Protein AF-A0A523ILZ1-F1 (afdb_monomer)

Solvent-accessible surface area (backbone atoms only — not comparable to full-atom values): 36328 Å² total; per-residue (Å²): 135,82,86,85,89,81,84,90,88,82,89,82,87,83,88,84,89,90,85,80,82,77,87,68,76,76,64,59,42,75,46,69,44,85,51,33,42,93,78,34,37,34,46,42,26,70,48,72,78,64,54,41,58,5,24,83,64,35,69,54,60,69,68,44,11,51,77,35,38,56,37,29,25,66,83,66,47,33,25,46,75,64,23,52,52,35,51,55,27,28,76,68,64,44,75,72,55,58,39,91,93,26,55,68,23,34,16,60,59,50,72,51,38,88,51,47,84,86,69,65,86,49,35,60,31,55,44,72,60,16,52,50,29,48,55,34,40,61,68,77,37,80,58,82,64,73,86,90,30,26,62,41,59,44,72,88,70,57,49,49,66,49,70,43,80,47,55,41,47,12,16,42,72,46,74,36,82,53,33,81,78,21,66,51,54,72,39,50,39,89,63,60,48,66,74,32,43,78,48,63,43,51,57,27,78,74,62,16,41,42,50,77,42,45,69,23,19,38,39,39,40,49,30,69,85,44,47,69,44,74,38,37,36,45,40,28,37,31,48,87,87,41,70,33,73,39,44,36,41,39,36,18,74,38,34,42,34,26,28,35,59,57,87,85,64,59,73,66,67,21,18,68,93,18,32,14,66,42,61,62,57,45,56,68,72,52,55,71,53,28,35,36,40,32,42,55,42,75,40,82,44,50,43,66,48,46,43,44,17,35,42,34,14,21,36,58,25,41,72,47,68,59,59,101,56,81,42,78,79,38,72,62,53,57,47,15,36,35,18,16,67,70,38,47,12,34,35,50,31,32,34,26,33,44,31,10,29,33,30,32,41,71,82,36,68,45,10,18,8,40,36,23,71,46,25,38,47,27,36,38,36,57,26,39,32,20,5,8,32,16,32,18,36,38,42,27,27,94,44,53,90,69,18,49,29,44,35,39,30,53,26,42,27,12,35,45,5,74,35,35,17,28,38,41,31,18,37,20,41,40,40,34,36,58,20,42,41,26,32,41,8,53,29,28,20,31,38,38,32,52,20,41,45,31,37,36,41,30,49,30,34,27,34,41,7,21,21,25,16,34,33,38,36,43,43,30,20,84,87,53,68,23,44,37,37,36,35,46,27,36,24,34,26,55,26,84,39,77,80,19,26,23,32,34,37,35,43,50,71,90,47,39,23,21,34,34,42,38,40,30,55,24,37,26,33,42,44,93,88,58,97,43,54,20,24,29,32,36,36,44,35,27,46,56,22,37,37,33,39,40,41,30,40,28,39,32,34,43,20,57,22,24,35,32,35,38,40,26,33,30,13,40,30,75,33,43,33,35,35,65,55,27,36,35,31,24,22,48,25,24,43,35,32,44,37,22,30,58,61,7,42,40,30,37,37,44,27,28,36,39,38,35,15,56,94,35,35,15,25,24,43,31,35,39,37,27,33,68,55,6,27,44,37,36,39,42,33,51,27,41,37,32,41,18,24,86,51,68,81,10,13,37,34,32,38,42,25,21,9,47,32,42,41,36,41,31,49,27,42,36,32,45,13,33,1,17,35,30,32,40,37,34,20,77,45,8,46,36,40,38,37,41,32,49,26,38,35,32,50,23,33,76,86,22,19,46,33,32,38,38,38,50,57,70,86,42,58,18,35,43,34,38,43,36,35,66,38,48,65,53,49,78,20,35,52,34,36,40,40,36,63,20,54,40,47,56,42,60,31,78,67,48,74,77,51,93,86,48,58,61,79,45,76,50,71,78,50,69,76,90,56,90,47,93,51,64,86,91,65,133

Nearest PDB structures (foldseek):
  5uwv-assembly5_C  TM=5.003E-01  e=2.021E-01  Mycobacteroides abscessus ATCC 19977
  8aho-assembly1_A  TM=4.960E-01  e=4.111E-01  Mycobacterium tuberculosis
  5uwv-assembly6_F  TM=4.008E-01  e=4.909E-01  Mycobacteroides abscessus ATCC 19977
  7zwm-assembly1_A  TM=3.116E-01  e=5.365E-01  Plasmodium falciparum

Radius of gyration: 47.59 Å; Cα contacts (8 Å, |Δi|>4): 2514; chains: 1; bounding box: 91×67×159 Å

Foldseek 3Di:
DDDDDDDDDDDDDDDDDDDDDDPDPPQPQQCPLPDHCVQALQSAARDVVSAQQEEQLTRDGPSHHLLQHALPQASPRYNHVVSLVQLVCLQVLHDPHTDPNCLLRLQQDDFQFQDPPVPSPGGPSSHPLSSVLSVCSNVVHHSPDDSQHRPSRDHFDEKDFDEAEFEAAALAKDWQPDLCNFRCVPIQGRRRFDKFWDDKDQAKPQGWGKDAGRSRTIMTGHDQLDAQDKIKMKTWMDRPDDIDMYMYIYHNHAYEFEEECDPPAPDDSRGPNHHHNALVVVLVSDDAQHEYEYEADEHQAAHEDDHNYEYHFLQCFDWDPSDPDIDGRHHRDQAHEQWYLAEESYEADENYEYARHEFYDQPRAHTEGYEYAAHFAYEYYHYEFEEEQAAREYDHHPALPTRAYHAAHAAYEYYQHQAENYEAYSHAHEHEHNEYEQENHLEEPYEHYLHAYQAYYHHYEQYAYQAEPYEAYQYADQPDEREHEAENYEFEYPHPDPPYENYEYYHDPPRQGRYEYEYENYEQHYDQPDPHQYEPYHYYAEANYEYEYEHENYEYYQGAEEPHAHAHANYEYPEDEYDYAYEHECYAEEPEEHEWEHQYEHEYEYERYEYECPPHAYQAPYHAEYALNGEEEYEHEHYEFEQHDPDQNHEPAEAYYNAEYAYEYEHYEFENYAHEPYAHEYENQYEYEYEHYQYEQEAHDASYEVYHYYYDDADYAHEYEYEADNYHAYYQYAHYEAYYPYNYEYEYQHDDDDDPPDHDYHYYYPDDHPDHDNDHPPDD

Sequence (780 aa):
MRDLRASARLAAAGLLLALILPLASFAQDTDGDGVSDFGDNCTFAPNPTQLDSGGVATTEPDGIGDACQCGHVTGIAAVLIDDVAVLTRALTGLGPGLDPGTDALCNVTGPALLLDLNGNGLPDDCNENDLVAIRRSLAGLDMGIEPEVCVAAIANRAPLLADNSYLWVGNTTLMIANPVVGLLSNDFDPDGDPLEVTDFDATTALGGSVDVFSDGSFNYFPPAGVGGATDSFGYTVFDGTITATASVMIGLISRVWYVSADPQNPPQDGTLAAPFSTLAAAQTASSVGDGIFVYHGEYPENITLKDNQLLIGEGSGLVIMPAAAPVVIIPPGVPPVIYNPVGAAVTLSRNNAVRGAEIGSSTLPTQTGIVGDNVGNLRLSSLTISASGGIALDLASPVVESASVTISLDAVDSANSSSQGIRLESLGGTFEIGGGTITGSADEGILVLTSELELKFDSISVLDSGGEGIQLSEVGGLVDPKTTTLTGVTIQNSGSLTPAAALSITTAFPSVAILALNVSGSTFAGTPSLNTTTDGIHIDLEAGAVFSATFTNNSFNQLTSNGIDLIASGATVNSFNTAGTNTFTSITNDAIAVRSVNFSQITFDLTGNQLDGSPNSLGDGIDLSCTTFGSLVGHVRGNLIDNIGNGADDDGVSVKAMGPATVSIQDNDISNVRGDGIDVTSSNAANVQVSILDNSITNVNLAGFDIGIKTELLTSDSTICANIDSNGLTGSGTVLGVFNGGGGTFQVEQRDTLSARNSGVIVIVTGTVDDVFPGRCGTP

Structure (mmCIF, N/CA/C/O backbone):
data_AF-A0A523ILZ1-F1
#
_entry.id   AF-A0A523ILZ1-F1
#
loop_
_atom_site.group_PDB
_atom_site.id
_atom_site.type_symbol
_atom_site.label_atom_id
_atom_site.label_alt_id
_atom_site.label_comp_id
_atom_site.label_asym_id
_atom_site.label_entity_id
_atom_site.label_seq_id
_atom_site.pdbx_PDB_ins_code
_atom_site.Cartn_x
_atom_site.Cartn_y
_atom_site.Cartn_z
_atom_site.occupancy
_atom_site.B_iso_or_equiv
_atom_site.auth_seq_id
_atom_site.auth_comp_id
_atom_site.auth_asym_id
_atom_site.auth_atom_id
_atom_site.pdbx_PDB_model_num
ATOM 1 N N . MET A 1 1 ? -2.218 11.144 -89.272 1.00 34.75 1 MET A N 1
ATOM 2 C CA . MET A 1 1 ? -2.847 10.789 -90.562 1.00 34.75 1 MET A CA 1
ATOM 3 C C . MET A 1 1 ? -1.860 9.952 -91.365 1.00 34.75 1 MET A C 1
ATOM 5 O O . MET A 1 1 ? -0.847 10.512 -91.747 1.00 34.75 1 MET A O 1
ATOM 9 N N . ARG A 1 2 ? -2.207 8.670 -91.589 1.00 32.88 2 ARG A N 1
ATOM 10 C CA . ARG A 1 2 ? -1.778 7.748 -92.673 1.00 32.88 2 ARG A CA 1
ATOM 11 C C . ARG A 1 2 ? -0.288 7.367 -92.749 1.00 32.88 2 ARG A C 1
ATOM 13 O O . ARG A 1 2 ? 0.553 8.208 -93.016 1.00 32.88 2 ARG A O 1
ATOM 20 N N . ASP A 1 3 ? 0.050 6.141 -92.340 1.00 37.03 3 ASP A N 1
ATOM 21 C CA . ASP A 1 3 ? 0.145 4.902 -93.162 1.00 37.03 3 ASP A CA 1
ATOM 22 C C . ASP A 1 3 ? 1.486 4.825 -93.927 1.00 37.03 3 ASP A C 1
ATOM 24 O O . ASP A 1 3 ? 1.754 5.665 -94.774 1.00 37.03 3 ASP A O 1
ATOM 28 N N . LEU A 1 4 ? 2.445 3.975 -93.531 1.00 32.34 4 LEU A N 1
ATOM 29 C CA . LEU A 1 4 ? 2.578 2.514 -93.747 1.00 32.34 4 LEU A CA 1
ATOM 30 C C . LEU A 1 4 ? 3.355 2.144 -95.036 1.00 32.34 4 LEU A C 1
ATOM 32 O O . LEU A 1 4 ? 2.906 2.438 -96.138 1.00 32.34 4 LEU A O 1
ATOM 36 N N . ARG A 1 5 ? 4.409 1.325 -94.832 1.00 34.91 5 ARG A N 1
ATOM 37 C CA . ARG A 1 5 ? 5.090 0.382 -95.762 1.00 34.91 5 ARG A CA 1
ATOM 38 C C . ARG A 1 5 ? 6.063 0.986 -96.786 1.00 34.91 5 ARG A C 1
ATOM 40 O O . ARG A 1 5 ? 5.835 2.067 -97.295 1.00 34.91 5 ARG A O 1
ATOM 47 N N . ALA A 1 6 ? 7.103 0.311 -97.269 1.00 31.31 6 ALA A N 1
ATOM 48 C CA . ALA A 1 6 ? 7.938 -0.826 -96.872 1.00 31.31 6 ALA A CA 1
ATOM 49 C C . ALA A 1 6 ? 8.983 -0.981 -98.008 1.00 31.31 6 ALA A C 1
ATOM 51 O O . ALA A 1 6 ? 8.667 -0.710 -99.164 1.00 31.31 6 ALA A O 1
ATOM 52 N N . SER A 1 7 ? 10.163 -1.507 -97.668 1.00 33.38 7 SER A N 1
ATOM 53 C CA . SER A 1 7 ? 11.067 -2.284 -98.540 1.00 33.38 7 SER A CA 1
ATOM 54 C C . SER A 1 7 ? 12.019 -1.578 -99.529 1.00 33.38 7 SER A C 1
ATOM 56 O O . SER A 1 7 ? 11.682 -1.278 -100.667 1.00 33.38 7 SER A O 1
ATOM 58 N N . ALA A 1 8 ? 13.281 -1.523 -99.081 1.00 29.42 8 ALA A N 1
ATOM 59 C CA . ALA A 1 8 ? 14.486 -2.073 -99.723 1.00 29.42 8 ALA A CA 1
ATOM 60 C C . ALA A 1 8 ? 14.922 -1.583 -101.121 1.00 29.42 8 ALA A C 1
ATOM 62 O O . ALA A 1 8 ? 14.322 -1.936 -102.134 1.00 29.42 8 ALA A O 1
ATOM 63 N N . ARG A 1 9 ? 16.134 -1.004 -101.189 1.00 29.78 9 ARG A N 1
ATOM 64 C CA . ARG A 1 9 ? 17.291 -1.644 -101.850 1.00 29.78 9 ARG A CA 1
ATOM 65 C C . ARG A 1 9 ? 18.618 -0.941 -101.542 1.00 29.78 9 ARG A C 1
ATOM 67 O O . ARG A 1 9 ? 18.683 0.248 -101.266 1.00 29.78 9 ARG A O 1
ATOM 74 N N . LEU A 1 10 ? 19.634 -1.789 -101.552 1.00 28.42 10 LEU A N 1
ATOM 75 C CA . LEU A 1 10 ? 20.977 -1.699 -101.002 1.00 28.42 10 LEU A CA 1
ATOM 76 C C . LEU A 1 10 ? 21.965 -0.939 -101.913 1.00 28.42 10 LEU A C 1
ATOM 78 O O . LEU A 1 10 ? 21.889 -1.066 -103.131 1.00 28.42 10 LEU A O 1
ATOM 82 N N . ALA A 1 11 ? 22.936 -0.292 -101.256 1.00 27.34 11 ALA A N 1
ATOM 83 C CA . ALA A 1 11 ? 24.332 -0.041 -101.647 1.00 27.34 11 ALA A CA 1
ATOM 84 C C . ALA A 1 11 ? 24.668 0.847 -102.865 1.00 27.34 11 ALA A C 1
ATOM 86 O O . ALA A 1 11 ? 24.467 0.472 -104.014 1.00 27.34 11 ALA A O 1
ATOM 87 N N . ALA A 1 12 ? 25.367 1.956 -102.594 1.00 27.47 12 ALA A N 1
ATOM 88 C CA . ALA A 1 12 ? 26.814 2.115 -102.839 1.00 27.47 12 ALA A CA 1
ATOM 89 C C . ALA A 1 12 ? 27.180 3.593 -102.582 1.00 27.47 12 ALA A C 1
ATOM 91 O O . ALA A 1 12 ? 26.683 4.488 -103.251 1.00 27.47 12 ALA A O 1
ATOM 92 N N . ALA A 1 13 ? 27.878 3.881 -101.485 1.00 28.05 13 ALA A N 1
ATOM 93 C CA . ALA A 1 13 ? 29.329 4.086 -101.450 1.00 28.05 13 ALA A CA 1
ATOM 94 C C . ALA A 1 13 ? 29.719 5.572 -101.557 1.00 28.05 13 ALA A C 1
ATOM 96 O O . ALA A 1 13 ? 29.470 6.219 -102.567 1.00 28.05 13 ALA A O 1
ATOM 97 N N . GLY A 1 14 ? 30.423 6.062 -100.531 1.00 28.88 14 GLY A N 1
ATOM 98 C CA . GLY A 1 14 ? 31.385 7.148 -100.710 1.00 28.88 14 GLY A CA 1
ATOM 99 C C . GLY A 1 14 ? 31.208 8.382 -99.831 1.00 28.88 14 GLY A C 1
ATOM 100 O O . GLY A 1 14 ? 30.719 9.396 -100.303 1.00 28.88 14 GLY A O 1
ATOM 101 N N . LEU A 1 15 ? 31.803 8.300 -98.635 1.00 29.73 15 LEU A N 1
ATOM 102 C CA . LEU A 1 15 ? 32.690 9.328 -98.069 1.00 29.73 15 LEU A CA 1
ATOM 103 C C . LEU A 1 15 ? 32.047 10.619 -97.506 1.00 29.73 15 LEU A C 1
ATOM 105 O O . LEU A 1 15 ? 31.669 11.513 -98.252 1.00 29.73 15 LEU A O 1
ATOM 109 N N . LEU A 1 16 ? 32.071 10.795 -96.175 1.00 28.70 16 LEU A N 1
ATOM 110 C CA . LEU A 1 16 ? 33.132 11.547 -95.473 1.00 28.70 16 LEU A CA 1
ATOM 111 C C . LEU A 1 16 ? 32.713 11.881 -94.017 1.00 28.70 16 LEU A C 1
ATOM 113 O O . LEU A 1 16 ? 31.816 12.679 -93.792 1.00 28.70 16 LEU A O 1
ATOM 117 N N . LEU A 1 17 ? 33.430 11.268 -93.068 1.00 31.67 17 LEU A N 1
ATOM 118 C CA . LEU A 1 17 ? 33.866 11.765 -91.751 1.00 31.67 17 LEU A CA 1
ATOM 119 C C . LEU A 1 17 ? 32.854 12.358 -90.729 1.00 31.67 17 LEU A C 1
ATOM 121 O O . LEU A 1 17 ? 32.265 13.411 -90.940 1.00 31.67 17 LEU A O 1
ATOM 125 N N . ALA A 1 18 ? 32.886 11.734 -89.537 1.00 39.38 18 ALA A N 1
ATOM 126 C CA . ALA A 1 18 ? 32.499 12.211 -88.197 1.00 39.38 18 ALA A CA 1
ATOM 127 C C . ALA A 1 18 ? 31.055 11.970 -87.705 1.00 39.38 18 ALA A C 1
ATOM 129 O O . ALA A 1 18 ? 30.235 12.881 -87.729 1.00 39.38 18 ALA A O 1
ATOM 130 N N . LEU A 1 19 ? 30.794 10.778 -87.138 1.00 37.38 19 LEU A N 1
ATOM 131 C CA . LEU A 1 19 ? 29.943 10.584 -85.948 1.00 37.38 19 LEU A CA 1
ATOM 132 C C . LEU A 1 19 ? 30.034 9.130 -85.419 1.00 37.38 19 LEU A C 1
ATOM 134 O O . LEU A 1 19 ? 30.133 8.209 -86.222 1.00 37.38 19 LEU A O 1
ATOM 138 N N . ILE A 1 20 ? 29.876 8.973 -84.094 1.00 34.50 20 ILE A N 1
ATOM 139 C CA . ILE A 1 20 ? 29.515 7.753 -83.329 1.00 34.50 20 ILE A CA 1
ATOM 140 C C . ILE A 1 20 ? 30.697 6.918 -82.780 1.00 34.50 20 ILE A C 1
ATOM 142 O O . ILE A 1 20 ? 31.375 6.190 -83.500 1.00 34.50 20 ILE A O 1
ATOM 146 N N . LEU A 1 21 ? 30.896 7.031 -81.456 1.00 33.44 21 LEU A N 1
ATOM 147 C CA . LEU A 1 21 ? 31.545 6.032 -80.593 1.00 33.44 21 LEU A CA 1
ATOM 148 C C . LEU A 1 21 ? 30.972 4.638 -80.901 1.00 33.44 21 LEU A C 1
ATOM 150 O O . LEU A 1 21 ? 29.754 4.527 -81.047 1.00 33.44 21 LEU A O 1
ATOM 154 N N . PRO A 1 22 ? 31.797 3.584 -80.999 1.00 35.69 22 PRO A N 1
ATOM 155 C CA . PRO A 1 22 ? 31.300 2.272 -81.367 1.00 35.69 22 PRO A CA 1
ATOM 156 C C . PRO A 1 22 ? 30.364 1.758 -80.271 1.00 35.69 22 PRO A C 1
ATOM 158 O O . PRO A 1 22 ? 30.696 1.805 -79.088 1.00 35.69 22 PRO A O 1
ATOM 161 N N . LEU A 1 23 ? 29.206 1.242 -80.687 1.00 46.72 23 LEU A N 1
ATOM 162 C CA . LEU A 1 23 ? 28.489 0.215 -79.942 1.00 46.72 23 LEU A CA 1
ATOM 163 C C . LEU A 1 23 ? 29.455 -0.963 -79.747 1.00 46.72 23 LEU A C 1
ATOM 165 O O . LEU A 1 23 ? 29.542 -1.840 -80.602 1.00 46.72 23 LEU A O 1
ATOM 169 N N . ALA A 1 24 ? 30.217 -0.954 -78.660 1.00 41.69 24 ALA A N 1
ATOM 170 C CA . ALA A 1 24 ? 30.676 -2.187 -78.057 1.00 41.69 24 ALA A CA 1
ATOM 171 C C . ALA A 1 24 ? 29.535 -2.618 -77.140 1.00 41.69 24 ALA A C 1
ATOM 173 O O . ALA A 1 24 ? 29.304 -2.002 -76.099 1.00 41.69 24 ALA A O 1
ATOM 174 N N . SER A 1 25 ? 28.783 -3.642 -77.547 1.00 47.00 25 SER A N 1
ATOM 175 C CA . SER A 1 25 ? 28.224 -4.524 -76.534 1.00 47.00 25 SER A CA 1
ATOM 176 C C . SER A 1 25 ? 29.434 -5.020 -75.752 1.00 47.00 25 SER A C 1
ATOM 178 O O . SER A 1 25 ? 30.246 -5.764 -76.303 1.00 47.00 25 SER A O 1
ATOM 180 N N . PHE A 1 26 ? 29.614 -4.546 -74.522 1.00 50.97 26 PHE A N 1
ATOM 181 C CA . PHE A 1 26 ? 30.340 -5.355 -73.559 1.00 50.97 26 PHE A CA 1
ATOM 182 C C . PHE A 1 26 ? 29.532 -6.644 -73.502 1.00 50.97 26 PHE A C 1
ATOM 184 O O . PHE A 1 26 ? 28.380 -6.634 -73.072 1.00 50.97 26 PHE A O 1
ATOM 191 N N . ALA A 1 27 ? 30.051 -7.677 -74.160 1.00 62.09 27 ALA A N 1
ATOM 192 C CA . ALA A 1 27 ? 29.490 -8.998 -74.023 1.00 62.09 27 ALA A CA 1
ATOM 193 C C . ALA A 1 27 ? 29.641 -9.312 -72.534 1.00 62.09 27 ALA A C 1
ATOM 195 O O . ALA A 1 27 ? 30.723 -9.116 -71.982 1.00 62.09 27 ALA A O 1
ATOM 196 N N . GLN A 1 28 ? 28.514 -9.592 -71.892 1.00 80.31 28 GLN A N 1
ATOM 197 C CA . GLN A 1 28 ? 28.465 -9.934 -70.481 1.00 80.31 28 GLN A CA 1
ATOM 198 C C . GLN A 1 28 ? 29.428 -11.107 -70.253 1.00 80.31 28 GLN A C 1
ATOM 200 O O . GLN A 1 28 ? 29.515 -11.975 -71.115 1.00 80.31 28 GLN A O 1
ATOM 205 N N . ASP A 1 29 ? 30.224 -11.019 -69.200 1.00 83.12 29 ASP A N 1
ATOM 206 C CA . ASP A 1 29 ? 31.227 -11.990 -68.753 1.00 83.12 29 ASP A CA 1
ATOM 207 C C . ASP A 1 29 ? 30.918 -12.130 -67.264 1.00 83.12 29 ASP A C 1
ATOM 209 O O . ASP A 1 29 ? 31.176 -11.208 -66.480 1.00 83.12 29 ASP A O 1
ATOM 213 N N . THR A 1 30 ? 30.123 -13.149 -66.949 1.00 80.00 30 THR A N 1
ATOM 214 C CA . THR A 1 30 ? 29.418 -13.269 -65.673 1.00 80.00 30 THR A CA 1
ATOM 215 C C . THR A 1 30 ? 30.328 -13.802 -64.571 1.00 80.00 30 THR A C 1
ATOM 217 O O . THR A 1 30 ? 30.148 -13.414 -63.416 1.00 80.00 30 THR A O 1
ATOM 220 N N . ASP A 1 31 ? 31.334 -14.605 -64.903 1.00 77.31 31 ASP A N 1
ATOM 221 C CA . ASP A 1 31 ? 32.290 -15.162 -63.946 1.00 77.31 31 ASP A CA 1
ATOM 222 C C . ASP A 1 31 ? 33.626 -14.382 -63.882 1.00 77.31 31 ASP A C 1
ATOM 224 O O . ASP A 1 31 ? 34.418 -14.558 -62.952 1.00 77.31 31 ASP A O 1
ATOM 228 N N . GLY A 1 32 ? 33.847 -13.434 -64.801 1.00 81.12 32 GLY A N 1
ATOM 229 C CA . GLY A 1 32 ? 34.967 -12.496 -64.788 1.00 81.12 32 GLY A CA 1
ATOM 230 C C . GLY A 1 32 ? 36.291 -13.109 -65.234 1.00 81.12 32 GLY A C 1
ATOM 231 O O . GLY A 1 32 ? 37.361 -12.565 -64.923 1.00 81.12 32 GLY A O 1
ATOM 232 N N . ASP A 1 33 ? 36.243 -14.236 -65.933 1.00 84.75 33 ASP A N 1
ATOM 233 C CA . ASP A 1 33 ? 37.411 -15.001 -66.347 1.00 84.75 33 ASP A CA 1
ATOM 234 C C . ASP A 1 33 ? 38.081 -14.444 -67.627 1.00 84.75 33 ASP A C 1
ATOM 236 O O . ASP A 1 33 ? 39.215 -14.808 -67.970 1.00 84.75 33 ASP A O 1
ATOM 240 N N . GLY A 1 34 ? 37.426 -13.475 -68.281 1.00 85.50 34 GLY A N 1
ATOM 241 C CA . GLY A 1 34 ? 37.860 -12.822 -69.511 1.00 85.50 34 GLY A CA 1
ATOM 242 C C . GLY A 1 34 ? 37.185 -13.348 -70.782 1.00 85.50 34 GLY A C 1
ATOM 243 O O . GLY A 1 34 ? 37.550 -12.895 -71.880 1.00 85.50 34 GLY A O 1
ATOM 244 N N . VAL A 1 35 ? 36.230 -14.271 -70.666 1.00 87.50 35 VAL A N 1
ATOM 245 C CA . VAL A 1 35 ? 35.418 -14.841 -71.743 1.00 87.50 35 VAL A CA 1
ATOM 246 C C . VAL A 1 35 ? 33.970 -14.396 -71.573 1.00 87.50 35 VAL A C 1
ATOM 248 O O . VAL A 1 35 ? 33.398 -14.393 -70.501 1.00 87.50 35 VAL A O 1
ATOM 251 N N . SER A 1 36 ? 33.342 -13.956 -72.661 1.00 88.44 36 SER A N 1
ATOM 252 C CA . SER A 1 36 ? 31.944 -13.530 -72.576 1.00 88.44 36 SER A CA 1
ATOM 253 C C . SER A 1 36 ? 30.991 -14.718 -72.512 1.00 88.44 36 SER A C 1
ATOM 255 O O . SER A 1 36 ? 31.158 -15.623 -73.330 1.00 88.44 36 SER A O 1
ATOM 257 N N . ASP A 1 37 ? 29.895 -14.599 -71.764 1.00 84.31 37 ASP A N 1
ATOM 258 C CA . ASP A 1 37 ? 28.816 -15.581 -71.575 1.00 84.31 37 ASP A CA 1
ATOM 259 C C . ASP A 1 37 ? 28.392 -16.309 -72.860 1.00 84.31 37 ASP A C 1
ATOM 261 O O . ASP A 1 37 ? 28.077 -17.491 -72.859 1.00 84.31 37 ASP A O 1
ATOM 265 N N . PHE A 1 38 ? 28.355 -15.607 -74.000 1.00 83.69 38 PHE A N 1
ATOM 266 C CA . PHE A 1 38 ? 27.935 -16.202 -75.276 1.00 83.69 38 PHE A CA 1
ATOM 267 C C . PHE A 1 38 ? 28.885 -17.300 -75.791 1.00 83.69 38 PHE A C 1
ATOM 269 O O . PHE A 1 38 ? 28.482 -18.134 -76.602 1.00 83.69 38 PHE A O 1
ATOM 276 N N . GLY A 1 39 ? 30.154 -17.253 -75.397 1.00 86.06 39 GLY A N 1
ATOM 277 C CA . GLY A 1 39 ? 31.187 -18.214 -75.772 1.00 86.06 39 GLY A CA 1
ATOM 278 C C . GLY A 1 39 ? 31.817 -18.905 -74.572 1.00 86.06 39 GLY A C 1
ATOM 279 O O . GLY A 1 39 ? 32.870 -19.506 -74.758 1.00 86.06 39 GLY A O 1
ATOM 280 N N . ASP A 1 40 ? 31.198 -18.774 -73.402 1.00 86.62 40 ASP A N 1
ATOM 281 C CA . ASP A 1 40 ? 31.688 -19.309 -72.146 1.00 86.62 40 ASP A CA 1
ATOM 282 C C . ASP A 1 40 ? 31.029 -20.664 -71.852 1.00 86.62 40 ASP A C 1
ATOM 284 O O . ASP A 1 40 ? 29.809 -20.746 -71.679 1.00 86.62 40 ASP A O 1
ATOM 288 N N . ASN A 1 41 ? 31.829 -21.732 -71.844 1.00 85.62 41 ASN A N 1
ATOM 289 C CA . ASN A 1 41 ? 31.374 -23.086 -71.529 1.00 85.62 41 ASN A CA 1
ATOM 290 C C . ASN A 1 41 ? 31.235 -23.350 -70.024 1.00 85.62 41 ASN A C 1
ATOM 292 O O . ASN A 1 41 ? 30.714 -24.400 -69.652 1.00 85.62 41 ASN A O 1
ATOM 296 N N . CYS A 1 42 ? 31.631 -22.401 -69.176 1.00 84.62 42 CYS A N 1
ATOM 297 C CA . CYS A 1 42 ? 31.297 -22.344 -67.762 1.00 84.62 42 CYS A CA 1
ATOM 298 C C . CYS A 1 42 ? 30.889 -20.926 -67.370 1.00 84.62 42 CYS A C 1
ATOM 300 O O . CYS A 1 42 ? 31.518 -20.323 -66.520 1.00 84.62 42 CYS A O 1
ATOM 302 N N . THR A 1 43 ? 29.752 -20.459 -67.898 1.00 84.50 43 THR A N 1
ATOM 303 C CA . THR A 1 43 ? 29.214 -19.088 -67.726 1.00 84.50 43 THR A CA 1
ATOM 304 C C . THR A 1 43 ? 29.244 -18.515 -66.297 1.00 84.50 43 THR A C 1
ATOM 306 O O . THR A 1 43 ? 29.117 -17.308 -66.110 1.00 84.50 43 THR A O 1
ATOM 309 N N . PHE A 1 44 ? 29.336 -19.365 -65.273 1.00 75.81 44 PHE A N 1
ATOM 310 C CA . PHE A 1 44 ? 29.292 -18.985 -63.862 1.00 75.81 44 PHE A CA 1
ATOM 311 C C . PHE A 1 44 ? 30.497 -19.483 -63.042 1.00 75.81 44 PHE A C 1
ATOM 313 O O . PHE A 1 44 ? 30.512 -19.279 -61.829 1.00 75.81 44 PHE A O 1
ATOM 320 N N . ALA A 1 45 ? 31.493 -20.127 -63.658 1.00 79.06 45 ALA A N 1
ATOM 321 C CA . ALA A 1 45 ? 32.647 -20.697 -62.966 1.00 79.06 45 ALA A CA 1
ATOM 322 C C . ALA A 1 45 ? 33.957 -20.378 -63.706 1.00 79.06 45 ALA A C 1
ATOM 324 O O . ALA A 1 45 ? 34.222 -21.012 -64.731 1.00 79.06 45 ALA A O 1
ATOM 325 N N . PRO A 1 46 ? 34.833 -19.526 -63.119 1.00 84.12 46 PRO A N 1
ATOM 326 C CA . PRO A 1 46 ? 35.995 -18.984 -63.808 1.00 84.12 46 PRO A CA 1
ATOM 327 C C . PRO A 1 46 ? 36.875 -20.048 -64.441 1.00 84.12 46 PRO A C 1
ATOM 329 O O . PRO A 1 46 ? 37.589 -20.788 -63.751 1.00 84.12 46 PRO A O 1
ATOM 332 N N . ASN A 1 47 ? 36.910 -20.083 -65.766 1.00 87.25 47 ASN A N 1
ATOM 333 C CA . ASN A 1 47 ? 37.741 -21.014 -66.503 1.00 87.25 47 ASN A CA 1
ATOM 334 C C . ASN A 1 47 ? 38.366 -20.346 -67.739 1.00 87.25 47 ASN A C 1
ATOM 336 O O . ASN A 1 47 ? 38.108 -20.772 -68.861 1.00 87.25 47 ASN A O 1
ATOM 340 N N . PRO A 1 48 ? 39.338 -19.415 -67.582 1.00 89.00 48 PRO A N 1
ATOM 341 C CA . PRO A 1 48 ? 39.833 -18.569 -68.684 1.00 89.00 48 PRO A CA 1
ATOM 342 C C . PRO A 1 48 ? 40.366 -19.328 -69.912 1.00 89.00 48 PRO A C 1
ATOM 344 O O . PRO A 1 48 ? 40.572 -18.775 -70.993 1.00 89.00 48 PRO A O 1
ATOM 347 N N . THR A 1 49 ? 40.700 -20.606 -69.726 1.00 90.12 49 THR A N 1
ATOM 348 C CA . THR A 1 49 ? 41.168 -21.519 -70.772 1.00 90.12 49 THR A CA 1
ATOM 349 C C . THR A 1 49 ? 40.049 -22.141 -71.606 1.00 90.12 49 THR A C 1
ATOM 351 O O . THR A 1 49 ? 40.356 -22.730 -72.642 1.00 90.12 49 THR A O 1
ATOM 354 N N . GLN A 1 50 ? 38.800 -22.040 -71.148 1.00 89.50 50 GLN A N 1
ATOM 355 C CA . GLN A 1 50 ? 37.592 -22.622 -71.733 1.00 89.50 50 GLN A CA 1
ATOM 356 C C . GLN A 1 50 ? 37.775 -24.111 -72.020 1.00 89.50 50 GLN A C 1
ATOM 358 O O . GLN A 1 50 ? 37.371 -24.628 -73.062 1.00 89.50 50 GLN A O 1
ATOM 363 N N . LEU A 1 51 ? 38.492 -24.790 -71.119 1.00 89.38 51 LEU A N 1
ATOM 364 C CA . LEU A 1 51 ? 38.841 -26.184 -71.303 1.00 89.38 51 LEU A CA 1
ATOM 365 C C . LEU A 1 51 ? 37.584 -27.022 -71.086 1.00 89.38 51 LEU A C 1
ATOM 367 O O . LEU A 1 51 ? 36.984 -26.997 -70.018 1.00 89.38 51 LEU A O 1
ATOM 371 N N . ASP A 1 52 ? 37.218 -27.731 -72.137 1.00 87.31 52 ASP A N 1
ATOM 372 C CA . ASP A 1 52 ? 36.160 -28.724 -72.188 1.00 87.31 52 ASP A CA 1
ATOM 373 C C . ASP A 1 52 ? 36.812 -29.922 -72.870 1.00 87.31 52 ASP A C 1
ATOM 375 O O . ASP A 1 52 ? 37.080 -29.898 -74.078 1.00 87.31 52 ASP A O 1
ATOM 379 N N . SER A 1 53 ? 37.255 -30.884 -72.063 1.00 86.31 53 SER A N 1
ATOM 380 C CA . SER A 1 53 ? 37.994 -32.054 -72.538 1.00 86.31 53 SER A CA 1
ATOM 381 C C . SER A 1 53 ? 37.117 -33.302 -72.614 1.00 86.31 53 SER A C 1
ATOM 383 O O . SER A 1 53 ? 37.638 -34.382 -72.914 1.00 86.31 53 SER A O 1
ATOM 385 N N . GLY A 1 54 ? 35.813 -33.185 -72.361 1.00 83.19 54 GLY A N 1
ATOM 386 C CA . GLY A 1 54 ? 34.933 -34.336 -72.277 1.00 83.19 54 GLY A CA 1
ATOM 387 C C . GLY A 1 54 ? 33.483 -33.987 -71.991 1.00 83.19 54 GLY A C 1
ATOM 388 O O . GLY A 1 54 ? 33.021 -32.884 -72.214 1.00 83.19 54 GLY A O 1
ATOM 389 N N . GLY A 1 55 ? 32.737 -34.987 -71.548 1.00 81.12 55 GLY A N 1
ATOM 390 C CA . GLY A 1 55 ? 31.325 -34.839 -71.251 1.00 81.12 55 GLY A CA 1
ATOM 391 C C . GLY A 1 55 ? 30.810 -36.070 -70.534 1.00 81.12 55 GLY A C 1
ATOM 392 O O . GLY A 1 55 ? 31.572 -36.915 -70.044 1.00 81.12 55 GLY A O 1
ATOM 393 N N . VAL A 1 56 ? 29.496 -36.232 -70.484 1.00 83.81 56 VAL A N 1
ATOM 394 C CA . VAL A 1 56 ? 28.919 -37.396 -69.806 1.00 83.81 56 VAL A CA 1
ATOM 395 C C . VAL A 1 56 ? 29.130 -38.683 -70.608 1.00 83.81 56 VAL A C 1
ATOM 397 O O . VAL A 1 56 ? 28.636 -38.832 -71.725 1.00 83.81 56 VAL A O 1
ATOM 400 N N . ALA A 1 57 ? 29.824 -39.658 -70.008 1.00 82.31 57 ALA A N 1
ATOM 401 C CA . ALA A 1 57 ? 30.176 -40.945 -70.617 1.00 82.31 57 ALA A CA 1
ATOM 402 C C . ALA A 1 57 ? 31.007 -40.828 -71.910 1.00 82.31 57 ALA A C 1
ATOM 404 O O . ALA A 1 57 ? 31.058 -41.767 -72.713 1.00 82.31 57 ALA A O 1
ATOM 405 N N . THR A 1 58 ? 31.661 -39.687 -72.120 1.00 80.81 58 THR A N 1
ATOM 406 C CA . THR A 1 58 ? 32.431 -39.386 -73.323 1.00 80.81 58 THR A CA 1
ATOM 407 C C . THR A 1 58 ? 33.648 -38.533 -72.982 1.00 80.81 58 THR A C 1
ATOM 409 O O . THR A 1 58 ? 33.626 -37.746 -72.048 1.00 80.81 58 THR A O 1
ATOM 412 N N . THR A 1 59 ? 34.723 -38.686 -73.750 1.00 81.31 59 THR A N 1
ATOM 413 C CA . THR A 1 59 ? 35.882 -37.773 -73.727 1.00 81.31 59 THR A CA 1
ATOM 414 C C . THR A 1 59 ? 35.802 -36.750 -74.861 1.00 81.31 59 THR A C 1
ATOM 416 O O . THR A 1 59 ? 36.801 -36.146 -75.230 1.00 81.31 59 THR A O 1
ATOM 419 N N . GLU A 1 60 ? 34.644 -36.658 -75.513 1.00 86.31 60 GLU A N 1
ATOM 420 C CA . GLU A 1 60 ? 34.364 -35.637 -76.516 1.00 86.31 60 GLU A CA 1
ATOM 421 C C . GLU A 1 60 ? 33.686 -34.446 -75.828 1.00 86.31 60 GLU A C 1
ATOM 423 O O . GLU A 1 60 ? 32.738 -34.696 -75.081 1.00 86.31 60 GLU A O 1
ATOM 428 N N . PRO A 1 61 ? 34.126 -33.209 -76.112 1.00 85.81 61 PRO A N 1
ATOM 429 C CA . PRO A 1 61 ? 33.558 -31.989 -75.543 1.00 85.81 61 PRO A CA 1
ATOM 430 C C . PRO A 1 61 ? 32.050 -31.869 -75.791 1.00 85.81 61 PRO A C 1
ATOM 432 O O . PRO A 1 61 ? 31.605 -32.048 -76.935 1.00 85.81 61 PRO A O 1
ATOM 435 N N . ASP A 1 62 ? 31.263 -31.564 -74.759 1.00 80.19 62 ASP A N 1
ATOM 436 C CA . ASP A 1 62 ? 29.801 -31.425 -74.857 1.00 80.19 62 ASP A CA 1
ATOM 437 C C . ASP A 1 62 ? 29.288 -29.979 -74.741 1.00 80.19 62 ASP A C 1
ATOM 439 O O . ASP A 1 62 ? 28.092 -29.726 -74.929 1.00 80.19 62 ASP A O 1
ATOM 443 N N . GLY A 1 63 ? 30.201 -29.018 -74.585 1.00 81.56 63 GLY A N 1
ATOM 444 C CA . GLY A 1 63 ? 29.907 -27.597 -74.456 1.00 81.56 63 GLY A CA 1
ATOM 445 C C . GLY A 1 63 ? 29.787 -27.125 -73.010 1.00 81.56 63 GLY A C 1
ATOM 446 O O . GLY A 1 63 ? 29.536 -25.936 -72.819 1.00 81.56 63 GLY A O 1
ATOM 447 N N . ILE A 1 64 ? 29.968 -28.011 -72.028 1.00 83.31 64 ILE A N 1
ATOM 448 C CA . ILE A 1 64 ? 30.104 -27.683 -70.608 1.00 83.31 64 ILE A CA 1
ATOM 449 C C . ILE A 1 64 ? 31.575 -27.884 -70.224 1.00 83.31 64 ILE A C 1
ATOM 451 O O . ILE A 1 64 ? 32.152 -28.943 -70.444 1.00 83.31 64 ILE A O 1
ATOM 455 N N . GLY A 1 65 ? 32.214 -26.851 -69.681 1.00 85.12 65 GLY A N 1
ATOM 456 C CA . GLY A 1 65 ? 33.640 -26.894 -69.365 1.00 85.12 65 GLY A CA 1
ATOM 457 C C . GLY A 1 65 ? 33.982 -27.797 -68.180 1.00 85.12 65 GLY A C 1
ATOM 458 O O . GLY A 1 65 ? 33.184 -28.015 -67.269 1.00 85.12 65 GLY A O 1
ATOM 459 N N . ASP A 1 66 ? 35.235 -28.251 -68.134 1.00 82.38 66 ASP A N 1
ATOM 460 C CA . ASP A 1 66 ? 35.757 -29.151 -67.096 1.00 82.38 66 ASP A CA 1
ATOM 461 C C . ASP A 1 66 ? 35.605 -28.572 -65.675 1.00 82.38 66 ASP A C 1
ATOM 463 O O . ASP A 1 66 ? 35.548 -29.318 -64.699 1.00 82.38 66 ASP A O 1
ATOM 467 N N . ALA A 1 67 ? 35.559 -27.239 -65.561 1.00 80.50 67 ALA A N 1
ATOM 468 C CA . ALA A 1 67 ? 35.426 -26.513 -64.299 1.00 80.50 67 ALA A CA 1
ATOM 469 C C . ALA A 1 67 ? 34.005 -26.550 -63.708 1.00 80.50 67 ALA A C 1
ATOM 471 O O . ALA A 1 67 ? 33.850 -26.360 -62.505 1.00 80.50 67 ALA A O 1
ATOM 472 N N . CYS A 1 68 ? 32.986 -26.800 -64.533 1.00 79.81 68 CYS A N 1
ATOM 473 C CA . CYS A 1 68 ? 31.575 -26.772 -64.145 1.00 79.81 68 CYS A CA 1
ATOM 474 C C . CYS A 1 68 ? 30.811 -28.045 -64.544 1.00 79.81 68 CYS A C 1
ATOM 476 O O . CYS A 1 68 ? 29.620 -28.162 -64.259 1.00 79.81 68 CYS A O 1
ATOM 478 N N . GLN A 1 69 ? 31.473 -29.020 -65.177 1.00 83.88 69 GLN A N 1
ATOM 479 C CA . GLN A 1 69 ? 30.869 -30.299 -65.534 1.00 83.88 69 GLN A CA 1
ATOM 480 C C . GLN A 1 69 ? 30.626 -31.163 -64.290 1.00 83.88 69 GLN A C 1
ATOM 482 O O . GLN A 1 69 ? 31.529 -31.749 -63.693 1.00 83.88 69 GLN A O 1
ATOM 487 N N . CYS A 1 70 ? 29.358 -31.292 -63.932 1.00 82.06 70 CYS A N 1
ATOM 488 C CA . CYS A 1 70 ? 28.919 -31.971 -62.719 1.00 82.06 70 CYS A CA 1
ATOM 489 C C . CYS A 1 70 ? 28.996 -33.494 -62.870 1.00 82.06 70 CYS A C 1
ATOM 491 O O . CYS A 1 70 ? 28.848 -34.045 -63.964 1.00 82.06 70 CYS A O 1
ATOM 493 N N . GLY A 1 71 ? 29.208 -34.182 -61.753 1.00 81.56 71 GLY A N 1
ATOM 494 C CA . GLY A 1 71 ? 29.404 -35.626 -61.661 1.00 81.56 71 GLY A CA 1
ATOM 495 C C . GLY A 1 71 ? 30.838 -36.082 -61.922 1.00 81.56 71 GLY A C 1
ATOM 496 O O . GLY A 1 71 ? 31.120 -37.270 -61.769 1.00 81.56 71 GLY A O 1
ATOM 497 N N . HIS A 1 72 ? 31.738 -35.170 -62.292 1.00 83.31 72 HIS A N 1
ATOM 498 C CA . HIS A 1 72 ? 33.139 -35.459 -62.551 1.00 83.31 72 HIS A CA 1
ATOM 499 C C . HIS A 1 72 ? 33.998 -35.079 -61.327 1.00 83.31 72 HIS A C 1
ATOM 501 O O . HIS A 1 72 ? 34.434 -33.944 -61.161 1.00 83.31 72 HIS A O 1
ATOM 507 N N . VAL A 1 73 ? 34.219 -36.052 -60.443 1.00 81.62 73 VAL A N 1
ATOM 508 C CA . VAL A 1 73 ? 34.815 -35.886 -59.100 1.00 81.62 73 VAL A CA 1
ATOM 509 C C . VAL A 1 73 ? 36.218 -36.492 -58.978 1.00 81.62 73 VAL A C 1
ATOM 511 O O . VAL A 1 73 ? 36.752 -36.656 -57.878 1.00 81.62 73 VAL A O 1
ATOM 514 N N . THR A 1 74 ? 36.792 -36.909 -60.108 1.00 79.25 74 THR A N 1
ATOM 515 C CA . THR A 1 74 ? 38.075 -37.629 -60.192 1.00 79.25 74 THR A CA 1
ATOM 516 C C . THR A 1 74 ? 39.179 -36.845 -60.900 1.00 79.25 74 THR A C 1
ATOM 518 O O . THR A 1 74 ? 40.235 -37.401 -61.206 1.00 79.25 74 THR A O 1
ATOM 521 N N . GLY A 1 75 ? 38.937 -35.564 -61.207 1.00 70.25 75 GLY A N 1
ATOM 522 C CA . GLY A 1 75 ? 39.928 -34.663 -61.811 1.00 70.25 75 GLY A CA 1
ATOM 523 C C . GLY A 1 75 ? 40.351 -34.999 -63.255 1.00 70.25 75 GLY A C 1
ATOM 524 O O . GLY A 1 75 ? 41.175 -34.292 -63.833 1.00 70.25 75 GLY A O 1
ATOM 525 N N . ILE A 1 76 ? 39.784 -36.041 -63.864 1.00 69.44 76 ILE A N 1
ATOM 526 C CA . ILE A 1 76 ? 39.969 -36.497 -65.250 1.00 69.44 76 ILE A CA 1
ATOM 527 C C . ILE A 1 76 ? 38.878 -36.017 -66.231 1.00 69.44 76 ILE A C 1
ATOM 529 O O . ILE A 1 76 ? 38.286 -36.832 -66.919 1.00 69.44 76 ILE A O 1
ATOM 533 N N . ALA A 1 77 ? 38.641 -34.710 -66.324 1.00 67.56 77 ALA A N 1
ATOM 534 C CA . ALA A 1 77 ? 37.881 -33.984 -67.356 1.00 67.56 77 ALA A CA 1
ATOM 535 C C . ALA A 1 77 ? 36.680 -34.657 -68.102 1.00 67.56 77 ALA A C 1
ATOM 537 O O . ALA A 1 77 ? 36.419 -34.326 -69.256 1.00 67.56 77 ALA A O 1
ATOM 538 N N . ALA A 1 78 ? 35.971 -35.627 -67.512 1.00 80.94 78 ALA A N 1
ATOM 539 C CA . ALA A 1 78 ? 34.821 -36.324 -68.101 1.00 80.94 78 ALA A CA 1
ATOM 540 C C . ALA A 1 78 ? 34.093 -37.160 -67.043 1.00 80.94 78 ALA A C 1
ATOM 542 O O . ALA A 1 78 ? 34.737 -37.863 -66.270 1.00 80.94 78 ALA A O 1
ATOM 543 N N . VAL A 1 79 ? 32.757 -37.190 -67.066 1.00 86.00 79 VAL A N 1
ATOM 544 C CA . VAL A 1 79 ? 31.984 -38.046 -66.149 1.00 86.00 79 VAL A CA 1
ATOM 545 C C . VAL A 1 79 ? 32.061 -39.491 -66.634 1.00 86.00 79 VAL A C 1
ATOM 547 O O . VAL A 1 79 ? 31.485 -39.848 -67.667 1.00 86.00 79 VAL A O 1
ATOM 550 N N . LEU A 1 80 ? 32.757 -40.341 -65.887 1.00 85.81 80 LEU A N 1
ATOM 551 C CA . LEU A 1 80 ? 33.037 -41.736 -66.205 1.00 85.81 80 LEU A CA 1
ATOM 552 C C . LEU A 1 80 ? 32.692 -42.668 -65.035 1.00 85.81 80 LEU A C 1
ATOM 554 O O . LEU A 1 80 ? 32.283 -42.279 -63.944 1.00 85.81 80 LEU A O 1
ATOM 558 N N . ILE A 1 81 ? 32.850 -43.973 -65.266 1.00 85.25 81 ILE A N 1
ATOM 559 C CA . ILE A 1 81 ? 32.598 -44.990 -64.235 1.00 85.25 81 ILE A CA 1
ATOM 560 C C . ILE A 1 81 ? 33.548 -44.868 -63.031 1.00 85.25 81 ILE A C 1
ATOM 562 O O . ILE A 1 81 ? 33.227 -45.350 -61.943 1.00 85.25 81 ILE A O 1
ATOM 566 N N . ASP A 1 82 ? 34.697 -44.221 -63.219 1.00 86.56 82 ASP A N 1
ATOM 567 C CA . ASP A 1 82 ? 35.667 -43.976 -62.157 1.00 86.56 82 ASP A CA 1
ATOM 568 C C . ASP A 1 82 ? 35.129 -42.952 -61.141 1.00 86.56 82 ASP A C 1
ATOM 570 O O . ASP A 1 82 ? 35.309 -43.156 -59.940 1.00 86.56 82 ASP A O 1
ATOM 574 N N . ASP A 1 83 ? 34.340 -41.961 -61.573 1.00 87.06 83 ASP A N 1
ATOM 575 C CA . ASP A 1 83 ? 33.635 -41.019 -60.688 1.00 87.06 83 ASP A CA 1
ATOM 576 C C . ASP A 1 83 ? 32.630 -41.719 -59.784 1.00 87.06 83 ASP A C 1
ATOM 578 O O . ASP A 1 83 ? 32.582 -41.489 -58.577 1.00 87.06 83 ASP A O 1
ATOM 582 N N . VAL A 1 84 ? 31.890 -42.680 -60.339 1.00 87.88 84 VAL A N 1
ATOM 583 C CA . VAL A 1 84 ? 30.998 -43.539 -59.552 1.00 87.88 84 VAL A CA 1
ATOM 584 C C . VAL A 1 84 ? 31.788 -44.320 -58.512 1.00 87.88 84 VAL A C 1
ATOM 586 O O . VAL A 1 84 ? 31.322 -44.484 -57.382 1.00 87.88 84 VAL A O 1
ATOM 589 N N . ALA A 1 85 ? 32.958 -44.846 -58.875 1.00 87.75 85 ALA A N 1
ATOM 590 C CA . ALA A 1 85 ? 33.783 -45.621 -57.962 1.00 87.75 85 ALA A CA 1
ATOM 591 C C . ALA A 1 85 ? 34.329 -44.749 -56.824 1.00 87.75 85 ALA A C 1
ATOM 593 O O . ALA A 1 85 ? 34.263 -45.170 -55.668 1.00 87.75 85 ALA A O 1
ATOM 594 N N . VAL A 1 86 ? 34.814 -43.545 -57.128 1.00 86.94 86 VAL A N 1
ATOM 595 C CA . VAL A 1 86 ? 35.358 -42.609 -56.137 1.00 86.94 86 VAL A CA 1
ATOM 596 C C . VAL A 1 86 ? 34.257 -42.045 -55.244 1.00 86.94 86 VAL A C 1
ATOM 598 O O . VAL A 1 86 ? 34.385 -42.145 -54.026 1.00 86.94 86 VAL A O 1
ATOM 601 N N . LEU A 1 87 ? 33.117 -41.623 -55.795 1.00 86.69 87 LEU A N 1
ATOM 602 C CA . LEU A 1 87 ? 31.975 -41.172 -54.996 1.00 86.69 87 LEU A CA 1
ATOM 603 C C . LEU A 1 87 ? 31.401 -42.297 -54.120 1.00 86.69 87 LEU A C 1
ATOM 605 O O . LEU A 1 87 ? 31.160 -42.092 -52.937 1.00 86.69 87 LEU A O 1
ATOM 609 N N . THR A 1 88 ? 31.264 -43.530 -54.633 1.00 89.38 88 THR A N 1
ATOM 610 C CA . THR A 1 88 ? 30.814 -44.679 -53.810 1.00 89.38 88 THR A CA 1
ATOM 611 C C . THR A 1 88 ? 31.760 -44.925 -52.631 1.00 89.38 88 THR A C 1
ATOM 613 O O . THR A 1 88 ? 31.327 -45.254 -51.525 1.00 89.38 88 THR A O 1
ATOM 616 N N . ARG A 1 89 ? 33.072 -44.815 -52.859 1.00 86.69 89 ARG A N 1
ATOM 617 C CA . ARG A 1 89 ? 34.089 -44.993 -51.817 1.00 86.69 89 ARG A CA 1
ATOM 618 C C . ARG A 1 89 ? 34.046 -43.868 -50.792 1.00 86.69 89 ARG A C 1
ATOM 620 O O . ARG A 1 89 ? 34.103 -44.150 -49.598 1.00 86.69 89 ARG A O 1
ATOM 627 N N . ALA A 1 90 ? 33.890 -42.635 -51.260 1.00 83.50 90 ALA A N 1
ATOM 628 C CA . ALA A 1 90 ? 33.766 -41.453 -50.428 1.00 83.50 90 ALA A CA 1
ATOM 629 C C . ALA A 1 90 ? 32.524 -41.558 -49.518 1.00 83.50 90 ALA A C 1
ATOM 631 O O . ALA A 1 90 ? 32.663 -41.513 -48.300 1.00 83.50 90 ALA A O 1
ATOM 632 N N . LEU A 1 91 ? 31.346 -41.859 -50.081 1.00 84.25 91 LEU A N 1
ATOM 633 C CA . LEU A 1 91 ? 30.082 -42.037 -49.344 1.00 84.25 91 LEU A CA 1
ATOM 634 C C . LEU A 1 91 ? 30.116 -43.174 -48.312 1.00 84.25 91 LEU A C 1
ATOM 636 O O . LEU A 1 91 ? 29.348 -43.185 -47.355 1.00 84.25 91 LEU A O 1
ATOM 640 N N . THR A 1 92 ? 31.003 -44.153 -48.501 1.00 84.88 92 THR A N 1
ATOM 641 C CA . THR A 1 92 ? 31.188 -45.277 -47.570 1.00 84.88 92 THR A CA 1
ATOM 642 C C . THR A 1 92 ? 32.334 -45.057 -46.576 1.00 84.88 92 THR A C 1
ATOM 644 O O . THR A 1 92 ? 32.667 -45.972 -45.820 1.00 84.88 92 THR A O 1
ATOM 647 N N . GLY A 1 93 ? 32.944 -43.865 -46.559 1.00 78.12 93 GLY A N 1
ATOM 648 C CA . GLY A 1 93 ? 34.050 -43.503 -45.665 1.00 78.12 93 GLY A CA 1
ATOM 649 C C . GLY A 1 93 ? 35.366 -44.233 -45.966 1.00 78.12 93 GLY A C 1
ATOM 650 O O . GLY A 1 93 ? 36.243 -44.330 -45.105 1.00 78.12 93 GLY A O 1
ATOM 651 N N . LEU A 1 94 ? 35.520 -44.799 -47.168 1.00 78.12 94 LEU A N 1
ATOM 652 C CA . LEU A 1 94 ? 36.685 -45.584 -47.579 1.00 78.12 94 LEU A CA 1
ATOM 653 C C . LEU A 1 94 ? 37.634 -44.744 -48.447 1.00 78.12 94 LEU A C 1
ATOM 655 O O . LEU A 1 94 ? 37.522 -44.734 -49.668 1.00 78.12 94 LEU A O 1
ATOM 659 N N . GLY A 1 95 ? 38.633 -44.103 -47.832 1.00 73.81 95 GLY A N 1
ATOM 660 C CA . GLY A 1 95 ? 39.620 -43.281 -48.549 1.00 73.81 95 GLY A CA 1
ATOM 661 C C . GLY A 1 95 ? 40.419 -44.026 -49.646 1.00 73.81 95 GLY A C 1
ATOM 662 O O . GLY A 1 95 ? 40.564 -45.252 -49.565 1.00 73.81 95 GLY A O 1
ATOM 663 N N . PRO A 1 96 ? 40.982 -43.330 -50.657 1.00 70.00 96 PRO A N 1
ATOM 664 C CA . PRO A 1 96 ? 40.972 -41.869 -50.821 1.00 70.00 96 PRO A CA 1
ATOM 665 C C . PRO A 1 96 ? 39.562 -41.334 -51.133 1.00 70.00 96 PRO A C 1
ATOM 667 O O . PRO A 1 96 ? 38.774 -42.051 -51.748 1.00 70.00 96 PRO A O 1
ATOM 670 N N . GLY A 1 97 ? 39.244 -40.148 -50.595 1.00 73.06 97 GLY A N 1
ATOM 671 C CA . GLY A 1 97 ? 37.971 -39.442 -50.807 1.00 73.06 97 GLY A CA 1
ATOM 672 C C . GLY A 1 97 ? 37.903 -38.780 -52.187 1.00 73.06 97 GLY A C 1
ATOM 673 O O . GLY A 1 97 ? 38.661 -39.170 -53.073 1.00 73.06 97 GLY A O 1
ATOM 674 N N . LEU A 1 98 ? 37.008 -37.801 -52.360 1.00 80.50 98 LEU A N 1
ATOM 675 C CA . LEU A 1 98 ? 36.942 -37.003 -53.592 1.00 80.50 98 LEU A CA 1
ATOM 676 C C . LEU A 1 98 ? 38.237 -36.202 -53.797 1.00 80.50 98 LEU A C 1
ATOM 678 O O . LEU A 1 98 ? 38.925 -35.870 -52.823 1.00 80.50 98 LEU A O 1
ATOM 682 N N . ASP A 1 99 ? 38.574 -35.902 -55.052 1.00 81.50 99 ASP A N 1
ATOM 683 C CA . ASP A 1 99 ? 39.764 -35.109 -55.351 1.00 81.50 99 ASP A CA 1
ATOM 684 C C . ASP A 1 99 ? 39.576 -33.653 -54.873 1.00 81.50 99 ASP A C 1
ATOM 686 O O . ASP A 1 99 ? 38.538 -33.042 -55.159 1.00 81.50 99 ASP A O 1
ATOM 690 N N . PRO A 1 100 ? 40.563 -33.066 -54.160 1.00 70.44 100 PRO A N 1
ATOM 691 C CA . PRO A 1 100 ? 40.452 -31.705 -53.638 1.00 70.44 100 PRO A CA 1
ATOM 692 C C . PRO A 1 100 ? 40.169 -30.679 -54.744 1.00 70.44 100 PRO A C 1
ATOM 694 O O . PRO A 1 100 ? 40.953 -30.565 -55.687 1.00 70.44 100 PRO A O 1
ATOM 697 N N . GLY A 1 101 ? 39.082 -29.912 -54.603 1.00 70.62 101 GLY A N 1
ATOM 698 C CA . GLY A 1 101 ? 38.648 -28.903 -55.577 1.00 70.62 101 GLY A CA 1
ATOM 699 C C . GLY A 1 101 ? 37.671 -29.408 -56.645 1.00 70.62 101 GLY A C 1
ATOM 700 O O . GLY A 1 101 ? 37.280 -28.628 -57.505 1.00 70.62 101 GLY A O 1
ATOM 701 N N . THR A 1 102 ? 37.279 -30.686 -56.599 1.00 76.25 102 THR A N 1
ATOM 702 C CA . THR A 1 102 ? 36.194 -31.261 -57.427 1.00 76.25 102 THR A CA 1
ATOM 703 C C . THR A 1 102 ? 35.049 -31.824 -56.581 1.00 76.25 102 THR A C 1
ATOM 705 O O . THR A 1 102 ? 34.118 -32.436 -57.096 1.00 76.25 102 THR A O 1
ATOM 708 N N . ASP A 1 103 ? 35.112 -31.615 -55.268 1.00 73.25 103 ASP A N 1
ATOM 709 C CA . ASP A 1 103 ? 34.107 -32.015 -54.290 1.00 73.25 103 ASP A CA 1
ATOM 710 C C . ASP A 1 103 ? 32.755 -31.351 -54.562 1.00 73.25 103 ASP A C 1
ATOM 712 O O . ASP A 1 103 ? 31.760 -32.058 -54.644 1.00 73.25 103 ASP A O 1
ATOM 716 N N . ALA A 1 104 ? 32.726 -30.050 -54.859 1.00 70.31 104 ALA A N 1
ATOM 717 C CA . ALA A 1 104 ? 31.494 -29.336 -55.222 1.00 70.31 104 ALA A CA 1
ATOM 718 C C . ALA A 1 104 ? 30.841 -29.811 -56.543 1.00 70.31 104 ALA A C 1
ATOM 720 O O . ALA A 1 104 ? 29.691 -29.474 -56.823 1.00 70.31 104 ALA A O 1
ATOM 721 N N . LEU A 1 105 ? 31.550 -30.601 -57.365 1.00 80.81 105 LEU A N 1
ATOM 722 C CA . LEU A 1 105 ? 31.016 -31.168 -58.611 1.00 80.81 105 LEU A CA 1
ATOM 723 C C . LEU A 1 105 ? 30.240 -32.473 -58.378 1.00 80.81 105 LEU A C 1
ATOM 725 O O . LEU A 1 105 ? 29.625 -32.982 -59.313 1.00 80.81 105 LEU A O 1
ATOM 729 N N . CYS A 1 106 ? 30.266 -33.049 -57.171 1.00 80.81 106 CYS A N 1
ATOM 730 C CA . CYS A 1 106 ? 29.583 -34.312 -56.877 1.00 80.81 106 CYS A CA 1
ATOM 731 C C . CYS A 1 106 ? 28.055 -34.188 -56.897 1.00 80.81 106 CYS A C 1
ATOM 733 O O . CYS A 1 106 ? 27.382 -35.160 -57.247 1.00 80.81 106 CYS A O 1
ATOM 735 N N . ASN A 1 107 ? 27.525 -33.020 -56.518 1.00 78.94 107 ASN A N 1
ATOM 736 C CA . ASN A 1 107 ? 26.099 -32.785 -56.389 1.00 78.94 107 ASN A CA 1
ATOM 737 C C . ASN A 1 107 ? 25.502 -32.622 -57.780 1.00 78.94 107 ASN A C 1
ATOM 739 O O . ASN A 1 107 ? 25.701 -31.619 -58.469 1.00 78.94 107 ASN A O 1
ATOM 743 N N . VAL A 1 108 ? 24.773 -33.647 -58.194 1.00 76.75 108 VAL A N 1
ATOM 744 C CA . VAL A 1 108 ? 24.005 -33.632 -59.438 1.00 76.75 108 VAL A CA 1
ATOM 745 C C . VAL A 1 108 ? 22.502 -33.658 -59.152 1.00 76.75 108 VAL A C 1
ATOM 747 O O . VAL A 1 108 ? 21.700 -33.522 -60.075 1.00 76.75 108 VAL A O 1
ATOM 750 N N . THR A 1 109 ? 22.110 -33.848 -57.885 1.00 68.12 109 THR A N 1
ATOM 751 C CA . THR A 1 109 ? 20.736 -33.979 -57.400 1.00 68.12 109 THR A CA 1
ATOM 752 C C . THR A 1 109 ? 20.557 -33.456 -55.961 1.00 68.12 109 THR A C 1
ATOM 754 O O . THR A 1 109 ? 20.454 -34.221 -55.007 1.00 68.12 109 THR A O 1
ATOM 757 N N . GLY A 1 110 ? 20.364 -32.151 -55.787 1.00 62.41 110 GLY A N 1
ATOM 758 C CA . GLY A 1 110 ? 19.936 -31.565 -54.516 1.00 62.41 110 GLY A CA 1
ATOM 759 C C . GLY A 1 110 ? 20.314 -30.091 -54.362 1.00 62.41 110 GLY A C 1
ATOM 760 O O . GLY A 1 110 ? 21.110 -29.579 -55.141 1.00 62.41 110 GLY A O 1
ATOM 761 N N . PRO A 1 111 ? 19.752 -29.379 -53.369 1.00 58.19 111 PRO A N 1
ATOM 762 C CA . PRO A 1 111 ? 20.207 -28.027 -53.053 1.00 58.19 111 PRO A CA 1
ATOM 763 C C . PRO A 1 111 ? 21.701 -28.033 -52.699 1.00 58.19 111 PRO A C 1
ATOM 765 O O . PRO A 1 111 ? 22.181 -28.982 -52.079 1.00 58.19 111 PRO A O 1
ATOM 768 N N . ALA A 1 112 ? 22.409 -26.972 -53.087 1.00 60.91 112 ALA A N 1
ATOM 769 C CA . ALA A 1 112 ? 23.789 -26.729 -52.689 1.00 60.91 112 ALA A CA 1
ATOM 770 C C . ALA A 1 112 ? 23.893 -26.729 -51.152 1.00 60.91 112 ALA A C 1
ATOM 772 O O . ALA A 1 112 ? 23.193 -25.976 -50.478 1.00 60.91 112 ALA A O 1
ATOM 773 N N . LEU A 1 113 ? 24.707 -27.622 -50.586 1.00 61.22 113 LEU A N 1
ATOM 774 C CA . LEU A 1 113 ? 24.950 -27.712 -49.146 1.00 61.22 113 LEU A CA 1
ATOM 775 C C . LEU A 1 113 ? 26.427 -28.032 -48.919 1.00 61.22 113 LEU A C 1
ATOM 777 O O . LEU A 1 113 ? 26.827 -29.191 -48.919 1.00 61.22 113 LEU A O 1
ATOM 781 N N . LEU A 1 114 ? 27.227 -27.001 -48.655 1.00 59.75 114 LEU A N 1
ATOM 782 C CA . LEU A 1 114 ? 28.677 -27.125 -48.445 1.00 59.75 114 LEU A CA 1
ATOM 783 C C . LEU A 1 114 ? 29.067 -27.660 -47.048 1.00 59.75 114 LEU A C 1
ATOM 785 O O . LEU A 1 114 ? 30.249 -27.740 -46.712 1.00 59.75 114 LEU A O 1
ATOM 789 N N . LEU A 1 115 ? 28.089 -27.996 -46.202 1.00 63.59 115 LEU A N 1
ATOM 790 C CA . LEU A 1 115 ? 28.300 -28.470 -44.832 1.00 63.59 115 LEU A CA 1
ATOM 791 C C . LEU A 1 115 ? 28.277 -30.003 -44.772 1.00 63.59 115 LEU A C 1
ATOM 793 O O . LEU A 1 115 ? 27.385 -30.636 -45.321 1.00 63.59 115 LEU A O 1
ATOM 797 N N . ASP A 1 116 ? 29.218 -30.589 -44.032 1.00 69.19 116 ASP A N 1
ATOM 798 C CA . ASP A 1 116 ? 29.218 -32.008 -43.647 1.00 69.19 116 ASP A CA 1
ATOM 799 C C . ASP A 1 116 ? 28.454 -32.181 -42.319 1.00 69.19 116 ASP A C 1
ATOM 801 O O . ASP A 1 116 ? 29.060 -32.261 -41.244 1.00 69.19 116 ASP A O 1
ATOM 805 N N . LEU A 1 117 ? 27.113 -32.156 -42.335 1.00 69.81 117 LEU A N 1
ATOM 806 C CA . LEU A 1 117 ? 26.323 -32.274 -41.097 1.00 69.81 117 LEU A CA 1
ATOM 807 C C . LEU A 1 117 ? 26.341 -33.703 -40.547 1.00 69.81 117 LEU A C 1
ATOM 809 O O . LEU A 1 117 ? 26.065 -33.910 -39.360 1.00 69.81 117 LEU A O 1
ATOM 813 N N . ASN A 1 118 ? 26.647 -34.695 -41.386 1.00 68.38 118 ASN A N 1
ATOM 814 C CA . ASN A 1 118 ? 26.665 -36.100 -40.993 1.00 68.38 118 ASN A CA 1
ATOM 815 C C . ASN A 1 118 ? 28.054 -36.597 -40.515 1.00 68.38 118 ASN A C 1
ATOM 817 O O . ASN A 1 118 ? 28.143 -37.670 -39.907 1.00 68.38 118 ASN A O 1
ATOM 821 N N . GLY A 1 119 ? 29.108 -35.793 -40.695 1.00 66.88 119 GLY A N 1
ATOM 822 C CA . GLY A 1 119 ? 30.471 -36.021 -40.215 1.00 66.88 119 GLY A CA 1
ATOM 823 C C . GLY A 1 119 ? 31.249 -37.089 -40.989 1.00 66.88 119 GLY A C 1
ATOM 824 O O . GLY A 1 119 ? 32.139 -37.723 -40.408 1.00 66.88 119 GLY A O 1
ATOM 825 N N . ASN A 1 120 ? 30.897 -37.355 -42.250 1.00 66.75 120 ASN A N 1
ATOM 826 C CA . ASN A 1 120 ? 31.534 -38.384 -43.083 1.00 66.75 120 ASN A CA 1
ATOM 827 C C . ASN A 1 120 ? 32.786 -37.888 -43.833 1.00 66.75 120 ASN A C 1
ATOM 829 O O . ASN A 1 120 ? 33.447 -38.690 -44.500 1.00 66.75 120 ASN A O 1
ATOM 833 N N . GLY A 1 121 ? 33.152 -36.615 -43.687 1.00 66.00 121 GLY A N 1
ATOM 834 C CA . GLY A 1 121 ? 34.274 -35.979 -44.370 1.00 66.00 121 GLY A CA 1
ATOM 835 C C . GLY A 1 121 ? 33.956 -35.512 -45.792 1.00 66.00 121 GLY A C 1
ATOM 836 O O . GLY A 1 121 ? 34.900 -35.286 -46.550 1.00 66.00 121 GLY A O 1
ATOM 837 N N . LEU A 1 122 ? 32.675 -35.398 -46.152 1.00 66.94 122 LEU A N 1
ATOM 838 C CA . LEU A 1 122 ? 32.165 -34.856 -47.413 1.00 66.94 122 LEU A CA 1
ATOM 839 C C . LEU A 1 122 ? 31.058 -33.836 -47.132 1.00 66.94 122 LEU A C 1
ATOM 841 O O . LEU A 1 122 ? 30.313 -34.024 -46.172 1.00 66.94 122 LEU A O 1
ATOM 845 N N . PRO A 1 123 ? 30.894 -32.801 -47.968 1.00 68.12 123 PRO A N 1
ATOM 846 C CA . PRO A 1 123 ? 29.687 -31.989 -47.901 1.00 68.12 123 PRO A CA 1
ATOM 847 C C . PRO A 1 123 ? 28.433 -32.856 -48.161 1.00 68.12 123 PRO A C 1
ATOM 849 O O . PRO A 1 123 ? 28.475 -33.844 -48.901 1.00 68.12 123 PRO A O 1
ATOM 852 N N . ASP A 1 124 ? 27.326 -32.556 -47.467 1.00 69.06 124 ASP A N 1
ATOM 853 C CA . ASP A 1 124 ? 26.074 -33.340 -47.515 1.00 69.06 124 ASP A CA 1
ATOM 854 C C . ASP A 1 124 ? 25.383 -33.295 -48.891 1.00 69.06 124 ASP A C 1
ATOM 856 O O . ASP A 1 124 ? 24.467 -34.079 -49.172 1.00 69.06 124 ASP A O 1
ATOM 860 N N . ASP A 1 125 ? 25.832 -32.389 -49.754 1.00 72.38 125 ASP A N 1
ATOM 861 C CA . ASP A 1 125 ? 25.478 -32.316 -51.165 1.00 72.38 125 ASP A CA 1
ATOM 862 C C . ASP A 1 125 ? 26.033 -33.496 -51.991 1.00 72.38 125 ASP A C 1
ATOM 864 O O . ASP A 1 125 ? 25.471 -33.816 -53.035 1.00 72.38 125 ASP A O 1
ATOM 868 N N . CYS A 1 126 ? 27.047 -34.220 -51.497 1.00 78.56 126 CYS A N 1
ATOM 869 C CA . CYS A 1 126 ? 27.484 -35.510 -52.022 1.00 78.56 126 CYS A CA 1
ATOM 870 C C . CYS A 1 126 ? 26.733 -36.644 -51.311 1.00 78.56 126 CYS A C 1
ATOM 872 O O . CYS A 1 126 ? 27.163 -37.106 -50.250 1.00 78.56 126 CYS A O 1
ATOM 874 N N . ASN A 1 127 ? 25.648 -37.167 -51.891 1.00 80.62 127 ASN A N 1
ATOM 875 C CA . ASN A 1 127 ? 24.874 -38.249 -51.271 1.00 80.62 127 ASN A CA 1
ATOM 876 C C . ASN A 1 127 ? 24.546 -39.424 -52.220 1.00 80.62 127 ASN A C 1
ATOM 878 O O . ASN A 1 127 ? 24.987 -39.516 -53.369 1.00 80.62 127 ASN A O 1
ATOM 882 N N . GLU A 1 128 ? 23.811 -40.416 -51.701 1.00 85.88 128 GLU A N 1
ATOM 883 C CA . GLU A 1 128 ? 23.457 -41.620 -52.464 1.00 85.88 128 GLU A CA 1
ATOM 884 C C . GLU A 1 128 ? 22.577 -41.322 -53.691 1.00 85.88 128 GLU A C 1
ATOM 886 O O . GLU A 1 128 ? 22.622 -42.087 -54.659 1.00 85.88 128 GLU A O 1
ATOM 891 N N . ASN A 1 129 ? 21.800 -40.233 -53.690 1.00 83.44 129 ASN A N 1
ATOM 892 C CA . ASN A 1 129 ? 20.989 -39.843 -54.844 1.00 83.44 129 ASN A CA 1
ATOM 893 C C . ASN A 1 129 ? 21.874 -39.379 -56.000 1.00 83.44 129 ASN A C 1
ATOM 895 O O . ASN A 1 129 ? 21.644 -39.814 -57.130 1.00 83.44 129 ASN A O 1
ATOM 899 N N . ASP A 1 130 ? 22.936 -38.626 -55.711 1.00 83.69 130 ASP A N 1
ATOM 900 C CA . ASP A 1 130 ? 23.908 -38.171 -56.709 1.00 83.69 130 ASP A CA 1
ATOM 901 C C . ASP A 1 130 ? 24.630 -39.356 -57.330 1.00 83.69 130 ASP A C 1
ATOM 903 O O . ASP A 1 130 ? 24.714 -39.499 -58.551 1.00 83.69 130 ASP A O 1
ATOM 907 N N . LEU A 1 131 ? 25.038 -40.308 -56.488 1.00 87.56 131 LEU A N 1
ATOM 908 C CA . LEU A 1 131 ? 25.623 -41.559 -56.951 1.00 87.56 131 LEU A CA 1
ATOM 909 C C . LEU A 1 131 ? 24.679 -42.323 -57.890 1.00 87.56 131 LEU A C 1
ATOM 911 O O . LEU A 1 131 ? 25.115 -42.899 -58.894 1.00 87.56 131 LEU A O 1
ATOM 915 N N . VAL A 1 132 ? 23.386 -42.371 -57.568 1.00 86.44 132 VAL A N 1
ATOM 916 C CA . VAL A 1 132 ? 22.376 -43.013 -58.417 1.00 86.44 132 VAL A CA 1
ATOM 917 C C . VAL A 1 132 ? 22.179 -42.233 -59.716 1.00 86.44 132 VAL A C 1
ATOM 919 O O . VAL A 1 132 ? 22.086 -42.859 -60.774 1.00 86.44 132 VAL A O 1
ATOM 922 N N . ALA A 1 133 ? 22.148 -40.906 -59.673 1.00 83.25 133 ALA A N 1
ATOM 923 C CA . ALA A 1 133 ? 21.972 -40.051 -60.838 1.00 83.25 133 ALA A CA 1
ATOM 924 C C . ALA A 1 133 ? 23.154 -40.147 -61.809 1.00 83.25 133 ALA A C 1
ATOM 926 O O . ALA A 1 133 ? 22.932 -40.421 -62.989 1.00 83.25 133 ALA A O 1
ATOM 927 N N . ILE A 1 134 ? 24.397 -40.087 -61.321 1.00 85.06 134 ILE A N 1
ATOM 928 C CA . ILE A 1 134 ? 25.603 -40.290 -62.142 1.00 85.06 134 ILE A CA 1
ATOM 929 C C . ILE A 1 134 ? 25.571 -41.681 -62.789 1.00 85.06 134 ILE A C 1
ATOM 931 O O . ILE A 1 134 ? 25.768 -41.821 -63.997 1.00 85.06 134 ILE A O 1
ATOM 935 N N . ARG A 1 135 ? 25.232 -42.734 -62.027 1.00 88.19 135 ARG A N 1
ATOM 936 C CA . ARG A 1 135 ? 25.101 -44.104 -62.567 1.00 88.19 135 ARG A CA 1
ATOM 937 C C . ARG A 1 135 ? 24.043 -44.216 -63.660 1.00 88.19 135 ARG A C 1
ATOM 939 O O . ARG A 1 135 ? 24.230 -44.975 -64.610 1.00 88.19 135 ARG A O 1
ATOM 946 N N . ARG A 1 136 ? 22.918 -43.516 -63.513 1.00 85.38 136 ARG A N 1
ATOM 947 C CA . ARG A 1 136 ? 21.853 -43.481 -64.524 1.00 85.38 136 ARG A CA 1
ATOM 948 C C . ARG A 1 136 ? 22.317 -42.742 -65.774 1.00 85.38 136 ARG A C 1
ATOM 950 O O . ARG A 1 136 ? 22.141 -43.277 -66.867 1.00 85.38 136 ARG A O 1
ATOM 957 N N . SER A 1 137 ? 22.973 -41.600 -65.595 1.00 79.94 137 SER A N 1
ATOM 958 C CA . SER A 1 137 ? 23.522 -40.779 -66.674 1.00 79.94 137 SER A CA 1
ATOM 959 C C . SER A 1 137 ? 24.525 -41.557 -67.527 1.00 79.94 137 SER A C 1
ATOM 961 O O . SER A 1 137 ? 24.375 -41.669 -68.743 1.00 79.94 137 SER A O 1
ATOM 963 N N . LEU A 1 138 ? 25.466 -42.253 -66.878 1.00 84.31 138 LEU A N 1
ATOM 964 C CA . LEU A 1 138 ? 26.436 -43.133 -67.544 1.00 84.31 138 LEU A CA 1
ATOM 965 C C . LEU A 1 138 ? 25.793 -44.320 -68.274 1.00 84.31 138 LEU A C 1
ATOM 967 O O . LEU A 1 138 ? 26.381 -44.879 -69.199 1.00 84.31 138 LEU A O 1
ATOM 971 N N . ALA A 1 139 ? 24.585 -44.721 -67.875 1.00 84.62 139 ALA A N 1
ATOM 972 C CA . ALA A 1 139 ? 23.805 -45.742 -68.567 1.00 84.62 139 ALA A CA 1
ATOM 973 C C . ALA A 1 139 ? 23.002 -45.183 -69.761 1.00 84.62 139 ALA A C 1
ATOM 975 O O . ALA A 1 139 ? 22.203 -45.918 -70.350 1.00 84.62 139 ALA A O 1
ATOM 976 N N . GLY A 1 140 ? 23.188 -43.907 -70.119 1.00 78.06 140 GLY A N 1
ATOM 977 C CA . GLY A 1 140 ? 22.435 -43.213 -71.165 1.00 78.06 140 GLY A CA 1
ATOM 978 C C . GLY A 1 140 ? 20.968 -42.984 -70.798 1.00 78.06 140 GLY A C 1
ATOM 979 O O . GLY A 1 140 ? 20.129 -42.809 -71.683 1.00 78.06 140 GLY A O 1
ATOM 980 N N . LEU A 1 141 ? 20.637 -43.060 -69.507 1.00 78.94 141 LEU A N 1
ATOM 981 C CA . LEU A 1 141 ? 19.315 -42.735 -68.992 1.00 78.94 141 LEU A CA 1
ATOM 982 C C . LEU A 1 141 ? 19.316 -41.281 -68.541 1.00 78.94 141 LEU A C 1
ATOM 984 O O . LEU A 1 141 ? 20.286 -40.820 -67.950 1.00 78.94 141 LEU A O 1
ATOM 988 N N . ASP A 1 142 ? 18.196 -40.600 -68.771 1.00 66.56 142 ASP A N 1
ATOM 989 C CA . ASP A 1 142 ? 17.983 -39.254 -68.251 1.00 66.56 142 ASP A CA 1
ATOM 990 C C . ASP A 1 142 ? 18.260 -39.226 -66.733 1.00 66.56 142 ASP A C 1
ATOM 992 O O . ASP A 1 142 ? 17.768 -40.095 -65.982 1.00 66.56 142 ASP A O 1
ATOM 996 N N . MET A 1 143 ? 19.070 -38.244 -66.311 1.00 62.25 143 MET A N 1
ATOM 997 C CA . MET A 1 143 ? 19.398 -37.977 -64.905 1.00 62.25 143 MET A CA 1
ATOM 998 C C . MET A 1 143 ? 18.120 -37.736 -64.096 1.00 62.25 143 MET A C 1
ATOM 1000 O O . MET A 1 143 ? 18.078 -38.045 -62.908 1.00 62.25 143 MET A O 1
ATOM 1004 N N . GLY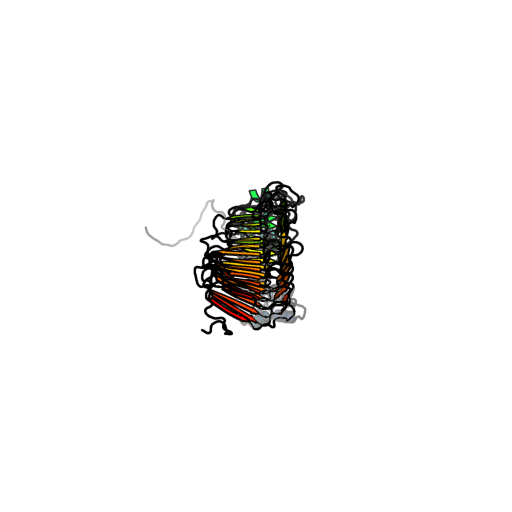 A 1 144 ? 17.035 -37.336 -64.773 1.00 53.12 144 GLY A N 1
ATOM 1005 C CA . GLY A 1 144 ? 15.692 -37.246 -64.212 1.00 53.12 144 GLY A CA 1
ATOM 1006 C C . GLY A 1 144 ? 15.433 -35.950 -63.452 1.00 53.12 144 GLY A C 1
ATOM 1007 O O . GLY A 1 144 ? 14.371 -35.833 -62.843 1.00 53.12 144 GLY A O 1
ATOM 1008 N N . ILE A 1 145 ? 16.375 -35.002 -63.493 1.00 47.22 145 ILE A N 1
ATOM 1009 C CA . ILE A 1 145 ? 16.285 -33.642 -62.956 1.00 47.22 145 ILE A CA 1
ATOM 1010 C C . ILE A 1 145 ? 17.162 -32.739 -63.852 1.00 47.22 145 ILE A C 1
ATOM 1012 O O . ILE A 1 145 ? 18.225 -33.174 -64.291 1.00 47.22 145 ILE A O 1
ATOM 1016 N N . GLU A 1 146 ? 16.664 -31.549 -64.203 1.00 48.69 146 GLU A N 1
ATOM 1017 C CA . GLU A 1 146 ? 17.319 -30.565 -65.093 1.00 48.69 146 GLU A CA 1
ATOM 1018 C C . GLU A 1 146 ? 18.683 -30.095 -64.521 1.00 48.69 146 GLU A C 1
ATOM 1020 O O . GLU A 1 146 ? 18.854 -30.128 -63.304 1.00 48.69 146 GLU A O 1
ATOM 1025 N N . PRO A 1 147 ? 19.642 -29.625 -65.349 1.00 49.81 147 PRO A N 1
ATOM 1026 C CA . PRO A 1 147 ? 21.010 -29.229 -64.948 1.00 49.81 147 PRO A CA 1
ATOM 1027 C C . PRO A 1 147 ? 21.119 -28.014 -63.996 1.00 49.81 147 PRO A C 1
ATOM 1029 O O . PRO A 1 147 ? 22.212 -27.532 -63.727 1.00 49.81 147 PRO A O 1
ATOM 1032 N N . GLU A 1 148 ? 20.008 -27.536 -63.442 1.00 49.66 148 GLU A N 1
ATOM 1033 C CA . GLU A 1 148 ? 19.887 -26.362 -62.564 1.00 49.66 148 GLU A CA 1
ATOM 1034 C C . GLU A 1 148 ? 20.404 -26.586 -61.124 1.00 49.66 148 GLU A C 1
ATOM 1036 O O . GLU A 1 148 ? 20.029 -25.850 -60.219 1.00 49.66 148 GLU A O 1
ATOM 1041 N N . VAL A 1 149 ? 21.196 -27.632 -60.872 1.00 57.88 149 VAL A N 1
ATOM 1042 C CA . VAL A 1 149 ? 21.394 -28.190 -59.514 1.00 57.88 149 VAL A CA 1
ATOM 1043 C C . VAL A 1 149 ? 22.867 -28.256 -59.091 1.00 57.88 149 VAL A C 1
ATOM 1045 O O . VAL A 1 149 ? 23.197 -28.593 -57.960 1.00 57.88 149 VAL A O 1
ATOM 1048 N N . CYS A 1 150 ? 23.771 -27.890 -59.988 1.00 66.06 150 CYS A N 1
ATOM 1049 C CA . CYS A 1 150 ? 25.197 -27.933 -59.730 1.00 66.06 150 CYS A CA 1
ATOM 1050 C C . CYS A 1 150 ? 25.694 -26.581 -59.240 1.00 66.06 150 CYS A C 1
ATOM 1052 O O . CYS A 1 150 ? 25.573 -25.589 -59.955 1.00 66.06 150 CYS A O 1
ATOM 1054 N N . VAL A 1 151 ? 26.283 -26.547 -58.045 1.00 58.25 151 VAL A N 1
ATOM 1055 C CA . VAL A 1 151 ? 26.774 -25.308 -57.412 1.00 58.25 151 VAL A CA 1
ATOM 1056 C C . VAL A 1 151 ? 27.773 -24.578 -58.313 1.00 58.25 151 VAL A C 1
ATOM 1058 O O . VAL A 1 151 ? 27.752 -23.359 -58.412 1.00 58.25 151 VAL A O 1
ATOM 1061 N N . ALA A 1 152 ? 28.589 -25.331 -59.055 1.00 59.50 152 ALA A N 1
ATOM 1062 C CA . ALA A 1 152 ? 29.559 -24.787 -60.001 1.00 59.50 152 ALA A CA 1
ATOM 1063 C C . ALA A 1 152 ? 28.946 -24.232 -61.308 1.00 59.50 152 ALA A C 1
ATOM 1065 O O . ALA A 1 152 ? 29.674 -23.678 -62.122 1.00 59.50 152 ALA A O 1
ATOM 1066 N N . ALA A 1 153 ? 27.641 -24.397 -61.555 1.00 59.59 153 ALA A N 1
ATOM 1067 C CA . ALA A 1 153 ? 26.987 -24.016 -62.813 1.00 59.59 153 ALA A CA 1
ATOM 1068 C C . ALA A 1 153 ? 25.807 -23.039 -62.641 1.00 59.59 153 ALA A C 1
ATOM 1070 O O . ALA A 1 153 ? 25.081 -22.788 -63.603 1.00 59.59 153 ALA A O 1
ATOM 1071 N N . ILE A 1 154 ? 25.590 -22.486 -61.444 1.00 61.03 154 ILE A N 1
ATOM 1072 C CA . ILE A 1 154 ? 24.519 -21.519 -61.159 1.00 61.03 154 ILE A CA 1
ATOM 1073 C C . ILE A 1 154 ? 25.168 -20.199 -60.730 1.00 61.03 154 ILE A C 1
ATOM 1075 O O . ILE A 1 154 ? 26.107 -20.198 -59.941 1.00 61.03 154 ILE A O 1
ATOM 1079 N N . ALA A 1 155 ? 24.668 -19.065 -61.231 1.00 70.25 155 ALA A N 1
ATOM 1080 C CA . ALA A 1 155 ? 25.064 -17.763 -60.698 1.00 70.25 155 ALA A CA 1
ATOM 1081 C C . ALA A 1 155 ? 24.662 -17.660 -59.221 1.00 70.25 155 ALA A C 1
ATOM 1083 O O . ALA A 1 155 ? 23.475 -17.806 -58.920 1.00 70.25 155 ALA A O 1
ATOM 1084 N N . ASN A 1 156 ? 25.615 -17.327 -58.346 1.00 73.44 156 ASN A N 1
ATOM 1085 C CA . ASN A 1 156 ? 25.343 -16.941 -56.958 1.00 73.44 156 ASN A CA 1
ATOM 1086 C C . ASN A 1 156 ? 24.183 -15.935 -56.920 1.00 73.44 156 ASN A C 1
ATOM 1088 O O . ASN A 1 156 ? 24.226 -14.900 -57.600 1.00 73.44 156 ASN A O 1
ATOM 1092 N N . ARG A 1 157 ? 23.130 -16.217 -56.156 1.00 82.44 157 ARG A N 1
ATOM 1093 C CA . ARG A 1 157 ? 21.994 -15.309 -55.971 1.00 82.44 157 ARG A CA 1
ATOM 1094 C C . ARG A 1 157 ? 22.246 -14.463 -54.737 1.00 82.44 157 ARG A C 1
ATOM 1096 O O . ARG A 1 157 ? 22.907 -14.883 -53.812 1.00 82.44 157 ARG A O 1
ATOM 1103 N N . ALA A 1 158 ? 21.734 -13.236 -54.751 1.00 84.31 158 ALA A N 1
ATOM 1104 C CA . ALA A 1 158 ? 21.856 -12.371 -53.587 1.00 84.31 158 ALA A CA 1
ATOM 1105 C C . ALA A 1 158 ? 21.033 -12.923 -52.403 1.00 84.31 158 ALA A C 1
ATOM 1107 O O . ALA A 1 158 ? 19.942 -13.467 -52.641 1.00 84.31 158 ALA A O 1
ATOM 1108 N N . PRO A 1 159 ? 21.444 -12.635 -51.155 1.00 92.00 159 PRO A N 1
ATOM 1109 C CA . PRO A 1 159 ? 20.674 -12.979 -49.969 1.00 92.00 159 PRO A CA 1
ATOM 1110 C C . PRO A 1 159 ? 19.269 -12.382 -49.996 1.00 92.00 159 PRO A C 1
ATOM 1112 O O . PRO A 1 159 ? 19.061 -11.233 -50.407 1.00 92.00 159 PRO A O 1
ATOM 1115 N N . LEU A 1 160 ? 18.291 -13.133 -49.489 1.00 90.38 160 LEU A N 1
ATOM 1116 C CA . LEU A 1 160 ? 16.936 -12.640 -49.263 1.00 90.38 160 LEU A CA 1
ATOM 1117 C C . LEU A 1 160 ? 16.807 -12.179 -47.815 1.00 90.38 160 LEU A C 1
ATOM 1119 O O . LEU A 1 160 ? 16.614 -12.985 -46.905 1.00 90.38 160 LEU A O 1
ATOM 1123 N N . LEU A 1 161 ? 16.902 -10.865 -47.628 1.00 94.00 161 LEU A N 1
ATOM 1124 C CA . LEU A 1 161 ? 16.811 -10.247 -46.312 1.00 94.00 161 LEU A CA 1
ATOM 1125 C C . LEU A 1 161 ? 15.386 -9.781 -46.007 1.00 94.00 161 LEU A C 1
ATOM 1127 O O . LEU A 1 161 ? 14.674 -9.283 -46.888 1.00 94.00 161 LEU A O 1
ATOM 1131 N N . ALA A 1 162 ? 14.982 -9.904 -44.750 1.00 94.19 162 ALA A N 1
ATOM 1132 C CA . ALA A 1 162 ? 13.706 -9.431 -44.248 1.00 94.19 162 ALA A CA 1
ATOM 1133 C C . ALA A 1 162 ? 13.909 -8.358 -43.171 1.00 94.19 162 ALA A C 1
ATOM 1135 O O . ALA A 1 162 ? 14.682 -8.519 -42.229 1.00 94.19 162 ALA A O 1
ATOM 1136 N N . ASP A 1 163 ? 13.149 -7.263 -43.276 1.00 95.44 163 ASP A N 1
ATOM 1137 C CA . ASP A 1 163 ? 13.217 -6.183 -42.291 1.00 95.44 163 ASP A CA 1
ATOM 1138 C C . ASP A 1 163 ? 12.947 -6.694 -40.870 1.00 95.44 163 ASP A C 1
ATOM 1140 O O . ASP A 1 163 ? 12.072 -7.531 -40.619 1.00 95.44 163 ASP A O 1
ATOM 1144 N N . ASN A 1 164 ? 13.691 -6.135 -39.924 1.00 95.06 164 ASN A N 1
ATOM 1145 C CA . ASN A 1 164 ? 13.634 -6.497 -38.519 1.00 95.06 164 ASN A CA 1
ATOM 1146 C C . ASN A 1 164 ? 12.817 -5.462 -37.733 1.00 95.06 164 ASN A C 1
ATOM 1148 O O . ASN A 1 164 ? 12.914 -4.258 -37.974 1.00 95.06 164 ASN A O 1
ATOM 1152 N N . SER A 1 165 ? 12.041 -5.906 -36.740 1.00 93.19 165 SER A N 1
ATOM 1153 C CA . SER A 1 165 ? 11.253 -5.002 -35.893 1.00 93.19 165 SER A CA 1
ATOM 1154 C C . SER A 1 165 ? 11.374 -5.337 -34.410 1.00 93.19 165 SER A C 1
ATOM 1156 O O . SER A 1 165 ? 11.066 -6.457 -34.002 1.00 93.19 165 SER A O 1
ATOM 1158 N N . TYR A 1 166 ? 11.725 -4.340 -33.600 1.00 92.56 166 TYR A N 1
ATOM 1159 C CA . TYR A 1 166 ? 11.833 -4.447 -32.146 1.00 92.56 166 TYR A CA 1
ATOM 1160 C C . TYR A 1 166 ? 10.944 -3.406 -31.461 1.00 92.56 166 TYR A C 1
ATOM 1162 O O . TYR A 1 166 ? 10.768 -2.292 -31.954 1.00 92.56 166 TYR A O 1
ATOM 1170 N N . LEU A 1 167 ? 10.406 -3.748 -30.291 1.00 93.25 167 LEU A N 1
ATOM 1171 C CA . LEU A 1 167 ? 9.818 -2.783 -29.361 1.00 93.25 167 LEU A CA 1
ATOM 1172 C C . LEU A 1 167 ? 10.755 -2.641 -28.171 1.00 93.25 167 LEU A C 1
ATOM 1174 O O . LEU A 1 167 ? 11.258 -3.638 -27.660 1.00 93.25 167 LEU A O 1
ATOM 1178 N N . TRP A 1 168 ? 11.010 -1.412 -27.738 1.00 94.69 168 TRP A N 1
ATOM 1179 C CA . TRP A 1 168 ? 11.941 -1.136 -26.651 1.00 94.69 168 TRP A CA 1
ATOM 1180 C C . TRP A 1 168 ? 11.595 0.150 -25.900 1.00 94.69 168 TRP A C 1
ATOM 1182 O O . TRP A 1 168 ? 10.589 0.803 -26.172 1.00 94.69 168 TRP A O 1
ATOM 1192 N N . VAL A 1 169 ? 12.427 0.513 -24.929 1.00 94.44 169 VAL A N 1
ATOM 1193 C CA . VAL A 1 169 ? 12.265 1.702 -24.093 1.00 94.44 169 VAL A CA 1
ATOM 1194 C C . VAL A 1 169 ? 13.391 2.687 -24.393 1.00 94.44 169 VAL A C 1
ATOM 1196 O O . VAL A 1 169 ? 14.563 2.322 -24.448 1.00 94.44 169 VAL A O 1
ATOM 1199 N N . GLY A 1 170 ? 13.031 3.951 -24.605 1.00 95.88 170 GLY A N 1
ATOM 1200 C CA . GLY A 1 170 ? 13.970 5.047 -24.817 1.00 95.88 170 GLY A CA 1
ATOM 1201 C C . GLY A 1 170 ? 14.942 5.201 -23.653 1.00 95.88 170 GLY A C 1
ATOM 1202 O O . GLY A 1 170 ? 14.653 4.763 -22.535 1.00 95.88 170 GLY A O 1
ATOM 1203 N N . ASN A 1 171 ? 16.099 5.813 -23.923 1.00 96.50 171 ASN A N 1
ATOM 1204 C CA . ASN A 1 171 ? 17.213 5.988 -22.980 1.00 96.50 171 ASN A CA 1
ATOM 1205 C C . ASN A 1 171 ? 17.816 4.685 -22.410 1.00 96.50 171 ASN A C 1
ATOM 1207 O O . ASN A 1 171 ? 18.753 4.754 -21.619 1.00 96.50 171 ASN A O 1
ATOM 1211 N N . THR A 1 172 ? 17.306 3.511 -22.790 1.00 96.12 172 THR A N 1
ATOM 1212 C CA . THR A 1 172 ? 17.725 2.203 -22.272 1.00 96.12 172 THR A CA 1
ATOM 1213 C C . THR A 1 172 ? 18.419 1.422 -23.379 1.00 96.12 172 THR A C 1
ATOM 1215 O O . THR A 1 172 ? 17.818 1.194 -24.426 1.00 96.12 172 THR A O 1
ATOM 1218 N N . THR A 1 173 ? 19.654 0.971 -23.163 1.00 95.19 173 THR A N 1
ATOM 1219 C CA . THR A 1 173 ? 20.381 0.167 -24.160 1.00 95.19 173 THR A CA 1
ATOM 1220 C C . THR A 1 173 ? 19.630 -1.129 -24.474 1.00 95.19 173 THR A C 1
ATOM 1222 O O . THR A 1 173 ? 19.209 -1.841 -23.561 1.00 95.19 173 THR A O 1
ATOM 1225 N N . LEU A 1 174 ? 19.466 -1.441 -25.760 1.00 94.75 174 LEU A N 1
ATOM 1226 C CA . LEU A 1 174 ? 19.001 -2.742 -26.243 1.00 94.75 174 LEU A CA 1
ATOM 1227 C C . LEU A 1 174 ? 20.222 -3.575 -26.631 1.00 94.75 174 LEU A C 1
ATOM 1229 O O . LEU A 1 174 ? 20.985 -3.171 -27.503 1.00 94.75 174 LEU A O 1
ATOM 1233 N N . MET A 1 175 ? 20.388 -4.734 -26.001 1.00 93.88 175 MET A N 1
ATOM 1234 C CA . MET A 1 175 ? 21.464 -5.677 -26.303 1.00 93.88 175 MET A CA 1
ATOM 1235 C C . MET A 1 175 ? 20.867 -6.989 -26.807 1.00 93.88 175 MET A C 1
ATOM 1237 O O . MET A 1 175 ? 20.223 -7.716 -26.047 1.00 93.88 175 MET A O 1
ATOM 1241 N N . ILE A 1 176 ? 21.110 -7.308 -28.076 1.00 93.81 176 ILE A N 1
ATOM 1242 C CA . ILE A 1 176 ? 20.782 -8.599 -28.678 1.00 93.81 176 ILE A CA 1
ATOM 1243 C C . ILE A 1 176 ? 22.077 -9.394 -28.802 1.00 93.81 176 ILE A C 1
ATOM 1245 O O . ILE A 1 176 ? 22.776 -9.317 -29.803 1.00 93.81 176 ILE A O 1
ATOM 1249 N N . ALA A 1 177 ? 22.408 -10.134 -27.743 1.00 92.81 177 ALA A N 1
ATOM 1250 C CA . ALA A 1 177 ? 23.659 -10.889 -27.649 1.00 92.81 177 ALA A CA 1
ATOM 1251 C C . ALA A 1 177 ? 23.600 -12.281 -28.299 1.00 92.81 177 ALA A C 1
ATOM 1253 O O . ALA A 1 177 ? 24.637 -12.878 -28.562 1.00 92.81 177 ALA A O 1
ATOM 1254 N N . ASN A 1 178 ? 22.397 -12.833 -28.493 1.00 91.06 178 ASN A N 1
ATOM 1255 C CA . ASN A 1 178 ? 22.218 -14.133 -29.130 1.00 91.06 178 ASN A CA 1
ATOM 1256 C C . ASN A 1 178 ? 21.862 -13.921 -30.611 1.00 91.06 178 ASN A C 1
ATOM 1258 O O . ASN A 1 178 ? 20.750 -13.458 -30.878 1.00 91.06 178 ASN A O 1
ATOM 1262 N N . PRO A 1 179 ? 22.742 -14.287 -31.561 1.00 88.69 179 PRO A N 1
ATOM 1263 C CA . PRO A 1 179 ? 22.509 -14.059 -32.988 1.00 88.69 179 PRO A CA 1
ATOM 1264 C C . PRO A 1 179 ? 21.282 -14.808 -33.528 1.00 88.69 179 PRO A C 1
ATOM 1266 O O . PRO A 1 179 ? 20.677 -14.371 -34.500 1.00 88.69 179 PRO A O 1
ATOM 1269 N N . VAL A 1 180 ? 20.819 -15.868 -32.847 1.00 88.81 180 VAL A N 1
ATOM 1270 C CA . VAL A 1 180 ? 19.594 -16.614 -33.213 1.00 88.81 180 VAL A CA 1
ATOM 1271 C C . VAL A 1 180 ? 18.333 -15.740 -33.187 1.00 88.81 180 VAL A C 1
ATOM 1273 O O . VAL A 1 180 ? 17.344 -16.067 -33.833 1.00 88.81 180 VAL A O 1
ATOM 1276 N N . VAL A 1 181 ? 18.347 -14.637 -32.436 1.00 87.44 181 VAL A N 1
ATOM 1277 C CA . VAL A 1 181 ? 17.271 -13.629 -32.412 1.00 87.44 181 VAL A CA 1
ATOM 1278 C C . VAL A 1 181 ? 17.766 -12.259 -32.895 1.00 87.44 181 VAL A C 1
ATOM 1280 O O . VAL A 1 181 ? 17.140 -11.244 -32.601 1.00 87.44 181 VAL A O 1
ATOM 1283 N N . GLY A 1 182 ? 18.926 -12.239 -33.558 1.00 90.88 182 GLY A N 1
ATOM 1284 C CA . GLY A 1 182 ? 19.560 -11.059 -34.135 1.00 90.88 182 GLY A CA 1
ATOM 1285 C C . GLY A 1 182 ? 19.074 -10.767 -35.551 1.00 90.88 182 GLY A C 1
ATOM 1286 O O . GLY A 1 182 ? 18.068 -11.312 -36.008 1.00 90.88 182 GLY A O 1
ATOM 1287 N N . LEU A 1 183 ? 19.814 -9.906 -36.248 1.00 95.38 183 LEU A N 1
ATOM 1288 C CA . LEU A 1 183 ? 19.422 -9.366 -37.552 1.00 95.38 183 LEU A CA 1
ATOM 1289 C C . LEU A 1 183 ? 19.232 -10.448 -38.619 1.00 95.38 183 LEU A C 1
ATOM 1291 O O . LEU A 1 183 ? 18.293 -10.362 -39.393 1.00 95.38 183 LEU A O 1
ATOM 1295 N N . LEU A 1 184 ? 20.0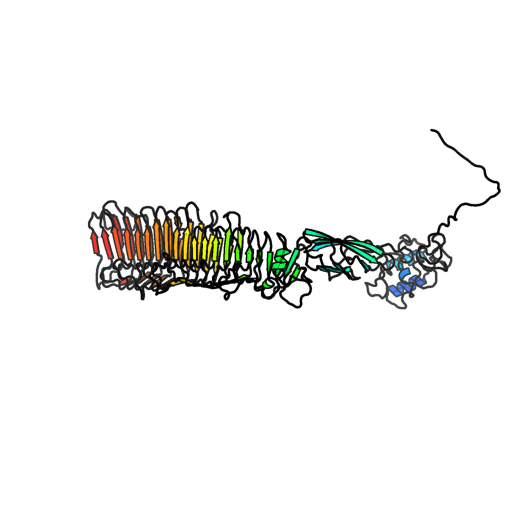75 -11.486 -38.601 1.00 94.56 184 LEU A N 1
ATOM 1296 C CA . LEU A 1 184 ? 20.064 -12.566 -39.594 1.00 94.56 184 LEU A CA 1
ATOM 1297 C C . LEU A 1 184 ? 19.031 -13.669 -39.298 1.00 94.56 184 LEU A C 1
ATOM 1299 O O . LEU A 1 184 ? 18.948 -14.654 -40.025 1.00 94.56 184 LEU A O 1
ATOM 1303 N N . SER A 1 185 ? 18.254 -13.558 -38.214 1.00 93.06 185 SER A N 1
ATOM 1304 C CA . SER A 1 185 ? 17.373 -14.645 -37.745 1.00 93.06 185 SER A CA 1
ATOM 1305 C C . SER A 1 185 ? 16.218 -14.983 -38.696 1.00 93.06 185 SER A C 1
ATOM 1307 O O . SER A 1 185 ? 15.672 -16.088 -38.648 1.00 93.06 185 SER A O 1
ATOM 1309 N N . ASN A 1 186 ? 15.836 -14.032 -39.543 1.00 91.31 186 ASN A N 1
ATOM 1310 C CA . ASN A 1 186 ? 14.785 -14.122 -40.553 1.00 91.31 186 ASN A CA 1
ATOM 1311 C C . ASN A 1 186 ? 15.324 -13.978 -41.987 1.00 91.31 186 ASN A C 1
ATOM 1313 O O . ASN A 1 186 ? 14.520 -13.905 -42.919 1.00 91.31 186 ASN A O 1
ATOM 1317 N N . ASP A 1 187 ? 16.646 -13.962 -42.144 1.00 93.19 187 ASP A N 1
ATOM 1318 C CA . ASP A 1 187 ? 17.332 -13.835 -43.423 1.00 93.19 187 ASP A CA 1
ATOM 1319 C C . ASP A 1 187 ? 17.722 -15.227 -43.938 1.00 93.19 187 ASP A C 1
ATOM 1321 O O . ASP A 1 187 ? 17.961 -16.159 -43.163 1.00 93.19 187 ASP A O 1
ATOM 1325 N N . PHE A 1 188 ? 17.746 -15.402 -45.258 1.00 90.38 188 PHE A N 1
ATOM 1326 C CA . PHE A 1 188 ? 18.117 -16.676 -45.870 1.00 90.38 188 PHE A CA 1
ATOM 1327 C C . PHE A 1 188 ? 18.769 -16.471 -47.231 1.00 90.38 188 PHE A C 1
ATOM 1329 O O . PHE A 1 188 ? 18.328 -15.630 -48.018 1.00 90.38 188 PHE A O 1
ATOM 1336 N N . ASP A 1 189 ? 19.776 -17.289 -47.519 1.00 86.12 189 ASP A N 1
ATOM 1337 C CA . ASP A 1 189 ? 20.394 -17.345 -48.833 1.00 86.12 189 ASP A CA 1
ATOM 1338 C C . ASP A 1 189 ? 19.826 -18.501 -49.681 1.00 86.12 189 ASP A C 1
ATOM 1340 O O . ASP A 1 189 ? 19.849 -19.649 -49.228 1.00 86.12 189 ASP A O 1
ATOM 1344 N N . PRO A 1 190 ? 19.308 -18.248 -50.899 1.00 80.81 190 PRO A N 1
ATOM 1345 C CA . PRO A 1 190 ? 18.766 -19.288 -51.772 1.00 80.81 190 PRO A CA 1
ATOM 1346 C C . PRO A 1 190 ? 19.736 -20.408 -52.164 1.00 80.81 190 PRO A C 1
ATOM 1348 O O . PRO A 1 190 ? 19.259 -21.488 -52.535 1.00 80.81 190 PRO A O 1
ATOM 1351 N N . ASP A 1 191 ? 21.038 -20.138 -52.152 1.00 75.00 191 ASP A N 1
ATOM 1352 C CA . ASP A 1 191 ? 22.129 -21.060 -52.473 1.00 75.00 191 ASP A CA 1
ATOM 1353 C C . ASP A 1 191 ? 22.710 -21.721 -51.209 1.00 75.00 191 ASP A C 1
ATOM 1355 O O . ASP A 1 191 ? 23.488 -22.666 -51.298 1.00 75.00 191 ASP A O 1
ATOM 1359 N N . GLY A 1 192 ? 22.235 -21.323 -50.023 1.00 76.31 192 GLY A N 1
ATOM 1360 C CA . GLY A 1 192 ? 22.640 -21.901 -48.742 1.00 76.31 192 GLY A CA 1
ATOM 1361 C C . GLY A 1 192 ? 23.959 -21.344 -48.212 1.00 76.31 192 GLY A C 1
ATOM 1362 O O . GLY A 1 192 ? 24.511 -21.907 -47.260 1.00 76.31 192 GLY A O 1
ATOM 1363 N N . ASP A 1 193 ? 24.443 -20.252 -48.802 1.00 81.88 193 ASP A N 1
ATOM 1364 C CA . ASP A 1 193 ? 25.690 -19.616 -48.414 1.00 81.88 193 ASP A CA 1
ATOM 1365 C C . ASP A 1 193 ? 25.607 -18.989 -47.008 1.00 81.88 193 ASP A C 1
ATOM 1367 O O . ASP A 1 193 ? 24.555 -18.481 -46.590 1.00 81.88 193 ASP A O 1
ATOM 1371 N N . PRO A 1 194 ? 26.701 -19.031 -46.223 1.00 87.56 194 PRO A N 1
ATOM 1372 C CA . PRO A 1 194 ? 26.746 -18.384 -44.920 1.00 87.56 194 PRO A CA 1
ATOM 1373 C C . PRO A 1 194 ? 26.557 -16.869 -45.033 1.00 87.56 194 PRO A C 1
ATOM 1375 O O . PRO A 1 194 ? 27.246 -16.199 -45.793 1.00 87.56 194 PRO A O 1
ATOM 1378 N N . LEU A 1 195 ? 25.668 -16.321 -44.207 1.00 92.12 195 LEU A N 1
ATOM 1379 C CA . LEU A 1 195 ? 25.391 -14.890 -44.168 1.00 92.12 195 LEU A CA 1
ATOM 1380 C C . LEU A 1 195 ? 26.206 -14.195 -43.076 1.00 92.12 195 LEU A C 1
ATOM 1382 O O . LEU A 1 195 ? 26.180 -14.614 -41.917 1.00 92.12 195 LEU A O 1
ATOM 1386 N N . GLU A 1 196 ? 26.863 -13.092 -43.427 1.00 95.25 196 GLU A N 1
ATOM 1387 C CA . GLU A 1 196 ? 27.565 -12.223 -42.478 1.00 95.25 196 GLU A CA 1
ATOM 1388 C C . GLU A 1 196 ? 27.189 -10.751 -42.682 1.00 95.25 196 GLU A C 1
ATOM 1390 O O . GLU A 1 196 ? 27.099 -10.260 -43.807 1.00 95.25 196 GLU A O 1
ATOM 1395 N N . VAL A 1 197 ? 27.008 -10.002 -41.591 1.00 97.06 197 VAL A N 1
ATOM 1396 C CA . VAL A 1 197 ? 26.833 -8.543 -41.668 1.00 97.06 197 VAL A CA 1
ATOM 1397 C C . VAL A 1 197 ? 28.187 -7.877 -41.916 1.00 97.06 197 VAL A C 1
ATOM 1399 O O . VAL A 1 197 ? 29.110 -8.015 -41.112 1.00 97.06 197 VAL A O 1
ATOM 1402 N N . THR A 1 198 ? 28.301 -7.105 -42.998 1.00 96.56 198 THR A N 1
ATOM 1403 C CA . THR A 1 198 ? 29.563 -6.452 -43.398 1.00 96.56 198 THR A CA 1
ATOM 1404 C C . THR A 1 198 ? 29.554 -4.934 -43.281 1.00 96.56 198 THR A C 1
ATOM 1406 O O . THR A 1 198 ? 30.623 -4.331 -43.205 1.00 96.56 198 THR A O 1
ATOM 1409 N N . ASP A 1 199 ? 28.378 -4.305 -43.288 1.00 97.19 199 ASP A N 1
ATOM 1410 C CA . ASP A 1 199 ? 28.243 -2.851 -43.150 1.00 97.19 199 ASP A CA 1
ATOM 1411 C C . ASP A 1 199 ? 26.916 -2.485 -42.477 1.00 97.19 199 ASP A C 1
ATOM 1413 O O . ASP A 1 199 ? 25.946 -3.243 -42.553 1.00 97.19 199 ASP A O 1
ATOM 1417 N N . PHE A 1 200 ? 26.863 -1.335 -41.811 1.00 97.94 200 PHE A N 1
ATOM 1418 C CA . PHE A 1 200 ? 25.666 -0.854 -41.120 1.00 97.94 200 PHE A CA 1
ATOM 1419 C C . PHE A 1 200 ? 25.710 0.653 -40.856 1.00 97.94 200 PHE A C 1
ATOM 1421 O O . PHE A 1 200 ? 26.770 1.272 -40.736 1.00 97.94 200 PHE A O 1
ATOM 1428 N N . ASP A 1 201 ? 24.531 1.244 -40.677 1.00 98.00 201 ASP A N 1
ATOM 1429 C CA . ASP A 1 201 ? 24.398 2.633 -40.250 1.00 98.00 201 ASP A CA 1
ATOM 1430 C C . ASP A 1 201 ? 24.717 2.762 -38.749 1.00 98.00 201 ASP A C 1
ATOM 1432 O O . ASP A 1 201 ? 23.867 2.544 -37.885 1.00 98.00 201 ASP A O 1
ATOM 1436 N N . ALA A 1 202 ? 25.946 3.167 -38.416 1.00 96.75 202 ALA A N 1
ATOM 1437 C CA . ALA A 1 202 ? 26.366 3.368 -37.022 1.00 96.75 202 ALA A CA 1
ATOM 1438 C C . ALA A 1 202 ? 25.587 4.483 -36.292 1.00 96.75 202 ALA A C 1
ATOM 1440 O O . ALA A 1 202 ? 25.602 4.560 -35.063 1.00 96.75 202 ALA A O 1
ATOM 1441 N N . THR A 1 203 ? 24.927 5.375 -37.037 1.00 97.44 203 THR A N 1
ATOM 1442 C CA . THR A 1 203 ? 24.011 6.393 -36.509 1.00 97.44 203 THR A CA 1
ATOM 1443 C C . THR A 1 203 ? 22.624 6.171 -37.092 1.00 97.44 203 THR A C 1
ATOM 1445 O O . THR A 1 203 ? 22.440 6.187 -38.305 1.00 97.44 203 THR A O 1
ATOM 1448 N N . THR A 1 204 ? 21.652 5.998 -36.209 1.00 97.88 204 THR A N 1
ATOM 1449 C CA . THR A 1 204 ? 20.241 5.782 -36.550 1.00 97.88 204 THR A CA 1
ATOM 1450 C C . THR A 1 204 ? 19.556 7.057 -37.055 1.00 97.88 204 THR A C 1
ATOM 1452 O O . THR A 1 204 ? 20.058 8.173 -36.888 1.00 97.88 204 THR A O 1
ATOM 1455 N N . ALA A 1 205 ? 18.370 6.910 -37.644 1.00 97.62 205 ALA A N 1
ATOM 1456 C CA . ALA A 1 205 ? 17.594 8.005 -38.222 1.00 97.62 205 ALA A CA 1
ATOM 1457 C C . ALA A 1 205 ? 17.218 9.108 -37.214 1.00 97.62 205 ALA A C 1
ATOM 1459 O O . ALA A 1 205 ? 17.137 10.278 -37.600 1.00 97.62 205 ALA A O 1
ATOM 1460 N N . LEU A 1 206 ? 17.003 8.771 -35.937 1.00 97.00 206 LEU A N 1
ATOM 1461 C CA . LEU A 1 206 ? 16.738 9.744 -34.869 1.00 97.00 206 LEU A CA 1
ATOM 1462 C C . LEU A 1 206 ? 17.998 10.160 -34.093 1.00 97.00 206 LEU A C 1
ATOM 1464 O O . LEU A 1 206 ? 17.901 10.974 -33.174 1.00 97.00 206 LEU A O 1
ATOM 1468 N N . GLY A 1 207 ? 19.177 9.665 -34.480 1.00 95.06 207 GLY A N 1
ATOM 1469 C CA . GLY A 1 207 ? 20.469 10.101 -33.948 1.00 95.06 207 GLY A CA 1
ATOM 1470 C C . GLY A 1 207 ? 21.008 9.298 -32.760 1.00 95.06 207 GLY A C 1
ATOM 1471 O O . GLY A 1 207 ? 21.951 9.756 -32.119 1.00 95.06 207 GLY A O 1
ATOM 1472 N N . GLY A 1 208 ? 20.439 8.128 -32.450 1.00 95.19 208 GLY A N 1
ATOM 1473 C CA . GLY A 1 208 ? 21.079 7.122 -31.590 1.00 95.19 208 GLY A CA 1
ATOM 1474 C C . GLY A 1 208 ? 22.223 6.396 -32.300 1.00 95.19 208 GLY A C 1
ATOM 1475 O O . GLY A 1 208 ? 22.391 6.553 -33.513 1.00 95.19 208 GLY A O 1
ATOM 1476 N N . SER A 1 209 ? 22.979 5.571 -31.577 1.00 96.12 209 SER A N 1
ATOM 1477 C CA . SER A 1 209 ? 24.097 4.794 -32.132 1.00 96.12 209 SER A CA 1
ATOM 1478 C C . SER A 1 209 ? 23.849 3.289 -32.088 1.00 96.12 209 SER A C 1
ATOM 1480 O O . SER A 1 209 ? 23.121 2.790 -31.227 1.00 96.12 209 SER A O 1
ATOM 1482 N N . VAL A 1 210 ? 24.468 2.561 -33.012 1.00 97.69 210 VAL A N 1
ATOM 1483 C CA . VAL A 1 210 ? 24.378 1.099 -33.110 1.00 97.69 210 VAL A CA 1
ATOM 1484 C C . VAL A 1 210 ? 25.777 0.526 -33.284 1.00 97.69 210 VAL A C 1
ATOM 1486 O O . VAL A 1 210 ? 26.564 1.075 -34.048 1.00 97.69 210 VAL A O 1
ATOM 1489 N N . ASP A 1 211 ? 26.049 -0.590 -32.614 1.00 97.06 211 ASP A N 1
ATOM 1490 C CA . ASP A 1 211 ? 27.179 -1.470 -32.905 1.00 97.06 211 ASP A CA 1
ATOM 1491 C C . ASP A 1 211 ? 26.622 -2.818 -33.380 1.00 97.06 211 ASP A C 1
ATOM 1493 O O . ASP A 1 211 ? 25.946 -3.504 -32.609 1.00 97.06 211 ASP A O 1
ATOM 1497 N N . VAL A 1 212 ? 26.882 -3.198 -34.633 1.00 97.25 212 VAL A N 1
ATOM 1498 C CA . VAL A 1 212 ? 26.479 -4.500 -35.194 1.00 97.25 212 VAL A CA 1
ATOM 1499 C C . VAL A 1 212 ? 27.703 -5.402 -35.343 1.00 97.25 212 VAL A C 1
ATOM 1501 O O . VAL A 1 212 ? 28.772 -4.949 -35.755 1.00 97.25 212 VAL A O 1
ATOM 1504 N N . PHE A 1 213 ? 27.547 -6.679 -35.005 1.00 97.00 213 PHE A N 1
ATOM 1505 C CA . PHE A 1 213 ? 28.567 -7.711 -35.179 1.00 97.00 213 PHE A CA 1
ATOM 1506 C C . PHE A 1 213 ? 28.265 -8.562 -36.421 1.00 97.00 213 PHE A C 1
ATOM 1508 O O . PHE A 1 213 ? 27.119 -8.647 -36.863 1.00 97.00 213 PHE A O 1
ATOM 1515 N N . SER A 1 214 ? 29.289 -9.211 -36.984 1.00 95.75 214 SER A N 1
ATOM 1516 C CA . SER A 1 214 ? 29.158 -9.964 -38.242 1.00 95.75 214 SER A CA 1
ATOM 1517 C C . SER A 1 214 ? 28.176 -11.136 -38.160 1.00 95.75 214 SER A C 1
ATOM 1519 O O . SER A 1 214 ? 27.577 -11.492 -39.167 1.00 95.75 214 SER A O 1
ATOM 1521 N N . ASP A 1 215 ? 27.953 -11.690 -36.966 1.00 94.06 215 ASP A N 1
ATOM 1522 C CA . ASP A 1 215 ? 26.982 -12.762 -36.711 1.00 94.06 215 ASP A CA 1
ATOM 1523 C C . ASP A 1 215 ? 25.522 -12.273 -36.607 1.00 94.06 215 ASP A C 1
ATOM 1525 O O . ASP A 1 215 ? 24.616 -13.067 -36.355 1.00 94.06 215 ASP A O 1
ATOM 1529 N N . GLY A 1 216 ? 25.275 -10.970 -36.768 1.00 95.00 216 GLY A N 1
ATOM 1530 C CA . GLY A 1 216 ? 23.949 -10.365 -36.661 1.00 95.00 216 GLY A CA 1
ATOM 1531 C C . GLY A 1 216 ? 23.505 -10.047 -35.230 1.00 95.00 216 GLY A C 1
ATOM 1532 O O . GLY A 1 216 ? 22.397 -9.537 -35.044 1.00 95.00 216 GLY A O 1
ATOM 1533 N N . SER A 1 217 ? 24.331 -10.305 -34.210 1.00 96.88 217 SER A N 1
ATOM 1534 C CA . SER A 1 217 ? 24.129 -9.719 -32.880 1.00 96.88 217 SER A CA 1
ATOM 1535 C C . SER A 1 217 ? 24.379 -8.202 -32.925 1.00 96.88 217 SER A C 1
ATOM 1537 O O . SER A 1 217 ? 25.115 -7.706 -33.782 1.00 96.88 217 SER A O 1
ATOM 1539 N N . PHE A 1 218 ? 23.747 -7.427 -32.038 1.00 97.62 218 PHE A N 1
ATOM 1540 C CA . PHE A 1 218 ? 23.922 -5.968 -32.030 1.00 97.62 218 PHE A CA 1
ATOM 1541 C C . PHE A 1 218 ? 23.609 -5.314 -30.681 1.00 97.62 218 PHE A C 1
ATOM 1543 O O . PHE A 1 218 ? 22.853 -5.841 -29.858 1.00 97.62 218 PHE A O 1
ATOM 1550 N N . ASN A 1 219 ? 24.163 -4.116 -30.490 1.00 96.88 219 ASN A N 1
ATOM 1551 C CA . ASN A 1 219 ? 23.820 -3.189 -29.418 1.00 96.88 219 ASN A CA 1
ATOM 1552 C C . ASN A 1 219 ? 23.230 -1.914 -30.016 1.00 96.88 219 ASN A C 1
ATOM 1554 O O . ASN A 1 219 ? 23.812 -1.324 -30.921 1.00 96.88 219 ASN A O 1
ATOM 1558 N N . TYR A 1 220 ? 22.108 -1.458 -29.475 1.00 97.38 220 TYR A N 1
ATOM 1559 C CA . TYR A 1 220 ? 21.489 -0.190 -29.839 1.00 97.38 220 TYR A CA 1
ATOM 1560 C C . TYR A 1 220 ? 21.408 0.736 -28.624 1.00 97.38 220 TYR A C 1
ATOM 1562 O O . TYR A 1 220 ? 20.900 0.361 -27.562 1.00 97.38 220 TYR A O 1
ATOM 1570 N N . PHE A 1 221 ? 21.892 1.963 -28.805 1.00 95.88 221 PHE A N 1
ATOM 1571 C CA . PHE A 1 221 ? 21.904 3.038 -27.821 1.00 95.88 221 PHE A CA 1
ATOM 1572 C C . PHE A 1 221 ? 20.933 4.136 -28.284 1.00 95.88 221 PHE A C 1
ATOM 1574 O O . PHE A 1 221 ? 21.264 4.899 -29.199 1.00 95.88 221 PHE A O 1
ATOM 1581 N N . PRO A 1 222 ? 19.725 4.218 -27.693 1.00 96.00 222 PRO A N 1
ATOM 1582 C CA . PRO A 1 222 ? 18.721 5.180 -28.128 1.00 96.00 222 PRO A CA 1
ATOM 1583 C C . PRO A 1 222 ? 19.201 6.633 -28.011 1.00 96.00 222 PRO A C 1
ATOM 1585 O O . PRO A 1 222 ? 19.920 6.957 -27.061 1.00 96.00 222 PRO A O 1
ATOM 1588 N N . PRO A 1 223 ? 18.746 7.535 -28.899 1.00 94.88 223 PRO A N 1
ATOM 1589 C CA . PRO A 1 223 ? 19.001 8.960 -28.736 1.00 94.88 223 PRO A CA 1
ATOM 1590 C C . PRO A 1 223 ? 18.371 9.479 -27.437 1.00 94.88 223 PRO A C 1
ATOM 1592 O O . PRO A 1 223 ? 17.216 9.171 -27.118 1.00 94.88 223 PRO A O 1
ATOM 1595 N N . ALA A 1 224 ? 19.127 10.293 -26.697 1.00 94.44 224 ALA A N 1
ATOM 1596 C CA . ALA A 1 224 ? 18.705 10.817 -25.404 1.00 94.44 224 ALA A CA 1
ATOM 1597 C C . ALA A 1 224 ? 17.378 11.592 -25.498 1.00 94.44 224 ALA A C 1
ATOM 1599 O O . ALA A 1 224 ? 17.179 12.459 -26.352 1.00 94.44 224 ALA A O 1
ATOM 1600 N N . GLY A 1 225 ? 16.453 11.273 -24.596 1.00 94.69 225 GLY A N 1
ATOM 1601 C CA . GLY A 1 225 ? 15.139 11.896 -24.470 1.00 94.69 225 GLY A CA 1
ATOM 1602 C C . GLY A 1 225 ? 14.085 11.419 -25.466 1.00 94.69 225 GLY A C 1
ATOM 1603 O O . GLY A 1 225 ? 12.926 11.822 -25.347 1.00 94.69 225 GLY A O 1
ATOM 1604 N N . VAL A 1 226 ? 14.416 10.540 -26.413 1.00 94.56 226 VAL A N 1
ATOM 1605 C CA . VAL A 1 226 ? 13.446 10.023 -27.390 1.00 94.56 226 VAL A CA 1
ATOM 1606 C C . VAL A 1 226 ? 12.632 8.866 -26.798 1.00 94.56 226 VAL A C 1
ATOM 1608 O O . VAL A 1 226 ? 13.141 8.011 -26.084 1.00 94.56 226 VAL A O 1
ATOM 1611 N N . GLY A 1 227 ? 11.330 8.864 -27.079 1.00 92.62 227 GLY A N 1
ATOM 1612 C CA . GLY A 1 227 ? 10.332 7.939 -26.539 1.00 92.62 227 GLY A CA 1
ATOM 1613 C C . GLY A 1 227 ? 8.945 8.296 -27.075 1.00 92.62 227 GLY A C 1
ATOM 1614 O O . GLY A 1 227 ? 8.653 9.478 -27.291 1.00 92.62 227 GLY A O 1
ATOM 1615 N N . GLY A 1 228 ? 8.115 7.286 -27.325 1.00 92.00 228 GLY A N 1
ATOM 1616 C CA . GLY A 1 228 ? 6.882 7.391 -28.112 1.00 92.00 228 GLY A CA 1
ATOM 1617 C C . GLY A 1 228 ? 7.121 7.548 -29.622 1.00 92.00 228 GLY A C 1
ATOM 1618 O O . GLY A 1 228 ? 6.300 8.162 -30.298 1.00 92.00 228 GLY A O 1
ATOM 1619 N N . ALA A 1 229 ? 8.251 7.059 -30.145 1.00 95.50 229 ALA A N 1
ATOM 1620 C CA . ALA A 1 229 ? 8.674 7.229 -31.540 1.00 95.50 229 ALA A CA 1
ATOM 1621 C C . ALA A 1 229 ? 9.297 5.941 -32.104 1.00 95.50 229 ALA A C 1
ATOM 1623 O O . ALA A 1 229 ? 9.646 5.038 -31.346 1.00 95.50 229 ALA A O 1
ATOM 1624 N N . THR A 1 230 ? 9.455 5.868 -33.425 1.00 96.75 230 THR A N 1
ATOM 1625 C CA . THR A 1 230 ? 10.140 4.757 -34.101 1.00 96.75 230 THR A CA 1
ATOM 1626 C C . THR A 1 230 ? 11.451 5.251 -34.691 1.00 96.75 230 THR A C 1
ATOM 1628 O O . THR A 1 230 ? 11.443 6.210 -35.461 1.00 96.75 230 THR A O 1
ATOM 1631 N N . ASP A 1 231 ? 12.547 4.597 -34.320 1.00 97.81 231 ASP A N 1
ATOM 1632 C CA . ASP A 1 231 ? 13.876 4.812 -34.890 1.00 97.81 231 ASP A CA 1
ATOM 1633 C C . ASP A 1 231 ? 14.205 3.720 -35.916 1.00 97.81 231 ASP A C 1
ATOM 1635 O O . ASP A 1 231 ? 13.547 2.673 -35.945 1.00 97.81 231 ASP A O 1
ATOM 1639 N N . SER A 1 232 ? 15.206 3.952 -36.761 1.00 97.62 232 SER A N 1
ATOM 1640 C CA . SER A 1 232 ? 15.614 2.984 -37.778 1.00 97.62 232 SER A CA 1
ATOM 1641 C C . SER A 1 232 ? 17.075 3.103 -38.192 1.00 97.62 232 SER A C 1
ATOM 1643 O O . SER A 1 232 ? 17.629 4.203 -38.191 1.00 97.62 232 SER A O 1
ATOM 1645 N N . PHE A 1 233 ? 17.660 1.991 -38.629 1.00 98.50 233 PHE A N 1
ATOM 1646 C CA . PHE A 1 233 ? 18.987 1.935 -39.247 1.00 98.50 233 PHE A CA 1
ATOM 1647 C C . PHE A 1 233 ? 19.043 0.826 -40.307 1.00 98.50 233 PHE A C 1
ATOM 1649 O O . PHE A 1 233 ? 18.280 -0.141 -40.226 1.00 98.50 233 PHE A O 1
ATOM 1656 N N . GLY A 1 234 ? 19.896 0.978 -41.320 1.00 97.81 234 GLY A N 1
ATOM 1657 C CA . GLY A 1 234 ? 20.150 -0.039 -42.339 1.00 97.81 234 GLY A CA 1
ATOM 1658 C C . GLY A 1 234 ? 21.342 -0.936 -42.001 1.00 97.81 234 GLY A C 1
ATOM 1659 O O . GLY A 1 234 ? 22.270 -0.519 -41.304 1.00 97.81 234 GLY A O 1
ATOM 1660 N N . TYR A 1 235 ? 21.333 -2.159 -42.528 1.00 97.50 235 TYR A N 1
ATOM 1661 C CA . TYR A 1 235 ? 22.474 -3.076 -42.511 1.00 97.50 235 TYR A CA 1
ATOM 1662 C C . TYR A 1 235 ? 22.647 -3.766 -43.869 1.00 97.50 235 TYR A C 1
ATOM 1664 O O . TYR A 1 235 ? 21.699 -3.881 -44.650 1.00 97.50 235 TYR A O 1
ATOM 1672 N N . THR A 1 236 ? 23.877 -4.190 -44.150 1.00 97.38 236 THR A N 1
ATOM 1673 C CA . THR A 1 236 ? 24.282 -4.893 -45.371 1.00 97.38 236 THR A CA 1
ATOM 1674 C C . THR A 1 236 ? 24.819 -6.269 -45.005 1.00 97.38 236 THR A C 1
ATOM 1676 O O . THR A 1 236 ? 25.726 -6.376 -44.177 1.00 97.38 236 THR A O 1
ATOM 1679 N N . VAL A 1 237 ? 24.287 -7.301 -45.650 1.00 96.88 237 VAL A N 1
ATOM 1680 C CA . VAL A 1 237 ? 24.696 -8.701 -45.486 1.00 96.88 237 VAL A CA 1
ATOM 1681 C C . VAL A 1 237 ? 25.433 -9.157 -46.734 1.00 96.88 237 VAL A C 1
ATOM 1683 O O . VAL A 1 237 ? 25.050 -8.773 -47.839 1.00 96.88 237 VAL A O 1
ATOM 1686 N N . PHE A 1 238 ? 26.470 -9.961 -46.547 1.00 94.69 238 PHE A N 1
ATOM 1687 C CA . PHE A 1 238 ? 27.289 -10.583 -47.578 1.00 94.69 238 PHE A CA 1
ATOM 1688 C C . PHE A 1 238 ? 27.203 -12.106 -47.452 1.00 94.69 238 PHE A C 1
ATOM 1690 O O . PHE A 1 238 ? 27.300 -12.623 -46.339 1.00 94.69 238 PHE A O 1
ATOM 1697 N N . ASP A 1 239 ? 27.036 -12.799 -48.576 1.00 86.88 239 ASP A N 1
ATOM 1698 C CA . ASP A 1 239 ? 27.040 -14.273 -48.668 1.00 86.88 239 ASP A CA 1
ATOM 1699 C C . ASP A 1 239 ? 28.429 -14.867 -48.993 1.00 86.88 239 ASP A C 1
ATOM 1701 O O . ASP A 1 239 ? 28.604 -16.079 -49.025 1.00 86.88 239 ASP A O 1
ATOM 1705 N N . GLY A 1 240 ? 29.442 -14.028 -49.244 1.00 85.06 240 GLY A N 1
ATOM 1706 C CA . GLY A 1 240 ? 30.741 -14.461 -49.780 1.00 85.06 240 GLY A CA 1
ATOM 1707 C C . GLY A 1 240 ? 31.023 -13.967 -51.204 1.00 85.06 240 GLY A C 1
ATOM 1708 O O . GLY A 1 240 ? 32.191 -13.896 -51.601 1.00 85.06 240 GLY A O 1
ATOM 1709 N N . THR A 1 241 ? 29.989 -13.516 -51.920 1.00 84.12 241 THR A N 1
ATOM 1710 C CA . THR A 1 241 ? 30.038 -13.057 -53.316 1.00 84.12 241 THR A CA 1
ATOM 1711 C C . THR A 1 241 ? 29.239 -11.766 -53.557 1.00 84.12 241 THR A C 1
ATOM 1713 O O . THR A 1 241 ? 29.763 -10.816 -54.148 1.00 84.12 241 THR A O 1
ATOM 1716 N N . ILE A 1 242 ? 27.991 -11.688 -53.092 1.00 88.12 242 ILE A N 1
ATOM 1717 C CA . ILE A 1 242 ? 27.024 -10.611 -53.325 1.00 88.12 242 ILE A CA 1
ATOM 1718 C C . ILE A 1 242 ? 26.533 -10.033 -51.994 1.00 88.12 242 ILE A C 1
ATOM 1720 O O . ILE A 1 242 ? 26.459 -10.702 -50.966 1.00 88.12 242 ILE A O 1
ATOM 1724 N N . THR A 1 243 ? 26.197 -8.742 -52.008 1.00 93.31 243 THR A N 1
ATOM 1725 C CA . THR A 1 243 ? 25.586 -8.068 -50.864 1.00 93.31 243 THR A CA 1
ATOM 1726 C C . THR A 1 243 ? 24.113 -7.734 -51.084 1.00 93.31 243 THR A C 1
ATOM 1728 O O . THR A 1 243 ? 23.686 -7.392 -52.190 1.00 93.31 243 THR A O 1
ATOM 1731 N N . ALA A 1 244 ? 23.341 -7.768 -50.000 1.00 94.62 244 ALA A N 1
ATOM 1732 C CA . ALA A 1 244 ? 21.964 -7.286 -49.926 1.00 94.62 244 ALA A CA 1
ATOM 1733 C C . ALA A 1 244 ? 21.795 -6.354 -48.717 1.00 94.62 244 ALA A C 1
ATOM 1735 O O . ALA A 1 244 ? 22.581 -6.408 -47.772 1.00 94.62 244 ALA A O 1
ATOM 1736 N N . THR A 1 245 ? 20.782 -5.485 -48.740 1.00 96.19 245 THR A N 1
ATOM 1737 C CA . THR A 1 245 ? 20.509 -4.539 -47.647 1.00 96.19 245 THR A CA 1
ATOM 1738 C C . THR A 1 245 ? 19.101 -4.698 -47.093 1.00 96.19 245 THR A C 1
ATOM 1740 O O . THR A 1 245 ? 18.155 -4.972 -47.833 1.00 96.19 245 THR A O 1
ATOM 1743 N N . ALA A 1 246 ? 18.965 -4.499 -45.786 1.00 96.19 246 ALA A N 1
ATOM 1744 C CA . ALA A 1 246 ? 17.696 -4.508 -45.069 1.00 96.19 246 ALA A CA 1
ATOM 1745 C C . ALA A 1 246 ? 17.679 -3.422 -43.991 1.00 96.19 246 ALA A C 1
ATOM 1747 O O . ALA A 1 246 ? 18.690 -2.765 -43.718 1.00 96.19 246 ALA A O 1
ATOM 1748 N N . SER A 1 247 ? 16.506 -3.195 -43.406 1.00 96.69 247 SER A N 1
ATOM 1749 C CA . SER A 1 247 ? 16.306 -2.180 -42.381 1.00 96.69 247 SER A CA 1
ATOM 1750 C C . SER A 1 247 ? 15.834 -2.770 -41.059 1.00 96.69 247 SER A C 1
ATOM 1752 O O . SER A 1 247 ? 15.151 -3.793 -40.991 1.00 96.69 247 SER A O 1
ATOM 1754 N N . VAL A 1 248 ? 16.201 -2.087 -39.981 1.00 97.69 248 VAL A N 1
ATOM 1755 C CA . VAL A 1 248 ? 15.731 -2.374 -38.630 1.00 97.69 248 VAL A CA 1
ATOM 1756 C C . VAL A 1 248 ? 14.842 -1.227 -38.180 1.00 97.69 248 VAL A C 1
ATOM 1758 O O . VAL A 1 248 ? 15.241 -0.067 -38.259 1.00 97.69 248 VAL A O 1
ATOM 1761 N N . MET A 1 249 ? 13.652 -1.542 -37.672 1.00 96.75 249 MET A N 1
ATOM 1762 C CA . MET A 1 249 ? 12.748 -0.588 -37.030 1.00 96.75 249 MET A CA 1
ATOM 1763 C C . MET A 1 249 ? 12.682 -0.847 -35.525 1.00 96.75 249 MET A C 1
ATOM 1765 O O . MET A 1 249 ? 12.392 -1.962 -35.089 1.00 96.75 249 MET A O 1
ATOM 1769 N N . ILE A 1 250 ? 12.886 0.190 -34.713 1.00 96.62 250 ILE A N 1
ATOM 1770 C CA . ILE A 1 250 ? 12.828 0.096 -33.249 1.00 96.62 250 ILE A CA 1
ATOM 1771 C C . ILE A 1 250 ? 11.763 1.053 -32.715 1.00 96.62 250 ILE A C 1
ATOM 1773 O O . ILE A 1 250 ? 11.939 2.271 -32.705 1.00 96.62 250 ILE A O 1
ATOM 1777 N N . GLY A 1 251 ? 10.638 0.505 -32.257 1.00 95.88 251 GLY A N 1
ATOM 1778 C CA . GLY A 1 251 ? 9.574 1.262 -31.601 1.00 95.88 251 GLY A CA 1
ATOM 1779 C C . GLY A 1 251 ? 9.902 1.532 -30.134 1.00 95.88 251 GLY A C 1
ATOM 1780 O O . GLY A 1 251 ? 9.801 0.636 -29.300 1.00 95.88 251 GLY A O 1
ATOM 1781 N N . LEU A 1 252 ? 10.247 2.774 -29.802 1.00 95.19 252 LEU A N 1
ATOM 1782 C CA . LEU A 1 252 ? 10.483 3.234 -28.435 1.00 95.19 252 LEU A CA 1
ATOM 1783 C C . LEU A 1 252 ? 9.140 3.571 -27.775 1.00 95.19 252 LEU A C 1
ATOM 1785 O O . LEU A 1 252 ? 8.660 4.696 -27.892 1.00 95.19 252 LEU A O 1
ATOM 1789 N N . ILE A 1 253 ? 8.505 2.607 -27.105 1.00 92.06 253 ILE A N 1
ATOM 1790 C CA . ILE A 1 253 ? 7.125 2.738 -26.589 1.00 92.06 253 ILE A CA 1
ATOM 1791 C C . ILE A 1 253 ? 6.993 3.732 -25.425 1.00 92.06 253 ILE A C 1
ATOM 1793 O O . ILE A 1 253 ? 5.933 4.319 -25.217 1.00 92.06 253 ILE A O 1
ATOM 1797 N N . SER A 1 254 ? 8.071 3.933 -24.674 1.00 93.19 254 SER A N 1
ATOM 1798 C CA . SER A 1 254 ? 8.181 4.850 -23.536 1.00 93.19 254 SER A CA 1
ATOM 1799 C C . SER A 1 254 ? 9.647 5.260 -23.361 1.00 93.19 254 SER A C 1
ATOM 1801 O O . SER A 1 254 ? 10.471 4.957 -24.226 1.00 93.19 254 SER A O 1
ATOM 1803 N N . ARG A 1 255 ? 9.993 5.953 -22.270 1.00 95.50 255 ARG A N 1
ATOM 1804 C CA . ARG A 1 255 ? 11.385 6.251 -21.892 1.00 95.50 255 ARG A CA 1
ATOM 1805 C C . ARG A 1 255 ? 11.565 6.213 -20.376 1.00 95.50 255 ARG A C 1
ATOM 1807 O O . ARG A 1 255 ? 10.613 6.458 -19.630 1.00 95.50 255 ARG A O 1
ATOM 1814 N N . VAL A 1 256 ? 12.793 5.931 -19.947 1.00 97.56 256 VAL A N 1
ATOM 1815 C CA . VAL A 1 256 ? 13.213 5.976 -18.540 1.00 97.56 256 VAL A CA 1
ATOM 1816 C C . VAL A 1 256 ? 14.400 6.925 -18.403 1.00 97.56 256 VAL A C 1
ATOM 1818 O O . VAL A 1 256 ? 15.347 6.854 -19.175 1.00 97.56 256 VAL A O 1
ATOM 1821 N N . TRP A 1 257 ? 14.360 7.828 -17.433 1.00 97.94 257 TRP A N 1
ATOM 1822 C CA . TRP A 1 257 ? 15.487 8.691 -17.086 1.00 97.94 257 TRP A CA 1
ATOM 1823 C C . TRP A 1 257 ? 16.266 8.082 -15.933 1.00 97.94 257 TRP A C 1
ATOM 1825 O O . TRP A 1 257 ? 15.665 7.678 -14.942 1.00 97.94 257 TRP A O 1
ATOM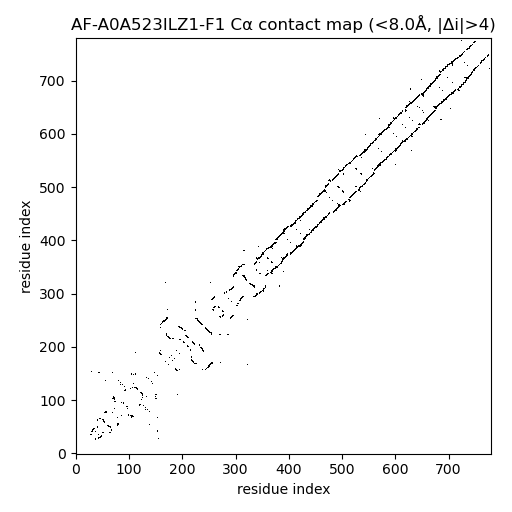 1835 N N . TYR A 1 258 ? 17.586 8.030 -16.047 1.00 97.56 258 TYR A N 1
ATOM 1836 C CA . TYR A 1 258 ? 18.451 7.424 -15.040 1.00 97.56 258 TYR A CA 1
ATOM 1837 C C . TYR A 1 258 ? 19.127 8.500 -14.201 1.00 97.56 258 TYR A C 1
ATOM 1839 O O . TYR A 1 258 ? 19.594 9.503 -14.743 1.00 97.56 258 TYR A O 1
ATOM 1847 N N . VAL A 1 259 ? 19.197 8.288 -12.887 1.00 97.25 259 VAL A N 1
ATOM 1848 C CA . VAL A 1 259 ? 19.852 9.198 -11.941 1.00 97.25 259 VAL A CA 1
ATOM 1849 C C . VAL A 1 259 ? 20.814 8.423 -11.052 1.00 97.25 259 VAL A C 1
ATOM 1851 O O . VAL A 1 259 ? 20.412 7.472 -10.388 1.00 97.25 259 VAL A O 1
ATOM 1854 N N . SER A 1 260 ? 22.074 8.844 -10.991 1.00 95.06 260 SER A N 1
ATOM 1855 C CA . SER A 1 260 ? 23.098 8.246 -10.136 1.00 95.06 260 SER A CA 1
ATOM 1856 C C . SER A 1 260 ? 23.966 9.326 -9.497 1.00 95.06 260 SER A C 1
ATOM 1858 O O . SER A 1 260 ? 24.527 10.169 -10.193 1.00 95.06 260 SER A O 1
ATOM 1860 N N . ALA A 1 261 ? 24.100 9.281 -8.171 1.00 90.69 261 ALA A N 1
ATOM 1861 C CA . ALA A 1 261 ? 24.972 10.183 -7.420 1.00 90.69 261 ALA A CA 1
ATOM 1862 C C . ALA A 1 261 ? 26.467 9.795 -7.503 1.00 90.69 261 ALA A C 1
ATOM 1864 O O . ALA A 1 261 ? 27.304 10.472 -6.901 1.00 90.69 261 ALA A O 1
ATOM 1865 N N . ASP A 1 262 ? 26.823 8.719 -8.221 1.00 89.31 262 ASP A N 1
ATOM 1866 C CA . ASP A 1 262 ? 28.212 8.268 -8.342 1.00 89.31 262 ASP A CA 1
ATOM 1867 C C . ASP A 1 262 ? 29.052 9.277 -9.159 1.00 89.31 262 ASP A C 1
ATOM 1869 O O . ASP A 1 262 ? 28.778 9.505 -10.344 1.00 89.31 262 ASP A O 1
ATOM 1873 N N . PRO A 1 263 ? 30.105 9.877 -8.564 1.00 80.81 263 PRO A N 1
ATOM 1874 C CA . PRO A 1 263 ? 30.967 10.842 -9.244 1.00 80.81 263 PRO A CA 1
ATOM 1875 C C . PRO A 1 263 ? 31.808 10.242 -10.383 1.00 80.81 263 PRO A C 1
ATOM 1877 O O . PRO A 1 263 ? 32.448 11.000 -11.112 1.00 80.81 263 PRO A O 1
ATOM 1880 N N . GLN A 1 264 ? 31.860 8.913 -10.528 1.00 81.31 264 GLN A N 1
ATOM 1881 C CA . GLN A 1 264 ? 32.553 8.230 -11.625 1.00 81.31 264 GLN A CA 1
ATOM 1882 C C . GLN A 1 264 ? 31.755 8.240 -12.942 1.00 81.31 264 GLN A C 1
ATOM 1884 O O . GLN A 1 264 ? 32.323 7.910 -13.984 1.00 81.31 264 GLN A O 1
ATOM 1889 N N . ASN A 1 265 ? 30.477 8.639 -12.932 1.00 76.38 265 ASN A N 1
ATOM 1890 C CA . ASN A 1 265 ? 29.645 8.646 -14.136 1.00 76.38 265 ASN A CA 1
ATOM 1891 C C . ASN A 1 265 ? 29.950 9.858 -15.057 1.00 76.38 265 ASN A C 1
ATOM 1893 O O . ASN A 1 265 ? 29.918 11.005 -14.598 1.00 76.38 265 ASN A O 1
ATOM 1897 N N . PRO A 1 266 ? 30.254 9.640 -16.356 1.00 63.25 266 PRO A N 1
ATOM 1898 C CA . PRO A 1 266 ? 30.488 10.696 -17.357 1.00 63.25 266 PRO A CA 1
ATOM 1899 C C . PRO A 1 266 ? 29.162 11.397 -17.798 1.00 63.25 266 PRO A C 1
ATOM 1901 O O . PRO A 1 266 ? 28.118 11.071 -17.247 1.00 63.25 266 PRO A O 1
ATOM 1904 N N . PRO A 1 267 ? 29.172 12.420 -18.694 1.00 60.88 267 PRO A N 1
ATOM 1905 C CA . PRO A 1 267 ? 28.151 13.478 -18.830 1.00 60.88 267 PRO A CA 1
ATOM 1906 C C . PRO A 1 267 ? 26.666 13.093 -18.805 1.00 60.88 267 PRO A C 1
ATOM 1908 O O . PRO A 1 267 ? 26.257 12.047 -19.269 1.00 60.88 267 PRO A O 1
ATOM 1911 N N . GLN A 1 268 ? 25.879 14.055 -18.327 1.00 75.62 268 GLN A N 1
ATOM 1912 C CA . GLN A 1 268 ? 24.557 13.942 -17.713 1.00 75.62 268 GLN A CA 1
ATOM 1913 C C . GLN A 1 268 ? 23.415 14.106 -18.731 1.00 75.62 268 GLN A C 1
ATOM 1915 O O . GLN A 1 268 ? 22.714 15.119 -18.690 1.00 75.62 268 GLN A O 1
ATOM 1920 N N . ASP A 1 269 ? 23.251 13.178 -19.675 1.00 91.31 269 ASP A N 1
ATOM 1921 C CA . ASP A 1 269 ? 22.118 13.228 -20.616 1.00 91.31 269 ASP A CA 1
ATOM 1922 C C . ASP A 1 269 ? 20.902 12.412 -20.163 1.00 91.31 269 ASP A C 1
ATOM 1924 O O . ASP A 1 269 ? 19.841 12.526 -20.768 1.00 91.31 269 ASP A O 1
ATOM 1928 N N . GLY A 1 270 ? 21.031 11.650 -19.073 1.00 94.50 270 GLY A N 1
ATOM 1929 C CA . GLY A 1 270 ? 19.949 10.914 -18.431 1.00 94.50 270 GLY A CA 1
ATOM 1930 C C . GLY A 1 270 ? 19.649 9.548 -19.045 1.00 94.50 270 GLY A C 1
ATOM 1931 O O . GLY A 1 270 ? 18.644 8.932 -18.672 1.00 94.50 270 GLY A O 1
ATOM 1932 N N . THR A 1 271 ? 20.489 9.070 -19.965 1.00 95.50 271 THR A N 1
ATOM 1933 C CA . THR A 1 271 ? 20.434 7.704 -20.504 1.00 95.50 271 THR A CA 1
ATOM 1934 C C . THR A 1 271 ? 21.044 6.680 -19.543 1.00 95.50 271 THR A C 1
ATOM 1936 O O . THR A 1 271 ? 21.722 7.036 -18.584 1.00 95.50 271 THR A O 1
ATOM 1939 N N . LEU A 1 272 ? 20.828 5.385 -19.795 1.00 94.50 272 LEU A N 1
ATOM 1940 C CA . LEU A 1 272 ? 21.426 4.298 -19.009 1.00 94.50 272 LEU A CA 1
ATOM 1941 C C . LEU A 1 272 ? 22.963 4.366 -19.010 1.00 94.50 272 LEU A C 1
ATOM 1943 O O . LEU A 1 272 ? 23.594 4.080 -17.998 1.00 94.50 272 LEU A O 1
ATOM 1947 N N . ALA A 1 273 ? 23.561 4.751 -20.141 1.00 91.38 273 ALA A N 1
ATOM 1948 C CA . ALA A 1 273 ? 25.010 4.886 -20.286 1.00 91.38 273 ALA A CA 1
ATOM 1949 C C . ALA A 1 273 ? 25.562 6.181 -19.660 1.00 91.38 273 ALA A C 1
ATOM 1951 O O . ALA A 1 273 ? 26.754 6.258 -19.360 1.00 91.38 273 ALA A O 1
ATOM 1952 N N . ALA A 1 274 ? 24.704 7.186 -19.476 1.00 92.62 274 ALA A N 1
ATOM 1953 C CA . ALA A 1 274 ? 25.062 8.525 -19.025 1.00 92.62 274 ALA A CA 1
ATOM 1954 C C . ALA A 1 274 ? 23.982 9.112 -18.077 1.00 92.62 274 ALA A C 1
ATOM 1956 O O . ALA A 1 274 ? 23.295 10.082 -18.421 1.00 92.62 274 ALA A O 1
ATOM 1957 N N . PRO A 1 275 ? 23.787 8.535 -16.869 1.00 95.12 275 PRO A N 1
ATOM 1958 C CA . PRO A 1 275 ? 22.753 8.991 -15.941 1.00 95.12 275 PRO A CA 1
ATOM 1959 C C . PRO A 1 275 ? 22.926 10.461 -15.531 1.00 95.12 275 PRO A C 1
ATOM 1961 O O . PRO A 1 275 ? 24.038 10.983 -15.438 1.00 95.12 275 PRO A O 1
ATOM 1964 N N . PHE A 1 276 ? 21.823 11.137 -15.208 1.00 95.38 276 PHE A N 1
ATOM 1965 C CA . PHE A 1 276 ? 21.880 12.430 -14.530 1.00 95.38 276 PHE A CA 1
ATOM 1966 C C . PHE A 1 276 ? 22.506 12.283 -13.140 1.00 95.38 276 PHE A C 1
ATOM 1968 O O . PHE A 1 276 ? 22.332 11.267 -12.471 1.00 95.38 276 PHE A O 1
ATOM 1975 N N . SER A 1 277 ? 23.168 13.334 -12.661 1.00 91.81 277 SER A N 1
ATOM 1976 C CA . SER A 1 277 ? 23.724 13.365 -11.304 1.00 91.81 277 SER A CA 1
ATOM 1977 C C . SER A 1 277 ? 22.731 13.837 -10.238 1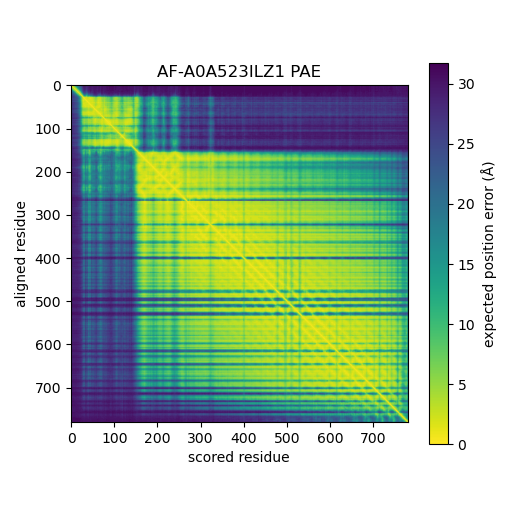.00 91.81 277 SER A C 1
ATOM 1979 O O . SER A 1 277 ? 23.004 13.685 -9.051 1.00 91.81 277 SER A O 1
ATOM 1981 N N . THR A 1 278 ? 21.600 14.428 -10.640 1.00 93.50 278 THR A N 1
ATOM 1982 C CA . THR A 1 278 ? 20.593 14.995 -9.730 1.00 93.50 278 THR A CA 1
ATOM 1983 C C . THR A 1 278 ? 19.172 14.660 -10.172 1.00 93.50 278 THR A C 1
ATOM 1985 O O . THR A 1 278 ? 18.872 14.551 -11.368 1.00 93.50 278 THR A O 1
ATOM 1988 N N . LEU A 1 279 ? 18.264 14.552 -9.203 1.00 96.44 279 LEU A N 1
ATOM 1989 C CA . LEU A 1 279 ? 16.828 14.398 -9.429 1.00 96.44 279 LEU A CA 1
ATOM 1990 C C . LEU A 1 279 ? 16.246 15.637 -10.117 1.00 96.44 279 LEU A C 1
ATOM 1992 O O . LEU A 1 279 ? 15.371 15.504 -10.972 1.00 96.44 279 LEU A O 1
ATOM 1996 N N . ALA A 1 280 ? 16.767 16.834 -9.825 1.00 95.38 280 ALA A N 1
ATOM 1997 C CA . ALA A 1 280 ? 16.325 18.072 -10.467 1.00 95.38 280 ALA A CA 1
ATOM 1998 C C . ALA A 1 280 ? 16.537 18.063 -11.996 1.00 95.38 280 ALA A C 1
ATOM 2000 O O . ALA A 1 280 ? 15.688 18.555 -12.752 1.00 95.38 280 ALA A O 1
ATOM 2001 N N . ALA A 1 281 ? 17.642 17.477 -12.470 1.00 95.06 281 ALA A N 1
ATOM 2002 C CA . ALA A 1 281 ? 17.904 17.329 -13.900 1.00 95.06 281 ALA A CA 1
ATOM 2003 C C . ALA A 1 281 ? 16.904 16.359 -14.553 1.00 95.06 281 ALA A C 1
ATOM 2005 O O . ALA A 1 281 ? 16.280 16.707 -15.559 1.00 95.06 281 ALA A O 1
ATOM 2006 N N . ALA A 1 282 ? 16.653 15.206 -13.924 1.00 96.62 282 ALA A N 1
ATOM 2007 C CA . ALA A 1 282 ? 15.656 14.239 -14.391 1.00 96.62 282 ALA A CA 1
ATOM 2008 C C . ALA A 1 282 ? 14.228 14.808 -14.384 1.00 96.62 282 ALA A C 1
ATOM 2010 O O . ALA A 1 282 ? 13.466 14.625 -15.335 1.00 96.62 282 ALA A O 1
ATOM 2011 N N . GLN A 1 283 ? 13.856 15.563 -13.350 1.00 96.88 283 GLN A N 1
ATOM 2012 C CA . GLN A 1 283 ? 12.561 16.240 -13.271 1.00 96.88 283 GLN A CA 1
ATOM 2013 C C . GLN A 1 283 ? 12.380 17.264 -14.402 1.00 96.88 283 GLN A C 1
ATOM 2015 O O . GLN A 1 283 ? 11.288 17.395 -14.968 1.00 96.88 283 GLN A O 1
ATOM 2020 N N . THR A 1 284 ? 13.447 17.987 -14.750 1.00 96.81 284 THR A N 1
ATOM 2021 C CA . THR A 1 284 ? 13.427 18.969 -15.841 1.00 96.81 284 THR A CA 1
ATOM 2022 C C . THR A 1 284 ? 13.286 18.285 -17.199 1.00 96.81 284 THR A C 1
ATOM 2024 O O . THR A 1 284 ? 12.469 18.719 -18.009 1.00 96.81 284 THR A O 1
ATOM 2027 N N . ALA A 1 285 ? 14.040 17.208 -17.431 1.00 96.50 285 ALA A N 1
ATOM 2028 C CA . ALA A 1 285 ? 14.063 16.490 -18.704 1.00 96.50 285 ALA A CA 1
ATOM 2029 C C . ALA A 1 285 ? 12.807 15.636 -18.954 1.00 96.50 285 ALA A C 1
ATOM 2031 O O . ALA A 1 285 ? 12.360 15.502 -20.092 1.00 96.50 285 ALA A O 1
ATOM 2032 N N . SER A 1 286 ? 12.224 15.070 -17.896 1.00 97.44 286 SER A N 1
ATOM 2033 C CA . SER A 1 286 ? 11.106 14.133 -18.008 1.00 97.44 286 SER A CA 1
ATOM 2034 C C . SER A 1 286 ? 9.801 14.772 -18.474 1.00 97.44 286 SER A C 1
ATOM 2036 O O . SER A 1 286 ? 9.530 15.950 -18.259 1.00 97.44 286 SER A O 1
ATOM 2038 N N . SER A 1 287 ? 8.943 13.974 -19.093 1.00 97.19 287 SER A N 1
ATOM 2039 C CA . SER A 1 287 ? 7.578 14.320 -19.492 1.00 97.19 287 SER A CA 1
ATOM 2040 C C . SER A 1 287 ? 6.545 13.532 -18.678 1.00 97.19 287 SER A C 1
ATOM 2042 O O . SER A 1 287 ? 6.886 12.603 -17.947 1.00 97.19 287 SER A O 1
ATOM 2044 N N . VAL A 1 288 ? 5.269 13.917 -18.786 1.00 97.31 288 VAL A N 1
ATOM 2045 C CA . VAL A 1 288 ? 4.127 13.145 -18.253 1.00 97.31 288 VAL A CA 1
ATOM 2046 C C . VAL A 1 288 ? 4.235 11.688 -18.720 1.00 97.31 288 VAL A C 1
ATOM 2048 O O . VAL A 1 288 ? 4.454 11.450 -19.905 1.00 97.31 288 VAL A O 1
ATOM 2051 N N . GLY A 1 289 ? 4.075 10.731 -17.805 1.00 96.25 289 GLY A N 1
ATOM 2052 C CA . GLY A 1 289 ? 4.152 9.297 -18.114 1.00 96.25 289 GLY A CA 1
ATOM 2053 C C . GLY A 1 289 ? 5.558 8.683 -18.167 1.00 96.25 289 GLY A C 1
ATOM 2054 O O . GLY A 1 289 ? 5.666 7.464 -18.279 1.00 96.25 289 GLY A O 1
ATOM 2055 N N . ASP A 1 290 ? 6.628 9.480 -18.092 1.00 97.81 290 ASP A N 1
ATOM 2056 C CA . ASP A 1 290 ? 7.996 8.947 -18.117 1.00 97.81 290 ASP A CA 1
ATOM 2057 C C . ASP A 1 290 ? 8.347 8.196 -16.817 1.00 97.81 290 ASP A C 1
ATOM 2059 O O . ASP A 1 290 ? 7.878 8.533 -15.724 1.00 97.81 290 ASP A O 1
ATOM 2063 N N . GLY A 1 291 ? 9.228 7.199 -16.934 1.00 97.69 291 GLY A N 1
ATOM 2064 C CA . GLY A 1 291 ? 9.870 6.565 -15.784 1.00 97.69 291 GLY A CA 1
ATOM 2065 C C . GLY A 1 291 ? 11.125 7.324 -15.348 1.00 97.69 291 GLY A C 1
ATOM 2066 O O . GLY A 1 291 ? 11.841 7.877 -16.180 1.00 97.69 291 GLY A O 1
ATOM 2067 N N . ILE A 1 292 ? 11.419 7.323 -14.054 1.00 98.62 292 ILE A N 1
ATOM 2068 C CA . ILE A 1 292 ? 12.657 7.840 -13.468 1.00 98.62 292 ILE A CA 1
ATOM 2069 C C . ILE A 1 292 ? 13.232 6.729 -12.590 1.00 98.62 292 ILE A C 1
ATOM 2071 O O . ILE A 1 292 ? 12.612 6.336 -11.603 1.00 98.62 292 ILE A O 1
ATOM 2075 N N . PHE A 1 293 ? 14.391 6.201 -12.970 1.00 98.62 293 PHE A N 1
ATOM 2076 C CA . PHE A 1 293 ? 15.130 5.204 -12.209 1.00 98.62 293 PHE A CA 1
ATOM 2077 C C . PHE A 1 293 ? 16.267 5.869 -11.430 1.00 98.62 293 PHE A C 1
ATOM 2079 O O . PHE A 1 293 ? 17.070 6.608 -12.002 1.00 98.62 293 PHE A O 1
ATOM 2086 N N . VAL A 1 294 ? 16.348 5.590 -10.134 1.00 98.44 294 VAL A N 1
ATOM 2087 C CA . VAL A 1 294 ? 17.319 6.183 -9.213 1.00 98.44 294 VAL A CA 1
ATOM 2088 C C . VAL A 1 294 ? 18.189 5.072 -8.631 1.00 98.44 294 VAL A C 1
ATOM 2090 O O . VAL A 1 294 ? 17.693 4.185 -7.933 1.00 98.44 294 VAL A O 1
ATOM 2093 N N . TYR A 1 295 ? 19.481 5.122 -8.946 1.00 97.75 295 TYR A N 1
ATOM 2094 C CA . TYR A 1 295 ? 20.492 4.222 -8.393 1.00 97.75 295 TYR A CA 1
ATOM 2095 C C . TYR A 1 295 ? 20.709 4.479 -6.903 1.00 97.75 295 TYR A C 1
ATOM 2097 O O . TYR A 1 295 ? 20.415 5.561 -6.406 1.00 97.75 295 TYR A O 1
ATOM 2105 N N . HIS A 1 296 ? 21.262 3.501 -6.195 1.00 96.38 296 HIS A N 1
ATOM 2106 C CA . HIS A 1 296 ? 21.689 3.644 -4.812 1.00 96.38 296 HIS A CA 1
ATOM 2107 C C . HIS A 1 296 ? 22.548 4.906 -4.609 1.00 96.38 296 HIS A C 1
ATOM 2109 O O . HIS A 1 296 ? 23.491 5.181 -5.355 1.00 96.38 296 HIS A O 1
ATOM 2115 N N . GLY A 1 297 ? 22.225 5.657 -3.559 1.00 95.56 297 GLY A N 1
ATOM 2116 C CA . GLY A 1 297 ? 22.891 6.898 -3.191 1.00 95.56 297 GLY A CA 1
ATOM 2117 C C . GLY A 1 297 ? 22.013 7.753 -2.283 1.00 95.56 297 GLY A C 1
ATOM 2118 O O . GLY A 1 297 ? 20.865 7.402 -2.001 1.00 95.56 297 GLY A O 1
ATOM 2119 N N . GLU A 1 298 ? 22.559 8.882 -1.838 1.00 95.44 298 GLU A N 1
ATOM 2120 C CA . GLU A 1 298 ? 21.817 9.914 -1.112 1.00 95.44 298 GLU A CA 1
ATOM 2121 C C . GLU A 1 298 ? 21.477 11.082 -2.040 1.00 95.44 298 GLU A C 1
ATOM 2123 O O . GLU A 1 298 ? 22.354 11.626 -2.716 1.00 95.44 298 GLU A O 1
ATOM 2128 N N . TYR A 1 299 ? 20.216 11.505 -2.019 1.00 96.50 299 TYR A N 1
ATOM 2129 C CA . TYR A 1 299 ? 19.682 12.572 -2.860 1.00 96.50 299 TYR A CA 1
ATOM 2130 C C . TYR A 1 299 ? 19.021 13.641 -1.975 1.00 96.50 299 TYR A C 1
ATOM 2132 O O . TYR A 1 299 ? 17.828 13.530 -1.684 1.00 96.50 299 TYR A O 1
ATOM 2140 N N . PRO A 1 300 ? 19.784 14.658 -1.515 1.00 95.12 300 PRO A N 1
ATOM 2141 C CA . PRO A 1 300 ? 19.338 15.694 -0.576 1.00 95.12 300 PRO A CA 1
ATOM 2142 C C . PRO A 1 300 ? 18.516 16.809 -1.254 1.00 95.12 300 PRO A C 1
ATOM 2144 O O . PRO A 1 300 ? 18.749 18.001 -1.033 1.00 95.12 300 PRO A O 1
ATOM 2147 N N . GLU A 1 301 ? 17.590 16.443 -2.131 1.00 94.00 301 GLU A N 1
ATOM 2148 C CA . GLU A 1 301 ? 16.755 17.357 -2.905 1.00 94.00 301 GLU A CA 1
ATOM 2149 C C . GLU A 1 301 ? 15.330 16.810 -3.056 1.00 94.00 301 GLU A C 1
ATOM 2151 O O . GLU A 1 301 ? 15.072 15.622 -2.859 1.00 94.00 301 GLU A O 1
ATOM 2156 N N . ASN A 1 302 ? 14.382 17.685 -3.390 1.00 95.69 302 ASN A N 1
ATOM 2157 C CA . ASN A 1 302 ? 13.013 17.264 -3.660 1.00 95.69 302 ASN A CA 1
ATOM 2158 C C . ASN A 1 302 ? 12.877 16.687 -5.076 1.00 95.69 302 ASN A C 1
ATOM 2160 O O . ASN A 1 302 ? 13.601 17.076 -5.993 1.00 95.69 302 ASN A O 1
ATOM 2164 N N . ILE A 1 303 ? 11.860 15.852 -5.278 1.00 98.19 303 ILE A N 1
ATOM 2165 C CA . ILE A 1 303 ? 11.368 15.505 -6.611 1.00 98.19 303 ILE A CA 1
ATOM 2166 C C . ILE A 1 303 ? 9.856 15.718 -6.696 1.00 98.19 303 ILE A C 1
ATOM 2168 O O . ILE A 1 303 ? 9.082 15.217 -5.883 1.00 98.19 303 ILE A O 1
ATOM 2172 N N . THR A 1 304 ? 9.423 16.481 -7.695 1.00 98.31 304 THR A N 1
ATOM 2173 C CA . THR A 1 304 ? 8.008 16.685 -8.019 1.00 98.31 304 THR A CA 1
ATOM 2174 C C . THR A 1 304 ? 7.663 15.899 -9.272 1.00 98.31 304 THR A C 1
ATOM 2176 O O . THR A 1 304 ? 8.130 16.220 -10.368 1.00 98.31 304 THR A O 1
ATOM 2179 N N . LEU A 1 305 ? 6.826 14.878 -9.108 1.00 98.69 305 LEU A N 1
ATOM 2180 C CA . LEU A 1 305 ? 6.369 14.035 -10.201 1.00 98.69 305 LEU A CA 1
ATOM 2181 C C . LEU A 1 305 ? 5.239 14.716 -10.972 1.00 98.69 305 LEU A C 1
ATOM 2183 O O . LEU A 1 305 ? 4.363 15.356 -10.395 1.00 98.69 305 LEU A O 1
ATOM 2187 N N . LYS A 1 306 ? 5.260 14.558 -12.292 1.00 98.38 306 LYS A N 1
ATOM 2188 C CA . LYS A 1 306 ? 4.194 14.929 -13.233 1.00 98.38 306 LYS A CA 1
ATOM 2189 C C . LYS A 1 306 ? 3.203 13.775 -13.346 1.00 98.38 306 LYS A C 1
ATOM 2191 O O . LYS A 1 306 ? 3.522 12.651 -12.968 1.00 98.38 306 LYS A O 1
ATOM 2196 N N . ASP A 1 307 ? 2.030 14.032 -13.914 1.00 97.50 307 ASP A N 1
ATOM 2197 C CA . ASP A 1 307 ? 0.996 13.005 -14.065 1.00 97.50 307 ASP A CA 1
ATOM 2198 C C . ASP A 1 307 ? 1.536 11.710 -14.705 1.00 97.50 307 ASP A C 1
ATOM 2200 O O . ASP A 1 307 ? 2.339 11.736 -15.642 1.00 97.50 307 ASP A O 1
ATOM 2204 N N . ASN A 1 308 ? 1.071 10.566 -14.205 1.00 97.00 308 ASN A N 1
ATOM 2205 C CA . ASN A 1 308 ? 1.395 9.216 -14.676 1.00 97.00 308 ASN A CA 1
ATOM 2206 C C . ASN A 1 308 ? 2.891 8.838 -14.642 1.00 97.00 308 ASN A C 1
ATOM 2208 O O . ASN A 1 308 ? 3.265 7.814 -15.206 1.00 97.00 308 ASN A O 1
ATOM 2212 N N . GLN A 1 309 ? 3.763 9.638 -14.020 1.00 98.25 309 GLN A N 1
ATOM 2213 C CA . GLN A 1 309 ? 5.178 9.287 -13.880 1.00 98.25 309 GLN A CA 1
ATOM 2214 C C . GLN A 1 309 ? 5.397 8.174 -12.853 1.00 98.25 309 GLN A C 1
ATOM 2216 O O . GLN A 1 309 ? 4.669 8.066 -11.858 1.00 98.25 309 GLN A O 1
ATOM 2221 N N . LEU A 1 310 ? 6.453 7.398 -13.083 1.00 97.94 310 LEU A N 1
ATOM 2222 C CA . LEU A 1 310 ? 6.892 6.303 -12.226 1.00 97.94 310 LEU A CA 1
ATOM 2223 C C . LEU A 1 310 ? 8.296 6.601 -11.682 1.00 97.94 310 LEU A C 1
ATOM 2225 O O . LEU A 1 310 ? 9.237 6.725 -12.459 1.00 97.94 310 LEU A O 1
ATOM 2229 N N . LEU A 1 311 ? 8.445 6.663 -10.361 1.00 98.75 311 LEU A N 1
ATOM 2230 C CA . LEU A 1 311 ? 9.728 6.757 -9.668 1.00 98.75 311 LEU A CA 1
ATOM 2231 C C . LEU A 1 311 ? 10.136 5.374 -9.144 1.00 98.75 311 LEU A C 1
ATOM 2233 O O . LEU A 1 311 ? 9.398 4.739 -8.389 1.00 98.75 311 LEU A O 1
ATOM 2237 N N . ILE A 1 312 ? 11.303 4.895 -9.560 1.00 98.62 312 ILE A N 1
ATOM 2238 C CA . ILE A 1 312 ? 11.809 3.554 -9.258 1.00 98.62 312 ILE A CA 1
ATOM 2239 C C . ILE A 1 312 ? 13.173 3.708 -8.604 1.00 98.62 312 ILE A C 1
ATOM 2241 O O . ILE A 1 312 ? 14.124 4.122 -9.257 1.00 98.62 312 ILE A O 1
ATOM 2245 N N . GLY A 1 313 ? 13.283 3.356 -7.333 1.00 98.38 313 GLY A N 1
ATOM 2246 C CA . GLY A 1 313 ? 14.574 3.173 -6.696 1.00 98.38 313 GLY A CA 1
ATOM 2247 C C . GLY A 1 313 ? 15.156 1.794 -6.998 1.00 98.38 313 GLY A C 1
ATOM 2248 O O . GLY A 1 313 ? 14.430 0.818 -7.227 1.00 98.38 313 GLY A O 1
ATOM 2249 N N . GLU A 1 314 ? 16.482 1.708 -6.968 1.00 97.75 314 GLU A N 1
ATOM 2250 C CA . GLU A 1 314 ? 17.238 0.473 -7.183 1.00 97.75 314 GLU A CA 1
ATOM 2251 C C . GLU A 1 314 ? 16.800 -0.681 -6.269 1.00 97.75 314 GLU A C 1
ATOM 2253 O O . GLU A 1 314 ? 16.869 -1.834 -6.689 1.00 97.75 314 GLU A O 1
ATOM 2258 N N . GLY A 1 315 ? 16.219 -0.403 -5.095 1.00 97.38 315 GLY A N 1
ATOM 2259 C CA . GLY A 1 315 ? 15.654 -1.419 -4.200 1.00 97.38 315 GLY A CA 1
ATOM 2260 C C . GLY A 1 315 ? 14.584 -2.315 -4.841 1.00 97.38 315 GLY A C 1
ATOM 2261 O O . GLY A 1 315 ? 14.401 -3.453 -4.420 1.00 97.38 315 GLY A O 1
ATOM 2262 N N . SER A 1 316 ? 13.903 -1.849 -5.894 1.00 96.00 316 SER A N 1
ATOM 2263 C CA . SER A 1 316 ? 12.929 -2.648 -6.657 1.00 96.00 316 SER A CA 1
ATOM 2264 C C . SER A 1 316 ? 13.491 -3.213 -7.969 1.00 96.00 316 SER A C 1
ATOM 2266 O O . SER A 1 316 ? 12.807 -4.010 -8.618 1.00 96.00 316 SER A O 1
ATOM 2268 N N . GLY A 1 317 ? 14.683 -2.787 -8.392 1.00 95.62 317 GLY A N 1
ATOM 2269 C CA . GLY A 1 317 ? 15.215 -3.042 -9.730 1.00 95.62 317 GLY A CA 1
ATOM 2270 C C . GLY A 1 317 ? 14.383 -2.412 -10.859 1.00 95.62 317 GLY A C 1
ATOM 2271 O O . GLY A 1 317 ? 13.299 -1.853 -10.660 1.00 95.62 317 GLY A O 1
ATOM 2272 N N . LEU A 1 318 ? 14.891 -2.521 -12.086 1.00 96.06 318 LEU A N 1
ATOM 2273 C CA . LEU A 1 318 ? 14.219 -2.102 -13.311 1.00 96.06 318 LEU A CA 1
ATOM 2274 C C . LEU A 1 318 ? 13.945 -3.310 -14.202 1.00 96.06 318 LEU A C 1
ATOM 2276 O O . LEU A 1 318 ? 14.858 -3.914 -14.768 1.00 96.06 318 LEU A O 1
ATOM 2280 N N . VAL A 1 319 ? 12.661 -3.607 -14.368 1.00 92.69 319 VAL A N 1
ATOM 2281 C CA . VAL A 1 319 ? 12.161 -4.589 -15.327 1.00 92.69 319 VAL A CA 1
ATOM 2282 C C . VAL A 1 319 ? 11.298 -3.857 -16.340 1.00 92.69 319 VAL A C 1
ATOM 2284 O O . VAL A 1 319 ? 10.376 -3.132 -15.958 1.00 92.69 319 VAL A O 1
ATOM 2287 N N . ILE A 1 320 ? 11.590 -4.054 -17.622 1.00 90.44 320 ILE A N 1
ATOM 2288 C CA . ILE A 1 320 ? 10.784 -3.530 -18.724 1.00 90.44 320 ILE A CA 1
ATOM 2289 C C . ILE A 1 320 ? 9.993 -4.662 -19.381 1.00 90.44 320 ILE A C 1
ATOM 2291 O O . ILE A 1 320 ? 10.401 -5.824 -19.364 1.00 90.44 320 ILE A O 1
ATOM 2295 N N . MET A 1 321 ? 8.849 -4.314 -19.966 1.00 85.44 321 MET A N 1
ATOM 2296 C CA . MET A 1 321 ? 7.976 -5.243 -20.690 1.00 85.44 321 MET A CA 1
ATOM 2297 C C . MET A 1 321 ? 7.808 -4.770 -22.141 1.00 85.44 321 MET A C 1
ATOM 2299 O O . MET A 1 321 ? 6.758 -4.237 -22.494 1.00 85.44 321 MET A O 1
ATOM 2303 N N . PRO A 1 322 ? 8.851 -4.901 -22.982 1.00 74.38 322 PRO A N 1
ATOM 2304 C CA . PRO A 1 322 ? 8.789 -4.508 -24.390 1.00 74.38 322 PRO A CA 1
ATOM 2305 C C . PRO A 1 322 ? 7.842 -5.400 -25.215 1.00 74.38 322 PRO A C 1
ATOM 2307 O O . PRO A 1 322 ? 7.352 -4.975 -26.257 1.00 74.38 322 PRO A O 1
ATOM 2310 N N . ALA A 1 323 ? 7.568 -6.625 -24.742 1.00 71.25 323 ALA A N 1
ATOM 2311 C CA . ALA A 1 323 ? 6.638 -7.593 -25.326 1.00 71.25 323 ALA A CA 1
ATOM 2312 C C . ALA A 1 323 ? 6.038 -8.498 -24.220 1.00 71.25 323 ALA A C 1
ATOM 2314 O O . ALA A 1 323 ? 5.959 -8.099 -23.060 1.00 71.25 323 ALA A O 1
ATOM 2315 N N . ALA A 1 324 ? 5.630 -9.731 -24.546 1.00 70.62 324 ALA A N 1
ATOM 2316 C CA . ALA A 1 324 ? 5.001 -10.668 -23.603 1.00 70.62 324 ALA A CA 1
ATOM 2317 C C . ALA A 1 324 ? 5.943 -11.263 -22.528 1.00 70.62 324 ALA A C 1
ATOM 2319 O O . ALA A 1 324 ? 5.480 -12.019 -21.674 1.00 70.62 324 ALA A O 1
ATOM 2320 N N . ALA A 1 325 ? 7.243 -10.949 -22.561 1.00 80.00 325 ALA A N 1
ATOM 2321 C CA . ALA A 1 325 ? 8.229 -11.439 -21.600 1.00 80.00 325 ALA A CA 1
ATOM 2322 C C . ALA A 1 325 ? 8.945 -10.271 -20.889 1.00 80.00 325 ALA A C 1
ATOM 2324 O O . ALA A 1 325 ? 9.320 -9.298 -21.550 1.00 80.00 325 ALA A O 1
ATOM 2325 N N . PRO A 1 326 ? 9.147 -10.349 -19.560 1.00 87.25 326 PRO A N 1
ATOM 2326 C CA . PRO A 1 326 ? 9.878 -9.335 -18.810 1.00 87.25 326 PRO A CA 1
ATOM 2327 C C . PRO A 1 326 ? 11.381 -9.403 -19.105 1.00 87.25 326 PRO A C 1
ATOM 2329 O O . PRO A 1 326 ? 11.967 -10.486 -19.110 1.00 87.25 326 PRO A O 1
ATOM 2332 N N . VAL A 1 327 ? 12.015 -8.242 -19.276 1.00 90.19 327 VAL A N 1
ATOM 2333 C CA . VAL A 1 327 ? 13.474 -8.113 -19.382 1.00 90.19 327 VAL A CA 1
ATOM 2334 C C . VAL A 1 327 ? 13.992 -7.339 -18.177 1.00 90.19 327 VAL A C 1
ATOM 2336 O O . VAL A 1 327 ? 13.579 -6.204 -17.931 1.00 90.19 327 VAL A O 1
ATOM 2339 N N . VAL A 1 328 ? 14.889 -7.961 -17.413 1.00 93.69 328 VAL A N 1
ATOM 2340 C CA . VAL A 1 328 ? 15.567 -7.320 -16.280 1.00 93.69 328 VAL A CA 1
ATOM 2341 C C . VAL A 1 328 ? 16.709 -6.471 -16.827 1.00 93.69 328 VAL A C 1
ATOM 2343 O O . VAL A 1 328 ? 17.651 -7.009 -17.400 1.00 93.69 328 VAL A O 1
ATOM 2346 N N . ILE A 1 329 ? 16.622 -5.155 -16.646 1.00 95.19 329 ILE A N 1
ATOM 2347 C CA . ILE A 1 329 ? 17.677 -4.206 -17.027 1.00 95.19 329 ILE A CA 1
ATOM 2348 C C . ILE A 1 329 ? 18.613 -3.976 -15.846 1.00 95.19 329 ILE A C 1
ATOM 2350 O O . ILE A 1 329 ? 19.829 -4.003 -15.998 1.00 95.19 329 ILE A O 1
ATOM 2354 N N . ILE A 1 330 ? 18.036 -3.777 -14.657 1.00 96.06 330 ILE A N 1
ATOM 2355 C CA . ILE A 1 330 ? 18.777 -3.581 -13.409 1.00 96.06 330 ILE A CA 1
ATOM 2356 C C . ILE A 1 330 ? 18.142 -4.497 -12.358 1.00 96.06 330 ILE A C 1
ATOM 2358 O O . ILE A 1 330 ? 16.935 -4.389 -12.127 1.00 96.06 330 ILE A O 1
ATOM 2362 N N . PRO A 1 331 ? 18.885 -5.431 -11.744 1.00 96.69 331 PRO A N 1
ATOM 2363 C CA . PRO A 1 331 ? 18.345 -6.255 -10.668 1.00 96.69 331 PRO A CA 1
ATOM 2364 C C . PRO A 1 331 ? 18.066 -5.409 -9.410 1.00 96.69 331 PRO A C 1
ATOM 2366 O O . PRO A 1 331 ? 18.642 -4.332 -9.266 1.00 96.69 331 PRO A O 1
ATOM 2369 N N . PRO A 1 332 ? 17.209 -5.875 -8.484 1.00 96.56 332 PRO A N 1
ATOM 2370 C CA . PRO A 1 332 ? 17.030 -5.217 -7.192 1.00 96.56 332 PRO A CA 1
ATOM 2371 C C . PRO A 1 332 ? 18.348 -5.119 -6.411 1.00 96.56 332 PRO A C 1
ATOM 2373 O O . PRO A 1 332 ? 19.058 -6.118 -6.266 1.00 96.56 332 PRO A O 1
ATOM 2376 N N . GLY A 1 333 ? 18.655 -3.922 -5.918 1.00 96.69 333 GLY A N 1
ATOM 2377 C CA . GLY A 1 333 ? 19.854 -3.595 -5.146 1.00 96.69 333 GLY A CA 1
ATOM 2378 C C . GLY A 1 333 ? 19.520 -2.893 -3.830 1.00 96.69 333 GLY A C 1
ATOM 2379 O O . GLY A 1 333 ? 18.509 -3.189 -3.193 1.00 96.69 333 GLY A O 1
ATOM 2380 N N . VAL A 1 334 ? 20.383 -1.972 -3.397 1.00 97.19 334 VAL A N 1
ATOM 2381 C CA . VAL A 1 334 ? 20.142 -1.166 -2.188 1.00 97.19 334 VAL A CA 1
ATOM 2382 C C . VAL A 1 334 ? 19.226 0.010 -2.550 1.00 97.19 334 VAL A C 1
ATOM 2384 O O . VAL A 1 334 ? 19.499 0.686 -3.543 1.00 97.19 334 VAL A O 1
ATOM 2387 N N . PRO A 1 335 ? 18.159 0.295 -1.782 1.00 97.94 335 PRO A N 1
ATOM 2388 C CA . PRO A 1 335 ? 17.323 1.464 -2.030 1.00 97.94 335 PRO A CA 1
ATOM 2389 C C . PRO A 1 335 ? 18.135 2.777 -2.038 1.00 97.94 335 PRO A C 1
ATOM 2391 O O . PRO A 1 335 ? 19.058 2.938 -1.232 1.00 97.94 335 PRO A O 1
ATOM 2394 N N . PRO A 1 336 ? 17.823 3.737 -2.926 1.00 98.12 336 PRO A N 1
ATOM 2395 C CA . PRO A 1 336 ? 18.280 5.111 -2.768 1.00 98.12 336 PRO A CA 1
ATOM 2396 C C . PRO A 1 336 ? 17.569 5.788 -1.598 1.00 98.12 336 PRO A C 1
ATOM 2398 O O . PRO A 1 336 ? 16.404 5.490 -1.330 1.00 98.12 336 PRO A O 1
ATOM 2401 N N . VAL A 1 337 ? 18.244 6.754 -0.977 1.00 97.94 337 VAL A N 1
ATOM 2402 C CA . VAL A 1 337 ? 17.668 7.625 0.052 1.00 97.94 337 VAL A CA 1
ATOM 2403 C C . VAL A 1 337 ? 17.362 8.983 -0.573 1.00 97.94 337 VAL A C 1
ATOM 2405 O O . VAL A 1 337 ? 18.275 9.730 -0.929 1.00 97.94 337 VAL A O 1
ATOM 2408 N N . ILE A 1 338 ? 16.080 9.312 -0.720 1.00 98.38 338 ILE A N 1
ATOM 2409 C CA . ILE A 1 338 ? 15.615 10.582 -1.295 1.00 98.38 338 ILE A CA 1
ATOM 2410 C C . ILE A 1 338 ? 15.042 11.433 -0.176 1.00 98.38 338 ILE A C 1
ATOM 2412 O O . ILE A 1 338 ? 14.035 11.064 0.421 1.00 98.38 338 ILE A O 1
ATOM 2416 N N . TYR A 1 339 ? 15.642 12.585 0.101 1.00 97.06 339 TYR A N 1
ATOM 2417 C CA . TYR A 1 339 ? 15.213 13.433 1.204 1.00 97.06 339 TYR A CA 1
ATOM 2418 C C . TYR A 1 339 ? 15.372 14.909 0.867 1.00 97.06 339 TYR A C 1
ATOM 2420 O O . TYR A 1 339 ? 16.326 15.317 0.223 1.00 97.06 339 TYR A O 1
ATOM 2428 N N . ASN A 1 340 ? 14.471 15.744 1.370 1.00 95.25 340 ASN A N 1
ATOM 2429 C CA . ASN A 1 340 ? 14.574 17.189 1.217 1.00 95.25 340 ASN A CA 1
ATOM 2430 C C . ASN A 1 340 ? 14.741 17.833 2.600 1.00 95.25 340 ASN A C 1
ATOM 2432 O O . ASN A 1 340 ? 13.879 17.631 3.455 1.00 95.25 340 ASN A O 1
ATOM 2436 N N . PRO A 1 341 ? 15.817 18.593 2.875 1.00 91.12 341 PRO A N 1
ATOM 2437 C CA . PRO A 1 341 ? 16.021 19.204 4.188 1.00 91.12 341 PRO A CA 1
ATOM 2438 C C . PRO A 1 341 ? 14.873 20.088 4.685 1.00 91.12 341 PRO A C 1
ATOM 2440 O O . PRO A 1 341 ? 14.723 20.233 5.895 1.00 91.12 341 PRO A O 1
ATOM 2443 N N . VAL A 1 342 ? 14.081 20.683 3.784 1.00 90.00 342 VAL A N 1
ATOM 2444 C CA . VAL A 1 342 ? 12.915 21.504 4.141 1.00 90.00 342 VAL A CA 1
ATOM 2445 C C . VAL A 1 342 ? 11.752 21.207 3.198 1.00 90.00 342 VAL A C 1
ATOM 2447 O O . VAL A 1 342 ? 11.843 21.471 1.999 1.00 90.00 342 VAL A O 1
ATOM 2450 N N . GLY A 1 343 ? 10.627 20.742 3.744 1.00 92.94 343 GLY A N 1
ATOM 2451 C CA . GLY A 1 343 ? 9.434 20.381 2.971 1.00 92.94 343 GLY A CA 1
ATOM 2452 C C . GLY A 1 343 ? 9.452 18.936 2.462 1.00 92.94 343 GLY A C 1
ATOM 2453 O O . GLY A 1 343 ? 10.160 18.093 3.007 1.00 92.94 343 GLY A O 1
ATOM 2454 N N . ALA A 1 344 ? 8.638 18.648 1.442 1.00 96.62 344 ALA A N 1
ATOM 2455 C CA . ALA A 1 344 ? 8.436 17.296 0.918 1.00 96.62 344 ALA A CA 1
ATOM 2456 C C . ALA A 1 344 ? 9.673 16.751 0.187 1.00 96.62 344 ALA A C 1
ATOM 2458 O O . ALA A 1 344 ? 10.266 17.455 -0.639 1.00 96.62 344 ALA A O 1
ATOM 2459 N N . ALA A 1 345 ? 10.024 15.491 0.452 1.00 97.88 345 ALA A N 1
ATOM 2460 C CA . ALA A 1 345 ? 11.005 14.737 -0.325 1.00 97.88 345 ALA A CA 1
ATOM 2461 C C . ALA A 1 345 ? 10.433 14.344 -1.697 1.00 97.88 345 ALA A C 1
ATOM 2463 O O . ALA A 1 345 ? 11.083 14.549 -2.723 1.00 97.88 345 ALA A O 1
ATOM 2464 N N . VAL A 1 346 ? 9.187 13.861 -1.727 1.00 98.69 346 VAL A N 1
ATOM 2465 C CA . VAL A 1 346 ? 8.465 13.528 -2.963 1.00 98.69 346 VAL A CA 1
ATOM 2466 C C . VAL A 1 346 ? 7.129 14.261 -2.994 1.00 98.69 346 VAL A C 1
ATOM 2468 O O . VAL A 1 346 ? 6.315 14.143 -2.082 1.00 98.69 346 VAL A O 1
ATOM 2471 N N . THR A 1 347 ? 6.879 14.999 -4.071 1.00 98.56 347 THR A N 1
ATOM 2472 C CA . THR A 1 347 ? 5.579 15.620 -4.347 1.00 98.56 347 THR A CA 1
ATOM 2473 C C . THR A 1 347 ? 4.912 14.897 -5.509 1.00 98.56 347 THR A C 1
ATOM 2475 O O . THR A 1 347 ? 5.482 14.804 -6.597 1.00 98.56 347 THR A O 1
ATOM 2478 N N . LEU A 1 348 ? 3.707 14.390 -5.277 1.00 98.38 348 LEU A N 1
ATOM 2479 C CA . LEU A 1 348 ? 2.918 13.631 -6.237 1.00 98.38 348 LEU A CA 1
ATOM 2480 C C . LEU A 1 348 ? 1.960 14.545 -7.009 1.00 98.38 348 LEU A C 1
ATOM 2482 O O . LEU A 1 348 ? 1.375 15.474 -6.452 1.00 98.38 348 LEU A O 1
ATOM 2486 N N . SER A 1 349 ? 1.765 14.227 -8.285 1.00 96.38 349 SER A N 1
ATOM 2487 C CA . SER A 1 349 ? 0.620 14.668 -9.085 1.00 96.38 349 SER A CA 1
ATOM 2488 C C . SER A 1 349 ? -0.367 13.497 -9.244 1.00 96.38 349 SER A C 1
ATOM 2490 O O . SER A 1 349 ? -0.509 12.678 -8.333 1.00 96.38 349 SER A O 1
ATOM 2492 N N . ARG A 1 350 ? -1.083 13.390 -10.374 1.00 94.81 350 ARG A N 1
ATOM 2493 C CA . ARG A 1 350 ? -2.065 12.316 -10.586 1.00 94.81 350 ARG A CA 1
ATOM 2494 C C . ARG A 1 350 ? -1.432 11.027 -11.081 1.00 94.81 350 ARG A C 1
ATOM 2496 O O . ARG A 1 350 ? -0.585 11.038 -11.970 1.00 94.81 350 ARG A O 1
ATOM 2503 N N . ASN A 1 351 ? -1.969 9.906 -10.614 1.00 95.75 351 ASN A N 1
ATOM 2504 C CA . ASN A 1 351 ? -1.699 8.558 -11.112 1.00 95.75 351 ASN A CA 1
ATOM 2505 C C . ASN A 1 351 ? -0.215 8.168 -11.063 1.00 95.75 351 ASN A C 1
ATOM 2507 O O . ASN A 1 351 ? 0.281 7.465 -11.945 1.00 95.75 351 ASN A O 1
ATOM 2511 N N . ASN A 1 352 ? 0.521 8.688 -10.083 1.00 98.19 352 ASN A N 1
ATOM 2512 C CA . ASN A 1 352 ? 1.931 8.367 -9.946 1.00 98.19 352 ASN A CA 1
ATOM 2513 C C . ASN A 1 352 ? 2.146 6.972 -9.370 1.00 98.19 352 ASN A C 1
ATOM 2515 O O . ASN A 1 352 ? 1.277 6.389 -8.720 1.00 98.19 352 ASN A O 1
ATOM 2519 N N . ALA A 1 353 ? 3.351 6.458 -9.580 1.00 98.38 353 ALA A N 1
ATOM 2520 C CA . ALA A 1 353 ? 3.826 5.277 -8.891 1.00 98.38 353 ALA A CA 1
ATOM 2521 C C . ALA A 1 353 ? 5.215 5.532 -8.301 1.00 98.38 353 ALA A C 1
ATOM 2523 O O . ALA A 1 353 ? 6.062 6.131 -8.962 1.00 98.38 353 ALA A O 1
ATOM 2524 N N . VAL A 1 354 ? 5.456 5.078 -7.072 1.00 98.75 354 VAL A N 1
ATOM 2525 C CA . VAL A 1 354 ? 6.759 5.180 -6.398 1.00 98.75 354 VAL A CA 1
ATOM 2526 C C . VAL A 1 354 ? 7.093 3.838 -5.761 1.00 98.75 354 VAL A C 1
ATOM 2528 O O . VAL A 1 354 ? 6.252 3.255 -5.070 1.00 98.75 354 VAL A O 1
ATOM 2531 N N . ARG A 1 355 ? 8.301 3.320 -6.005 1.00 98.44 355 ARG A N 1
ATOM 2532 C CA . ARG A 1 355 ? 8.734 2.047 -5.415 1.00 98.44 355 ARG A CA 1
ATOM 2533 C C . ARG A 1 355 ? 10.233 1.920 -5.205 1.00 98.44 355 ARG A C 1
ATOM 2535 O O . ARG A 1 355 ? 11.000 2.487 -5.975 1.00 98.44 355 ARG A O 1
ATOM 2542 N N . GLY A 1 356 ? 10.634 1.091 -4.243 1.00 98.00 356 GLY A N 1
ATOM 2543 C CA . GLY A 1 356 ? 12.014 0.627 -4.077 1.00 98.00 356 GLY A CA 1
ATOM 2544 C C . GLY A 1 356 ? 12.992 1.674 -3.552 1.00 98.00 356 GLY A C 1
ATOM 2545 O O . GLY A 1 356 ? 14.164 1.617 -3.917 1.00 98.00 356 GLY A O 1
ATOM 2546 N N . ALA A 1 357 ? 12.520 2.636 -2.760 1.00 98.19 357 ALA A N 1
ATOM 2547 C CA . ALA A 1 357 ? 13.300 3.756 -2.238 1.00 98.19 357 ALA A CA 1
ATOM 2548 C C . ALA A 1 357 ? 13.038 3.978 -0.740 1.00 98.19 357 ALA A C 1
ATOM 2550 O O . ALA A 1 357 ? 11.941 3.714 -0.245 1.00 98.19 357 ALA A O 1
ATOM 2551 N N . GLU A 1 358 ? 14.036 4.514 -0.046 1.00 98.25 358 GLU A N 1
ATOM 2552 C CA . GLU A 1 358 ? 13.883 5.110 1.279 1.00 98.25 358 GLU A CA 1
ATOM 2553 C C . GLU A 1 358 ? 13.590 6.603 1.098 1.00 98.25 358 GLU A C 1
ATOM 2555 O O . GLU A 1 358 ? 14.332 7.321 0.423 1.00 98.25 358 GLU A O 1
ATOM 2560 N N . ILE A 1 359 ? 12.476 7.077 1.652 1.00 98.44 359 ILE A N 1
ATOM 2561 C CA . ILE A 1 359 ? 12.010 8.452 1.482 1.00 98.44 359 ILE A CA 1
ATOM 2562 C C . ILE A 1 359 ? 12.121 9.202 2.802 1.00 98.44 359 ILE A C 1
ATOM 2564 O O . ILE A 1 359 ? 11.449 8.881 3.775 1.00 98.44 359 ILE A O 1
ATOM 2568 N N . GLY A 1 360 ? 12.914 10.262 2.798 1.00 96.06 360 GLY A N 1
ATOM 2569 C CA . GLY A 1 360 ? 13.115 11.156 3.921 1.00 96.06 360 GLY A CA 1
ATOM 2570 C C . GLY A 1 360 ? 14.210 10.701 4.892 1.00 96.06 360 GLY A C 1
ATOM 2571 O O . GLY A 1 360 ? 15.140 9.984 4.537 1.00 96.06 360 GLY A O 1
ATOM 2572 N N . SER A 1 361 ? 14.165 11.245 6.101 1.00 91.06 361 SER A N 1
ATOM 2573 C CA . SER A 1 361 ? 15.196 11.218 7.128 1.00 91.06 361 SER A CA 1
ATOM 2574 C C . SER A 1 361 ? 14.577 11.573 8.476 1.00 91.06 361 SER A C 1
ATOM 2576 O O . SER A 1 361 ? 13.918 12.600 8.643 1.00 91.06 361 SER A O 1
ATOM 2578 N N . SER A 1 362 ? 14.868 10.762 9.488 1.00 85.19 362 SER A N 1
ATOM 2579 C CA . SER A 1 362 ? 14.421 10.980 10.870 1.00 85.19 362 SER A CA 1
ATOM 2580 C C . SER A 1 362 ? 15.198 12.080 11.610 1.00 85.19 362 SER A C 1
ATOM 2582 O O . SER A 1 362 ? 14.858 12.436 12.739 1.00 85.19 362 SER A O 1
ATOM 2584 N N . THR A 1 363 ? 16.245 12.639 10.994 1.00 86.94 363 THR A N 1
ATOM 2585 C CA . THR A 1 363 ? 17.182 13.566 11.658 1.00 86.94 363 THR A CA 1
ATOM 2586 C C . THR A 1 363 ? 17.032 15.025 11.233 1.00 86.94 363 THR A C 1
ATOM 2588 O O . THR A 1 363 ? 17.589 15.910 11.886 1.00 86.94 363 THR A O 1
ATOM 2591 N N . LEU A 1 364 ? 16.291 15.296 10.154 1.00 88.69 364 LEU A N 1
ATOM 2592 C CA . LEU A 1 364 ? 16.159 16.634 9.581 1.00 88.69 364 LEU A CA 1
ATOM 2593 C C . LEU A 1 364 ? 14.884 17.313 10.093 1.00 88.69 364 LEU A C 1
ATOM 2595 O O . LEU A 1 364 ? 13.793 16.822 9.817 1.00 88.69 364 LEU A O 1
ATOM 2599 N N . PRO A 1 365 ? 14.991 18.437 10.825 1.00 83.19 365 PRO A N 1
ATOM 2600 C CA . PRO A 1 365 ? 13.821 19.113 11.365 1.00 83.19 365 PRO A CA 1
ATOM 2601 C C . PRO A 1 365 ? 13.010 19.751 10.234 1.00 83.19 365 PRO A C 1
ATOM 2603 O O . PRO A 1 365 ? 13.584 20.377 9.347 1.00 83.19 365 PRO A O 1
ATOM 2606 N N . THR A 1 366 ? 11.680 19.674 10.311 1.00 86.31 366 THR A N 1
ATOM 2607 C CA . THR A 1 366 ? 10.706 20.244 9.349 1.00 86.31 366 THR A CA 1
ATOM 2608 C C . THR A 1 366 ? 10.645 19.557 7.980 1.00 86.31 366 THR A C 1
ATOM 2610 O O . THR A 1 366 ? 10.078 20.100 7.028 1.00 86.31 366 THR A O 1
ATOM 2613 N N . GLN A 1 367 ? 11.198 18.350 7.865 1.00 93.00 367 GLN A N 1
ATOM 2614 C CA . GLN A 1 367 ? 11.061 17.547 6.659 1.00 93.00 367 GLN A CA 1
ATOM 2615 C C . GLN A 1 367 ? 9.699 16.853 6.608 1.00 93.00 367 GLN A C 1
ATOM 2617 O O . GLN A 1 367 ? 9.192 16.366 7.615 1.00 93.00 367 GLN A O 1
ATOM 2622 N N . THR A 1 368 ? 9.137 16.776 5.405 1.00 95.62 368 THR A N 1
ATOM 2623 C CA . THR A 1 368 ? 7.940 15.995 5.073 1.00 95.62 368 THR A CA 1
ATOM 2624 C C . THR A 1 368 ? 8.340 14.872 4.110 1.00 95.62 368 THR A C 1
ATOM 2626 O O . THR A 1 368 ? 9.229 15.066 3.278 1.00 95.62 368 THR A O 1
ATOM 2629 N N . GLY A 1 369 ? 7.721 13.697 4.209 1.00 97.44 369 GLY A N 1
ATOM 2630 C CA . GLY A 1 369 ? 8.031 12.562 3.334 1.00 97.44 369 GLY A CA 1
ATOM 2631 C C . GLY A 1 369 ? 7.391 12.716 1.952 1.00 97.44 369 GLY A C 1
ATOM 2632 O O . GLY A 1 369 ? 7.924 13.407 1.078 1.00 97.44 369 GLY A O 1
ATOM 2633 N N . ILE A 1 370 ? 6.243 12.067 1.753 1.00 98.62 370 ILE A N 1
ATOM 2634 C CA . ILE A 1 370 ? 5.488 12.078 0.491 1.00 98.62 370 ILE A CA 1
ATOM 2635 C C . ILE A 1 370 ? 4.214 12.915 0.647 1.00 98.62 370 ILE A C 1
ATOM 2637 O O . ILE A 1 370 ? 3.461 12.711 1.597 1.00 98.62 370 ILE A O 1
ATOM 2641 N N . VAL A 1 371 ? 3.953 13.819 -0.304 1.00 98.31 371 VAL A N 1
ATOM 2642 C CA . VAL A 1 371 ? 2.772 14.707 -0.296 1.00 98.31 371 VAL A CA 1
ATOM 2643 C C . VAL A 1 371 ? 2.033 14.684 -1.637 1.00 98.31 371 VAL A C 1
ATOM 2645 O O . VAL A 1 371 ? 2.685 14.711 -2.684 1.00 98.31 371 VAL A O 1
ATOM 2648 N N . GLY A 1 372 ? 0.696 14.717 -1.634 1.00 96.81 372 GLY A N 1
ATOM 2649 C CA . GLY A 1 372 ? -0.112 14.999 -2.828 1.00 96.81 372 GLY A CA 1
ATOM 2650 C C . GLY A 1 372 ? -1.603 15.244 -2.553 1.00 96.81 372 GLY A C 1
ATOM 2651 O O . GLY A 1 372 ? -2.242 14.438 -1.896 1.00 96.81 372 GLY A O 1
ATOM 2652 N N . ASP A 1 373 ? -2.182 16.301 -3.137 1.00 92.31 373 ASP A N 1
ATOM 2653 C CA . ASP A 1 373 ? -3.564 16.754 -2.843 1.00 92.31 373 ASP A CA 1
ATOM 2654 C C . ASP A 1 373 ? -4.638 16.279 -3.851 1.00 92.31 373 ASP A C 1
ATOM 2656 O O . ASP A 1 373 ? -5.808 16.664 -3.786 1.00 92.31 373 ASP A O 1
ATOM 2660 N N . ASN A 1 374 ? -4.241 15.495 -4.858 1.00 92.44 374 ASN A N 1
ATOM 2661 C CA . ASN A 1 374 ? -5.113 15.024 -5.941 1.00 92.44 374 ASN A CA 1
ATOM 2662 C C . ASN A 1 374 ? -4.467 13.833 -6.650 1.00 92.44 374 ASN A C 1
ATOM 2664 O O . ASN A 1 374 ? -4.105 13.904 -7.825 1.00 92.44 374 ASN A O 1
ATOM 2668 N N . VAL A 1 375 ? -4.256 12.758 -5.898 1.00 94.25 375 VAL A N 1
ATOM 2669 C CA . VAL A 1 375 ? -3.326 11.695 -6.304 1.00 94.25 375 VAL A CA 1
ATOM 2670 C C . VAL A 1 375 ? -3.871 10.740 -7.370 1.00 94.25 375 VAL A C 1
ATOM 2672 O O . VAL A 1 375 ? -3.090 10.085 -8.057 1.00 94.25 375 VAL A O 1
ATOM 2675 N N . GLY A 1 376 ? -5.190 10.681 -7.583 1.00 92.81 376 GLY A N 1
ATOM 2676 C CA . GLY A 1 376 ? -5.794 9.769 -8.563 1.00 92.81 376 GLY A CA 1
ATOM 2677 C C . GLY A 1 376 ? -5.445 8.296 -8.288 1.00 92.81 376 GLY A C 1
ATOM 2678 O O . GLY A 1 376 ? -5.467 7.851 -7.144 1.00 92.81 376 GLY A O 1
ATOM 2679 N N . ASN A 1 377 ? -5.109 7.533 -9.330 1.00 92.94 377 ASN A N 1
ATOM 2680 C CA . ASN A 1 377 ? -4.719 6.121 -9.227 1.00 92.94 377 ASN A CA 1
ATOM 2681 C C . ASN A 1 377 ? -3.255 5.967 -8.783 1.00 92.94 377 ASN A C 1
ATOM 2683 O O . ASN A 1 377 ? -2.371 5.701 -9.599 1.00 92.94 377 ASN A O 1
ATOM 2687 N N . LEU A 1 378 ? -2.992 6.191 -7.498 1.00 96.62 378 LEU A N 1
ATOM 2688 C CA . LEU A 1 378 ? -1.653 6.158 -6.909 1.00 96.62 378 LEU A CA 1
ATOM 2689 C C . LEU A 1 378 ? -1.201 4.730 -6.574 1.00 96.62 378 LEU A C 1
ATOM 2691 O O . LEU A 1 378 ? -1.953 3.956 -5.984 1.00 96.62 378 LEU A O 1
ATOM 2695 N N . ARG A 1 379 ? 0.068 4.405 -6.842 1.00 98.12 379 ARG A N 1
ATOM 2696 C CA . ARG A 1 379 ? 0.700 3.173 -6.346 1.00 98.12 379 ARG A CA 1
ATOM 2697 C C . ARG A 1 379 ? 1.979 3.460 -5.564 1.00 98.12 379 ARG A C 1
ATOM 2699 O O . ARG A 1 379 ? 2.947 3.954 -6.131 1.00 98.12 379 ARG A O 1
ATOM 2706 N N . LEU A 1 380 ? 2.019 3.070 -4.296 1.00 98.62 380 LEU A N 1
ATOM 2707 C CA . LEU A 1 380 ? 3.218 3.132 -3.455 1.00 98.62 380 LEU A CA 1
ATOM 2708 C C . LEU A 1 380 ? 3.558 1.714 -2.990 1.00 98.62 380 LEU A C 1
ATOM 2710 O O . LEU A 1 380 ? 2.687 1.024 -2.466 1.00 98.62 380 LEU A O 1
ATOM 2714 N N . SER A 1 381 ? 4.786 1.244 -3.210 1.00 98.06 381 SER A N 1
ATOM 2715 C CA . SER A 1 381 ? 5.165 -0.130 -2.838 1.00 98.06 381 SER A CA 1
ATOM 2716 C C . SER A 1 381 ? 6.647 -0.272 -2.517 1.00 98.06 381 SER A C 1
ATOM 2718 O O . SER A 1 381 ? 7.458 0.276 -3.257 1.00 98.06 381 SER A O 1
ATOM 2720 N N . SER A 1 382 ? 7.006 -1.081 -1.519 1.00 96.12 382 SER A N 1
ATOM 2721 C CA . SER A 1 382 ? 8.411 -1.332 -1.144 1.00 96.12 382 SER A CA 1
ATOM 2722 C C . SER A 1 382 ? 9.144 -0.032 -0.804 1.00 96.12 382 SER A C 1
ATOM 2724 O O . SER A 1 382 ? 10.120 0.342 -1.461 1.00 96.12 382 SER A O 1
ATOM 2726 N N . LEU A 1 383 ? 8.562 0.722 0.129 1.00 98.44 383 LEU A N 1
ATOM 2727 C CA . LEU A 1 383 ? 9.064 2.011 0.588 1.00 98.44 383 LEU A CA 1
ATOM 2728 C C . LEU A 1 383 ? 9.181 2.003 2.108 1.00 98.44 383 LEU A C 1
ATOM 2730 O O . LEU A 1 383 ? 8.243 1.592 2.794 1.00 98.44 383 LEU A O 1
ATOM 2734 N N . THR A 1 384 ? 10.278 2.567 2.601 1.00 98.00 384 THR A N 1
ATOM 2735 C CA . THR A 1 384 ? 10.389 3.062 3.976 1.00 98.00 384 THR A CA 1
ATOM 2736 C C . THR A 1 384 ? 10.285 4.577 3.929 1.00 98.00 384 THR A C 1
ATOM 2738 O O . THR A 1 384 ? 10.968 5.207 3.122 1.00 98.00 384 THR A O 1
ATOM 2741 N N . ILE A 1 385 ? 9.434 5.173 4.760 1.00 98.50 385 ILE A N 1
ATOM 2742 C CA . ILE A 1 385 ? 9.266 6.629 4.824 1.00 98.50 385 ILE A CA 1
ATOM 2743 C C . ILE A 1 385 ? 9.675 7.114 6.211 1.00 98.50 385 ILE A C 1
ATOM 2745 O O . ILE A 1 385 ? 9.202 6.578 7.204 1.00 98.50 385 ILE A O 1
ATOM 2749 N N . SER A 1 386 ? 10.510 8.144 6.295 1.00 96.62 386 SER A N 1
ATOM 2750 C CA . SER A 1 386 ? 10.913 8.772 7.552 1.00 96.62 386 SER A CA 1
ATOM 2751 C C . SER A 1 386 ? 10.762 10.288 7.473 1.00 96.62 386 SER A C 1
ATOM 2753 O O . SER A 1 386 ? 11.227 10.914 6.526 1.00 96.62 386 SER A O 1
ATOM 2755 N N . ALA A 1 387 ? 10.160 10.905 8.485 1.00 96.56 387 ALA A N 1
ATOM 2756 C CA . ALA A 1 387 ? 10.054 12.358 8.590 1.00 96.56 387 ALA A CA 1
ATOM 2757 C C . ALA A 1 387 ? 10.265 12.837 10.030 1.00 96.56 387 ALA A C 1
ATOM 2759 O O . ALA A 1 387 ? 9.986 12.123 10.994 1.00 96.56 387 ALA A O 1
ATOM 2760 N N . SER A 1 388 ? 10.752 14.069 10.182 1.00 94.19 388 SER A N 1
ATOM 2761 C CA . SER A 1 388 ? 10.927 14.711 11.485 1.00 94.19 388 SER A CA 1
ATOM 2762 C C . SER A 1 388 ? 10.507 16.178 11.417 1.00 94.19 388 SER A C 1
ATOM 2764 O O . SER A 1 388 ? 10.898 16.923 10.519 1.00 94.19 388 SER A O 1
ATOM 2766 N N . GLY A 1 389 ? 9.658 16.612 12.344 1.00 91.75 389 GLY A N 1
ATOM 2767 C CA . GLY A 1 389 ? 9.039 17.939 12.348 1.00 91.75 389 GLY A CA 1
ATOM 2768 C C . GLY A 1 389 ? 7.873 18.117 11.366 1.00 91.75 389 GLY A C 1
ATOM 2769 O O . GLY A 1 389 ? 7.072 19.026 11.563 1.00 91.75 389 GLY A O 1
ATOM 2770 N N . GLY A 1 390 ? 7.759 17.282 10.329 1.00 93.19 390 GLY A N 1
ATOM 2771 C CA . GLY A 1 390 ? 6.661 17.295 9.358 1.00 93.19 390 GLY A CA 1
ATOM 2772 C C . GLY A 1 390 ? 6.000 15.926 9.167 1.00 93.19 390 GLY A C 1
ATOM 2773 O O . GLY A 1 390 ? 6.414 14.925 9.755 1.00 93.19 390 GLY A O 1
ATOM 2774 N N . ILE A 1 391 ? 4.963 15.902 8.326 1.00 96.00 391 ILE A N 1
ATOM 2775 C CA . ILE A 1 391 ? 4.142 14.714 8.048 1.00 96.00 391 ILE A CA 1
ATOM 2776 C C . ILE A 1 391 ? 4.959 13.700 7.225 1.00 96.00 391 ILE A C 1
ATOM 2778 O O . ILE A 1 391 ? 5.633 14.066 6.261 1.00 96.00 391 ILE A O 1
ATOM 2782 N N . ALA A 1 392 ? 4.931 12.413 7.573 1.00 97.94 392 ALA A N 1
ATOM 2783 C CA . ALA A 1 392 ? 5.608 11.392 6.766 1.00 97.94 392 ALA A CA 1
ATOM 2784 C C . ALA A 1 392 ? 4.850 11.118 5.459 1.00 97.94 392 ALA A C 1
ATOM 2786 O O . ALA A 1 392 ? 5.459 11.011 4.394 1.00 97.94 392 ALA A O 1
ATOM 2787 N N . LEU A 1 393 ? 3.522 11.058 5.528 1.00 98.31 393 LEU A N 1
ATOM 2788 C CA . LEU A 1 393 ? 2.660 10.808 4.379 1.00 98.31 393 LEU A CA 1
ATOM 2789 C C . LEU A 1 393 ? 1.397 11.672 4.455 1.00 98.31 393 LEU A C 1
ATOM 2791 O O . LEU A 1 393 ? 0.607 11.505 5.379 1.00 98.31 393 LEU A O 1
ATOM 2795 N N . ASP A 1 394 ? 1.206 12.563 3.484 1.00 97.94 394 ASP A N 1
ATOM 2796 C CA . ASP A 1 394 ? 0.028 13.436 3.376 1.00 97.94 394 ASP A CA 1
ATOM 2797 C C . ASP A 1 394 ? -0.602 13.281 1.988 1.00 97.94 394 ASP A C 1
ATOM 2799 O O . ASP A 1 394 ? -0.043 13.727 0.982 1.00 97.94 394 ASP A O 1
ATOM 2803 N N . LEU A 1 395 ? -1.730 12.578 1.912 1.00 97.12 395 LEU A N 1
ATOM 2804 C CA . LEU A 1 395 ? -2.396 12.251 0.655 1.00 97.12 395 LEU A CA 1
ATOM 2805 C C . LEU A 1 395 ? -3.866 12.652 0.705 1.00 97.12 395 LEU A C 1
ATOM 2807 O O . LEU A 1 395 ? -4.610 12.209 1.577 1.00 97.12 395 LEU A O 1
ATOM 2811 N N . ALA A 1 396 ? -4.310 13.396 -0.301 1.00 94.31 396 ALA A N 1
ATOM 2812 C CA . ALA A 1 396 ? -5.707 13.741 -0.490 1.00 94.31 396 ALA A CA 1
ATOM 2813 C C . ALA A 1 396 ? -6.160 13.555 -1.946 1.00 94.31 396 ALA A C 1
ATOM 2815 O O . ALA A 1 396 ? -5.361 13.503 -2.893 1.00 94.31 396 ALA A O 1
ATOM 2816 N N . SER A 1 397 ? -7.474 13.454 -2.139 1.00 90.19 397 SER A N 1
ATOM 2817 C CA . SER A 1 397 ? -8.110 13.503 -3.455 1.00 90.19 397 SER A CA 1
ATOM 2818 C C . SER A 1 397 ? -9.462 14.218 -3.383 1.00 90.19 397 SER A C 1
ATOM 2820 O O . SER A 1 397 ? -10.245 13.945 -2.489 1.00 90.19 397 SER A O 1
ATOM 2822 N N . PRO A 1 398 ? -9.815 15.103 -4.331 1.00 81.81 398 PRO A N 1
ATOM 2823 C CA . PRO A 1 398 ? -11.069 15.863 -4.270 1.00 81.81 398 PRO A CA 1
ATOM 2824 C C . PRO A 1 398 ? -12.343 15.048 -4.584 1.00 81.81 398 PRO A C 1
ATOM 2826 O O . PRO A 1 398 ? -13.432 15.621 -4.590 1.00 81.81 398 PRO A O 1
ATOM 2829 N N . VAL A 1 399 ? -12.239 13.755 -4.923 1.00 62.09 399 VAL A N 1
ATOM 2830 C CA . VAL A 1 399 ? -13.379 12.895 -5.295 1.00 62.09 399 VAL A CA 1
ATOM 2831 C C . VAL A 1 399 ? -13.191 11.494 -4.713 1.00 62.09 399 VAL A C 1
ATOM 2833 O O . VAL A 1 399 ? -12.244 10.802 -5.092 1.00 62.09 399 VAL A O 1
ATOM 2836 N N . VAL A 1 400 ? -14.133 11.072 -3.863 1.00 58.25 400 VAL A N 1
ATOM 2837 C CA . VAL A 1 400 ? -14.130 9.761 -3.187 1.00 58.25 400 VAL A CA 1
ATOM 2838 C C . VAL A 1 400 ? -14.267 8.593 -4.183 1.00 58.25 400 VAL A C 1
ATOM 2840 O O . VAL A 1 400 ? -13.651 7.549 -4.013 1.00 58.25 400 VAL A O 1
ATOM 2843 N N . GLU A 1 401 ? -14.984 8.785 -5.298 1.00 54.19 401 GLU A N 1
ATOM 2844 C CA . GLU A 1 401 ? -15.325 7.703 -6.243 1.00 54.19 401 GLU A CA 1
ATOM 2845 C C . GLU A 1 401 ? -14.406 7.570 -7.482 1.00 54.19 401 GLU A C 1
ATOM 2847 O O . GLU A 1 401 ? -14.821 7.047 -8.517 1.00 54.19 401 GLU A O 1
ATOM 2852 N N . SER A 1 402 ? -13.158 8.059 -7.478 1.00 53.66 402 SER A N 1
ATOM 2853 C CA . SER A 1 402 ? -12.295 7.925 -8.683 1.00 53.66 402 SER A CA 1
ATOM 2854 C C . SER A 1 402 ? -10.797 7.733 -8.452 1.00 53.66 402 SER A C 1
ATOM 2856 O O . SER A 1 402 ? -10.089 7.414 -9.407 1.00 53.66 402 SER A O 1
ATOM 2858 N N . ALA A 1 403 ? -10.296 7.912 -7.229 1.00 65.44 403 ALA A N 1
ATOM 2859 C CA . ALA A 1 403 ? -8.894 7.677 -6.897 1.00 65.44 403 ALA A CA 1
ATOM 2860 C C . ALA A 1 403 ? -8.749 6.307 -6.225 1.00 65.44 403 ALA A C 1
ATOM 2862 O O . ALA A 1 403 ? -9.014 6.176 -5.034 1.00 65.44 403 ALA A O 1
ATOM 2863 N N . SER A 1 404 ? -8.360 5.284 -6.993 1.00 86.38 404 SER A N 1
ATOM 2864 C CA . SER A 1 404 ? -8.029 3.968 -6.441 1.00 86.38 404 SER A CA 1
ATOM 2865 C C . SER A 1 404 ? -6.542 3.922 -6.116 1.00 86.38 404 SER A C 1
ATOM 2867 O O . SER A 1 404 ? -5.715 3.745 -7.013 1.00 86.38 404 SER A O 1
ATOM 2869 N N . VAL A 1 405 ? -6.196 4.056 -4.840 1.00 94.12 405 VAL A N 1
ATOM 2870 C CA . VAL A 1 405 ? -4.817 3.936 -4.371 1.00 94.12 405 VAL A CA 1
ATOM 2871 C C . VAL A 1 405 ? -4.482 2.487 -4.010 1.00 94.12 405 VAL A C 1
ATOM 2873 O O . VAL A 1 405 ? -5.318 1.721 -3.529 1.00 94.12 405 VAL A O 1
ATOM 2876 N N . THR A 1 406 ? -3.238 2.088 -4.244 1.00 97.06 406 THR A N 1
ATOM 2877 C CA . THR A 1 406 ? -2.674 0.827 -3.749 1.00 97.06 406 THR A CA 1
ATOM 2878 C C . THR A 1 406 ? -1.364 1.145 -3.053 1.00 97.06 406 THR A C 1
ATOM 2880 O O . THR A 1 406 ? -0.344 1.372 -3.710 1.00 97.06 406 THR A O 1
ATOM 2883 N N . ILE A 1 407 ? -1.407 1.203 -1.726 1.00 97.94 407 ILE A N 1
ATOM 2884 C CA . ILE A 1 407 ? -0.278 1.595 -0.886 1.00 97.94 407 ILE A CA 1
ATOM 2885 C C . ILE A 1 407 ? 0.121 0.406 -0.012 1.00 97.94 407 ILE A C 1
ATOM 2887 O O . ILE A 1 407 ? -0.706 -0.127 0.719 1.00 97.94 407 ILE A O 1
ATOM 2891 N N . SER A 1 408 ? 1.386 0.003 -0.109 1.00 97.19 408 SER A N 1
ATOM 2892 C CA . SER A 1 408 ? 2.015 -1.041 0.704 1.00 97.19 408 SER A CA 1
ATOM 2893 C C . SER A 1 408 ? 3.399 -0.554 1.118 1.00 97.19 408 SER A C 1
ATOM 2895 O O . SER A 1 408 ? 4.330 -0.541 0.309 1.00 97.19 408 SER A O 1
ATOM 2897 N N . LEU A 1 409 ? 3.525 -0.117 2.363 1.00 98.06 409 LEU A N 1
ATOM 2898 C CA . LEU A 1 409 ? 4.751 0.456 2.910 1.00 98.06 409 LEU A CA 1
ATOM 2899 C C . LEU A 1 409 ? 5.435 -0.570 3.808 1.00 98.06 409 LEU A C 1
ATOM 2901 O O . LEU A 1 409 ? 4.768 -1.238 4.599 1.00 98.06 409 LEU A O 1
ATOM 2905 N N . ASP A 1 410 ? 6.756 -0.673 3.698 1.00 96.75 410 ASP A N 1
ATOM 2906 C CA . ASP A 1 410 ? 7.542 -1.581 4.533 1.00 96.75 410 ASP A CA 1
ATOM 2907 C C . ASP A 1 410 ? 7.601 -1.035 5.968 1.00 96.75 410 ASP A C 1
ATOM 2909 O O . ASP A 1 410 ? 7.356 -1.770 6.922 1.00 96.75 410 ASP A O 1
ATOM 2913 N N . ALA A 1 411 ? 7.843 0.274 6.116 1.00 96.88 411 ALA A N 1
ATOM 2914 C CA . ALA A 1 411 ? 7.753 0.987 7.388 1.00 96.88 411 ALA A CA 1
ATOM 2915 C C . ALA A 1 411 ? 7.478 2.489 7.199 1.00 96.88 411 ALA A C 1
ATOM 2917 O O . ALA A 1 411 ? 7.840 3.078 6.174 1.00 96.88 411 ALA A O 1
ATOM 2918 N N . VAL A 1 412 ? 6.864 3.123 8.203 1.00 98.00 412 VAL A N 1
ATOM 2919 C CA . VAL A 1 412 ? 6.692 4.584 8.264 1.00 98.00 412 VAL A CA 1
ATOM 2920 C C . VAL A 1 412 ? 7.076 5.120 9.638 1.00 98.00 412 VAL A C 1
ATOM 2922 O O . VAL A 1 412 ? 6.475 4.750 10.644 1.00 98.00 412 VAL A O 1
ATOM 2925 N N . ASP A 1 413 ? 8.027 6.047 9.660 1.00 97.19 413 ASP A N 1
ATOM 2926 C CA . ASP A 1 413 ? 8.465 6.771 10.844 1.00 97.19 413 ASP A CA 1
ATOM 2927 C C . ASP A 1 413 ? 8.149 8.268 10.718 1.00 97.19 413 ASP A C 1
ATOM 2929 O O . ASP A 1 413 ? 8.510 8.926 9.741 1.00 97.19 413 ASP A O 1
ATOM 2933 N N . SER A 1 414 ? 7.507 8.844 11.730 1.00 96.31 414 SER A N 1
ATOM 2934 C CA . SER A 1 414 ? 7.282 10.289 11.835 1.00 96.31 414 SER A CA 1
ATOM 2935 C C . SER A 1 414 ? 7.537 10.730 13.265 1.00 96.31 414 SER A C 1
ATOM 2937 O O . SER A 1 414 ? 6.968 10.162 14.192 1.00 96.31 414 SER A O 1
ATOM 2939 N N . ALA A 1 415 ? 8.389 11.734 13.460 1.00 95.38 415 ALA A N 1
ATOM 2940 C CA . ALA A 1 415 ? 8.718 12.243 14.786 1.00 95.38 415 ALA A CA 1
ATOM 2941 C C . ALA A 1 415 ? 8.435 13.742 14.907 1.00 95.38 415 ALA A C 1
ATOM 2943 O O . ALA A 1 415 ? 8.915 14.538 14.103 1.00 95.38 415 ALA A O 1
ATOM 2944 N N . ASN A 1 416 ? 7.747 14.145 15.973 1.00 93.44 416 ASN A N 1
ATOM 2945 C CA . ASN A 1 416 ? 7.487 15.540 16.334 1.00 93.44 416 ASN A CA 1
ATOM 2946 C C . ASN A 1 416 ? 6.810 16.348 15.213 1.00 93.44 416 ASN A C 1
ATOM 2948 O O . ASN A 1 416 ? 7.163 17.510 15.002 1.00 93.44 416 ASN A O 1
ATOM 2952 N N . SER A 1 417 ? 5.902 15.730 14.448 1.00 93.94 417 SER A N 1
ATOM 2953 C CA . SER A 1 417 ? 5.177 16.433 13.385 1.00 93.94 417 SER A CA 1
ATOM 2954 C C . SER A 1 417 ? 4.412 17.621 13.965 1.00 93.94 417 SER A C 1
ATOM 2956 O O . SER A 1 417 ? 3.747 17.499 14.991 1.00 93.94 417 SER A O 1
ATOM 2958 N N . SER A 1 418 ? 4.464 18.775 13.298 1.00 93.25 418 SER A N 1
ATOM 2959 C CA . SER A 1 418 ? 3.680 19.947 13.705 1.00 93.25 418 SER A CA 1
ATOM 2960 C C . SER A 1 418 ? 2.173 19.812 13.450 1.00 93.25 418 SER A C 1
ATOM 2962 O O . SER A 1 418 ? 1.443 20.758 13.728 1.00 93.25 418 SER A O 1
ATOM 2964 N N . SER A 1 419 ? 1.729 18.695 12.869 1.00 93.56 419 SER A N 1
ATOM 2965 C CA . SER A 1 419 ? 0.323 18.331 12.675 1.00 93.56 419 SER A CA 1
ATOM 2966 C C . SER A 1 419 ? 0.189 16.807 12.816 1.00 93.56 419 SER A C 1
ATOM 2968 O O . SER A 1 419 ? 0.652 16.281 13.830 1.00 93.56 419 SER A O 1
ATOM 2970 N N . GLN A 1 420 ? -0.358 16.083 11.829 1.00 95.31 420 GLN A N 1
ATOM 2971 C CA . GLN A 1 420 ? -0.413 14.616 11.860 1.00 95.31 420 GLN A CA 1
ATOM 2972 C C . GLN A 1 420 ? 0.907 13.942 11.469 1.00 95.31 420 GLN A C 1
ATOM 2974 O O . GLN A 1 420 ? 1.738 14.516 10.764 1.00 95.31 420 GLN A O 1
ATOM 2979 N N . GLY A 1 421 ? 1.107 12.691 11.888 1.00 96.25 421 GLY A N 1
ATOM 2980 C CA . GLY A 1 421 ? 2.206 11.858 11.382 1.00 96.25 421 GLY A CA 1
ATOM 2981 C C . GLY A 1 421 ? 1.901 11.294 9.992 1.00 96.25 421 GLY A C 1
ATOM 2982 O O . GLY A 1 421 ? 2.766 11.280 9.112 1.00 96.25 421 GLY A O 1
ATOM 2983 N N . ILE A 1 422 ? 0.646 10.886 9.787 1.00 98.19 422 ILE A N 1
ATOM 2984 C CA . ILE A 1 422 ? 0.072 10.451 8.508 1.00 98.19 422 ILE A CA 1
ATOM 2985 C C . ILE A 1 422 ? -1.315 11.084 8.352 1.00 98.19 422 ILE A C 1
ATOM 2987 O O . ILE A 1 422 ? -2.114 11.043 9.287 1.00 98.19 422 ILE A O 1
ATOM 2991 N N . ARG A 1 423 ? -1.623 11.604 7.162 1.00 97.62 423 ARG A N 1
ATOM 2992 C CA . ARG A 1 423 ? -2.947 12.118 6.795 1.00 97.62 423 ARG A CA 1
ATOM 2993 C C . ARG A 1 423 ? -3.398 11.540 5.455 1.00 97.62 423 ARG A C 1
ATOM 2995 O O . ARG A 1 423 ? -2.682 11.641 4.462 1.00 97.62 423 ARG A O 1
ATOM 3002 N N . LEU A 1 424 ? -4.586 10.939 5.437 1.00 95.44 424 LEU A N 1
ATOM 3003 C CA . LEU A 1 424 ? -5.231 10.356 4.260 1.00 95.44 424 LEU A CA 1
ATOM 3004 C C . LEU A 1 424 ? -6.655 10.907 4.138 1.00 95.44 424 LEU A C 1
ATOM 3006 O O . LEU A 1 424 ? -7.456 10.733 5.053 1.00 95.44 424 LEU A O 1
ATOM 3010 N N . GLU A 1 425 ? -6.990 11.549 3.023 1.00 92.88 425 GLU A N 1
ATOM 3011 C CA . GLU A 1 425 ? -8.289 12.207 2.850 1.00 92.88 425 GLU A CA 1
ATOM 3012 C C . GLU A 1 425 ? -8.952 11.871 1.509 1.00 92.88 425 GLU A C 1
ATOM 3014 O O . GLU A 1 425 ? -8.355 12.037 0.442 1.00 92.88 425 GLU A O 1
ATOM 3019 N N . SER A 1 426 ? -10.222 11.450 1.557 1.00 90.00 426 SER A N 1
ATOM 3020 C CA . SER A 1 426 ? -11.046 11.191 0.367 1.00 90.00 426 SER A CA 1
ATOM 3021 C C . SER A 1 426 ? -10.416 10.200 -0.629 1.00 90.00 426 SER A C 1
ATOM 3023 O O . SER A 1 426 ? -10.460 10.391 -1.848 1.00 90.00 426 SER A O 1
ATOM 3025 N N . LEU A 1 427 ? -9.816 9.122 -0.112 1.00 90.44 427 LEU A N 1
ATOM 3026 C CA . LEU A 1 427 ? -9.164 8.072 -0.903 1.00 90.44 427 LEU A CA 1
ATOM 3027 C C . LEU A 1 427 ? -10.006 6.789 -0.944 1.00 90.44 427 LEU A C 1
ATOM 3029 O O . LEU A 1 427 ? -10.641 6.429 0.043 1.00 90.44 427 LEU A O 1
ATOM 3033 N N . GLY A 1 428 ? -9.953 6.051 -2.055 1.00 89.62 428 GLY A N 1
ATOM 3034 C CA . GLY A 1 428 ? -10.454 4.676 -2.153 1.00 89.62 428 GLY A CA 1
ATOM 3035 C C . GLY A 1 428 ? -9.321 3.696 -2.467 1.00 89.62 428 GLY A C 1
ATOM 3036 O O . GLY A 1 428 ? -8.282 4.098 -2.981 1.00 89.62 428 GLY A O 1
ATOM 3037 N N . GLY A 1 429 ? -9.495 2.403 -2.178 1.00 91.44 429 GLY A N 1
ATOM 3038 C CA . GLY A 1 429 ? -8.495 1.363 -2.485 1.00 91.44 429 GLY A CA 1
ATOM 3039 C C . GLY A 1 429 ? -7.919 0.687 -1.240 1.00 91.44 429 GLY A C 1
ATOM 3040 O O . GLY A 1 429 ? -8.678 0.382 -0.323 1.00 91.44 429 GLY A O 1
ATOM 3041 N N . THR A 1 430 ? -6.610 0.412 -1.213 1.00 93.81 430 THR A N 1
ATOM 3042 C CA . THR A 1 430 ? -5.939 -0.314 -0.115 1.00 93.81 430 THR A CA 1
ATOM 3043 C C . THR A 1 430 ? -4.759 0.469 0.454 1.00 93.81 430 THR A C 1
ATOM 3045 O O . THR A 1 430 ? -3.966 1.047 -0.298 1.00 93.81 430 THR A O 1
ATOM 3048 N N . PHE A 1 431 ? -4.598 0.421 1.773 1.00 95.88 431 PHE A N 1
ATOM 3049 C CA . PHE A 1 431 ? -3.482 1.019 2.496 1.00 95.88 431 PHE A CA 1
ATOM 3050 C C . PHE A 1 431 ? -2.947 0.052 3.559 1.00 95.88 431 PHE A C 1
ATOM 3052 O O . PHE A 1 431 ? -3.644 -0.285 4.515 1.00 95.88 431 PHE A O 1
ATOM 3059 N N . GLU A 1 432 ? -1.703 -0.386 3.379 1.00 97.31 432 GLU A N 1
ATOM 3060 C CA . GLU A 1 432 ? -1.001 -1.317 4.262 1.00 97.31 432 GLU A CA 1
ATOM 3061 C C . GLU A 1 432 ? 0.324 -0.719 4.756 1.00 97.31 432 GLU A C 1
ATOM 3063 O O . GLU A 1 432 ? 1.120 -0.211 3.959 1.00 97.31 432 GLU A O 1
ATOM 3068 N N . ILE A 1 433 ? 0.567 -0.818 6.066 1.00 95.88 433 ILE A N 1
ATOM 3069 C CA . ILE A 1 433 ? 1.849 -0.501 6.704 1.00 95.88 433 ILE A CA 1
ATOM 3070 C C . ILE A 1 433 ? 2.376 -1.749 7.421 1.00 95.88 433 ILE A C 1
ATOM 3072 O O . ILE A 1 433 ? 1.676 -2.310 8.266 1.00 95.88 433 ILE A O 1
ATOM 3076 N N . GLY A 1 434 ? 3.615 -2.145 7.112 1.00 94.31 434 GLY A N 1
ATOM 3077 C CA . GLY A 1 434 ? 4.310 -3.276 7.741 1.00 94.31 434 GLY A CA 1
ATOM 3078 C C . GLY A 1 434 ? 4.982 -2.987 9.093 1.00 94.31 434 GLY A C 1
ATOM 3079 O O . GLY A 1 434 ? 5.404 -3.927 9.765 1.00 94.31 434 GLY A O 1
ATOM 3080 N N . GLY A 1 435 ? 5.104 -1.717 9.495 1.00 95.25 435 GLY A N 1
ATOM 3081 C CA . GLY A 1 435 ? 5.667 -1.305 10.783 1.00 95.25 435 GLY A CA 1
ATOM 3082 C C . GLY A 1 435 ? 6.079 0.170 10.837 1.00 95.25 435 GLY A C 1
ATOM 3083 O O . GLY A 1 435 ? 5.703 0.974 9.983 1.00 95.25 435 GLY A O 1
ATOM 3084 N N . GLY A 1 436 ? 6.880 0.523 11.843 1.00 96.81 436 GLY A N 1
ATOM 3085 C CA . GLY A 1 436 ? 7.417 1.875 12.050 1.00 96.81 436 GLY A CA 1
ATOM 3086 C C . GLY A 1 436 ? 6.864 2.571 13.296 1.00 96.81 436 GLY A C 1
ATOM 3087 O O . GLY A 1 436 ? 6.100 1.981 14.068 1.00 96.81 436 GLY A O 1
ATOM 3088 N N . THR A 1 437 ? 7.297 3.810 13.529 1.00 96.75 437 THR A N 1
ATOM 3089 C CA . THR A 1 437 ? 6.935 4.604 14.711 1.00 96.75 437 THR A CA 1
ATOM 3090 C C . THR A 1 437 ? 6.466 6.009 14.343 1.00 96.75 437 THR A C 1
ATOM 3092 O O . THR A 1 437 ? 7.225 6.824 13.823 1.00 96.75 437 THR A O 1
ATOM 3095 N N . ILE A 1 438 ? 5.238 6.343 14.721 1.00 96.38 438 ILE A N 1
ATOM 3096 C CA . ILE A 1 438 ? 4.729 7.713 14.752 1.00 96.38 438 ILE A CA 1
ATOM 3097 C C . ILE A 1 438 ? 4.841 8.213 16.190 1.00 96.38 438 ILE A C 1
ATOM 3099 O O . ILE A 1 438 ? 4.314 7.576 17.097 1.00 96.38 438 ILE A O 1
ATOM 3103 N N . THR A 1 439 ? 5.540 9.319 16.430 1.00 94.19 439 THR A N 1
ATOM 3104 C CA . THR A 1 439 ? 5.748 9.847 17.782 1.00 94.19 439 THR A CA 1
ATOM 3105 C C . THR A 1 439 ? 5.662 11.367 17.850 1.00 94.19 439 THR A C 1
ATOM 3107 O O . THR A 1 439 ? 6.236 12.063 17.014 1.00 94.19 439 THR A O 1
ATOM 3110 N N . GLY A 1 440 ? 4.981 11.902 18.864 1.00 91.56 440 GLY A N 1
ATOM 3111 C CA . GLY A 1 440 ? 4.993 13.336 19.165 1.00 91.56 440 GLY A CA 1
ATOM 3112 C C . GLY A 1 440 ? 4.273 14.214 18.138 1.00 91.56 440 GLY A C 1
ATOM 3113 O O . GLY A 1 440 ? 4.645 15.376 17.978 1.00 91.56 440 GLY A O 1
ATOM 3114 N N . SER A 1 441 ? 3.300 13.675 17.399 1.00 92.56 441 SER A N 1
ATOM 3115 C CA . SER A 1 441 ? 2.449 14.472 16.504 1.00 92.56 441 SER A CA 1
ATOM 3116 C C . SER A 1 441 ? 1.691 15.536 17.298 1.00 92.56 441 SER A C 1
ATOM 3118 O O . SER A 1 441 ? 1.165 15.243 18.368 1.00 92.56 441 SER A O 1
ATOM 3120 N N . ALA A 1 442 ? 1.618 16.769 16.793 1.00 92.19 442 ALA A N 1
ATOM 3121 C CA . ALA A 1 442 ? 0.902 17.851 17.470 1.00 92.19 442 ALA A CA 1
ATOM 3122 C C . ALA A 1 442 ? -0.623 17.645 17.478 1.00 92.19 442 ALA A C 1
ATOM 3124 O O . ALA A 1 442 ? -1.276 18.034 18.447 1.00 92.19 442 ALA A O 1
ATOM 3125 N N . ASP A 1 443 ? -1.154 17.020 16.423 1.00 91.69 443 ASP A N 1
ATOM 3126 C CA . ASP A 1 443 ? -2.563 16.641 16.283 1.00 91.69 443 ASP A CA 1
ATOM 3127 C C . ASP A 1 443 ? -2.688 15.107 16.417 1.00 91.69 443 ASP A C 1
ATOM 3129 O O . ASP A 1 443 ? -2.131 14.519 17.351 1.00 91.69 443 ASP A O 1
ATOM 3133 N N . GLU A 1 444 ? -3.395 14.434 15.507 1.00 92.56 444 GLU A N 1
ATOM 3134 C CA . GLU A 1 444 ? -3.515 12.978 15.498 1.00 92.56 444 GLU A CA 1
ATOM 3135 C C . GLU A 1 444 ? -2.206 12.285 15.089 1.00 92.56 444 GLU A C 1
ATOM 3137 O O . GLU A 1 444 ? -1.410 12.796 14.300 1.00 92.56 444 GLU A O 1
ATOM 3142 N N . GLY A 1 445 ? -1.974 11.063 15.566 1.00 94.56 445 GLY A N 1
ATOM 3143 C CA . GLY A 1 445 ? -0.873 10.251 15.039 1.00 94.56 445 GLY A CA 1
ATOM 3144 C C . GLY A 1 445 ? -1.112 9.914 13.566 1.00 94.56 445 GLY A C 1
ATOM 3145 O O . GLY A 1 445 ? -0.299 10.234 12.694 1.00 94.56 445 GLY A O 1
ATOM 3146 N N . ILE A 1 446 ? -2.267 9.309 13.299 1.00 96.06 446 ILE A N 1
ATOM 3147 C CA . ILE A 1 446 ? -2.736 8.920 11.968 1.00 96.06 446 ILE A CA 1
ATOM 3148 C C . ILE A 1 446 ? -4.178 9.395 11.804 1.00 96.06 446 ILE A C 1
ATOM 3150 O O . ILE A 1 446 ? -5.047 8.988 12.572 1.00 96.06 446 ILE A O 1
ATOM 3154 N N . LEU A 1 447 ? -4.436 10.197 10.775 1.00 95.62 447 LEU A N 1
ATOM 3155 C CA . LEU A 1 447 ? -5.771 10.665 10.414 1.00 95.62 447 LEU A CA 1
ATOM 3156 C C . LEU A 1 447 ? -6.198 10.074 9.071 1.00 95.62 447 LEU A C 1
ATOM 3158 O O . LEU A 1 447 ? -5.539 10.285 8.051 1.00 95.62 447 LEU A O 1
ATOM 3162 N N . VAL A 1 448 ? -7.331 9.377 9.065 1.00 94.12 448 VAL A N 1
ATOM 3163 C CA . VAL A 1 448 ? -8.034 8.947 7.854 1.00 94.12 448 VAL A CA 1
ATOM 3164 C C . VAL A 1 448 ? -9.399 9.615 7.838 1.00 94.12 448 VAL A C 1
ATOM 3166 O O . VAL A 1 448 ? -10.208 9.398 8.736 1.00 94.12 448 VAL A O 1
ATOM 3169 N N . LEU A 1 449 ? -9.652 10.423 6.815 1.00 90.25 449 LEU A N 1
ATOM 3170 C CA . LEU A 1 449 ? -10.857 11.231 6.686 1.00 90.25 449 LEU A CA 1
ATOM 3171 C C . LEU A 1 449 ? -11.586 10.897 5.381 1.00 90.25 449 LEU A C 1
ATOM 3173 O O . LEU A 1 449 ? -10.947 10.774 4.334 1.00 90.25 449 LEU A O 1
ATOM 3177 N N . THR A 1 450 ? -12.916 10.781 5.432 1.00 86.62 450 THR A N 1
ATOM 3178 C CA . THR A 1 450 ? -13.810 10.682 4.255 1.00 86.62 450 THR A CA 1
ATOM 3179 C C . THR A 1 450 ? -13.405 9.615 3.227 1.00 86.62 450 THR A C 1
ATOM 3181 O O . THR A 1 450 ? -13.586 9.803 2.028 1.00 86.62 450 THR A O 1
ATOM 3184 N N . SER A 1 451 ? -12.804 8.505 3.668 1.00 87.12 451 SER A N 1
ATOM 3185 C CA . SER A 1 451 ? -12.128 7.540 2.786 1.00 87.12 451 SER A CA 1
ATOM 3186 C C . SER A 1 451 ? -12.797 6.161 2.763 1.00 87.12 451 SER A C 1
ATOM 3188 O O . SER A 1 451 ? -13.239 5.643 3.787 1.00 87.12 451 SER A O 1
ATOM 3190 N N . GLU A 1 452 ? -12.769 5.506 1.601 1.00 87.31 452 GLU A N 1
ATOM 3191 C CA . GLU A 1 452 ? -13.243 4.131 1.375 1.00 87.31 452 GLU A CA 1
ATOM 3192 C C . GLU A 1 452 ? -12.070 3.133 1.252 1.00 87.31 452 GLU A C 1
ATOM 3194 O O . GLU A 1 452 ? -12.010 2.292 0.342 1.00 87.31 452 GLU A O 1
ATOM 3199 N N . LEU A 1 453 ? -11.087 3.253 2.146 1.00 88.50 453 LEU A N 1
ATOM 3200 C CA . LEU A 1 453 ? -9.885 2.417 2.152 1.00 88.50 453 LEU A CA 1
ATOM 3201 C C . LEU A 1 453 ? -10.105 1.098 2.899 1.00 88.50 453 LEU A C 1
ATOM 3203 O O . LEU A 1 453 ? -10.721 1.064 3.960 1.00 88.50 453 LEU A O 1
ATOM 3207 N N . GLU A 1 454 ? -9.525 0.020 2.381 1.00 92.12 454 GLU A N 1
ATOM 3208 C CA . GLU A 1 454 ? -9.172 -1.143 3.195 1.00 92.12 454 GLU A CA 1
ATOM 3209 C C . GLU A 1 454 ? -7.842 -0.851 3.900 1.00 92.12 454 GLU A C 1
ATOM 3211 O O . GLU A 1 454 ? -6.837 -0.571 3.240 1.00 92.12 454 GLU A O 1
ATOM 3216 N N . LEU A 1 455 ? -7.852 -0.865 5.234 1.00 94.50 455 LEU A N 1
ATOM 3217 C CA . LEU A 1 455 ? -6.732 -0.443 6.072 1.00 94.50 455 LEU A CA 1
ATOM 3218 C C . LEU A 1 455 ? -6.096 -1.649 6.762 1.00 94.50 455 LEU A C 1
ATOM 3220 O O . LEU A 1 455 ? -6.784 -2.439 7.413 1.00 94.50 455 LEU A O 1
ATOM 3224 N N . LYS A 1 456 ? -4.771 -1.761 6.691 1.00 96.75 456 LYS A N 1
ATOM 3225 C CA . LYS A 1 456 ? -4.011 -2.776 7.419 1.00 96.75 456 LYS A CA 1
ATOM 3226 C C . LYS A 1 456 ? -2.789 -2.164 8.093 1.00 96.75 456 LYS A C 1
ATOM 3228 O O . LYS A 1 456 ? -1.872 -1.683 7.435 1.00 96.75 456 LYS A O 1
ATOM 3233 N N . PHE A 1 457 ? -2.776 -2.236 9.414 1.00 96.44 457 PHE A N 1
ATOM 3234 C CA . PHE A 1 457 ? -1.669 -1.808 10.254 1.00 96.44 457 PHE A CA 1
ATOM 3235 C C . PHE A 1 457 ? -1.061 -3.037 10.927 1.00 96.44 457 PHE A C 1
ATOM 3237 O O . PHE A 1 457 ? -1.742 -3.724 11.695 1.00 96.44 457 PHE A O 1
ATOM 3244 N N . ASP A 1 458 ? 0.207 -3.315 10.638 1.00 95.25 458 ASP A N 1
ATOM 3245 C CA . ASP A 1 458 ? 0.978 -4.375 11.283 1.00 95.25 458 ASP A CA 1
ATOM 3246 C C . ASP A 1 458 ? 2.121 -3.759 12.091 1.00 95.25 458 ASP A C 1
ATOM 3248 O O . ASP A 1 458 ? 2.919 -2.989 11.563 1.00 95.25 458 ASP A O 1
ATOM 3252 N N . SER A 1 459 ? 2.175 -4.071 13.385 1.00 94.50 459 SER A N 1
ATOM 3253 C CA . SER A 1 459 ? 3.311 -3.788 14.270 1.00 94.50 459 SER A CA 1
ATOM 3254 C C . SER A 1 459 ? 3.772 -2.316 14.322 1.00 94.50 459 SER A C 1
ATOM 3256 O O . SER A 1 459 ? 4.912 -2.030 14.691 1.00 94.50 459 SER A O 1
ATOM 3258 N N . ILE A 1 460 ? 2.897 -1.366 13.971 1.00 95.94 460 ILE A N 1
ATOM 3259 C CA . ILE A 1 460 ? 3.163 0.077 14.062 1.00 95.94 460 ILE A CA 1
ATOM 3260 C C . ILE A 1 460 ? 2.977 0.580 15.499 1.00 95.94 460 ILE A C 1
ATOM 3262 O O . ILE A 1 460 ? 2.066 0.151 16.214 1.00 95.94 460 ILE A O 1
ATOM 3266 N N . SER A 1 461 ? 3.835 1.511 15.917 1.00 96.19 461 SER A N 1
ATOM 3267 C CA . SER A 1 461 ? 3.718 2.218 17.196 1.00 96.19 461 SER A CA 1
ATOM 3268 C C . SER A 1 461 ? 3.295 3.668 16.975 1.00 96.19 461 SER A C 1
ATOM 3270 O O . SER A 1 461 ? 3.944 4.384 16.222 1.00 96.19 461 SER A O 1
ATOM 3272 N N . VAL A 1 462 ? 2.232 4.114 17.639 1.00 95.06 462 VAL A N 1
ATOM 3273 C CA . VAL A 1 462 ? 1.744 5.498 17.621 1.00 95.06 462 VAL A CA 1
ATOM 3274 C C . VAL A 1 462 ? 1.795 6.043 19.042 1.00 95.06 462 VAL A C 1
ATOM 3276 O O . VAL A 1 462 ? 1.039 5.614 19.908 1.00 95.06 462 VAL A O 1
ATOM 3279 N N . LEU A 1 463 ? 2.736 6.942 19.301 1.00 92.75 463 LEU A N 1
ATOM 3280 C CA . LEU A 1 463 ? 3.135 7.346 20.642 1.00 92.75 463 LEU A CA 1
ATOM 3281 C C . LEU A 1 463 ? 3.017 8.860 20.812 1.00 92.75 463 LEU A C 1
ATOM 3283 O O . LEU A 1 463 ? 3.438 9.631 19.956 1.00 92.75 463 LEU A O 1
ATOM 3287 N N . ASP A 1 464 ? 2.528 9.296 21.959 1.00 88.94 464 ASP A N 1
ATOM 3288 C CA . ASP A 1 464 ? 2.570 10.686 22.399 1.00 88.94 464 ASP A CA 1
ATOM 3289 C C . ASP A 1 464 ? 1.953 11.690 21.398 1.00 88.94 464 ASP A C 1
ATOM 3291 O O . ASP A 1 464 ? 2.452 12.801 21.229 1.00 88.94 464 ASP A O 1
ATOM 3295 N N . SER A 1 465 ? 0.861 11.309 20.727 1.00 89.06 465 SER A N 1
ATOM 3296 C CA . SER A 1 465 ? 0.061 12.243 19.923 1.00 89.06 465 SER A CA 1
ATOM 3297 C C . SER A 1 465 ? -0.552 13.346 20.799 1.00 89.06 465 SER A C 1
ATOM 3299 O O . SER A 1 465 ? -0.766 13.161 22.001 1.00 89.06 465 SER A O 1
ATOM 3301 N N . GLY A 1 466 ? -0.804 14.517 20.212 1.00 87.06 466 GLY A N 1
ATOM 3302 C CA . GLY A 1 466 ? -1.459 15.642 20.877 1.00 87.06 466 GLY A CA 1
ATOM 3303 C C . GLY A 1 466 ? -2.986 15.531 20.880 1.00 87.06 466 GLY A C 1
ATOM 3304 O O . GLY A 1 466 ? -3.610 15.952 21.859 1.00 87.06 466 GLY A O 1
ATOM 3305 N N . GLY A 1 467 ? -3.554 14.951 19.816 1.00 87.62 467 GLY A N 1
ATOM 3306 C CA . GLY A 1 467 ? -4.952 14.530 19.664 1.00 87.62 467 GLY A CA 1
ATOM 3307 C C . GLY A 1 467 ? -5.100 13.008 19.749 1.00 87.62 467 GLY A C 1
ATOM 3308 O O . GLY A 1 467 ? -4.447 12.377 20.572 1.00 87.62 467 GLY A O 1
ATOM 3309 N N . GLU A 1 468 ? -5.945 12.410 18.908 1.00 89.06 468 GLU A N 1
ATOM 3310 C CA . GLU A 1 468 ? -6.148 10.953 18.814 1.00 89.06 468 GLU A CA 1
ATOM 3311 C C . GLU A 1 468 ? -4.870 10.206 18.384 1.00 89.06 468 GLU A C 1
ATOM 3313 O O . GLU A 1 468 ? -4.057 10.716 17.610 1.00 89.06 468 GLU A O 1
ATOM 3318 N N . GLY A 1 469 ? -4.687 8.958 18.820 1.00 91.75 469 GLY A N 1
ATOM 3319 C CA . GLY A 1 469 ? -3.613 8.121 18.273 1.00 91.75 469 GLY A CA 1
ATOM 3320 C C . GLY A 1 469 ? -3.866 7.818 16.793 1.00 91.75 469 GLY A C 1
ATOM 3321 O O . GLY A 1 469 ? -3.144 8.285 15.910 1.00 91.75 469 GLY A O 1
ATOM 3322 N N . ILE A 1 470 ? -4.932 7.070 16.522 1.00 93.44 470 ILE A N 1
ATOM 3323 C CA . ILE A 1 470 ? -5.449 6.809 15.177 1.00 93.44 470 ILE A CA 1
ATOM 3324 C C . ILE A 1 470 ? -6.902 7.273 15.127 1.00 93.44 470 ILE A C 1
ATOM 3326 O O . ILE A 1 470 ? -7.727 6.791 15.898 1.00 93.44 470 ILE A O 1
ATOM 3330 N N . GLN A 1 471 ? -7.230 8.154 14.187 1.00 93.25 471 GLN A N 1
ATOM 3331 C CA . GLN A 1 471 ? -8.596 8.597 13.939 1.00 93.25 471 GLN A CA 1
ATOM 3332 C C . GLN A 1 471 ? -9.062 8.155 12.555 1.00 93.25 471 GLN A C 1
ATOM 3334 O O . GLN A 1 471 ? -8.451 8.488 11.538 1.00 93.25 471 GLN A O 1
ATOM 3339 N N . LEU A 1 472 ? -10.179 7.435 12.524 1.00 92.81 472 LEU A N 1
ATOM 3340 C CA . LEU A 1 472 ? -10.874 7.005 11.320 1.00 92.81 472 LEU A CA 1
ATOM 3341 C C . LEU A 1 472 ? -12.230 7.709 11.270 1.00 92.81 472 LEU A C 1
ATOM 3343 O O . LEU A 1 472 ? -13.192 7.262 11.890 1.00 92.81 472 LEU A O 1
ATOM 3347 N N . SER A 1 473 ? -12.294 8.827 10.556 1.00 89.44 473 SER A N 1
ATOM 3348 C CA . SER A 1 473 ? -13.474 9.684 10.496 1.00 89.44 473 SER A CA 1
ATOM 3349 C C . SER A 1 473 ? -14.160 9.593 9.140 1.00 89.44 473 SER A C 1
ATOM 3351 O O . SER A 1 473 ? -13.534 9.785 8.095 1.00 89.44 473 SER A O 1
ATOM 3353 N N . GLU A 1 474 ? -15.461 9.314 9.157 1.00 82.31 474 GLU A N 1
ATOM 3354 C CA . GLU A 1 474 ? -16.299 9.188 7.961 1.00 82.31 474 GLU A CA 1
ATOM 3355 C C . GLU A 1 474 ? -15.762 8.128 6.984 1.00 82.31 474 GLU A C 1
ATOM 3357 O O . GLU A 1 474 ? -15.728 8.330 5.769 1.00 82.31 474 GLU A O 1
ATOM 3362 N N . VAL A 1 475 ? -15.307 6.996 7.531 1.00 74.94 475 VAL A N 1
ATOM 3363 C CA . VAL A 1 475 ? -14.743 5.879 6.762 1.00 74.94 475 VAL A CA 1
ATOM 3364 C C . VAL A 1 475 ? -15.757 4.757 6.535 1.00 74.94 475 VAL A C 1
ATOM 3366 O O . VAL A 1 475 ? -16.620 4.495 7.374 1.00 74.94 475 VAL A O 1
ATOM 3369 N N . GLY A 1 476 ? -15.618 4.041 5.421 1.00 70.00 476 GLY A N 1
ATOM 3370 C CA . GLY A 1 476 ? -16.430 2.863 5.097 1.00 70.00 476 GLY A CA 1
ATOM 3371 C C . GLY A 1 476 ? -16.818 2.818 3.625 1.00 70.00 476 GLY A C 1
ATOM 3372 O O . GLY A 1 476 ? -16.675 3.807 2.922 1.00 70.00 476 GLY A O 1
ATOM 3373 N N . GLY A 1 477 ? -17.270 1.661 3.140 1.00 66.06 477 GLY A N 1
ATOM 3374 C CA . GLY A 1 477 ? -17.733 1.520 1.757 1.00 66.06 477 GLY A CA 1
ATOM 3375 C C . GLY A 1 477 ? -19.246 1.681 1.643 1.00 66.06 477 GLY A C 1
ATOM 3376 O O . GLY A 1 477 ? -19.978 1.205 2.513 1.00 66.06 477 GLY A O 1
ATOM 3377 N N . LEU A 1 478 ? -19.709 2.291 0.547 1.00 62.72 478 LEU A N 1
ATOM 3378 C CA . LEU A 1 478 ? -21.140 2.433 0.250 1.00 62.72 478 LEU A CA 1
ATOM 3379 C C . LEU A 1 478 ? -21.835 1.102 -0.111 1.00 62.72 478 LEU A C 1
ATOM 3381 O O . LEU A 1 478 ? -23.040 0.956 0.099 1.00 62.72 478 LEU A O 1
ATOM 3385 N N . VAL A 1 479 ? -21.097 0.146 -0.694 1.00 63.19 479 VAL A N 1
ATOM 3386 C CA . VAL A 1 479 ? -21.653 -1.112 -1.246 1.00 63.19 479 VAL A CA 1
ATOM 3387 C C . VAL A 1 479 ? -21.054 -2.366 -0.604 1.00 63.19 479 VAL A C 1
ATOM 3389 O O . VAL A 1 479 ? -21.799 -3.302 -0.320 1.00 63.19 479 VAL A O 1
ATOM 3392 N N . ASP A 1 480 ? -19.744 -2.374 -0.338 1.00 67.56 480 ASP A N 1
ATOM 3393 C CA . ASP A 1 480 ? -19.026 -3.508 0.256 1.00 67.56 480 ASP A CA 1
ATOM 3394 C C . ASP A 1 480 ? -18.349 -3.100 1.575 1.00 67.56 480 ASP A C 1
ATOM 3396 O O . ASP A 1 480 ? -17.830 -1.981 1.664 1.00 67.56 480 ASP A O 1
ATOM 3400 N N . PRO A 1 481 ? -18.299 -3.992 2.587 1.00 70.94 481 PRO A N 1
ATOM 3401 C CA . PRO A 1 481 ? -17.574 -3.731 3.825 1.00 70.94 481 PRO A CA 1
ATOM 3402 C C . PRO A 1 481 ? -16.105 -3.433 3.536 1.00 70.94 481 PRO A C 1
ATOM 3404 O O . PRO A 1 481 ? -15.389 -4.270 2.980 1.00 70.94 481 PRO A O 1
ATOM 3407 N N . LYS A 1 482 ? -15.632 -2.264 3.971 1.00 87.12 482 LYS A N 1
ATOM 3408 C CA . LYS A 1 482 ? -14.194 -2.004 4.069 1.00 87.12 482 LYS A CA 1
ATOM 3409 C C . LYS A 1 482 ? -13.684 -2.579 5.377 1.00 87.12 482 LYS A C 1
ATOM 3411 O O . LYS A 1 482 ? -14.325 -2.428 6.416 1.00 87.12 482 LYS A O 1
ATOM 3416 N N . THR A 1 483 ? -12.562 -3.286 5.308 1.00 90.94 483 THR A N 1
ATOM 3417 C CA . THR A 1 483 ? -11.961 -3.909 6.487 1.00 90.94 483 THR A CA 1
ATOM 3418 C C . THR A 1 483 ? -10.818 -3.044 6.990 1.00 90.94 483 THR A C 1
ATOM 3420 O O . THR A 1 483 ? -9.938 -2.658 6.225 1.00 90.94 483 THR A O 1
ATOM 3423 N N . THR A 1 484 ? -10.816 -2.790 8.291 1.00 93.75 484 THR A N 1
ATOM 3424 C CA . THR A 1 484 ? -9.701 -2.205 9.023 1.00 93.75 484 THR A CA 1
ATOM 3425 C C . THR A 1 484 ? -9.119 -3.276 9.932 1.00 93.75 484 THR A C 1
ATOM 3427 O O . THR A 1 484 ? -9.814 -3.807 10.798 1.00 93.75 484 THR A O 1
ATOM 3430 N N . THR A 1 485 ? -7.845 -3.606 9.739 1.00 96.50 485 THR A N 1
ATOM 3431 C CA . THR A 1 485 ? -7.136 -4.615 10.533 1.00 96.50 485 THR A CA 1
ATOM 3432 C C . THR A 1 485 ? -5.954 -3.992 11.260 1.00 96.50 485 THR A C 1
ATOM 3434 O O . THR A 1 485 ? -5.078 -3.406 10.629 1.00 96.50 485 THR A O 1
ATOM 3437 N N . LEU A 1 486 ? -5.911 -4.154 12.580 1.00 97.62 486 LEU A N 1
ATOM 3438 C CA . LEU A 1 486 ? -4.783 -3.797 13.436 1.00 97.62 486 LEU A CA 1
ATOM 3439 C C . LEU A 1 486 ? -4.209 -5.090 14.025 1.00 97.62 486 LEU A C 1
ATOM 3441 O O . LEU A 1 486 ? -4.922 -5.845 14.689 1.00 97.62 486 LEU A O 1
ATOM 3445 N N . THR A 1 487 ? -2.932 -5.364 13.774 1.00 97.38 487 THR A N 1
ATOM 3446 C CA . THR A 1 487 ? -2.221 -6.530 14.321 1.00 97.38 487 THR A CA 1
ATOM 3447 C C . THR A 1 487 ? -0.943 -6.073 15.003 1.00 97.38 487 THR A C 1
ATOM 3449 O O . THR A 1 487 ? -0.112 -5.435 14.371 1.00 97.38 487 THR A O 1
ATOM 3452 N N . GLY A 1 488 ? -0.783 -6.364 16.296 1.00 95.38 488 GLY A N 1
ATOM 3453 C CA . GLY A 1 488 ? 0.427 -5.980 17.035 1.00 95.38 488 GLY A CA 1
ATOM 3454 C C . GLY A 1 488 ? 0.638 -4.467 17.169 1.00 95.38 488 GLY A C 1
ATOM 3455 O O . GLY A 1 488 ? 1.756 -4.030 17.427 1.00 95.38 488 GLY A O 1
ATOM 3456 N N . VAL A 1 489 ? -0.407 -3.657 16.968 1.00 96.25 489 VAL A N 1
ATOM 3457 C CA . VAL A 1 489 ? -0.313 -2.193 17.004 1.00 96.25 489 VAL A CA 1
ATOM 3458 C C . VAL A 1 489 ? -0.164 -1.725 18.446 1.00 96.25 489 VAL A C 1
ATOM 3460 O O . VAL A 1 489 ? -0.857 -2.215 19.335 1.00 96.25 489 VAL A O 1
ATOM 3463 N N . THR A 1 490 ? 0.720 -0.763 18.691 1.00 95.75 490 THR A N 1
ATOM 3464 C CA . THR A 1 490 ? 0.840 -0.106 19.998 1.00 95.75 490 THR A CA 1
ATOM 3465 C C . THR A 1 490 ? 0.422 1.343 19.865 1.00 95.75 490 THR A C 1
ATOM 3467 O O . THR A 1 490 ? 1.008 2.077 19.078 1.00 95.75 490 THR A O 1
ATOM 3470 N N . ILE A 1 491 ? -0.564 1.769 20.643 1.00 92.75 491 ILE A N 1
ATOM 3471 C CA . ILE A 1 491 ? -0.980 3.162 20.715 1.00 92.75 491 ILE A CA 1
ATOM 3472 C C . ILE A 1 491 ? -0.846 3.626 22.158 1.00 92.75 491 ILE A C 1
ATOM 3474 O O . ILE A 1 491 ? -1.498 3.084 23.049 1.00 92.75 491 ILE A O 1
ATOM 3478 N N . GLN A 1 492 ? -0.004 4.628 22.382 1.00 88.56 492 GLN A N 1
ATOM 3479 C CA . GLN A 1 492 ? 0.141 5.285 23.672 1.00 88.56 492 GLN A CA 1
ATOM 3480 C C . GLN A 1 492 ? -0.122 6.772 23.494 1.00 88.56 492 GLN A C 1
ATOM 3482 O O . GLN A 1 492 ? 0.665 7.454 22.845 1.00 88.56 492 GLN A O 1
ATOM 3487 N N . ASN A 1 493 ? -1.205 7.290 24.066 1.00 72.56 493 ASN A N 1
ATOM 3488 C CA . ASN A 1 493 ? -1.554 8.694 23.879 1.00 72.56 493 ASN A CA 1
ATOM 3489 C C . ASN A 1 493 ? -1.026 9.583 25.026 1.00 72.56 493 ASN A C 1
ATOM 3491 O O . ASN A 1 493 ? -1.125 9.234 26.207 1.00 72.56 493 ASN A O 1
ATOM 3495 N N . SER A 1 494 ? -0.479 10.750 24.671 1.00 63.78 494 SER A N 1
ATOM 3496 C CA . SER A 1 494 ? -0.094 11.824 25.604 1.00 63.78 494 SER A CA 1
ATOM 3497 C C . SER A 1 494 ? -1.015 13.046 25.509 1.00 63.78 494 SER A C 1
ATOM 3499 O O . SER A 1 494 ? -0.693 14.115 26.029 1.00 63.78 494 SER A O 1
ATOM 3501 N N . GLY A 1 495 ? -2.145 12.898 24.814 1.00 56.47 495 GLY A N 1
ATOM 3502 C CA . GLY A 1 495 ? -2.988 13.982 24.334 1.00 56.47 495 GLY A CA 1
ATOM 3503 C C . GLY A 1 495 ? -3.289 15.054 25.378 1.00 56.47 495 GLY A C 1
ATOM 3504 O O . GLY A 1 495 ? -3.929 14.808 26.402 1.00 56.47 495 GLY A O 1
ATOM 3505 N N . SER A 1 496 ? -2.831 16.274 25.086 1.00 56.28 496 SER A N 1
ATOM 3506 C CA . SER A 1 496 ? -3.212 17.515 25.773 1.00 56.28 496 SER A CA 1
ATOM 3507 C C . SER A 1 496 ? -4.541 18.076 25.245 1.00 56.28 496 SER A C 1
ATOM 3509 O O . SER A 1 496 ? -5.086 19.001 25.857 1.00 56.28 496 SER A O 1
ATOM 3511 N N . LEU A 1 497 ? -5.026 17.591 24.098 1.00 57.16 497 LEU A N 1
ATOM 3512 C CA . LEU A 1 497 ? -6.284 17.996 23.473 1.00 57.16 497 LEU A CA 1
ATOM 3513 C C . LEU A 1 497 ? -7.398 17.020 23.896 1.00 57.16 497 LEU A C 1
ATOM 3515 O O . LEU A 1 497 ? -7.139 15.852 24.154 1.00 57.16 497 LEU A O 1
ATOM 3519 N N . THR A 1 498 ? -8.627 17.519 24.055 1.00 58.12 498 THR A N 1
ATOM 3520 C CA . THR A 1 498 ? -9.782 16.738 24.550 1.00 58.12 498 THR A CA 1
ATOM 3521 C C . THR A 1 498 ? -10.963 16.868 23.589 1.00 58.12 498 THR A C 1
ATOM 3523 O O . THR A 1 498 ? -11.189 17.991 23.121 1.00 58.12 498 THR A O 1
ATOM 3526 N N . PRO A 1 499 ? -11.754 15.800 23.358 1.00 54.06 499 PRO A N 1
ATOM 3527 C CA . PRO A 1 499 ? -11.524 14.404 23.768 1.00 54.06 499 PRO A CA 1
ATOM 3528 C C . PRO A 1 499 ? -10.400 13.747 22.942 1.00 54.06 499 PRO A C 1
ATOM 3530 O O . PRO A 1 499 ? -10.136 14.196 21.832 1.00 54.06 499 PRO A O 1
ATOM 3533 N N . ALA A 1 500 ? -9.711 12.749 23.506 1.00 69.31 500 ALA A N 1
ATOM 3534 C CA . ALA A 1 500 ? -8.639 12.029 22.816 1.00 69.31 500 ALA A CA 1
ATOM 3535 C C . ALA A 1 500 ? -8.695 10.541 23.169 1.00 69.31 500 ALA A C 1
ATOM 3537 O O . ALA A 1 500 ? -8.303 10.188 24.264 1.00 69.31 500 ALA A O 1
ATOM 3538 N N . ALA A 1 501 ? -9.157 9.658 22.294 1.00 81.12 501 ALA A N 1
ATOM 3539 C CA . ALA A 1 501 ? -8.960 8.216 22.397 1.00 81.12 501 ALA A CA 1
ATOM 3540 C C . ALA A 1 501 ? -7.582 7.777 21.843 1.00 81.12 501 ALA A C 1
ATOM 3542 O O . ALA A 1 501 ? -6.791 8.546 21.281 1.00 81.12 501 ALA A O 1
ATOM 3543 N N . ALA A 1 502 ? -7.228 6.511 22.057 1.00 88.44 502 ALA A N 1
ATOM 3544 C CA . ALA A 1 502 ? -6.090 5.908 21.369 1.00 88.44 502 ALA A CA 1
ATOM 3545 C C . ALA A 1 502 ? -6.487 5.495 19.936 1.00 88.44 502 ALA A C 1
ATOM 3547 O O . ALA A 1 502 ? -5.775 5.819 18.985 1.00 88.44 502 ALA A O 1
ATOM 3548 N N . LEU A 1 503 ? -7.645 4.858 19.757 1.00 92.62 503 LEU A N 1
ATOM 3549 C CA . LEU A 1 503 ? -8.280 4.649 18.453 1.00 92.62 503 LEU A CA 1
ATOM 3550 C C . LEU A 1 503 ? -9.689 5.239 18.468 1.00 92.62 503 LEU A C 1
ATOM 3552 O O . LEU A 1 503 ? -10.516 4.820 19.272 1.00 92.62 503 LEU A O 1
ATOM 3556 N N . SER A 1 504 ? -9.976 6.143 17.539 1.00 92.19 504 SER A N 1
ATOM 3557 C CA . SER A 1 504 ? -11.300 6.730 17.344 1.00 92.19 504 SER A CA 1
ATOM 3558 C C . SER A 1 504 ? -11.855 6.348 15.977 1.00 92.19 504 SER A C 1
ATOM 3560 O O . SER A 1 504 ? -11.161 6.444 14.961 1.00 92.19 504 SER A O 1
ATOM 3562 N N . ILE A 1 505 ? -13.104 5.891 15.948 1.00 91.44 505 ILE A N 1
ATOM 3563 C CA . ILE A 1 505 ? -13.838 5.559 14.729 1.00 91.44 505 ILE A CA 1
ATOM 3564 C C . ILE A 1 505 ? -15.160 6.302 14.759 1.00 91.44 505 ILE A C 1
ATOM 3566 O O . ILE A 1 505 ? -15.981 6.065 15.640 1.00 91.44 505 ILE A O 1
ATOM 3570 N N . THR A 1 506 ? -15.391 7.151 13.767 1.00 88.88 506 THR A N 1
ATOM 3571 C CA . THR A 1 506 ? -16.650 7.875 13.616 1.00 88.88 506 THR A CA 1
ATOM 3572 C C . THR A 1 506 ? -17.215 7.665 12.218 1.00 88.88 506 THR A C 1
ATOM 3574 O O . THR A 1 506 ? -16.500 7.654 11.214 1.00 88.88 506 THR A O 1
ATOM 3577 N N . THR A 1 507 ? -18.530 7.490 12.133 1.00 84.44 507 THR A N 1
ATOM 3578 C CA . THR A 1 507 ? -19.265 7.477 10.857 1.00 84.44 507 THR A CA 1
ATOM 3579 C C . THR A 1 507 ? -20.210 8.675 10.811 1.00 84.44 507 THR A C 1
ATOM 3581 O O . THR A 1 507 ? -20.656 9.134 11.857 1.00 84.44 507 THR A O 1
ATOM 3584 N N . ALA A 1 508 ? -20.516 9.205 9.623 1.00 71.31 508 ALA A N 1
ATOM 3585 C CA . ALA A 1 508 ? -21.409 10.358 9.473 1.00 71.31 508 ALA A CA 1
ATOM 3586 C C . ALA A 1 508 ? -22.575 10.077 8.517 1.00 71.31 508 ALA A C 1
ATOM 3588 O O . ALA A 1 508 ? -22.440 9.386 7.506 1.00 71.31 508 ALA A O 1
ATOM 3589 N N . PHE A 1 509 ? -23.731 10.676 8.814 1.00 58.44 509 PHE A N 1
ATOM 3590 C CA . PHE A 1 509 ? -24.918 10.650 7.956 1.00 58.44 509 PHE A CA 1
ATOM 3591 C C . PHE A 1 509 ? -24.744 11.592 6.745 1.00 58.44 509 PHE A C 1
ATOM 3593 O O . PHE A 1 509 ? -24.245 12.704 6.930 1.00 58.44 509 PHE A O 1
ATOM 3600 N N . PRO A 1 510 ? -25.214 11.248 5.524 1.00 53.50 510 PRO A N 1
ATOM 3601 C CA . PRO A 1 510 ? -26.109 10.142 5.149 1.00 53.50 510 PRO A CA 1
ATOM 3602 C C . PRO A 1 510 ? -25.413 8.862 4.667 1.00 53.50 510 PRO A C 1
ATOM 3604 O O . PRO A 1 510 ? -26.055 8.029 4.025 1.00 53.50 510 PRO A O 1
ATOM 3607 N N . SER A 1 511 ? -24.117 8.712 4.915 1.00 56.66 511 SER A N 1
ATOM 3608 C CA . SER A 1 511 ? -23.322 7.628 4.348 1.00 56.66 511 SER A CA 1
ATOM 3609 C C . SER A 1 511 ? -23.649 6.303 5.041 1.00 56.66 511 SER A C 1
ATOM 3611 O O . SER A 1 511 ? -23.358 6.116 6.219 1.00 56.66 511 SER A O 1
ATOM 3613 N N . VAL A 1 512 ? -24.251 5.362 4.304 1.00 59.38 512 VAL A N 1
ATOM 3614 C CA . VAL A 1 512 ? -24.337 3.952 4.719 1.00 59.38 512 VAL A CA 1
ATOM 3615 C C . VAL A 1 512 ? -22.915 3.403 4.683 1.00 59.38 512 VAL A C 1
ATOM 3617 O O . VAL A 1 512 ? -22.451 2.942 3.647 1.00 59.38 512 VAL A O 1
ATOM 3620 N N . ALA A 1 513 ? -22.192 3.536 5.790 1.00 68.12 513 ALA A N 1
ATOM 3621 C CA . ALA A 1 513 ? -20.851 2.996 5.926 1.00 68.12 513 ALA A CA 1
ATOM 3622 C C . ALA A 1 513 ? -20.953 1.527 6.339 1.00 68.12 513 ALA A C 1
ATOM 3624 O O . ALA A 1 513 ? -21.475 1.222 7.413 1.00 68.12 513 ALA A O 1
ATOM 3625 N N . ILE A 1 514 ? -20.464 0.618 5.494 1.00 63.12 514 ILE A N 1
ATOM 3626 C CA . ILE A 1 514 ? -20.243 -0.774 5.887 1.00 63.12 514 ILE A CA 1
ATOM 3627 C C . ILE A 1 514 ? -18.773 -0.923 6.295 1.00 63.12 514 ILE A C 1
ATOM 3629 O O . ILE A 1 514 ? -17.870 -0.749 5.469 1.00 63.12 514 ILE A O 1
ATOM 3633 N N . LEU A 1 515 ? -18.530 -1.237 7.568 1.00 79.94 515 LEU A N 1
ATOM 3634 C CA . LEU A 1 515 ? -17.190 -1.284 8.155 1.00 79.94 515 LEU A CA 1
ATOM 3635 C C . LEU A 1 515 ? -16.995 -2.551 8.997 1.00 79.94 515 LEU A C 1
ATOM 3637 O O . LEU A 1 515 ? -17.822 -2.885 9.849 1.00 79.94 515 LEU A O 1
ATOM 3641 N N . ALA A 1 516 ? -15.873 -3.233 8.773 1.00 89.56 516 ALA A N 1
ATOM 3642 C CA . ALA A 1 516 ? -15.413 -4.347 9.592 1.00 89.56 516 ALA A CA 1
ATOM 3643 C C . ALA A 1 516 ? -14.097 -3.979 10.293 1.00 89.56 516 ALA A C 1
ATOM 3645 O O . ALA A 1 516 ? -13.130 -3.612 9.631 1.00 89.56 516 ALA A O 1
ATOM 3646 N N . LEU A 1 517 ? -14.042 -4.103 11.618 1.00 94.12 517 LEU A N 1
ATOM 3647 C CA . LEU A 1 517 ? -12.858 -3.834 12.432 1.00 94.12 517 LEU A CA 1
ATOM 3648 C C . LEU A 1 517 ? -12.316 -5.130 13.046 1.00 94.12 517 LEU A C 1
ATOM 3650 O O . LEU A 1 517 ? -13.009 -5.810 13.799 1.00 94.12 517 LEU A O 1
ATOM 3654 N N . ASN A 1 518 ? -11.050 -5.442 12.790 1.00 96.56 518 ASN A N 1
ATOM 3655 C CA . ASN A 1 518 ? -10.356 -6.571 13.404 1.00 96.56 518 ASN A CA 1
ATOM 3656 C C . ASN A 1 518 ? -9.120 -6.068 14.149 1.00 96.56 518 ASN A C 1
ATOM 3658 O O . ASN A 1 518 ? -8.180 -5.582 13.526 1.00 96.56 518 ASN A O 1
ATOM 3662 N N . VAL A 1 519 ? -9.102 -6.199 15.474 1.00 97.69 519 VAL A N 1
ATOM 3663 C CA . VAL A 1 519 ? -7.975 -5.764 16.312 1.00 97.69 519 VAL A CA 1
ATOM 3664 C C . VAL A 1 519 ? -7.409 -6.966 17.048 1.00 97.69 519 VAL A C 1
ATOM 3666 O O . VAL A 1 519 ? -8.118 -7.616 17.822 1.00 97.69 519 VAL A O 1
ATOM 3669 N N . SER A 1 520 ? -6.131 -7.265 16.824 1.00 98.06 520 SER A N 1
ATOM 3670 C CA . SER A 1 520 ? -5.477 -8.412 17.444 1.00 98.06 520 SER A CA 1
ATOM 3671 C C . SER A 1 520 ? -4.087 -8.107 17.991 1.00 98.06 520 SER A C 1
ATOM 3673 O O . SER A 1 520 ? -3.310 -7.376 17.374 1.00 98.06 520 SER A O 1
ATOM 3675 N N . GLY A 1 521 ? -3.767 -8.663 19.163 1.00 97.44 521 GLY A N 1
ATOM 3676 C CA . GLY A 1 521 ? -2.437 -8.549 19.774 1.00 97.44 521 GLY A CA 1
ATOM 3677 C C . GLY A 1 521 ? -1.973 -7.111 20.029 1.00 97.44 521 GLY A C 1
ATOM 3678 O O . GLY A 1 521 ? -0.771 -6.878 20.105 1.00 97.44 521 GLY A O 1
ATOM 3679 N N . SER A 1 522 ? -2.894 -6.147 20.077 1.00 97.25 522 SER A N 1
ATOM 3680 C CA . SER A 1 522 ? -2.590 -4.714 20.107 1.00 97.25 522 SER A CA 1
ATOM 3681 C C . SER A 1 522 ? -2.635 -4.162 21.535 1.00 97.25 522 SER A C 1
ATOM 3683 O O . SER A 1 522 ? -3.309 -4.715 22.405 1.00 97.25 522 SER A O 1
ATOM 3685 N N . THR A 1 523 ? -1.907 -3.075 21.785 1.00 96.44 523 THR A N 1
ATOM 3686 C CA . THR A 1 523 ? -1.825 -2.402 23.089 1.00 96.44 523 THR A CA 1
ATOM 3687 C C . THR A 1 523 ? -2.342 -0.973 22.986 1.00 96.44 523 THR A C 1
ATOM 3689 O O . THR A 1 523 ? -1.863 -0.209 22.155 1.00 96.44 523 THR A O 1
ATOM 3692 N N . PHE A 1 524 ? -3.270 -0.607 23.866 1.00 93.69 524 PHE A N 1
ATOM 3693 C CA . PHE A 1 524 ? -3.830 0.733 24.018 1.00 93.69 524 PHE A CA 1
ATOM 3694 C C . PHE A 1 524 ? -3.494 1.230 25.423 1.00 93.69 524 PHE A C 1
ATOM 3696 O O . PHE A 1 524 ? -3.944 0.656 26.418 1.00 93.69 524 PHE A O 1
ATOM 3703 N N . ALA A 1 525 ? -2.655 2.256 25.500 1.00 88.38 525 ALA A N 1
ATOM 3704 C CA . ALA A 1 525 ? -2.102 2.766 26.743 1.00 88.38 525 ALA A CA 1
ATOM 3705 C C . ALA A 1 525 ? -2.372 4.266 26.898 1.00 88.38 525 ALA A C 1
ATOM 3707 O O . ALA A 1 525 ? -2.175 5.051 25.968 1.00 88.38 525 ALA A O 1
ATOM 3708 N N . GLY A 1 526 ? -2.788 4.677 28.091 1.00 79.50 526 GLY A N 1
ATOM 3709 C CA . GLY A 1 526 ? -2.757 6.083 28.481 1.00 79.50 526 GLY A CA 1
ATOM 3710 C C . GLY A 1 526 ? -1.422 6.464 29.117 1.00 79.50 526 GLY A C 1
ATOM 3711 O O . GLY A 1 526 ? -0.587 5.617 29.442 1.00 79.50 526 GLY A O 1
ATOM 3712 N N . THR A 1 527 ? -1.216 7.764 29.320 1.00 70.00 527 THR A N 1
ATOM 3713 C CA . THR A 1 527 ? -0.086 8.286 30.093 1.00 70.00 527 THR A CA 1
ATOM 3714 C C . THR A 1 527 ? -0.571 8.765 31.468 1.00 70.00 527 THR A C 1
ATOM 3716 O O . THR A 1 527 ? -1.466 9.605 31.562 1.00 70.00 527 THR A O 1
ATOM 3719 N N . PRO A 1 528 ? 0.032 8.301 32.578 1.00 57.47 528 PRO A N 1
ATOM 3720 C CA . PRO A 1 528 ? -0.503 8.522 33.927 1.00 57.47 528 PRO A CA 1
ATOM 3721 C C . PRO A 1 528 ? -0.400 9.977 34.428 1.00 57.47 528 PRO A C 1
ATOM 3723 O O . PRO A 1 528 ? -0.834 10.280 35.537 1.00 57.47 528 PRO A O 1
ATOM 3726 N N . SER A 1 529 ? 0.203 10.885 33.651 1.00 55.44 529 SER A N 1
ATOM 3727 C CA . SER A 1 529 ? 0.445 12.285 34.028 1.00 55.44 529 SER A CA 1
ATOM 3728 C C . SER A 1 529 ? -0.578 13.291 33.490 1.00 55.44 529 SER A C 1
ATOM 3730 O O . SER A 1 529 ? -0.458 14.476 33.809 1.00 55.44 529 SER A O 1
ATOM 3732 N N . LEU A 1 530 ? -1.547 12.870 32.674 1.00 54.22 530 LEU A N 1
ATOM 3733 C CA . LEU A 1 530 ? -2.470 13.768 31.974 1.00 54.22 530 LEU A CA 1
ATOM 3734 C C . LEU A 1 530 ? -3.915 13.592 32.462 1.00 54.22 530 LEU A C 1
ATOM 3736 O O . LEU A 1 530 ? -4.410 12.487 32.632 1.00 54.22 530 LEU A O 1
ATOM 3740 N N . ASN A 1 531 ? -4.579 14.720 32.735 1.00 51.19 531 ASN A N 1
ATOM 3741 C CA . ASN A 1 531 ? -5.961 14.812 33.232 1.00 51.19 531 ASN A CA 1
ATOM 3742 C C . ASN A 1 531 ? -6.980 14.900 32.074 1.00 51.19 531 ASN A C 1
ATOM 3744 O O . ASN A 1 531 ? -7.955 15.646 32.152 1.00 51.19 531 ASN A O 1
ATOM 3748 N N . THR A 1 532 ? -6.697 14.248 30.949 1.00 60.03 532 THR A N 1
ATOM 3749 C CA . THR A 1 532 ? -7.543 14.259 29.747 1.00 60.03 532 THR A CA 1
ATOM 3750 C C . THR A 1 532 ? -8.280 12.933 29.652 1.00 60.03 532 THR A C 1
ATOM 3752 O O . THR A 1 532 ? -7.711 11.902 29.989 1.00 60.03 532 THR A O 1
ATOM 3755 N N . THR A 1 533 ? -9.557 12.946 29.265 1.00 65.19 533 THR A N 1
ATOM 3756 C CA . THR A 1 533 ? -10.383 11.736 29.114 1.00 65.19 533 THR A CA 1
ATOM 3757 C C . THR A 1 533 ? -9.919 10.956 27.890 1.00 65.19 533 THR A C 1
ATOM 3759 O O . THR A 1 533 ? -10.092 11.442 26.770 1.00 65.19 533 THR A O 1
ATOM 3762 N N . THR A 1 534 ? -9.321 9.786 28.117 1.00 79.06 534 THR A N 1
ATOM 3763 C CA . THR A 1 534 ? -8.751 8.937 27.071 1.00 79.06 534 THR A CA 1
ATOM 3764 C C . THR A 1 534 ? -9.404 7.570 27.079 1.00 79.06 534 THR A C 1
ATOM 3766 O O . THR A 1 534 ? -9.176 6.791 28.006 1.00 79.06 534 THR A O 1
ATOM 3769 N N . ASP A 1 535 ? -10.211 7.297 26.054 1.00 88.00 535 ASP A N 1
ATOM 3770 C CA . ASP A 1 535 ? -10.684 5.947 25.757 1.00 88.00 535 ASP A CA 1
ATOM 3771 C C . ASP A 1 535 ? -9.561 5.143 25.086 1.00 88.00 535 ASP A C 1
ATOM 3773 O O . ASP A 1 535 ? -8.730 5.689 24.356 1.00 88.00 535 ASP A O 1
ATOM 3777 N N . GLY A 1 536 ? -9.534 3.828 25.281 1.00 92.06 536 GLY A N 1
ATOM 3778 C CA . GLY A 1 536 ? -8.659 2.959 24.493 1.00 92.06 536 GLY A CA 1
ATOM 3779 C C . GLY A 1 536 ? -9.143 2.893 23.048 1.00 92.06 536 GLY A C 1
ATOM 3780 O O . GLY A 1 536 ? -8.422 3.242 22.114 1.00 92.06 536 GLY A O 1
ATOM 3781 N N . ILE A 1 537 ? -10.393 2.481 22.870 1.00 94.12 537 ILE A N 1
ATOM 3782 C CA . ILE A 1 537 ? -11.077 2.472 21.578 1.00 94.12 537 ILE A CA 1
ATOM 3783 C C . ILE A 1 537 ? -12.428 3.162 21.748 1.00 94.12 537 ILE A C 1
ATOM 3785 O O . ILE A 1 537 ? -13.243 2.699 22.538 1.00 94.12 537 ILE A O 1
ATOM 3789 N N . HIS A 1 538 ? -12.671 4.221 20.982 1.00 93.56 538 HIS A N 1
ATOM 3790 C CA . HIS A 1 538 ? -13.945 4.928 20.915 1.00 93.56 538 HIS A CA 1
ATOM 3791 C C . HIS A 1 538 ? -14.583 4.722 19.537 1.00 93.56 538 HIS A C 1
ATOM 3793 O O . HIS A 1 538 ? -13.942 4.958 18.510 1.00 93.56 538 HIS A O 1
ATOM 3799 N N . ILE A 1 539 ? -15.831 4.260 19.495 1.00 93.88 539 ILE A N 1
ATOM 3800 C CA . ILE A 1 539 ? -16.569 3.982 18.260 1.00 93.88 539 ILE A CA 1
ATOM 3801 C C . ILE A 1 539 ? -17.914 4.697 18.326 1.00 93.88 539 ILE A C 1
ATOM 3803 O O . ILE A 1 539 ? -18.775 4.306 19.110 1.00 93.88 539 ILE A O 1
ATOM 3807 N N . ASP A 1 540 ? -18.116 5.680 17.453 1.00 92.06 540 ASP A N 1
ATOM 3808 C CA . ASP A 1 540 ? -19.375 6.408 17.306 1.00 92.06 540 ASP A CA 1
ATOM 3809 C C . ASP A 1 540 ? -19.999 6.138 15.927 1.00 92.06 540 ASP A C 1
ATOM 3811 O O . ASP A 1 540 ? -19.457 6.482 14.866 1.00 92.06 540 ASP A O 1
ATOM 3815 N N . LEU A 1 541 ? -21.137 5.446 15.935 1.00 91.81 541 LEU A N 1
ATOM 3816 C CA . LEU A 1 541 ? -21.853 5.030 14.737 1.00 91.81 541 LEU A CA 1
ATOM 3817 C C . LEU A 1 541 ? -23.139 5.829 14.571 1.00 91.81 541 LEU A C 1
ATOM 3819 O O . LEU A 1 541 ? -24.038 5.757 15.407 1.00 91.81 541 LEU A O 1
ATOM 3823 N N . GLU A 1 542 ? -23.265 6.500 13.433 1.00 89.94 542 GLU A N 1
ATOM 3824 C CA . GLU A 1 542 ? -24.444 7.278 13.074 1.00 89.94 542 GLU A CA 1
ATOM 3825 C C . GLU A 1 542 ? -25.435 6.470 12.228 1.00 89.94 542 GLU A C 1
ATOM 3827 O O . GLU A 1 542 ? -25.190 5.331 11.808 1.00 89.94 542 GLU A O 1
ATOM 3832 N N . ALA A 1 543 ? -26.609 7.062 11.995 1.00 88.25 543 ALA A N 1
ATOM 3833 C CA . ALA A 1 543 ? -27.734 6.325 11.444 1.00 88.25 543 ALA A CA 1
ATOM 3834 C C . ALA A 1 543 ? -27.422 5.698 10.070 1.00 88.25 543 ALA A C 1
ATOM 3836 O O . ALA A 1 543 ? -26.824 6.308 9.190 1.00 88.25 543 ALA A O 1
ATOM 3837 N N . GLY A 1 544 ? -27.858 4.457 9.860 1.00 85.62 544 GLY A N 1
ATOM 3838 C CA . GLY A 1 544 ? -27.621 3.732 8.608 1.00 85.62 544 GLY A CA 1
ATOM 3839 C C . GLY A 1 544 ? -26.250 3.061 8.476 1.00 85.62 544 GLY A C 1
ATOM 3840 O O . GLY A 1 544 ? -26.077 2.300 7.526 1.00 85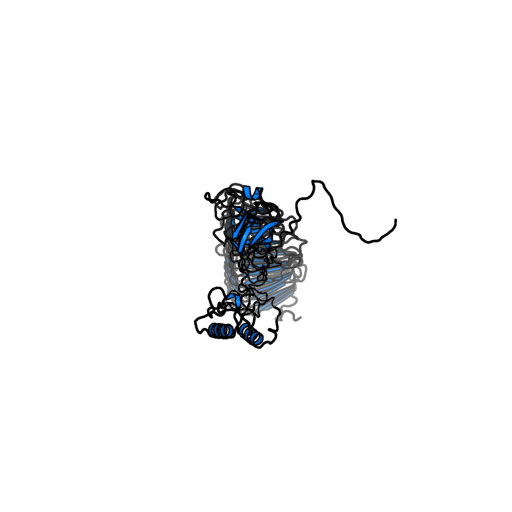.62 544 GLY A O 1
ATOM 3841 N N . ALA A 1 545 ? -25.310 3.256 9.408 1.00 88.62 545 ALA A N 1
ATOM 3842 C CA . ALA A 1 545 ? -24.062 2.492 9.424 1.00 88.62 545 ALA A CA 1
ATOM 3843 C C . ALA A 1 545 ? -24.316 0.994 9.691 1.00 88.62 545 ALA A C 1
ATOM 3845 O O . ALA A 1 545 ? -25.196 0.626 10.477 1.00 88.62 545 ALA A O 1
ATOM 3846 N N . VAL A 1 546 ? -23.525 0.127 9.054 1.00 90.44 546 VAL A N 1
ATOM 3847 C CA . VAL A 1 546 ? -23.491 -1.322 9.296 1.00 90.44 546 VAL A CA 1
ATOM 3848 C C . VAL A 1 546 ? -22.094 -1.702 9.769 1.00 90.44 546 VAL A C 1
ATOM 3850 O O . VAL A 1 546 ? -21.119 -1.562 9.032 1.00 90.44 546 VAL A O 1
ATOM 3853 N N . PHE A 1 547 ? -21.991 -2.209 10.993 1.00 92.44 547 PHE A N 1
ATOM 3854 C CA . PHE A 1 547 ? -20.705 -2.401 11.656 1.00 92.44 547 PHE A CA 1
ATOM 3855 C C . PHE A 1 547 ? -20.501 -3.831 12.147 1.00 92.44 547 PHE A C 1
ATOM 3857 O O . PHE A 1 547 ? -21.438 -4.529 12.551 1.00 92.44 547 PHE A O 1
ATOM 3864 N N . SER A 1 548 ? -19.256 -4.286 12.112 1.00 94.25 548 SER A N 1
ATOM 3865 C CA . SER A 1 548 ? -18.818 -5.526 12.747 1.00 94.25 548 SER A CA 1
ATOM 3866 C C . SER A 1 548 ? -17.429 -5.332 13.338 1.00 94.25 548 SER A C 1
ATOM 3868 O O . SER A 1 548 ? -16.551 -4.811 12.660 1.00 94.25 548 SER A O 1
ATOM 3870 N N . ALA A 1 549 ? -17.210 -5.771 14.574 1.00 96.25 549 ALA A N 1
ATOM 3871 C CA . ALA A 1 549 ? -15.908 -5.707 15.223 1.00 96.25 549 ALA A CA 1
ATOM 3872 C C . ALA A 1 549 ? -15.545 -7.012 15.928 1.00 96.25 549 ALA A C 1
ATOM 3874 O O . ALA A 1 549 ? -16.402 -7.670 16.521 1.00 96.25 549 ALA A O 1
ATOM 3875 N N . THR A 1 550 ? -14.262 -7.365 15.879 1.00 97.38 550 THR A N 1
ATOM 3876 C CA . THR A 1 550 ? -13.669 -8.442 16.677 1.00 97.38 550 THR A CA 1
ATOM 3877 C C . THR A 1 550 ? -12.371 -7.971 17.331 1.00 97.38 550 THR A C 1
ATOM 3879 O O . THR A 1 550 ? -11.451 -7.518 16.647 1.00 97.38 550 THR A O 1
ATOM 3882 N N . PHE A 1 551 ? -12.274 -8.137 18.651 1.00 98.06 551 PHE A N 1
ATOM 3883 C CA . PHE A 1 551 ? -11.095 -7.807 19.456 1.00 98.06 551 PHE A CA 1
ATOM 3884 C C . PHE A 1 551 ? -10.507 -9.082 20.068 1.00 98.06 551 PHE A C 1
ATOM 3886 O O . PHE A 1 551 ? -11.195 -9.804 20.791 1.00 98.06 551 PHE A O 1
ATOM 3893 N N . THR A 1 552 ? -9.247 -9.397 19.762 1.00 98.19 552 THR A N 1
ATOM 3894 C CA . THR A 1 552 ? -8.589 -10.629 20.217 1.00 98.19 552 THR A CA 1
ATOM 3895 C C . THR A 1 552 ? -7.208 -10.394 20.822 1.00 98.19 552 THR A C 1
ATOM 3897 O O . THR A 1 552 ? -6.312 -9.894 20.152 1.00 98.19 552 THR A O 1
ATOM 3900 N N . ASN A 1 553 ? -6.977 -10.873 22.045 1.00 97.75 553 ASN A N 1
ATOM 3901 C CA . ASN A 1 553 ? -5.664 -10.816 22.705 1.00 97.75 553 ASN A CA 1
ATOM 3902 C C . ASN A 1 553 ? -5.085 -9.392 22.847 1.00 97.75 553 ASN A C 1
ATOM 3904 O O . ASN A 1 553 ? -3.883 -9.201 22.670 1.00 97.75 553 ASN A O 1
ATOM 3908 N N . ASN A 1 554 ? -5.928 -8.390 23.103 1.00 98.00 554 ASN A N 1
ATOM 3909 C CA . ASN A 1 554 ? -5.499 -6.995 23.230 1.00 98.00 554 ASN A CA 1
ATOM 3910 C C . ASN A 1 554 ? -5.245 -6.593 24.690 1.00 98.00 554 ASN A C 1
ATOM 3912 O O . ASN A 1 554 ? -5.814 -7.173 25.612 1.00 98.00 554 ASN A O 1
ATOM 3916 N N . SER A 1 555 ? -4.421 -5.567 24.896 1.00 96.62 555 SER A N 1
ATOM 3917 C CA . SER A 1 555 ? -4.125 -4.999 26.212 1.00 96.62 555 SER A CA 1
ATOM 3918 C C . SER A 1 555 ? -4.564 -3.542 26.290 1.00 96.62 555 SER A C 1
ATOM 3920 O O . SER A 1 555 ? -4.066 -2.708 25.542 1.00 96.62 555 SER A O 1
ATOM 3922 N N . PHE A 1 556 ? -5.405 -3.223 27.265 1.00 94.06 556 PHE A N 1
ATOM 3923 C CA . PHE A 1 556 ? -5.848 -1.879 2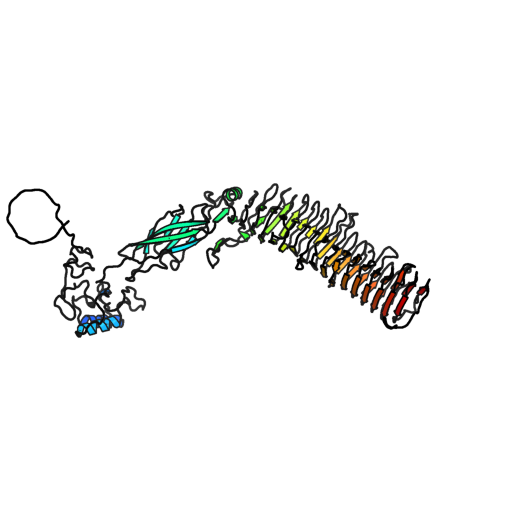7.617 1.00 94.06 556 PHE A CA 1
ATOM 3924 C C . PHE A 1 556 ? -5.279 -1.524 28.989 1.00 94.06 556 PHE A C 1
ATOM 3926 O O . PHE A 1 556 ? -5.505 -2.252 29.964 1.00 94.06 556 PHE A O 1
ATOM 3933 N N . ASN A 1 557 ? -4.502 -0.446 29.078 1.00 89.81 557 ASN A N 1
ATOM 3934 C CA . ASN A 1 557 ? -3.874 -0.061 30.338 1.00 89.81 557 ASN A CA 1
ATOM 3935 C C . ASN A 1 557 ? -3.818 1.456 30.570 1.00 89.81 557 ASN A C 1
ATOM 3937 O O . ASN A 1 557 ? -3.615 2.241 29.650 1.00 89.81 557 ASN A O 1
ATOM 3941 N N . GLN A 1 558 ? -3.973 1.859 31.833 1.00 87.62 558 GLN A N 1
ATOM 3942 C CA . GLN A 1 558 ? -3.783 3.245 32.295 1.00 87.62 558 GLN A CA 1
ATOM 3943 C C . GLN A 1 558 ? -4.650 4.287 31.565 1.00 87.62 558 GLN A C 1
ATOM 3945 O O . GLN A 1 558 ? -4.199 5.401 31.306 1.00 87.62 558 GLN A O 1
ATOM 3950 N N . LEU A 1 559 ? -5.892 3.930 31.237 1.00 87.38 559 LEU A N 1
ATOM 3951 C CA . LEU A 1 559 ? -6.834 4.808 30.543 1.00 87.38 559 LEU A CA 1
ATOM 3952 C C . LEU A 1 559 ? -7.697 5.580 31.548 1.00 87.38 559 LEU A C 1
ATOM 3954 O O . LEU A 1 559 ? -8.078 5.065 32.597 1.00 87.38 559 LEU A O 1
ATOM 3958 N N . THR A 1 560 ? -7.998 6.832 31.225 1.00 86.19 560 THR A N 1
ATOM 3959 C CA . THR A 1 560 ? -8.737 7.778 32.084 1.00 86.19 560 THR A C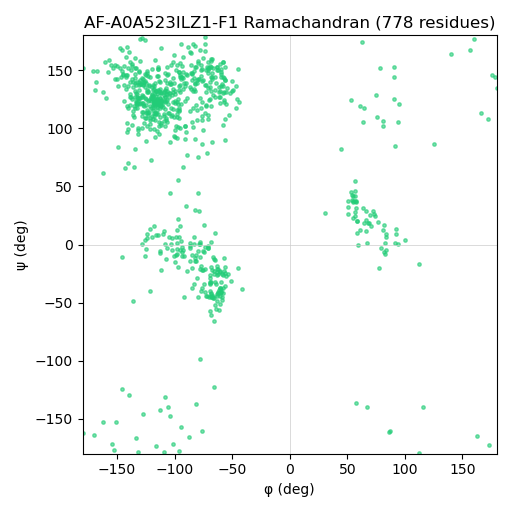A 1
ATOM 3960 C C . THR A 1 560 ? -10.225 7.881 31.726 1.00 86.19 560 THR A C 1
ATOM 3962 O O . THR A 1 560 ? -10.942 8.734 32.253 1.00 86.19 560 THR A O 1
ATOM 3965 N N . SER A 1 561 ? -10.691 7.042 30.805 1.00 88.12 561 SER A N 1
ATOM 3966 C CA . SER A 1 561 ? -12.093 6.877 30.435 1.00 88.12 561 SER A CA 1
ATOM 3967 C C . SER A 1 561 ? -12.354 5.381 30.223 1.00 88.12 561 SER A C 1
ATOM 3969 O O . SER A 1 561 ? -11.996 4.602 31.110 1.00 88.12 561 SER A O 1
ATOM 3971 N N . ASN A 1 562 ? -12.952 4.959 29.110 1.00 91.00 562 ASN A N 1
ATOM 3972 C CA . ASN A 1 562 ? -13.309 3.570 28.855 1.00 91.00 562 ASN A CA 1
ATOM 3973 C C . ASN A 1 562 ? -12.149 2.772 28.246 1.00 91.00 562 ASN A C 1
ATOM 3975 O O . ASN A 1 562 ? -11.294 3.310 27.539 1.00 91.00 562 ASN A O 1
ATOM 3979 N N . GLY A 1 563 ? -12.137 1.456 28.448 1.00 93.38 563 GLY A N 1
ATOM 3980 C CA . GLY A 1 563 ? -11.269 0.570 27.666 1.00 93.38 563 GLY A CA 1
ATOM 3981 C C . GLY A 1 563 ? -11.723 0.519 26.206 1.00 93.38 563 GLY A C 1
ATOM 3982 O O . GLY A 1 563 ? -10.988 0.920 25.301 1.00 93.38 563 GLY A O 1
ATOM 3983 N N . ILE A 1 564 ? -12.959 0.068 25.993 1.00 95.69 564 ILE A N 1
ATOM 3984 C CA . ILE A 1 564 ? -13.667 0.126 24.710 1.00 95.69 564 ILE A CA 1
ATOM 3985 C C . ILE A 1 564 ? -15.028 0.793 24.934 1.00 95.69 564 ILE A C 1
ATOM 3987 O O . ILE A 1 564 ? -15.786 0.334 25.783 1.00 95.69 564 ILE A O 1
ATOM 3991 N N . ASP A 1 565 ? -15.354 1.821 24.154 1.00 95.06 565 ASP A N 1
ATOM 3992 C CA . ASP A 1 565 ? -16.651 2.504 24.146 1.00 95.06 565 ASP A CA 1
ATOM 3993 C C . ASP A 1 565 ? -17.283 2.409 22.755 1.00 95.06 565 ASP A C 1
ATOM 3995 O O . ASP A 1 565 ? -16.723 2.891 21.770 1.00 95.06 565 ASP A O 1
ATOM 3999 N N . LEU A 1 566 ? -18.439 1.753 22.664 1.00 95.81 566 LEU A N 1
ATOM 4000 C CA . LEU A 1 566 ? -19.259 1.697 21.459 1.00 95.81 566 LEU A CA 1
ATOM 4001 C C . LEU A 1 566 ? -20.555 2.470 21.683 1.00 95.81 566 LEU A C 1
ATOM 4003 O O . LEU A 1 566 ? -21.382 2.082 22.508 1.00 95.81 566 LEU A O 1
ATOM 4007 N N . ILE A 1 567 ? -20.795 3.470 20.844 1.00 94.19 567 ILE A N 1
ATOM 4008 C CA . ILE A 1 567 ? -22.029 4.242 20.772 1.00 94.19 567 ILE A CA 1
ATOM 4009 C C . ILE A 1 567 ? -22.636 4.040 19.384 1.00 94.19 567 ILE A C 1
ATOM 4011 O O . ILE A 1 567 ? -22.012 4.321 18.368 1.00 94.19 567 ILE A O 1
ATOM 4015 N N . ALA A 1 568 ? -23.863 3.519 19.321 1.00 94.38 568 ALA A N 1
ATOM 4016 C CA . ALA A 1 568 ? -24.568 3.297 18.061 1.00 94.38 568 ALA A CA 1
ATOM 4017 C C . ALA A 1 568 ? -25.912 4.025 18.038 1.00 94.38 568 ALA A C 1
ATOM 4019 O O . ALA A 1 568 ? -26.848 3.625 18.734 1.00 94.38 568 ALA A O 1
ATOM 4020 N N . SER A 1 569 ? -26.033 5.047 17.193 1.00 92.38 569 SER A N 1
ATOM 4021 C CA . SER A 1 569 ? -27.220 5.879 16.981 1.00 92.38 569 SER A CA 1
ATOM 4022 C C . SER A 1 569 ? -27.852 5.584 15.626 1.00 92.38 569 SER A C 1
ATOM 4024 O O . SER A 1 569 ? -27.357 6.004 14.592 1.00 92.38 569 SER A O 1
ATOM 4026 N N . GLY A 1 570 ? -28.945 4.819 15.591 1.00 89.50 570 GLY A N 1
ATOM 4027 C CA . GLY A 1 570 ? -29.607 4.433 14.332 1.00 89.50 570 GLY A CA 1
ATOM 4028 C C . GLY A 1 570 ? -28.794 3.505 13.420 1.00 89.50 570 GLY A C 1
ATOM 4029 O O . GLY A 1 570 ? -29.159 3.322 12.257 1.00 89.50 570 GLY A O 1
ATOM 4030 N N . ALA A 1 571 ? -27.696 2.940 13.926 1.00 91.69 571 ALA A N 1
ATOM 4031 C CA . ALA A 1 571 ? -26.828 2.000 13.225 1.00 91.69 571 ALA A CA 1
ATOM 4032 C C . ALA A 1 571 ? -27.219 0.531 13.481 1.00 91.69 571 ALA A C 1
ATOM 4034 O O . ALA A 1 571 ? -27.891 0.201 14.462 1.00 91.69 571 ALA A O 1
ATOM 4035 N N . THR A 1 572 ? -26.760 -0.367 12.609 1.00 93.38 572 THR A N 1
ATOM 4036 C CA . THR A 1 572 ? -26.863 -1.824 12.783 1.00 93.38 572 THR A CA 1
ATOM 4037 C C . THR A 1 572 ? -25.483 -2.409 13.070 1.00 93.38 572 THR A C 1
ATOM 4039 O O . THR A 1 572 ? -24.618 -2.443 12.198 1.00 93.38 572 THR A O 1
ATOM 4042 N N . VAL A 1 573 ? -25.273 -2.917 14.281 1.00 95.25 573 VAL A N 1
ATOM 4043 C CA . VAL A 1 573 ? -24.054 -3.637 14.661 1.00 95.25 573 VAL A CA 1
ATOM 4044 C C . VAL A 1 573 ? -24.339 -5.134 14.583 1.00 95.25 573 VAL A C 1
ATOM 4046 O O . VAL A 1 573 ? -24.990 -5.706 15.460 1.00 95.25 573 VAL A O 1
ATOM 4049 N N . ASN A 1 574 ? -23.868 -5.770 13.508 1.00 93.88 574 ASN A N 1
ATOM 4050 C CA . ASN A 1 574 ? -24.107 -7.193 13.238 1.00 93.88 574 ASN A CA 1
ATOM 4051 C C . ASN A 1 574 ? -23.370 -8.103 14.224 1.00 93.88 574 ASN A C 1
ATOM 4053 O O . ASN A 1 574 ? -23.849 -9.190 14.538 1.00 93.88 574 ASN A O 1
ATOM 4057 N N . SER A 1 575 ? -22.191 -7.677 14.671 1.00 94.69 575 SER A N 1
ATOM 4058 C CA . SER A 1 575 ? -21.400 -8.396 15.662 1.00 94.69 575 SER A CA 1
ATOM 4059 C C . SER A 1 575 ? -20.404 -7.461 16.332 1.00 94.69 575 SER A C 1
ATOM 4061 O O . SER A 1 575 ? -19.590 -6.840 15.649 1.00 94.69 575 SER A O 1
ATOM 4063 N N . PHE A 1 576 ? -20.424 -7.409 17.653 1.00 97.50 576 PHE A N 1
ATOM 4064 C CA . PHE A 1 576 ? -19.407 -6.766 18.472 1.00 97.50 576 PHE A CA 1
ATOM 4065 C C . PHE A 1 576 ? -18.829 -7.809 19.422 1.00 97.50 576 PHE A C 1
ATOM 4067 O O . PHE A 1 576 ? -19.455 -8.175 20.418 1.00 97.50 576 PHE A O 1
ATOM 4074 N N . ASN A 1 577 ? -17.670 -8.349 19.053 1.00 97.56 577 ASN A N 1
ATOM 4075 C CA . ASN A 1 577 ? -17.147 -9.562 19.663 1.00 97.56 577 ASN A CA 1
ATOM 4076 C C . ASN A 1 577 ? -15.801 -9.318 20.339 1.00 97.56 577 ASN A C 1
ATOM 4078 O O . ASN A 1 577 ? -14.895 -8.721 19.755 1.00 97.56 577 ASN A O 1
ATOM 4082 N N . THR A 1 578 ? -15.627 -9.885 21.526 1.00 97.88 578 THR A N 1
ATOM 4083 C CA . THR A 1 578 ? -14.311 -10.073 22.143 1.00 97.88 578 THR A CA 1
ATOM 4084 C C . THR A 1 578 ? -14.008 -11.567 22.238 1.00 97.88 578 THR A C 1
ATOM 4086 O O . THR A 1 578 ? -14.901 -12.386 22.467 1.00 97.88 578 THR A O 1
ATOM 4089 N N . ALA A 1 579 ? -12.754 -11.940 21.987 1.00 93.50 579 ALA A N 1
ATOM 4090 C CA . ALA A 1 579 ? -12.283 -13.321 22.017 1.00 93.50 579 ALA A CA 1
ATOM 4091 C C . ALA A 1 579 ? -10.821 -13.409 22.484 1.00 93.50 579 ALA A C 1
ATOM 4093 O O . ALA A 1 579 ? -10.105 -12.409 22.549 1.00 93.50 579 ALA A O 1
ATOM 4094 N N . GLY A 1 580 ? -10.345 -14.623 22.768 1.00 94.31 580 GLY A N 1
ATOM 4095 C CA . GLY A 1 580 ? -8.993 -14.815 23.304 1.00 94.31 580 GLY A CA 1
ATOM 4096 C C . GLY A 1 580 ? -8.871 -14.227 24.710 1.00 94.31 580 GLY A C 1
ATOM 4097 O O . GLY A 1 580 ? -9.798 -14.383 25.491 1.00 94.31 580 GLY A O 1
ATOM 4098 N N . THR A 1 581 ? -7.746 -13.583 25.026 1.00 95.69 581 THR A N 1
ATOM 4099 C CA . THR A 1 581 ? -7.518 -12.929 26.325 1.00 95.69 581 THR A CA 1
ATOM 4100 C C . THR A 1 581 ? -7.335 -11.425 26.150 1.00 95.69 581 THR A C 1
ATOM 4102 O O . THR A 1 581 ? -6.213 -10.974 25.926 1.00 95.69 581 THR A O 1
ATOM 4105 N N . ASN A 1 582 ? -8.406 -10.638 26.258 1.00 97.88 582 ASN A N 1
ATOM 4106 C CA . ASN A 1 582 ? -8.274 -9.176 26.304 1.00 97.88 582 ASN A CA 1
ATOM 4107 C C . ASN A 1 582 ? -8.101 -8.720 27.758 1.00 97.88 582 ASN A C 1
ATOM 4109 O O . ASN A 1 582 ? -8.920 -9.074 28.603 1.00 97.88 582 ASN A O 1
ATOM 4113 N N . THR A 1 583 ? -7.054 -7.958 28.066 1.00 97.19 583 THR A N 1
ATOM 4114 C CA . THR A 1 583 ? -6.753 -7.507 29.435 1.00 97.19 583 THR A CA 1
ATOM 4115 C C . THR A 1 583 ? -7.062 -6.029 29.603 1.00 97.19 583 THR A C 1
ATOM 4117 O O . THR A 1 583 ? -6.596 -5.221 28.803 1.00 97.19 583 THR A O 1
ATOM 4120 N N . PHE A 1 584 ? -7.768 -5.666 30.668 1.00 95.19 584 PHE A N 1
ATOM 4121 C CA . PHE A 1 584 ? -8.131 -4.292 30.997 1.00 95.19 584 PHE A CA 1
ATOM 4122 C C . PHE A 1 584 ? -7.624 -3.981 32.396 1.00 95.19 584 PHE A C 1
ATOM 4124 O O . PHE A 1 584 ? -8.043 -4.617 33.357 1.00 95.19 584 PHE A O 1
ATOM 4131 N N . THR A 1 585 ? -6.694 -3.035 32.504 1.00 91.19 585 THR A N 1
ATOM 4132 C CA . THR A 1 585 ? -6.024 -2.719 33.772 1.00 91.19 585 THR A CA 1
ATOM 4133 C C . THR A 1 585 ? -5.947 -1.218 33.998 1.00 91.19 585 THR A C 1
ATOM 4135 O O . THR A 1 585 ? -5.627 -0.456 33.087 1.00 91.19 585 THR A O 1
ATOM 4138 N N . SER A 1 586 ? -6.187 -0.772 35.232 1.00 87.44 586 SER A N 1
ATOM 4139 C CA . SER A 1 586 ? -6.017 0.643 35.608 1.00 87.44 586 SER A CA 1
ATOM 4140 C C . SER A 1 586 ? -6.849 1.632 34.769 1.00 87.44 586 SER A C 1
ATOM 4142 O O . SER A 1 586 ? -6.369 2.721 34.449 1.00 87.44 586 SER A O 1
ATOM 4144 N N . ILE A 1 587 ? -8.065 1.239 34.407 1.00 87.50 587 ILE A N 1
ATOM 4145 C CA . ILE A 1 587 ? -9.044 2.038 33.660 1.00 87.50 587 ILE A CA 1
ATOM 4146 C C . ILE A 1 587 ? -9.934 2.771 34.674 1.00 87.50 587 ILE A C 1
ATOM 4148 O O . ILE A 1 587 ? -10.273 2.176 35.693 1.00 87.50 587 ILE A O 1
ATOM 4152 N N . THR A 1 588 ? -10.285 4.039 34.448 1.00 86.94 588 THR A N 1
ATOM 4153 C CA . THR A 1 588 ? -11.050 4.820 35.445 1.00 86.94 588 THR A CA 1
ATOM 4154 C C . THR A 1 588 ? -12.560 4.877 35.219 1.00 86.94 588 THR A C 1
ATOM 4156 O O . THR A 1 588 ? -13.265 5.245 36.153 1.00 86.94 588 THR A O 1
ATOM 4159 N N . ASN A 1 589 ? -13.047 4.596 34.005 1.00 89.31 589 ASN A N 1
ATOM 4160 C CA . ASN A 1 589 ? -14.474 4.400 33.722 1.00 89.31 589 ASN A CA 1
ATOM 4161 C C . ASN A 1 589 ? -14.717 2.932 33.338 1.00 89.31 589 ASN A C 1
ATOM 4163 O O . ASN A 1 589 ? -14.080 2.055 33.921 1.00 89.31 589 ASN A O 1
ATOM 4167 N N . ASP A 1 590 ? -15.598 2.640 32.387 1.00 92.38 590 ASP A N 1
ATOM 4168 C CA . ASP A 1 590 ? -16.020 1.273 32.107 1.00 92.38 590 ASP A CA 1
ATOM 4169 C C . ASP A 1 590 ? -14.942 0.509 31.328 1.00 92.38 590 ASP A C 1
ATOM 4171 O O . ASP A 1 590 ? -14.301 1.046 30.418 1.00 92.38 590 ASP A O 1
ATOM 4175 N N . ALA A 1 591 ? -14.720 -0.773 31.631 1.00 94.44 591 ALA A N 1
ATOM 4176 C CA . ALA A 1 591 ? -13.756 -1.536 30.834 1.00 94.44 591 ALA A CA 1
ATOM 4177 C C . ALA A 1 591 ? -14.284 -1.729 29.404 1.00 94.44 591 ALA A C 1
ATOM 4179 O O . ALA A 1 591 ? -13.557 -1.521 28.430 1.00 94.44 591 ALA A O 1
ATOM 4180 N N . ILE A 1 592 ? -15.564 -2.092 29.289 1.00 96.75 592 ILE A N 1
ATOM 4181 C CA . ILE A 1 592 ? -16.289 -2.219 28.024 1.00 96.75 592 ILE A CA 1
ATOM 4182 C C . ILE A 1 592 ? -17.663 -1.561 28.180 1.00 96.75 592 ILE A C 1
ATOM 4184 O O . ILE A 1 592 ? -18.477 -2.033 28.968 1.00 96.75 592 ILE A O 1
ATOM 4188 N N . ALA A 1 593 ? -17.942 -0.534 27.381 1.00 96.25 593 ALA A N 1
ATOM 4189 C CA . ALA A 1 593 ? -19.250 0.101 27.276 1.00 96.25 593 ALA A CA 1
ATOM 4190 C C . ALA A 1 593 ? -19.869 -0.155 25.891 1.00 96.25 593 ALA A C 1
ATOM 4192 O O . ALA A 1 593 ? -19.232 0.047 24.855 1.00 96.25 593 ALA A O 1
ATOM 4193 N N . VAL A 1 594 ? -21.127 -0.603 25.863 1.00 97.38 594 VAL A N 1
ATOM 4194 C CA . VAL A 1 594 ? -21.911 -0.827 24.638 1.00 97.38 594 VAL A CA 1
ATOM 4195 C C . VAL A 1 594 ? -23.254 -0.117 24.759 1.00 97.38 594 VAL A C 1
ATOM 4197 O O . VAL A 1 594 ? -24.130 -0.528 25.522 1.00 97.38 594 VAL A O 1
ATOM 4200 N N . ARG A 1 595 ? -23.435 0.946 23.971 1.00 95.75 595 ARG A N 1
ATOM 4201 C CA . ARG A 1 595 ? -24.550 1.892 24.083 1.00 95.75 595 ARG A CA 1
ATOM 4202 C C . ARG A 1 595 ? -25.379 1.924 22.795 1.00 95.75 595 ARG A C 1
ATOM 4204 O O . ARG A 1 595 ? -24.952 2.435 21.761 1.00 95.75 595 ARG A O 1
ATOM 4211 N N . SER A 1 596 ? -26.608 1.412 22.853 1.00 93.38 596 SER A N 1
ATOM 4212 C CA . SER A 1 596 ? -27.582 1.445 21.750 1.00 93.38 596 SER A CA 1
ATOM 4213 C C . SER A 1 596 ? -28.552 2.625 21.891 1.00 93.38 596 SER A C 1
ATOM 4215 O O . SER A 1 596 ? -29.451 2.641 22.739 1.00 93.38 596 SER A O 1
ATOM 4217 N N . VAL A 1 597 ? -28.416 3.624 21.021 1.00 88.94 597 VAL A N 1
ATOM 4218 C CA . VAL A 1 597 ? -29.284 4.807 20.978 1.00 88.94 597 VAL A CA 1
ATOM 4219 C C . VAL A 1 597 ? -30.122 4.880 19.685 1.00 88.94 597 VAL A C 1
ATOM 4221 O O . VAL A 1 597 ? -29.732 4.375 18.638 1.00 88.94 597 VAL A O 1
ATOM 4224 N N . ASN A 1 598 ? -31.310 5.492 19.751 1.00 84.44 598 ASN A N 1
ATOM 4225 C CA . ASN A 1 598 ? -32.144 5.871 18.592 1.00 84.44 598 ASN A CA 1
ATOM 4226 C C . ASN A 1 598 ? -32.307 4.817 17.468 1.00 84.44 598 ASN A C 1
ATOM 4228 O O . ASN A 1 598 ? -31.682 4.948 16.427 1.00 84.44 598 ASN A O 1
ATOM 4232 N N . PHE A 1 599 ? -33.203 3.834 17.584 1.00 84.88 599 PHE A N 1
ATOM 4233 C CA . PHE A 1 599 ? -33.471 2.846 16.512 1.00 84.88 599 PHE A CA 1
ATOM 4234 C C . PHE A 1 599 ? -32.272 1.970 16.100 1.00 84.88 599 PHE A C 1
ATOM 4236 O O . PHE A 1 599 ? -32.357 1.288 15.080 1.00 84.88 599 PHE A O 1
ATOM 4243 N N . SER A 1 600 ? -31.173 1.958 16.863 1.00 87.50 600 SER A N 1
ATOM 4244 C CA . SER A 1 600 ? -30.060 1.046 16.600 1.00 87.50 600 SER A CA 1
ATOM 4245 C C . SER A 1 600 ? -30.350 -0.378 17.060 1.00 87.50 600 SER A C 1
ATOM 4247 O O . SER A 1 600 ? -31.134 -0.618 17.982 1.00 87.50 600 SER A O 1
ATOM 4249 N N . GLN A 1 601 ? -29.682 -1.331 16.419 1.00 92.12 601 GLN A N 1
ATOM 4250 C CA . GLN A 1 601 ? -29.685 -2.736 16.809 1.00 92.12 601 GLN A CA 1
ATOM 4251 C C . GLN A 1 601 ? -28.244 -3.196 16.999 1.00 92.12 601 GLN A C 1
ATOM 4253 O O . GLN A 1 601 ? -27.443 -3.083 16.072 1.00 92.12 601 GLN A O 1
ATOM 4258 N N . ILE A 1 602 ? -27.924 -3.743 18.172 1.00 96.56 602 ILE A N 1
ATOM 4259 C CA . ILE A 1 602 ? -26.592 -4.277 18.465 1.00 96.56 602 ILE A CA 1
ATOM 4260 C C . ILE A 1 602 ? -26.676 -5.759 18.809 1.00 96.56 602 ILE A C 1
ATOM 4262 O O . ILE A 1 602 ? -27.414 -6.157 19.712 1.00 96.56 602 ILE A O 1
ATOM 4266 N N . THR A 1 603 ? -25.871 -6.555 18.105 1.00 97.25 603 THR A N 1
ATOM 4267 C CA . THR A 1 603 ? -25.558 -7.937 18.473 1.00 97.25 603 THR A CA 1
ATOM 4268 C C . THR A 1 603 ? -24.132 -8.023 19.013 1.00 97.25 603 THR A C 1
ATOM 4270 O O . THR A 1 603 ? -23.207 -7.548 18.353 1.00 97.25 603 THR A O 1
ATOM 4273 N N . PHE A 1 604 ? -23.932 -8.639 20.180 1.00 98.06 604 PHE A N 1
ATOM 4274 C CA . PHE A 1 604 ? -22.613 -8.752 20.816 1.00 98.06 604 PHE A CA 1
ATOM 4275 C C . PHE A 1 604 ? -22.329 -10.146 21.405 1.00 98.06 604 PHE A C 1
ATOM 4277 O O . PHE A 1 604 ? -23.240 -10.878 21.800 1.00 98.06 604 PHE A O 1
ATOM 4284 N N . ASP A 1 605 ? -21.048 -10.500 21.495 1.00 98.12 605 ASP A N 1
ATOM 4285 C CA . ASP A 1 605 ? -20.545 -11.671 22.229 1.00 98.12 605 ASP A CA 1
ATOM 4286 C C . ASP A 1 605 ? -19.245 -11.286 22.945 1.00 98.12 605 ASP A C 1
ATOM 4288 O O . ASP A 1 605 ? -18.177 -11.194 22.335 1.00 98.12 605 ASP A O 1
ATOM 4292 N N . LEU A 1 606 ? -19.350 -10.993 24.240 1.00 98.31 606 LEU A N 1
ATOM 4293 C CA . LEU A 1 606 ? -18.239 -10.527 25.059 1.00 98.31 606 LEU A CA 1
ATOM 4294 C C . LEU A 1 606 ? -17.622 -11.702 25.817 1.00 98.31 606 LEU A C 1
ATOM 4296 O O . LEU A 1 606 ? -18.173 -12.152 26.829 1.00 98.31 606 LEU A O 1
ATOM 4300 N N . THR A 1 607 ? -16.486 -12.204 25.322 1.00 97.06 607 THR A N 1
ATOM 4301 C CA . THR A 1 607 ? -15.827 -13.400 25.860 1.00 97.06 607 THR A CA 1
ATOM 4302 C C . THR A 1 607 ? -14.340 -13.225 26.121 1.00 97.06 607 THR A C 1
ATOM 4304 O O . THR A 1 607 ? -13.649 -12.495 25.408 1.00 97.06 607 THR A O 1
ATOM 4307 N N . GLY A 1 608 ? -13.838 -13.940 27.133 1.00 94.00 608 GLY A N 1
ATOM 4308 C CA . GLY A 1 608 ? -12.403 -14.048 27.395 1.00 94.00 608 GLY A CA 1
ATOM 4309 C C . GLY A 1 608 ? -11.740 -12.733 27.819 1.00 94.00 608 GLY A C 1
ATOM 4310 O O . GLY A 1 608 ? -10.559 -12.507 27.560 1.00 94.00 608 GLY A O 1
ATOM 4311 N N . ASN A 1 609 ? -12.486 -11.837 28.462 1.00 98.00 609 ASN A N 1
ATOM 4312 C CA . ASN A 1 609 ? -11.937 -10.589 28.981 1.00 98.00 609 ASN A CA 1
ATOM 4313 C C . ASN A 1 609 ? -11.451 -10.789 30.421 1.00 98.00 609 ASN A C 1
ATOM 4315 O O . ASN A 1 609 ? -12.102 -11.468 31.215 1.00 98.00 609 ASN A O 1
ATOM 4319 N N . GLN A 1 610 ? -10.297 -10.210 30.743 1.00 97.38 610 GLN A N 1
ATOM 4320 C CA . GLN A 1 610 ? -9.733 -10.128 32.088 1.00 97.38 610 GLN A CA 1
ATOM 4321 C C . GLN A 1 610 ? -9.727 -8.661 32.507 1.00 97.38 610 GLN A C 1
ATOM 4323 O O . GLN A 1 610 ? -8.889 -7.885 32.043 1.00 97.38 610 GLN A O 1
ATOM 4328 N N . LEU A 1 611 ? -10.694 -8.283 33.334 1.00 95.75 611 LEU A N 1
ATOM 4329 C CA . LEU A 1 611 ? -10.898 -6.925 33.822 1.00 95.75 611 LEU A CA 1
ATOM 4330 C C . LEU A 1 611 ? -10.350 -6.836 35.248 1.00 95.75 611 LEU A C 1
ATOM 4332 O O . LEU A 1 611 ? -10.775 -7.602 36.108 1.00 95.75 611 LEU A O 1
ATOM 4336 N N . ASP A 1 612 ? -9.411 -5.923 35.489 1.00 91.88 612 ASP A N 1
ATOM 4337 C CA . ASP A 1 612 ? -8.840 -5.658 36.812 1.00 91.88 612 ASP A CA 1
ATOM 4338 C C . ASP A 1 612 ? -8.751 -4.144 37.068 1.00 91.88 612 ASP A C 1
ATOM 4340 O O . ASP A 1 612 ? -7.924 -3.430 36.488 1.00 91.88 612 ASP A O 1
ATOM 4344 N N . GLY A 1 613 ? -9.586 -3.645 37.981 1.00 80.19 613 GLY A N 1
ATOM 4345 C CA . GLY A 1 613 ? -9.592 -2.242 38.416 1.00 80.19 613 GLY A CA 1
ATOM 4346 C C . GLY A 1 613 ? -8.481 -1.894 39.418 1.00 80.19 613 GLY A C 1
ATOM 4347 O O . GLY A 1 613 ? -8.640 -1.026 40.272 1.00 80.19 613 GLY A O 1
ATOM 4348 N N . SER A 1 614 ? -7.336 -2.573 39.374 1.00 75.94 614 SER A N 1
ATOM 4349 C CA . SER A 1 614 ? -6.153 -2.235 40.172 1.00 75.94 614 SER A CA 1
ATOM 4350 C C . SER A 1 614 ? -5.111 -1.473 39.331 1.00 75.94 614 SER A C 1
ATOM 4352 O O . SER A 1 614 ? -4.879 -1.816 38.167 1.00 75.94 614 SER A O 1
ATOM 4354 N N . PRO A 1 615 ? -4.446 -0.420 39.861 1.00 67.12 615 PRO A N 1
ATOM 4355 C CA . PRO A 1 615 ? -4.670 0.261 41.138 1.00 67.12 615 PRO A CA 1
ATOM 4356 C C . PRO A 1 615 ? -5.734 1.381 41.073 1.00 67.12 615 PRO A C 1
ATOM 4358 O O . PRO A 1 615 ? -5.998 2.012 42.096 1.00 67.12 615 PRO A O 1
ATOM 4361 N N . ASN A 1 616 ? -6.300 1.663 39.893 1.00 64.25 616 ASN A N 1
ATOM 4362 C CA . ASN A 1 616 ? -7.375 2.639 39.684 1.00 64.25 616 ASN A CA 1
ATOM 4363 C C . ASN A 1 616 ? -8.702 1.903 39.537 1.00 64.25 616 ASN A C 1
ATOM 4365 O O . ASN A 1 616 ? -8.784 1.038 38.671 1.00 64.25 616 ASN A O 1
ATOM 4369 N N . SER A 1 617 ? -9.724 2.295 40.301 1.00 72.69 617 SER A N 1
ATOM 4370 C CA . SER A 1 617 ? -11.048 1.687 40.173 1.00 72.69 617 SER A CA 1
ATOM 4371 C C . SER A 1 617 ? -11.619 1.898 38.776 1.00 72.69 617 SER A C 1
ATOM 4373 O O . SER A 1 617 ? -11.745 3.048 38.349 1.00 72.69 617 SER A O 1
ATOM 4375 N N . LEU A 1 618 ? -12.025 0.801 38.145 1.00 79.56 618 LEU A N 1
ATOM 4376 C CA . LEU A 1 618 ? -12.988 0.807 37.048 1.00 79.56 618 LEU A CA 1
ATOM 4377 C C . LEU A 1 618 ? -14.293 1.482 37.502 1.00 79.56 618 LEU A C 1
ATOM 4379 O O . LEU A 1 618 ? -14.596 1.440 38.696 1.00 79.56 618 LEU A O 1
ATOM 4383 N N . GLY A 1 619 ? -15.031 2.073 36.561 1.00 85.38 619 GLY A N 1
ATOM 4384 C CA . GLY A 1 619 ? -16.481 2.255 36.669 1.00 85.38 619 GLY A CA 1
ATOM 4385 C C . GLY A 1 619 ? -17.143 0.879 36.640 1.00 85.38 619 GLY A C 1
ATOM 4386 O O . GLY A 1 619 ? -16.751 0.002 37.411 1.00 85.38 619 GLY A O 1
ATOM 4387 N N . ASP A 1 620 ? -18.055 0.630 35.708 1.00 90.31 620 ASP A N 1
ATOM 4388 C CA . ASP A 1 620 ? -18.563 -0.725 35.512 1.00 90.31 620 ASP A CA 1
ATOM 4389 C C . ASP A 1 620 ? -17.487 -1.621 34.874 1.00 90.31 620 ASP A C 1
ATOM 4391 O O . ASP A 1 620 ? -16.660 -1.197 34.059 1.00 90.31 620 ASP A O 1
ATOM 4395 N N . GLY A 1 621 ? -17.487 -2.913 35.205 1.00 93.94 621 GLY A N 1
ATOM 4396 C CA . GLY A 1 621 ? -16.689 -3.877 34.446 1.00 93.94 621 GLY A CA 1
ATOM 4397 C C . GLY A 1 621 ? -17.165 -3.907 32.991 1.00 93.94 621 GLY A C 1
ATOM 4398 O O . GLY A 1 621 ? -16.399 -3.657 32.057 1.00 93.94 621 GLY A O 1
ATOM 4399 N N . ILE A 1 622 ? -18.455 -4.179 32.804 1.00 96.94 622 ILE A N 1
ATOM 4400 C CA . ILE A 1 622 ? -19.130 -4.152 31.503 1.00 96.94 622 ILE A CA 1
ATOM 4401 C C . ILE A 1 622 ? -20.442 -3.368 31.640 1.00 96.94 622 ILE A C 1
ATOM 4403 O O . ILE A 1 622 ? -21.335 -3.833 32.345 1.00 96.94 622 ILE A O 1
ATOM 4407 N N . ASP A 1 623 ? -20.586 -2.249 30.921 1.00 96.44 623 ASP A N 1
ATOM 4408 C CA . ASP A 1 623 ? -21.829 -1.460 30.819 1.00 96.44 623 ASP A CA 1
ATOM 4409 C C . ASP A 1 623 ? -22.542 -1.757 29.491 1.00 96.44 623 ASP A C 1
ATOM 4411 O O . ASP A 1 623 ? -22.035 -1.480 28.399 1.00 96.44 623 ASP A O 1
ATOM 4415 N N . LEU A 1 624 ? -23.748 -2.317 29.572 1.00 97.00 624 LEU A N 1
ATOM 4416 C CA . LEU A 1 624 ? -24.640 -2.546 28.442 1.00 97.00 624 LEU A CA 1
ATOM 4417 C C . LEU A 1 624 ? -25.871 -1.653 28.582 1.00 97.00 624 LEU A C 1
ATOM 4419 O O . LEU A 1 624 ? -26.756 -1.930 29.394 1.00 97.00 624 LEU A O 1
ATOM 4423 N N . SER A 1 625 ? -26.003 -0.632 27.735 1.00 94.19 625 SER A N 1
ATOM 4424 C CA . SER A 1 625 ? -27.112 0.321 27.836 1.00 94.19 625 SER A CA 1
ATOM 4425 C C . SER A 1 625 ? -27.883 0.527 26.534 1.00 94.19 625 SER A C 1
ATOM 4427 O O . SER A 1 625 ? -27.329 0.525 25.434 1.00 94.19 625 SER A O 1
ATOM 4429 N N . CYS A 1 626 ? -29.206 0.707 26.633 1.00 92.62 626 CYS A N 1
ATOM 4430 C CA . CYS A 1 626 ? -30.026 1.087 25.483 1.00 92.62 626 CYS A CA 1
ATOM 4431 C C . CYS A 1 626 ? -31.138 2.088 25.803 1.00 92.62 626 CYS A C 1
ATOM 4433 O O . CYS A 1 626 ? -31.756 2.060 26.866 1.00 92.62 626 CYS A O 1
ATOM 4435 N N . THR A 1 627 ? -31.419 2.968 24.841 1.00 88.75 627 THR A N 1
ATOM 4436 C CA . THR A 1 627 ? -32.529 3.940 24.897 1.00 88.75 627 THR A CA 1
ATOM 4437 C C . THR A 1 627 ? -33.855 3.320 24.442 1.00 88.75 627 THR A C 1
ATOM 4439 O O . THR A 1 627 ? -33.880 2.212 23.917 1.00 88.75 627 THR A O 1
ATOM 4442 N N . THR A 1 628 ? -34.969 4.050 24.583 1.00 82.88 628 THR A N 1
ATOM 4443 C CA . THR A 1 628 ? -36.337 3.568 24.294 1.00 82.88 628 THR A CA 1
ATOM 4444 C C . THR A 1 628 ? -36.522 2.929 22.919 1.00 82.88 628 THR A C 1
ATOM 4446 O O . THR A 1 628 ? -37.341 2.027 22.763 1.00 82.88 628 THR A O 1
ATOM 4449 N N . PHE A 1 629 ? -35.770 3.386 21.920 1.00 82.69 629 PHE A N 1
ATOM 4450 C CA . PHE A 1 629 ? -35.866 2.880 20.552 1.00 82.69 629 PHE A CA 1
ATOM 4451 C C . PHE A 1 629 ? -34.689 1.987 20.144 1.00 82.69 629 PHE A C 1
ATOM 4453 O O . PHE A 1 629 ? -34.698 1.494 19.025 1.00 82.69 629 PHE A O 1
ATOM 4460 N N . GLY A 1 630 ? -33.680 1.801 20.998 1.00 87.50 630 GLY A N 1
ATOM 4461 C CA . GLY A 1 630 ? -32.540 0.920 20.728 1.00 87.50 630 GLY A CA 1
ATOM 4462 C C . GLY A 1 630 ? -32.821 -0.537 21.109 1.00 87.50 630 GLY A C 1
ATOM 4463 O O . GLY A 1 630 ? -33.762 -0.815 21.853 1.00 87.50 630 GLY A O 1
ATOM 4464 N N . SER A 1 631 ? -32.001 -1.471 20.625 1.00 92.25 631 SER A N 1
ATOM 4465 C CA . SER A 1 631 ? -32.077 -2.886 20.998 1.00 92.25 631 SER A CA 1
ATOM 4466 C C . SER A 1 631 ? -30.707 -3.526 21.209 1.00 92.25 631 SER A C 1
ATOM 4468 O O . SER A 1 631 ? -29.778 -3.308 20.430 1.00 92.25 631 SER A O 1
ATOM 4470 N N . LEU A 1 632 ? -30.621 -4.367 22.243 1.00 95.00 632 LEU A N 1
ATOM 4471 C CA . LEU A 1 632 ? -29.435 -5.142 22.610 1.00 95.00 632 LEU A CA 1
ATOM 4472 C C . LEU A 1 632 ? -29.740 -6.640 22.572 1.00 95.00 632 LEU A C 1
ATOM 4474 O O . LEU A 1 632 ? -30.701 -7.090 23.198 1.00 95.00 632 LEU A O 1
ATOM 4478 N N . VAL A 1 633 ? -28.906 -7.424 21.894 1.00 96.12 633 VAL A N 1
ATOM 4479 C CA . VAL A 1 633 ? -28.980 -8.890 21.910 1.00 96.12 633 VAL A CA 1
ATOM 4480 C C . VAL A 1 633 ? -27.575 -9.463 22.026 1.00 96.12 633 VAL A C 1
ATOM 4482 O O . VAL A 1 633 ? -26.723 -9.168 21.195 1.00 96.12 633 VAL A O 1
ATOM 4485 N N . GLY A 1 634 ? -27.302 -10.309 23.014 1.00 97.12 634 GLY A N 1
ATOM 4486 C CA . GLY A 1 634 ? -25.956 -10.862 23.106 1.00 97.12 634 GLY A CA 1
ATOM 4487 C C . GLY A 1 634 ? -25.640 -11.684 24.336 1.00 97.12 634 GLY A C 1
ATOM 4488 O O . GLY A 1 634 ? -26.511 -12.010 25.146 1.00 97.12 634 GLY A O 1
ATOM 4489 N N . HIS A 1 635 ? -24.361 -12.030 24.441 1.00 97.56 635 HIS A N 1
ATOM 4490 C CA . HIS A 1 635 ? -23.822 -12.866 25.505 1.00 97.56 635 HIS A CA 1
ATOM 4491 C C . HIS A 1 635 ? -22.640 -12.167 26.182 1.00 97.56 635 HIS A C 1
ATOM 4493 O O . HIS A 1 635 ? -21.800 -11.570 25.514 1.00 97.56 635 HIS A O 1
ATOM 4499 N N . VAL A 1 636 ? -22.564 -12.277 27.504 1.00 98.38 636 VAL A N 1
ATOM 4500 C CA . VAL A 1 636 ? -21.402 -11.947 28.331 1.00 98.38 636 VAL A CA 1
ATOM 4501 C C . VAL A 1 636 ? -20.971 -13.244 28.992 1.00 98.38 636 VAL A C 1
ATOM 4503 O O . VAL A 1 636 ? -21.685 -13.754 29.860 1.00 98.38 636 VAL A O 1
ATOM 4506 N N . ARG A 1 637 ? -19.856 -13.836 28.550 1.00 96.81 637 ARG A N 1
ATOM 4507 C CA . ARG A 1 637 ? -19.483 -15.174 29.018 1.00 96.81 637 ARG A CA 1
ATOM 4508 C C . ARG A 1 637 ? -17.999 -15.461 29.145 1.00 96.81 637 ARG A C 1
ATOM 4510 O O . ARG A 1 637 ? -17.206 -15.052 28.304 1.00 96.81 637 ARG A O 1
ATOM 4517 N N . GLY A 1 638 ? -17.632 -16.244 30.158 1.00 96.38 638 GLY A N 1
ATOM 4518 C CA . GLY A 1 638 ? -16.247 -16.672 30.362 1.00 96.38 638 GLY A CA 1
ATOM 4519 C C . GLY A 1 638 ? -15.284 -15.516 30.646 1.00 96.38 638 GLY A C 1
ATOM 4520 O O . GLY A 1 638 ? -14.132 -15.576 30.214 1.00 96.38 638 GLY A O 1
ATOM 4521 N N . ASN A 1 639 ? -15.756 -14.447 31.293 1.00 98.06 639 ASN A N 1
ATOM 4522 C CA . ASN A 1 639 ? -14.934 -13.300 31.676 1.00 98.06 639 ASN A CA 1
ATOM 4523 C C . ASN A 1 639 ? -14.462 -13.422 33.128 1.00 98.06 639 ASN A C 1
ATOM 4525 O O . ASN A 1 639 ? -15.175 -13.963 33.973 1.00 98.06 639 ASN A O 1
ATOM 4529 N N . LEU A 1 640 ? -13.275 -12.886 33.404 1.00 97.56 640 LEU A N 1
ATOM 4530 C CA . LEU A 1 640 ? -12.761 -12.646 34.748 1.00 97.56 640 LEU A CA 1
ATOM 4531 C C . LEU A 1 640 ? -12.908 -11.152 35.039 1.00 97.56 640 LEU A C 1
ATOM 4533 O O . LEU A 1 640 ? -12.312 -10.340 34.334 1.00 97.56 640 LEU A O 1
ATOM 4537 N N . ILE A 1 641 ? -13.705 -10.797 36.040 1.00 95.50 641 ILE A N 1
ATOM 4538 C CA . ILE A 1 641 ? -14.045 -9.416 36.387 1.00 95.50 641 ILE A CA 1
ATOM 4539 C C . ILE A 1 641 ? -13.685 -9.195 37.853 1.00 95.50 641 ILE A C 1
ATOM 4541 O O . ILE A 1 641 ? -14.343 -9.745 38.732 1.00 95.50 641 ILE A O 1
ATOM 4545 N N . ASP A 1 642 ? -12.641 -8.415 38.121 1.00 92.56 642 ASP A N 1
ATOM 4546 C CA . ASP A 1 642 ? -12.107 -8.229 39.469 1.00 92.56 642 ASP A CA 1
ATOM 4547 C C . ASP A 1 642 ? -11.827 -6.757 39.811 1.00 92.56 642 ASP A C 1
ATOM 4549 O O . ASP A 1 642 ? -11.495 -5.939 38.952 1.00 92.56 642 ASP A O 1
ATOM 4553 N N . ASN A 1 643 ? -11.909 -6.435 41.103 1.00 90.00 643 ASN A N 1
ATOM 4554 C CA . ASN A 1 643 ? -11.545 -5.134 41.682 1.00 90.00 643 ASN A CA 1
ATOM 4555 C C . ASN A 1 643 ? -12.289 -3.942 41.054 1.00 90.00 643 ASN A C 1
ATOM 4557 O O . ASN A 1 643 ? -11.687 -2.918 40.730 1.00 90.00 643 ASN A O 1
ATOM 4561 N N . ILE A 1 644 ? -13.603 -4.071 40.885 1.00 89.69 644 ILE A N 1
ATOM 4562 C CA . ILE A 1 644 ? -14.440 -3.056 40.237 1.00 89.69 644 ILE A CA 1
ATOM 4563 C C . ILE A 1 644 ? -14.894 -1.983 41.235 1.00 89.69 644 ILE A C 1
ATOM 4565 O O . ILE A 1 644 ? -15.391 -2.301 42.323 1.00 89.69 644 ILE A O 1
ATOM 4569 N N . GLY A 1 645 ? -14.782 -0.713 40.835 1.00 78.50 645 GLY A N 1
ATOM 4570 C CA . GLY A 1 645 ? -15.506 0.382 41.470 1.00 78.50 645 GLY A CA 1
ATOM 4571 C C . GLY A 1 645 ? -14.848 1.116 42.639 1.00 78.50 645 GLY A C 1
ATOM 4572 O O . GLY A 1 645 ? -14.079 0.582 43.442 1.00 78.50 645 GLY A O 1
ATOM 4573 N N . ASN A 1 646 ? -15.239 2.383 42.783 1.00 70.50 646 ASN A N 1
ATOM 4574 C CA . ASN A 1 646 ? -15.088 3.224 43.978 1.00 70.50 646 ASN A CA 1
ATOM 4575 C C . ASN A 1 646 ? -16.430 3.831 44.456 1.00 70.50 646 ASN A C 1
ATOM 4577 O O . ASN A 1 646 ? -16.491 4.389 45.560 1.00 70.50 646 ASN A O 1
ATOM 4581 N N . GLY A 1 647 ? -17.490 3.705 43.663 1.00 72.75 647 GLY A N 1
ATOM 4582 C CA . GLY A 1 647 ? -18.890 4.031 43.918 1.00 72.75 647 GLY A CA 1
ATOM 4583 C C . GLY A 1 647 ? -19.708 2.821 44.374 1.00 72.75 647 GLY A C 1
ATOM 4584 O O . GLY A 1 647 ? -19.167 1.753 44.645 1.00 72.75 647 GLY A O 1
ATOM 4585 N N . ALA A 1 648 ? -21.008 3.025 44.576 1.00 73.88 648 ALA A N 1
ATOM 4586 C CA . ALA A 1 648 ? -21.963 1.948 44.890 1.00 73.88 648 ALA A CA 1
ATOM 4587 C C . ALA A 1 648 ? -22.803 1.551 43.663 1.00 7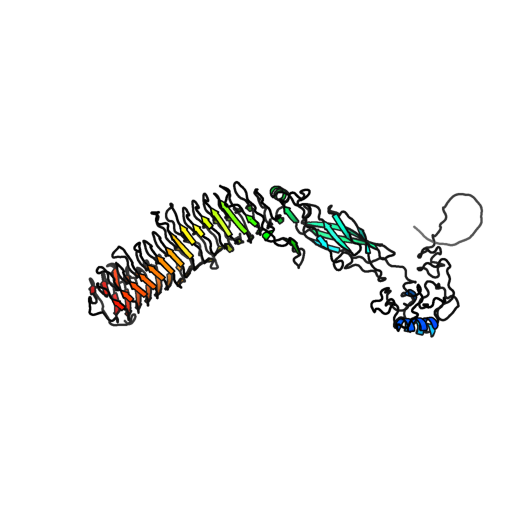3.88 648 ALA A C 1
ATOM 4589 O O . ALA A 1 648 ? -23.630 0.655 43.757 1.00 73.88 648 ALA A O 1
ATOM 4590 N N . ASP A 1 649 ? -22.612 2.282 42.575 1.00 81.00 649 ASP A N 1
ATOM 4591 C CA . ASP A 1 649 ? -23.191 2.165 41.245 1.00 81.00 649 ASP A CA 1
ATOM 4592 C C . ASP A 1 649 ? -22.217 1.543 40.238 1.00 81.00 649 ASP A C 1
ATOM 4594 O O . ASP A 1 649 ? -22.585 1.415 39.083 1.00 81.00 649 ASP A O 1
ATOM 4598 N N . ASP A 1 650 ? -21.010 1.182 40.687 1.00 88.12 650 ASP A N 1
ATOM 4599 C CA . ASP A 1 650 ? -19.991 0.525 39.872 1.00 88.12 650 ASP A CA 1
ATOM 4600 C C . ASP A 1 650 ? -20.154 -0.999 39.983 1.00 88.12 650 ASP A C 1
ATOM 4602 O O . ASP A 1 650 ? -19.762 -1.617 40.989 1.00 88.12 650 ASP A O 1
ATOM 4606 N N . ASP A 1 651 ? -20.745 -1.589 38.954 1.00 91.19 651 ASP A N 1
ATOM 4607 C CA . ASP A 1 651 ? -21.191 -2.973 38.908 1.00 91.19 651 ASP A CA 1
ATOM 4608 C C . ASP A 1 651 ? -20.231 -3.856 38.093 1.00 91.19 651 ASP A C 1
ATOM 4610 O O . ASP A 1 651 ? -19.522 -3.412 37.188 1.00 91.19 651 ASP A O 1
ATOM 4614 N N . GLY A 1 652 ? -20.204 -5.159 38.381 1.00 93.62 652 GLY A N 1
ATOM 4615 C CA . GLY A 1 652 ? -19.384 -6.100 37.610 1.00 93.62 652 GLY A CA 1
ATOM 4616 C C . GLY A 1 652 ? -19.870 -6.187 36.162 1.00 93.62 652 GLY A C 1
ATOM 4617 O O . GLY A 1 652 ? -19.098 -6.006 35.217 1.00 93.62 652 GLY A O 1
ATOM 4618 N N . VAL A 1 653 ? -21.172 -6.430 36.001 1.00 96.38 653 VAL A N 1
ATOM 4619 C CA . VAL A 1 653 ? -21.895 -6.330 34.728 1.00 96.38 653 VAL A CA 1
ATOM 4620 C C . VAL A 1 653 ? -23.178 -5.536 34.950 1.00 96.38 653 VAL A C 1
ATOM 4622 O O . VAL A 1 653 ? -24.040 -5.964 35.716 1.00 96.38 653 VAL A O 1
ATOM 4625 N N . SER A 1 654 ? -23.332 -4.432 34.230 1.00 95.38 654 SER A N 1
ATOM 4626 C CA . SER A 1 654 ? -24.504 -3.561 34.254 1.00 95.38 654 SER A CA 1
ATOM 4627 C C . SER A 1 654 ? -25.306 -3.714 32.961 1.00 95.38 654 SER A C 1
ATOM 4629 O O . SER A 1 654 ? -24.765 -3.668 31.855 1.00 95.38 654 SER A O 1
ATOM 4631 N N . VAL A 1 655 ? -26.618 -3.936 33.080 1.00 95.62 655 VAL A N 1
ATOM 4632 C CA . VAL A 1 655 ? -27.558 -3.992 31.951 1.00 95.62 655 VAL A CA 1
ATOM 4633 C C . VAL A 1 655 ? -28.668 -2.976 32.171 1.00 95.62 655 VAL A C 1
ATOM 4635 O O . VAL A 1 655 ? -29.628 -3.236 32.896 1.00 95.62 655 VAL A O 1
ATOM 4638 N N . LYS A 1 656 ? -28.589 -1.833 31.488 1.00 92.56 656 LYS A N 1
ATOM 4639 C CA . LYS A 1 656 ? -29.519 -0.711 31.650 1.00 92.56 656 LYS A CA 1
ATOM 4640 C C . LYS A 1 656 ? -30.339 -0.449 30.390 1.00 92.56 656 LYS A C 1
ATOM 4642 O O . LYS A 1 656 ? -29.915 0.244 29.465 1.00 92.56 656 LYS A O 1
ATOM 4647 N N . ALA A 1 657 ? -31.558 -0.977 30.355 1.00 91.38 657 ALA A N 1
ATOM 4648 C CA . ALA A 1 657 ? -32.387 -0.993 29.154 1.00 91.38 657 ALA A CA 1
ATOM 4649 C C . ALA A 1 657 ? -33.666 -0.145 29.273 1.00 91.38 657 ALA A C 1
ATOM 4651 O O . ALA A 1 657 ? -34.534 -0.383 30.116 1.00 91.38 657 ALA A O 1
ATOM 4652 N N . MET A 1 658 ? -33.815 0.824 28.366 1.00 89.00 658 MET A N 1
ATOM 4653 C CA . MET A 1 658 ? -35.066 1.552 28.107 1.00 89.00 658 MET A CA 1
ATOM 4654 C C . MET A 1 658 ? -35.815 1.008 26.876 1.00 89.00 658 MET A C 1
ATOM 4656 O O . MET A 1 658 ? -36.986 1.335 26.695 1.00 89.00 658 MET A O 1
ATOM 4660 N N . GLY A 1 659 ? -35.154 0.201 26.037 1.00 87.06 659 GLY A N 1
ATOM 4661 C CA . GLY A 1 659 ? -35.712 -0.509 24.879 1.00 87.06 659 GLY A CA 1
ATOM 4662 C C . GLY A 1 659 ? -35.637 -2.040 25.036 1.00 87.06 659 GLY A C 1
ATOM 4663 O O . GLY A 1 659 ? -35.299 -2.530 26.115 1.00 87.06 659 GLY A O 1
ATOM 4664 N N . PRO A 1 660 ? -35.976 -2.835 24.002 1.00 89.69 660 PRO A N 1
ATOM 4665 C CA . PRO A 1 660 ? -35.891 -4.295 24.064 1.00 89.69 660 PRO A CA 1
ATOM 4666 C C . PRO A 1 660 ? -34.448 -4.800 24.220 1.00 89.69 660 PRO A C 1
ATOM 4668 O O . PRO A 1 660 ? -33.583 -4.493 23.395 1.00 89.69 660 PRO A O 1
ATOM 4671 N N . ALA A 1 661 ? -34.211 -5.640 25.229 1.00 93.06 661 ALA A N 1
ATOM 4672 C CA . ALA A 1 661 ? -32.913 -6.262 25.483 1.00 93.06 661 ALA A CA 1
ATOM 4673 C C . ALA A 1 661 ? -33.048 -7.777 25.707 1.00 93.06 661 ALA A C 1
ATOM 4675 O O . ALA A 1 661 ? -33.959 -8.232 26.397 1.00 93.06 661 ALA A O 1
ATOM 4676 N N . THR A 1 662 ? -32.153 -8.572 25.123 1.00 94.88 662 THR A N 1
ATOM 4677 C CA . THR A 1 662 ? -32.048 -10.024 25.340 1.00 94.88 662 THR A CA 1
ATOM 4678 C C . THR A 1 662 ? -30.593 -10.390 25.610 1.00 94.88 662 THR A C 1
ATOM 4680 O O . THR A 1 662 ? -29.792 -10.478 24.682 1.00 94.88 662 THR A O 1
ATOM 4683 N N . VAL A 1 663 ? -30.241 -10.578 26.881 1.00 96.75 663 VAL A N 1
ATOM 4684 C CA . VAL A 1 663 ? -28.846 -10.725 27.324 1.00 96.75 663 VAL A CA 1
ATOM 4685 C C . VAL A 1 663 ? -28.652 -12.032 28.088 1.00 96.75 663 VAL A C 1
ATOM 4687 O O . VAL A 1 663 ? -29.407 -12.353 29.002 1.00 96.75 663 VAL A O 1
ATOM 4690 N N . SER A 1 664 ? -27.626 -12.797 27.732 1.00 97.19 664 SER A N 1
ATOM 4691 C CA . SER A 1 664 ? -27.192 -13.972 28.493 1.00 97.19 664 SER A CA 1
ATOM 4692 C C . SER A 1 664 ? -25.886 -13.665 29.216 1.00 97.19 664 SER A C 1
ATOM 4694 O O . SER A 1 664 ? -24.903 -13.333 28.566 1.00 97.19 664 SER A O 1
ATOM 4696 N N . ILE A 1 665 ? -25.851 -13.815 30.534 1.00 97.94 665 ILE A N 1
ATOM 4697 C CA . ILE A 1 665 ? -24.668 -13.632 31.378 1.00 97.94 665 ILE A CA 1
ATOM 4698 C C . ILE A 1 665 ? -24.310 -15.001 31.954 1.00 97.94 665 ILE A C 1
ATOM 4700 O O . ILE A 1 665 ? -25.033 -15.522 32.805 1.00 97.94 665 ILE A O 1
ATOM 4704 N N . GLN A 1 666 ? -23.247 -15.622 31.442 1.00 96.31 666 GLN A N 1
ATOM 4705 C CA . GLN A 1 666 ? -22.945 -17.024 31.736 1.00 96.31 666 GLN A CA 1
ATOM 4706 C C . GLN A 1 666 ? -21.464 -17.303 32.015 1.00 96.31 666 GLN A C 1
ATOM 4708 O O . GLN A 1 666 ? -20.607 -16.778 31.320 1.00 96.31 666 GLN A O 1
ATOM 4713 N N . ASP A 1 667 ? -21.149 -18.201 32.950 1.00 96.00 667 ASP A N 1
ATOM 4714 C CA . ASP A 1 667 ? -19.778 -18.693 33.185 1.00 96.00 667 ASP A CA 1
ATOM 4715 C C . ASP A 1 667 ? -18.752 -17.576 33.496 1.00 96.00 667 ASP A C 1
ATOM 4717 O O . ASP A 1 667 ? -17.572 -17.704 33.165 1.00 96.00 667 ASP A O 1
ATOM 4721 N N . ASN A 1 668 ? -19.170 -16.447 34.076 1.00 97.38 668 ASN A N 1
ATOM 4722 C CA . ASN A 1 668 ? -18.246 -15.378 34.475 1.00 97.38 668 ASN A CA 1
ATOM 4723 C C . ASN A 1 668 ? -17.759 -15.586 35.916 1.00 97.38 668 ASN A C 1
ATOM 4725 O O . ASN A 1 668 ? -18.513 -16.067 36.763 1.00 97.38 668 ASN A O 1
ATOM 4729 N N . ASP A 1 669 ? -16.517 -15.192 36.196 1.00 96.38 669 ASP A N 1
ATOM 4730 C CA . ASP A 1 669 ? -15.959 -15.108 37.549 1.00 96.38 669 ASP A CA 1
ATOM 4731 C C . ASP A 1 669 ? -15.845 -13.633 37.942 1.00 96.38 669 ASP A C 1
ATOM 4733 O O . ASP A 1 669 ? -15.016 -12.900 37.403 1.00 96.38 669 ASP A O 1
ATOM 4737 N N . ILE A 1 670 ? -16.743 -13.190 38.819 1.00 93.62 670 ILE A N 1
ATOM 4738 C CA . ILE A 1 670 ? -16.922 -11.803 39.240 1.00 93.62 670 ILE A CA 1
ATOM 4739 C C . ILE A 1 670 ? -16.526 -11.701 40.713 1.00 93.62 670 ILE A C 1
ATOM 4741 O O . ILE A 1 670 ? -17.131 -12.340 41.582 1.00 93.62 670 ILE A O 1
ATOM 4745 N N . SER A 1 671 ? -15.521 -10.888 41.022 1.00 90.75 671 SER A N 1
ATOM 4746 C CA . SER A 1 671 ? -15.039 -10.716 42.388 1.00 90.75 671 SER A CA 1
ATOM 4747 C C . SER A 1 671 ? -14.705 -9.279 42.760 1.00 90.75 671 SER A C 1
ATOM 4749 O O . SER A 1 671 ? -14.432 -8.432 41.919 1.00 90.75 671 SER A O 1
ATOM 4751 N N . ASN A 1 672 ? -14.730 -9.009 44.069 1.00 88.50 672 ASN A N 1
ATOM 4752 C CA . ASN A 1 672 ? -14.280 -7.742 44.654 1.00 88.50 672 ASN A CA 1
ATOM 4753 C C . ASN A 1 672 ? -14.959 -6.509 44.028 1.00 88.50 672 ASN A C 1
ATOM 4755 O O . ASN A 1 672 ? -14.308 -5.498 43.768 1.00 88.50 672 ASN A O 1
ATOM 4759 N N . VAL A 1 673 ? -16.270 -6.602 43.799 1.00 88.44 673 VAL A N 1
ATOM 4760 C CA . VAL A 1 673 ? -17.078 -5.515 43.238 1.00 88.44 673 VAL A CA 1
ATOM 4761 C C . VAL A 1 673 ? -17.659 -4.654 44.352 1.00 88.44 673 VAL A C 1
ATOM 4763 O O . VAL A 1 673 ? -18.120 -5.158 45.387 1.00 88.44 673 VAL A O 1
ATOM 4766 N N . ARG A 1 674 ? -17.612 -3.334 44.167 1.00 86.81 674 ARG A N 1
ATOM 4767 C CA . ARG A 1 674 ? -18.114 -2.389 45.162 1.00 86.81 674 ARG A CA 1
ATOM 4768 C C . ARG A 1 674 ? -19.621 -2.124 45.066 1.00 86.81 674 ARG A C 1
ATOM 4770 O O . ARG A 1 674 ? -20.226 -1.971 46.133 1.00 86.81 674 ARG A O 1
ATOM 4777 N N . GLY A 1 675 ? -20.177 -2.058 43.855 1.00 87.38 675 GLY A N 1
ATOM 4778 C CA . GLY A 1 675 ? -21.615 -2.038 43.574 1.00 87.38 675 GLY A CA 1
ATOM 4779 C C . GLY A 1 675 ? -22.223 -3.439 43.601 1.00 87.38 675 GLY A C 1
ATOM 4780 O O . GLY A 1 675 ? -21.919 -4.226 44.501 1.00 87.38 675 GLY A O 1
ATOM 4781 N N . ASP A 1 676 ? -23.085 -3.742 42.638 1.00 88.38 676 ASP A N 1
ATOM 4782 C CA . ASP A 1 676 ? -23.689 -5.051 42.426 1.00 88.38 676 ASP A CA 1
ATOM 4783 C C . ASP A 1 676 ? -22.757 -5.950 41.586 1.00 88.38 676 ASP A C 1
ATOM 4785 O O . ASP A 1 676 ? -22.024 -5.500 40.708 1.00 88.38 676 ASP A O 1
ATOM 4789 N N . GLY A 1 677 ? -22.772 -7.264 41.829 1.00 90.50 677 GLY A N 1
ATOM 4790 C CA . GLY A 1 677 ? -22.035 -8.200 40.970 1.00 90.50 677 GLY A CA 1
ATOM 4791 C C . GLY A 1 677 ? -22.583 -8.175 39.540 1.00 90.50 677 GLY A C 1
ATOM 4792 O O . GLY A 1 677 ? -21.833 -8.040 38.574 1.00 90.50 677 GLY A O 1
ATOM 4793 N N . ILE A 1 678 ? -23.909 -8.267 39.429 1.00 93.31 678 ILE A N 1
ATOM 4794 C CA . ILE A 1 678 ? -24.673 -8.065 38.197 1.00 93.31 678 ILE A CA 1
ATOM 4795 C C . ILE A 1 678 ? -25.867 -7.157 38.512 1.00 93.31 678 ILE A C 1
ATOM 4797 O O . ILE A 1 678 ? -26.691 -7.537 39.345 1.00 93.31 678 ILE A O 1
ATOM 4801 N N . ASP A 1 679 ? -26.013 -6.031 37.813 1.00 92.75 679 ASP A N 1
ATOM 4802 C CA . ASP A 1 679 ? -27.218 -5.192 37.850 1.00 92.75 679 ASP A CA 1
ATOM 4803 C C . ASP A 1 679 ? -28.008 -5.300 36.545 1.00 92.75 679 ASP A C 1
ATOM 4805 O O . ASP A 1 679 ? -27.472 -5.207 35.440 1.00 92.75 679 ASP A O 1
ATOM 4809 N N . VAL A 1 680 ? -29.320 -5.484 36.668 1.00 92.19 680 VAL A N 1
ATOM 4810 C CA . VAL A 1 680 ? -30.252 -5.454 35.543 1.00 92.19 680 VAL A CA 1
ATOM 4811 C C . VAL A 1 680 ? -31.344 -4.445 35.838 1.00 92.19 680 VAL A C 1
ATOM 4813 O O . VAL A 1 680 ? -32.256 -4.694 36.631 1.00 92.19 680 VAL A O 1
ATOM 4816 N N . THR A 1 681 ? -31.295 -3.331 35.121 1.00 89.31 681 THR A N 1
ATOM 4817 C CA . THR A 1 681 ? -32.227 -2.223 35.263 1.00 89.31 681 THR A CA 1
ATOM 4818 C C . THR A 1 681 ? -33.066 -2.038 33.996 1.00 89.31 681 THR A C 1
ATOM 4820 O O . THR A 1 681 ? -32.553 -1.851 32.893 1.00 89.31 681 THR A O 1
ATOM 4823 N N . SER A 1 682 ? -34.394 -2.044 34.148 1.00 87.38 682 SER A N 1
ATOM 4824 C CA . SER A 1 682 ? -35.359 -1.791 33.069 1.00 87.38 682 SER A CA 1
ATOM 4825 C C . SER A 1 682 ? -36.191 -0.537 33.331 1.00 87.38 682 SER A C 1
ATOM 4827 O O . SER A 1 682 ? -36.657 -0.307 34.445 1.00 87.38 682 SER A O 1
ATOM 4829 N N . SER A 1 683 ? -36.449 0.277 32.309 1.00 83.88 683 SER A N 1
ATOM 4830 C CA . SER A 1 683 ? -37.292 1.475 32.438 1.00 83.88 683 SER A CA 1
ATOM 4831 C C . SER A 1 683 ? -38.104 1.765 31.170 1.00 83.88 683 SER A C 1
ATOM 4833 O O . SER A 1 683 ? -37.883 1.158 30.128 1.00 83.88 683 SER A O 1
ATOM 4835 N N . ASN A 1 684 ? -39.085 2.673 31.256 1.00 79.19 684 ASN A N 1
ATOM 4836 C CA . ASN A 1 684 ? -39.876 3.170 30.114 1.00 79.19 684 ASN A CA 1
ATOM 4837 C C . ASN A 1 684 ? -40.558 2.099 29.230 1.00 79.19 684 ASN A C 1
ATOM 4839 O O . ASN A 1 684 ? -40.553 2.221 28.007 1.00 79.19 684 ASN A O 1
ATOM 4843 N N . ALA A 1 685 ? -41.198 1.091 29.837 1.00 69.31 685 ALA A N 1
ATOM 4844 C CA . ALA A 1 685 ? -41.906 0.011 29.129 1.00 69.31 685 ALA A CA 1
ATOM 4845 C C . ALA A 1 685 ? -40.996 -0.924 28.311 1.00 69.31 685 ALA A C 1
ATOM 4847 O O . ALA A 1 685 ? -41.463 -1.609 27.398 1.00 69.31 685 ALA A O 1
ATOM 4848 N N . ALA A 1 686 ? -39.703 -0.965 28.633 1.00 77.44 686 ALA A N 1
ATOM 4849 C CA . ALA A 1 686 ? -38.778 -1.926 28.055 1.00 77.44 686 ALA A CA 1
ATOM 4850 C C . ALA A 1 686 ? -39.203 -3.374 28.349 1.00 77.44 686 ALA A C 1
ATOM 4852 O O . ALA A 1 686 ? -39.728 -3.686 29.422 1.00 77.44 686 ALA A O 1
ATOM 4853 N N . ASN A 1 687 ? -38.919 -4.262 27.395 1.00 84.12 687 ASN A N 1
ATOM 4854 C CA . ASN A 1 687 ? -39.000 -5.708 27.577 1.00 84.12 687 ASN A CA 1
ATOM 4855 C C . ASN A 1 687 ? -37.576 -6.265 27.646 1.00 84.12 687 ASN A C 1
ATOM 4857 O O . ASN A 1 687 ? -36.872 -6.300 26.634 1.00 84.12 687 ASN A O 1
ATOM 4861 N N . VAL A 1 688 ? -37.159 -6.660 28.845 1.00 88.31 688 VAL A N 1
ATOM 4862 C CA . VAL A 1 688 ? -35.816 -7.167 29.123 1.00 88.31 688 VAL A CA 1
ATOM 4863 C C . VAL A 1 688 ? -35.901 -8.656 29.420 1.00 88.31 688 VAL A C 1
ATOM 4865 O O . VAL A 1 688 ? -36.542 -9.078 30.382 1.00 88.31 688 VAL A O 1
ATOM 4868 N N . GLN A 1 689 ? -35.237 -9.455 28.593 1.00 90.56 689 GLN A N 1
ATOM 4869 C CA . GLN A 1 689 ? -35.022 -10.878 28.815 1.00 90.56 689 GLN A CA 1
ATOM 4870 C C . GLN A 1 689 ? -33.569 -11.092 29.220 1.00 90.56 689 GLN A C 1
ATOM 4872 O O . GLN A 1 689 ? -32.660 -10.756 28.464 1.00 90.56 689 GLN A O 1
ATOM 4877 N N . VAL A 1 690 ? -33.346 -11.659 30.402 1.00 91.94 690 VAL A N 1
ATOM 4878 C CA . VAL A 1 690 ? -32.003 -11.959 30.895 1.00 91.94 690 VAL A CA 1
ATOM 4879 C C . VAL A 1 690 ? -31.903 -13.408 31.363 1.00 91.94 690 VAL A C 1
ATOM 4881 O O . VAL A 1 690 ? -32.814 -13.945 31.995 1.00 91.94 690 VAL A O 1
ATOM 4884 N N . SER A 1 691 ? -30.801 -14.071 31.029 1.00 91.56 691 SER A N 1
ATOM 4885 C CA . SER A 1 691 ? -30.427 -15.370 31.602 1.00 91.56 691 SER A CA 1
ATOM 4886 C C . SER A 1 691 ? -29.110 -15.211 32.346 1.00 91.56 691 SER A C 1
ATOM 4888 O O . SER A 1 691 ? -28.138 -14.784 31.737 1.00 91.56 691 SER A O 1
ATOM 4890 N N . ILE A 1 692 ? -29.082 -15.526 33.639 1.00 92.38 692 ILE A N 1
ATOM 4891 C CA . ILE A 1 692 ? -27.907 -15.417 34.509 1.00 92.38 692 ILE A CA 1
ATOM 4892 C C . ILE A 1 692 ? -27.578 -16.823 35.006 1.00 92.38 692 ILE A C 1
ATOM 4894 O O . ILE A 1 692 ? -28.252 -17.344 35.897 1.00 92.38 692 ILE A O 1
ATOM 4898 N N . LEU A 1 693 ? -26.599 -17.462 34.371 1.00 91.25 693 LEU A N 1
ATOM 4899 C CA . LEU A 1 693 ? -26.348 -18.895 34.518 1.00 91.25 693 LEU A CA 1
ATOM 4900 C C . LEU A 1 693 ? -24.894 -19.181 34.895 1.00 91.25 693 LEU A C 1
ATOM 4902 O O . LEU A 1 693 ? -23.987 -18.620 34.296 1.00 91.25 693 LEU A O 1
ATOM 4906 N N . ASP A 1 694 ? -24.661 -20.097 35.830 1.00 91.81 694 ASP A N 1
ATOM 4907 C CA . ASP A 1 694 ? -23.326 -20.669 36.080 1.00 91.81 694 ASP A CA 1
ATOM 4908 C C . ASP A 1 694 ? -22.212 -19.638 36.407 1.00 91.81 694 ASP A C 1
ATOM 4910 O O . ASP A 1 694 ? -21.027 -19.905 36.212 1.00 91.81 694 ASP A O 1
ATOM 4914 N N . ASN A 1 695 ? -22.552 -18.448 36.918 1.00 92.12 695 ASN A N 1
ATOM 4915 C CA . ASN A 1 695 ? -21.559 -17.434 37.293 1.00 92.12 695 ASN A CA 1
ATOM 4916 C C . ASN A 1 695 ? -21.024 -17.672 38.714 1.00 92.12 695 ASN A C 1
ATOM 4918 O O . ASN A 1 695 ? -21.761 -18.089 39.608 1.00 92.12 695 ASN A O 1
ATOM 4922 N N . SER A 1 696 ? -19.753 -17.353 38.946 1.00 92.56 696 SER A N 1
ATOM 4923 C CA . SER A 1 696 ? -19.123 -17.264 40.268 1.00 92.56 696 SER A CA 1
ATOM 4924 C C . SER A 1 696 ? -19.115 -15.797 40.691 1.00 92.56 696 SER A C 1
ATOM 4926 O O . SER A 1 696 ? -18.492 -14.984 40.023 1.00 92.56 696 SER A O 1
ATOM 4928 N N . ILE A 1 697 ? -19.832 -15.436 41.760 1.00 89.12 697 ILE A N 1
ATOM 4929 C CA . ILE A 1 697 ? -19.910 -14.051 42.250 1.00 89.12 697 ILE A CA 1
ATOM 4930 C C . ILE A 1 697 ? -19.468 -14.028 43.707 1.00 89.12 697 ILE A C 1
ATOM 4932 O O . ILE A 1 697 ? -20.109 -14.619 44.585 1.00 89.12 697 ILE A O 1
ATOM 4936 N N . THR A 1 698 ? -18.341 -13.373 43.977 1.00 86.62 698 THR A N 1
ATOM 4937 C CA . THR A 1 698 ? -17.704 -13.423 45.292 1.00 86.62 698 THR A CA 1
ATOM 4938 C C . THR A 1 698 ? -17.262 -12.055 45.798 1.00 86.62 698 THR A C 1
ATOM 4940 O O . THR A 1 698 ? -16.843 -11.180 45.052 1.00 86.62 698 THR A O 1
ATOM 4943 N N . ASN A 1 699 ? -17.331 -11.866 47.116 1.00 79.81 699 ASN A N 1
ATOM 4944 C CA . ASN A 1 699 ? -16.844 -10.655 47.786 1.00 79.81 699 ASN A CA 1
ATOM 4945 C C . ASN A 1 699 ? -17.410 -9.323 47.239 1.00 79.81 699 ASN A C 1
ATOM 4947 O O . ASN A 1 699 ? -16.699 -8.319 47.189 1.00 79.81 699 ASN A O 1
ATOM 4951 N N . VAL A 1 700 ? -18.695 -9.309 46.881 1.00 77.81 700 VAL A N 1
ATOM 4952 C CA . VAL A 1 700 ? -19.452 -8.077 46.619 1.00 77.81 700 VAL A CA 1
ATOM 4953 C C . VAL A 1 700 ? -19.729 -7.371 47.959 1.00 77.81 700 VAL A C 1
ATOM 4955 O O . VAL A 1 700 ? -20.094 -8.014 48.958 1.00 77.81 700 VAL A O 1
ATOM 4958 N N . ASN A 1 701 ? -19.453 -6.066 48.043 1.00 69.06 701 ASN A N 1
ATOM 4959 C CA . ASN A 1 701 ? -19.502 -5.300 49.299 1.00 69.06 701 ASN A CA 1
ATOM 4960 C C . ASN A 1 701 ? -20.943 -5.146 49.849 1.00 69.06 701 ASN A C 1
ATOM 4962 O O . ASN A 1 701 ? -21.923 -5.202 49.121 1.00 69.06 701 ASN A O 1
ATOM 4966 N N . LEU A 1 702 ? -21.083 -4.887 51.158 1.00 56.00 702 LEU A N 1
ATOM 4967 C CA . LEU A 1 702 ? -22.339 -4.808 51.931 1.00 56.00 702 LEU A CA 1
ATOM 4968 C C . LEU A 1 702 ? -23.382 -3.783 51.435 1.00 56.00 702 LEU A C 1
ATOM 4970 O O . LEU A 1 702 ? -24.496 -3.776 51.962 1.00 56.00 702 LEU A O 1
ATOM 4974 N N . ALA A 1 703 ? -23.022 -2.886 50.511 1.00 61.72 703 ALA A N 1
ATOM 4975 C CA . ALA A 1 703 ? -23.927 -1.876 49.959 1.00 61.72 703 ALA A CA 1
ATOM 4976 C C . ALA A 1 703 ? -24.693 -2.357 48.711 1.00 61.72 703 ALA A C 1
ATOM 4978 O O . ALA A 1 703 ? -25.763 -1.805 48.452 1.00 61.72 703 ALA A O 1
ATOM 4979 N N . GLY A 1 704 ? -24.174 -3.366 48.000 1.00 69.31 704 GLY A N 1
ATOM 4980 C CA . GLY A 1 704 ? -24.760 -3.929 46.783 1.00 69.31 704 GLY A CA 1
ATOM 4981 C C . GLY A 1 704 ? -25.336 -5.339 46.960 1.00 69.31 704 GLY A C 1
ATOM 4982 O O . GLY A 1 704 ? -25.347 -5.919 48.058 1.00 69.31 704 GLY A O 1
ATOM 4983 N N . PHE A 1 705 ? -25.845 -5.876 45.859 1.00 80.06 705 PHE A N 1
ATOM 4984 C CA . PHE A 1 705 ? -26.376 -7.223 45.692 1.00 80.06 705 PHE A CA 1
ATOM 4985 C C . PHE A 1 705 ? -25.407 -8.072 44.875 1.00 80.06 705 PHE A C 1
ATOM 4987 O O . PHE A 1 705 ? -24.805 -7.581 43.926 1.00 80.06 705 PHE A O 1
ATOM 4994 N N . ASP A 1 706 ? -25.308 -9.373 45.163 1.00 82.56 706 ASP A N 1
ATOM 4995 C CA . ASP A 1 706 ? -24.604 -10.260 44.224 1.00 82.56 706 ASP A CA 1
ATOM 4996 C C . ASP A 1 706 ? -25.307 -10.208 42.847 1.00 82.56 706 ASP A C 1
ATOM 4998 O O . ASP A 1 706 ? -24.646 -10.113 41.815 1.00 82.56 706 ASP A O 1
ATOM 5002 N N . ILE A 1 707 ? -26.651 -10.189 42.845 1.00 87.12 707 ILE A N 1
ATOM 5003 C CA . ILE A 1 707 ? -27.491 -9.914 41.669 1.00 87.12 707 ILE A CA 1
ATOM 5004 C C . ILE A 1 707 ? -28.599 -8.905 42.028 1.00 87.12 707 ILE A C 1
ATOM 5006 O O . ILE A 1 707 ? -29.436 -9.165 42.903 1.00 87.12 707 ILE A O 1
ATOM 5010 N N . GLY A 1 708 ? -28.638 -7.773 41.327 1.00 86.00 708 GLY A N 1
ATOM 5011 C CA . GLY A 1 708 ? -29.670 -6.740 41.399 1.00 86.00 708 GLY A CA 1
ATOM 5012 C C . GLY A 1 708 ? -30.603 -6.773 40.184 1.00 86.00 708 GLY A C 1
ATOM 5013 O O . GLY A 1 708 ? -30.160 -6.809 39.042 1.00 86.00 708 GLY A O 1
ATOM 5014 N N . ILE A 1 709 ? -31.919 -6.766 40.416 1.00 84.44 709 ILE A N 1
ATOM 5015 C CA . ILE A 1 709 ? -32.939 -6.610 39.368 1.00 84.44 709 ILE A CA 1
ATOM 5016 C C . ILE A 1 709 ? -33.867 -5.460 39.746 1.00 84.44 709 ILE A C 1
ATOM 5018 O O . ILE A 1 709 ? -34.559 -5.511 40.769 1.00 84.44 709 ILE A O 1
ATOM 5022 N N . LYS A 1 710 ? -33.921 -4.426 38.907 1.00 85.00 710 LYS A N 1
ATOM 5023 C CA . LYS A 1 710 ? -34.591 -3.158 39.210 1.00 85.00 710 LYS A CA 1
ATOM 5024 C C . LYS A 1 710 ? -35.468 -2.706 38.040 1.00 85.00 710 LYS A C 1
ATOM 5026 O O . LYS A 1 710 ? -35.058 -2.746 36.884 1.00 85.00 710 LYS A O 1
ATOM 5031 N N . THR A 1 711 ? -36.678 -2.221 38.324 1.00 77.56 711 THR A N 1
ATOM 5032 C CA . THR A 1 711 ? -37.440 -1.406 37.357 1.00 77.56 711 THR A CA 1
ATOM 5033 C C . THR A 1 711 ? -37.571 0.032 37.834 1.00 77.56 711 THR A C 1
ATOM 5035 O O . THR A 1 711 ? -38.028 0.270 38.959 1.00 77.56 711 THR A O 1
ATOM 5038 N N . GLU A 1 712 ? -37.270 0.986 36.957 1.00 72.94 712 GLU A N 1
ATOM 5039 C CA . GLU A 1 712 ? -37.321 2.421 37.240 1.00 72.94 712 GLU A CA 1
ATOM 5040 C C . GLU A 1 712 ? -38.447 3.120 36.439 1.00 72.94 712 GLU A C 1
ATOM 5042 O O . GLU A 1 712 ? -38.640 2.841 35.255 1.00 72.94 712 GLU A O 1
ATOM 5047 N N . LEU A 1 713 ? -39.148 4.066 37.094 1.00 61.69 713 LEU A N 1
ATOM 5048 C CA . LEU A 1 713 ? -40.260 4.938 36.626 1.00 61.69 713 LEU A CA 1
ATOM 5049 C C . LEU A 1 713 ? -41.719 4.430 36.790 1.00 61.69 713 LEU A C 1
ATOM 5051 O O . LEU A 1 713 ? -42.038 3.254 36.668 1.00 61.69 713 LEU A O 1
ATOM 5055 N N . LEU A 1 714 ? -42.623 5.386 37.078 1.00 52.19 714 LEU A N 1
ATOM 5056 C CA . LEU A 1 714 ? -44.007 5.204 37.574 1.00 52.19 714 LEU A CA 1
ATOM 5057 C C . LEU A 1 714 ? -45.111 5.158 36.492 1.00 52.19 714 LEU A C 1
ATOM 5059 O O . LEU A 1 714 ? -46.285 5.050 36.844 1.00 52.19 714 LEU A O 1
ATOM 5063 N N . THR A 1 715 ? -44.789 5.324 35.203 1.00 52.50 715 THR A N 1
ATOM 5064 C CA . THR A 1 715 ? -45.799 5.672 34.176 1.00 52.50 715 THR A CA 1
ATOM 5065 C C . THR A 1 715 ? -46.095 4.597 33.129 1.00 52.50 715 THR A C 1
ATOM 5067 O O . THR A 1 715 ? -47.004 4.807 32.328 1.00 52.50 715 THR A O 1
ATOM 5070 N N . SER A 1 716 ? -45.372 3.472 33.107 1.00 58.44 716 SER A N 1
ATOM 5071 C CA . SER A 1 716 ? -45.593 2.395 32.129 1.00 58.44 716 SER A CA 1
ATOM 5072 C C . SER A 1 716 ? -45.053 1.037 32.593 1.00 58.44 716 SER A C 1
ATOM 5074 O O . SER A 1 716 ? -44.035 0.989 33.282 1.00 58.44 716 SER A O 1
ATOM 5076 N N . ASP A 1 717 ? -45.705 -0.048 32.170 1.00 65.88 717 ASP A N 1
ATOM 5077 C CA . ASP A 1 717 ? -45.418 -1.421 32.604 1.00 65.88 717 ASP A CA 1
ATOM 5078 C C . ASP A 1 717 ? -44.141 -1.968 31.931 1.00 65.88 717 ASP A C 1
ATOM 5080 O O . ASP A 1 717 ? -44.189 -2.603 30.876 1.00 65.88 717 ASP A O 1
ATOM 5084 N N . SER A 1 718 ? -42.969 -1.705 32.514 1.00 69.44 718 SER A N 1
ATOM 5085 C CA . SER A 1 718 ? -41.729 -2.394 32.122 1.00 69.44 718 SER A CA 1
ATOM 5086 C C . SER A 1 718 ? -41.800 -3.873 32.512 1.00 69.44 718 SER A C 1
ATOM 5088 O O . SER A 1 718 ? -42.330 -4.211 33.574 1.00 69.44 718 SER A O 1
ATOM 5090 N N . THR A 1 719 ? -41.265 -4.757 31.666 1.00 73.75 719 THR A N 1
ATOM 5091 C CA . THR A 1 719 ? -41.223 -6.203 31.928 1.00 73.75 719 THR A CA 1
ATOM 5092 C C . THR A 1 719 ? -39.783 -6.687 32.006 1.00 73.75 719 THR A C 1
ATOM 5094 O O . THR A 1 719 ? -39.020 -6.505 31.058 1.00 73.75 719 THR A O 1
ATOM 5097 N N . ILE A 1 720 ? -39.434 -7.349 33.110 1.00 80.56 720 ILE A N 1
ATOM 5098 C CA . ILE A 1 720 ? -38.184 -8.109 33.230 1.00 80.56 720 ILE A CA 1
ATOM 5099 C C . ILE A 1 720 ? -38.523 -9.592 33.360 1.00 80.56 720 ILE A C 1
ATOM 5101 O O . ILE A 1 720 ? -39.233 -9.992 34.287 1.00 80.56 720 ILE A O 1
ATOM 5105 N N . CYS A 1 721 ? -37.984 -10.402 32.448 1.00 80.38 721 CYS A N 1
ATOM 5106 C CA . CYS A 1 721 ? -37.956 -11.853 32.568 1.00 80.38 721 CYS A CA 1
ATOM 5107 C C . CYS A 1 721 ? -36.528 -12.322 32.834 1.00 80.38 721 CYS A C 1
ATOM 5109 O O . CYS A 1 721 ? -35.680 -12.228 31.947 1.00 80.38 721 CYS A O 1
ATOM 5111 N N . ALA A 1 722 ? -36.271 -12.813 34.043 1.00 82.12 722 ALA A N 1
ATOM 5112 C CA . ALA A 1 722 ? -34.958 -13.269 34.474 1.00 82.12 722 ALA A CA 1
ATOM 5113 C C . ALA A 1 722 ? -34.980 -14.766 34.800 1.00 82.12 722 ALA A C 1
ATOM 5115 O O . ALA A 1 722 ? -35.743 -15.214 35.658 1.00 82.12 722 ALA A O 1
ATOM 5116 N N . ASN A 1 723 ? -34.121 -15.533 34.132 1.00 83.81 723 ASN A N 1
ATOM 5117 C CA . ASN A 1 723 ? -33.822 -16.919 34.486 1.00 83.81 723 ASN A CA 1
ATOM 5118 C C . ASN A 1 723 ? -32.470 -16.969 35.205 1.00 83.81 723 ASN A C 1
ATOM 5120 O O . ASN A 1 723 ? -31.447 -16.704 34.577 1.00 83.81 723 ASN A O 1
ATOM 5124 N N . ILE A 1 724 ? -32.474 -17.287 36.498 1.00 83.56 724 ILE A N 1
ATOM 5125 C CA . ILE A 1 724 ? -31.291 -17.310 37.362 1.00 83.56 724 ILE A CA 1
ATOM 5126 C C . ILE A 1 724 ? -31.084 -18.743 37.869 1.00 83.56 724 ILE A C 1
ATOM 5128 O O . ILE A 1 724 ? -31.882 -19.247 38.667 1.00 83.56 724 ILE A O 1
ATOM 5132 N N . ASP A 1 725 ? -30.033 -19.414 37.401 1.00 80.00 725 ASP A N 1
ATOM 5133 C CA . ASP A 1 725 ? -29.780 -20.824 37.723 1.00 80.00 725 ASP A CA 1
ATOM 5134 C C . ASP A 1 725 ? -28.279 -21.140 37.846 1.00 80.00 725 ASP A C 1
ATOM 5136 O O . ASP A 1 725 ? -27.441 -20.601 37.129 1.00 80.00 725 ASP A O 1
ATOM 5140 N N . SER A 1 726 ? -27.961 -22.069 38.745 1.00 82.88 726 SER A N 1
ATOM 5141 C CA . SER A 1 726 ? -26.630 -22.596 39.043 1.00 82.88 726 SER A CA 1
ATOM 5142 C C . SER A 1 726 ? -25.500 -21.578 39.322 1.00 82.88 726 SER A C 1
ATOM 5144 O O . SER A 1 726 ? -24.330 -21.928 39.187 1.00 82.88 726 SER A O 1
ATOM 5146 N N . ASN A 1 727 ? -25.789 -20.363 39.805 1.00 80.88 727 ASN A N 1
ATOM 5147 C CA . ASN A 1 727 ? -24.749 -19.391 40.184 1.00 80.88 727 ASN A CA 1
ATOM 5148 C C . ASN A 1 727 ? -24.147 -19.670 41.580 1.00 80.88 727 ASN A C 1
ATOM 5150 O O . ASN A 1 727 ? -24.843 -19.991 42.551 1.00 80.88 727 ASN A O 1
ATOM 5154 N N . GLY A 1 728 ? -22.825 -19.521 41.694 1.00 81.88 728 GLY A N 1
ATOM 5155 C CA . GLY A 1 728 ? -22.045 -19.630 42.925 1.00 81.88 728 GLY A CA 1
ATOM 5156 C C . GLY A 1 728 ? -21.900 -18.285 43.632 1.00 81.88 728 GLY A C 1
ATOM 5157 O O . GLY A 1 728 ? -20.946 -17.557 43.385 1.00 81.88 728 GLY A O 1
ATOM 5158 N N . LEU A 1 729 ? -22.827 -17.976 44.541 1.00 79.88 729 LEU A N 1
ATOM 5159 C CA . LEU A 1 729 ? -22.911 -16.675 45.215 1.00 79.88 729 LEU A CA 1
ATOM 5160 C C . LEU A 1 729 ? -22.300 -16.751 46.626 1.00 79.88 729 LEU A C 1
ATOM 5162 O O . LEU A 1 729 ? -22.838 -17.421 47.519 1.00 79.88 729 LEU A O 1
ATOM 5166 N N . THR A 1 730 ? -21.146 -16.110 46.840 1.00 69.44 730 THR A N 1
ATOM 5167 C CA . THR A 1 730 ? -20.450 -16.093 48.140 1.00 69.44 730 THR A CA 1
ATOM 5168 C C . THR A 1 730 ? -19.976 -14.684 48.525 1.00 69.44 730 THR A C 1
ATOM 5170 O O . THR A 1 730 ? -18.806 -14.333 48.360 1.00 69.44 730 THR A O 1
ATOM 5173 N N . GLY A 1 731 ? -20.883 -13.879 49.083 1.00 61.19 731 GLY A N 1
ATOM 5174 C CA . GLY A 1 731 ? -20.625 -12.524 49.590 1.00 61.19 731 GLY A CA 1
ATOM 5175 C C . GLY A 1 731 ? -21.047 -12.311 51.053 1.00 61.19 731 GLY A C 1
ATOM 5176 O O . GLY A 1 731 ? -21.600 -13.200 51.704 1.00 61.19 731 GLY A O 1
ATOM 5177 N N . SER A 1 732 ? -20.755 -11.123 51.600 1.00 53.09 732 SER A N 1
ATOM 5178 C CA . SER A 1 732 ? -21.216 -10.705 52.942 1.00 53.09 732 SER A CA 1
ATOM 5179 C C . SER A 1 732 ? -22.535 -9.908 52.925 1.00 53.09 732 SER A C 1
ATOM 5181 O O . SER A 1 732 ? -23.109 -9.688 53.994 1.00 53.09 732 SER A O 1
ATOM 5183 N N . GLY A 1 733 ? -22.999 -9.506 51.730 1.00 57.72 733 GLY A N 1
ATOM 5184 C CA . GLY A 1 733 ? -24.194 -8.694 51.448 1.00 57.72 733 GLY A CA 1
ATOM 5185 C C . GLY A 1 733 ? -25.458 -9.498 51.118 1.00 57.72 733 GLY A C 1
ATOM 5186 O O . GLY A 1 733 ? -25.589 -10.640 51.554 1.00 57.72 733 GLY A O 1
ATOM 5187 N N . THR A 1 734 ? -26.423 -8.885 50.415 1.00 60.41 734 THR A N 1
ATOM 5188 C CA . THR A 1 734 ? -27.677 -9.535 49.979 1.00 60.41 734 THR A CA 1
ATOM 5189 C C . THR A 1 734 ? -27.461 -10.300 48.678 1.00 60.41 734 THR A C 1
ATOM 5191 O O . THR A 1 734 ? -26.939 -9.746 47.723 1.00 60.41 734 THR A O 1
ATOM 5194 N N . VAL A 1 735 ? -27.919 -11.551 48.619 1.00 72.62 735 VAL A N 1
ATOM 5195 C CA . VAL A 1 735 ? -27.629 -12.436 47.480 1.00 72.62 735 VAL A CA 1
ATOM 5196 C C . VAL A 1 735 ? -28.461 -12.099 46.232 1.00 72.62 735 VAL A C 1
ATOM 5198 O O . VAL A 1 735 ? -27.966 -12.168 45.115 1.00 72.62 735 VAL A O 1
ATOM 5201 N N . LEU A 1 736 ? -29.728 -11.712 46.406 1.00 75.38 736 LEU A N 1
ATOM 5202 C CA . LEU A 1 736 ? -30.604 -11.299 45.304 1.00 75.38 736 LEU A CA 1
ATOM 5203 C C . LEU A 1 736 ? -31.530 -10.171 45.763 1.00 75.38 736 LEU A C 1
ATOM 5205 O O . LEU A 1 736 ? -32.280 -10.342 46.734 1.00 75.38 736 LEU A O 1
ATOM 5209 N N . GLY A 1 737 ? -31.486 -9.040 45.061 1.00 73.50 737 GLY A N 1
ATOM 5210 C CA . GLY A 1 737 ? -32.362 -7.891 45.275 1.00 73.50 737 GLY A CA 1
ATOM 5211 C C . GLY A 1 737 ? -33.310 -7.685 44.099 1.00 73.50 737 GLY A C 1
ATOM 5212 O O . GLY A 1 737 ? -32.854 -7.441 42.990 1.00 73.50 737 GLY A O 1
ATOM 5213 N N . VAL A 1 738 ? -34.623 -7.748 44.336 1.00 72.62 738 VAL A N 1
ATOM 5214 C CA . VAL A 1 738 ? -35.641 -7.429 43.318 1.00 72.62 738 VAL A CA 1
ATOM 5215 C C . VAL A 1 738 ? -36.426 -6.196 43.754 1.00 72.62 738 VAL A C 1
ATOM 5217 O O . VAL A 1 738 ? -37.102 -6.216 44.789 1.00 72.62 738 VAL A O 1
ATOM 5220 N N . PHE A 1 739 ? -36.350 -5.132 42.955 1.00 74.06 739 PHE A N 1
ATOM 5221 C CA . PHE A 1 739 ? -36.939 -3.828 43.249 1.00 74.06 739 PHE A CA 1
ATOM 5222 C C . PHE A 1 739 ? -37.951 -3.407 42.193 1.00 74.06 739 PHE A C 1
ATOM 5224 O O . PHE A 1 739 ? -37.617 -3.235 41.022 1.00 74.06 739 PHE A O 1
ATOM 5231 N N . ASN A 1 740 ? -39.177 -3.135 42.644 1.00 67.19 740 ASN A N 1
ATOM 5232 C CA . ASN A 1 740 ? -40.205 -2.517 41.816 1.00 67.19 740 ASN A CA 1
ATOM 5233 C C . ASN A 1 740 ? -40.521 -1.101 42.315 1.00 67.19 740 ASN A C 1
ATOM 5235 O O . ASN A 1 740 ? -41.200 -0.937 43.338 1.00 67.19 740 ASN A O 1
ATOM 5239 N N . GLY A 1 741 ? -40.030 -0.094 41.588 1.00 59.28 741 GLY A N 1
ATOM 5240 C CA . GLY A 1 741 ? -40.320 1.323 41.817 1.00 59.28 741 GLY A CA 1
ATOM 5241 C C . GLY A 1 741 ? -41.590 1.859 41.128 1.00 59.28 741 GLY A C 1
ATOM 5242 O O . GLY A 1 741 ? -41.853 3.056 41.252 1.00 59.28 741 GLY A O 1
ATOM 5243 N N . GLY A 1 742 ? -42.364 1.031 40.401 1.00 59.81 742 GLY A N 1
ATOM 5244 C CA . GLY A 1 742 ? -43.504 1.459 39.568 1.00 59.81 742 GLY A CA 1
ATOM 5245 C C . GLY A 1 742 ? -44.508 0.353 39.172 1.00 59.81 742 GLY A C 1
ATOM 5246 O O . GLY A 1 742 ? -44.712 -0.608 39.904 1.00 59.81 742 GLY A O 1
ATOM 5247 N N . GLY A 1 743 ? -45.206 0.510 38.038 1.00 57.66 743 GLY A N 1
ATOM 5248 C CA . GLY A 1 743 ? -46.224 -0.431 37.520 1.00 57.66 743 GLY A CA 1
ATOM 5249 C C . GLY A 1 743 ? -45.672 -1.635 36.736 1.00 57.66 743 GLY A C 1
ATOM 5250 O O . GLY A 1 743 ? -46.318 -2.102 35.812 1.00 57.66 743 GLY A O 1
ATOM 5251 N N . GLY A 1 744 ? -44.462 -2.115 37.033 1.00 60.88 744 GLY A N 1
ATOM 5252 C CA . GLY A 1 744 ? -43.794 -3.161 36.240 1.00 60.88 744 GLY A CA 1
ATOM 5253 C C . GLY A 1 744 ? -44.229 -4.600 36.557 1.00 60.88 744 GLY A C 1
ATOM 5254 O O . GLY A 1 744 ? -44.597 -4.909 37.692 1.00 60.88 744 GLY A O 1
ATOM 5255 N N . THR A 1 745 ? -44.115 -5.491 35.565 1.00 63.19 745 THR A N 1
ATOM 5256 C CA . THR A 1 745 ? -44.308 -6.946 35.723 1.00 63.19 745 THR A CA 1
ATOM 5257 C C . THR A 1 745 ? -42.956 -7.656 35.787 1.00 63.19 745 THR A C 1
ATOM 5259 O O . THR A 1 745 ? -42.077 -7.413 34.961 1.00 63.19 745 THR A O 1
ATOM 5262 N N . PHE A 1 746 ? -42.796 -8.569 36.746 1.00 65.56 746 PHE A N 1
ATOM 5263 C CA . PHE A 1 746 ? -41.580 -9.366 36.909 1.00 65.56 746 PHE A CA 1
ATOM 5264 C C . PHE A 1 746 ? -41.897 -10.845 36.758 1.00 65.56 746 PHE A C 1
ATOM 5266 O O . PHE A 1 746 ? -42.805 -11.357 37.408 1.00 65.56 746 PHE A O 1
ATOM 5273 N N . GLN A 1 747 ? -41.090 -11.543 35.970 1.00 65.31 747 GLN A N 1
ATOM 5274 C CA . GLN A 1 747 ? -41.014 -12.997 36.001 1.00 65.31 747 GLN A CA 1
ATOM 5275 C C . GLN A 1 747 ? -39.572 -13.372 36.326 1.00 65.31 747 GLN A C 1
ATOM 5277 O O . GLN A 1 747 ? -38.689 -13.250 35.483 1.00 65.31 747 GLN A O 1
ATOM 5282 N N . VAL A 1 748 ? -39.325 -13.779 37.570 1.00 66.56 748 VAL A N 1
ATOM 5283 C CA . VAL A 1 748 ? -38.000 -14.219 38.021 1.00 66.56 748 VAL A CA 1
ATOM 5284 C C . VAL A 1 748 ? -38.094 -15.689 38.401 1.00 66.56 748 VAL A C 1
ATOM 5286 O O . VAL A 1 748 ? -38.749 -16.041 39.382 1.00 66.56 748 VAL A O 1
ATOM 5289 N N . GLU A 1 749 ? -37.437 -16.548 37.629 1.00 67.44 749 GLU A N 1
ATOM 5290 C CA . GLU A 1 749 ? -37.242 -17.950 37.979 1.00 67.44 749 GLU A CA 1
ATOM 5291 C C . GLU A 1 749 ? -35.842 -18.105 38.584 1.00 67.44 749 GLU A C 1
ATOM 5293 O O . GLU A 1 749 ? -34.851 -17.976 37.874 1.00 67.44 749 GLU A O 1
ATOM 5298 N N . GLN A 1 750 ? -35.763 -18.362 39.896 1.00 68.62 750 GLN A N 1
ATOM 5299 C CA . GLN A 1 750 ? -34.499 -18.565 40.611 1.00 68.62 750 GLN A CA 1
ATOM 5300 C C . GLN A 1 750 ? -34.379 -20.014 41.095 1.00 68.62 750 GLN A C 1
ATOM 5302 O O . GLN A 1 750 ? -35.267 -20.520 41.788 1.00 68.62 750 GLN A O 1
ATOM 5307 N N . ARG A 1 751 ? -33.278 -20.684 40.743 1.00 65.88 751 ARG A N 1
ATOM 5308 C CA . ARG A 1 751 ? -32.984 -22.076 41.134 1.00 65.88 751 ARG A CA 1
ATOM 5309 C C . ARG A 1 751 ? -31.644 -22.254 41.864 1.00 65.88 751 ARG A C 1
ATOM 5311 O O . ARG A 1 751 ? -31.288 -23.380 42.206 1.00 65.88 751 ARG A O 1
ATOM 5318 N N . ASP A 1 752 ? -30.955 -21.155 42.172 1.00 63.91 752 ASP A N 1
ATOM 5319 C CA . ASP A 1 752 ? -29.659 -21.162 42.860 1.00 63.91 752 ASP A CA 1
ATOM 5320 C C . ASP A 1 752 ? -29.719 -21.647 44.311 1.00 63.91 752 ASP A C 1
ATOM 5322 O O . ASP A 1 752 ? -30.665 -21.394 45.066 1.00 63.91 752 ASP A O 1
ATOM 5326 N N . THR A 1 753 ? -28.631 -22.287 44.744 1.00 55.38 753 THR A N 1
ATOM 5327 C CA . THR A 1 753 ? -28.456 -22.715 46.136 1.00 55.38 753 THR A CA 1
ATOM 5328 C C . THR A 1 753 ? -27.919 -21.556 46.977 1.00 55.38 753 THR A C 1
ATOM 5330 O O . THR A 1 753 ? -26.724 -21.276 46.974 1.00 55.38 753 THR A O 1
ATOM 5333 N N . LEU A 1 754 ? -28.789 -20.889 47.739 1.00 56.56 754 LEU A N 1
ATOM 5334 C CA . LEU A 1 754 ? -28.389 -19.797 48.635 1.00 56.56 754 LEU A CA 1
ATOM 5335 C C . LEU A 1 754 ? -27.578 -20.334 49.832 1.00 56.56 754 LEU A C 1
ATOM 5337 O O . LEU A 1 754 ? -28.040 -21.203 50.579 1.00 56.56 754 LEU A O 1
ATOM 5341 N N . SER A 1 755 ? -26.363 -19.819 50.037 1.00 49.00 755 SER A N 1
ATOM 5342 C CA . SER A 1 755 ? -25.503 -20.202 51.165 1.00 49.00 755 SER A CA 1
ATOM 5343 C C . SER A 1 755 ? -26.101 -19.755 52.504 1.00 49.00 755 SER A C 1
ATOM 5345 O O . SER A 1 755 ? -26.409 -18.589 52.723 1.00 49.00 755 SER A O 1
ATOM 5347 N N . ALA A 1 756 ? -26.205 -20.680 53.463 1.00 40.53 756 ALA A N 1
ATOM 5348 C CA . ALA A 1 756 ? -26.841 -20.453 54.765 1.00 40.53 756 ALA A CA 1
ATOM 5349 C C . ALA A 1 756 ? -26.097 -19.479 55.710 1.00 40.53 756 ALA A C 1
ATOM 5351 O O . ALA A 1 756 ? -26.510 -19.325 56.862 1.00 40.53 756 ALA A O 1
ATOM 5352 N N . ARG A 1 757 ? -24.971 -18.878 55.290 1.00 45.34 757 ARG A N 1
ATOM 5353 C CA . ARG A 1 757 ? -24.084 -18.116 56.185 1.00 45.34 757 ARG A CA 1
ATOM 5354 C C . ARG A 1 757 ? -24.248 -16.602 56.196 1.00 45.34 757 ARG A C 1
ATOM 5356 O O . ARG A 1 757 ? -23.651 -16.045 57.104 1.00 45.34 757 ARG A O 1
ATOM 5363 N N . ASN A 1 758 ? -25.034 -15.980 55.311 1.00 43.69 758 ASN A N 1
ATOM 5364 C CA . ASN A 1 758 ? -25.616 -14.633 55.461 1.00 43.69 758 ASN A CA 1
ATOM 5365 C C . ASN A 1 758 ? -26.462 -14.281 54.213 1.00 43.69 758 ASN A C 1
ATOM 5367 O O . ASN A 1 758 ? -26.003 -14.481 53.098 1.00 43.69 758 ASN A O 1
ATOM 5371 N N . SER A 1 759 ? -27.659 -13.728 54.458 1.00 48.38 759 SER A N 1
ATOM 5372 C CA . SER A 1 759 ? -28.604 -13.074 53.525 1.00 48.38 759 SER A CA 1
ATOM 5373 C C . SER A 1 759 ? -29.448 -13.936 52.568 1.00 48.38 759 SER A C 1
ATOM 5375 O O . SER A 1 759 ? -28.964 -14.800 51.849 1.00 48.38 759 SER A O 1
ATOM 5377 N N . GLY A 1 760 ? -30.763 -13.680 52.578 1.00 55.84 760 GLY A N 1
ATOM 5378 C CA . GLY A 1 760 ? -31.765 -14.294 51.697 1.00 55.84 760 GLY A CA 1
ATOM 5379 C C . GLY A 1 760 ? -32.183 -13.373 50.547 1.00 55.84 760 GLY A C 1
ATOM 5380 O O . GLY A 1 760 ? -31.609 -12.304 50.366 1.00 55.84 760 GLY A O 1
ATOM 5381 N N . VAL A 1 761 ? -33.206 -13.778 49.792 1.00 60.53 761 VAL A N 1
ATOM 5382 C CA . VAL A 1 761 ? -33.811 -12.952 48.734 1.00 60.53 761 VAL A CA 1
ATOM 5383 C C . VAL A 1 761 ? -34.549 -11.768 49.364 1.00 60.53 761 VAL A C 1
ATOM 5385 O O . VAL A 1 761 ? -35.424 -11.967 50.213 1.00 60.53 761 VAL A O 1
ATOM 5388 N N . ILE A 1 762 ? -34.224 -10.544 48.945 1.00 59.72 762 ILE A N 1
ATOM 5389 C CA . ILE A 1 762 ? -34.957 -9.334 49.325 1.00 59.72 762 ILE A CA 1
ATOM 5390 C C . ILE A 1 762 ? -35.806 -8.899 48.134 1.00 59.72 762 ILE A C 1
ATOM 5392 O O . ILE A 1 762 ? -35.294 -8.471 47.105 1.00 59.72 762 ILE A O 1
ATOM 5396 N N . VAL A 1 763 ? -37.125 -8.995 48.299 1.00 59.06 763 VAL A N 1
ATOM 5397 C CA . VAL A 1 763 ? -38.102 -8.486 47.333 1.00 59.06 763 VAL A CA 1
ATOM 5398 C C . VAL A 1 763 ? -38.743 -7.242 47.934 1.00 59.06 763 VAL A C 1
ATOM 5400 O O . VAL A 1 763 ? -39.507 -7.335 48.898 1.00 59.06 763 VAL A O 1
ATOM 5403 N N . ILE A 1 764 ? -38.414 -6.070 47.393 1.00 56.16 764 ILE A N 1
ATOM 5404 C CA . ILE A 1 764 ? -39.004 -4.793 47.803 1.00 56.16 764 ILE A CA 1
ATOM 5405 C C . ILE A 1 764 ? -39.909 -4.321 46.675 1.00 56.16 764 ILE A C 1
ATOM 5407 O O . ILE A 1 764 ? -39.457 -3.857 45.628 1.00 56.16 764 ILE A O 1
ATOM 5411 N N . VAL A 1 765 ? -41.216 -4.431 46.905 1.00 55.25 765 VAL A N 1
ATOM 5412 C CA . VAL A 1 765 ? -42.220 -3.982 45.945 1.00 55.25 765 VAL A CA 1
ATOM 5413 C C . VAL A 1 765 ? -42.964 -2.780 46.497 1.00 55.25 765 VAL A C 1
ATOM 5415 O O . VAL A 1 765 ? -43.563 -2.846 47.569 1.00 55.25 765 VAL A O 1
ATOM 5418 N N . THR A 1 766 ? -42.944 -1.686 45.738 1.00 49.59 766 THR A N 1
ATOM 5419 C CA . THR A 1 766 ? -43.686 -0.461 46.061 1.00 49.59 766 THR A CA 1
ATOM 5420 C C . THR A 1 766 ? -44.946 -0.262 45.194 1.00 49.59 766 THR A C 1
ATOM 5422 O O . THR A 1 766 ? -45.626 0.750 45.348 1.00 49.59 766 THR A O 1
ATOM 5425 N N . GLY A 1 767 ? -45.311 -1.254 44.358 1.00 49.25 767 GLY A N 1
ATOM 5426 C CA . GLY A 1 767 ? -46.471 -1.267 43.440 1.00 49.25 767 GLY A CA 1
ATOM 5427 C C . GLY A 1 767 ? -47.310 -2.566 43.464 1.00 49.25 767 GLY A C 1
ATOM 5428 O O . GLY A 1 767 ? -47.194 -3.377 44.381 1.00 49.25 767 GLY A O 1
ATOM 5429 N N . THR A 1 768 ? -48.196 -2.773 42.482 1.00 41.47 768 THR A N 1
ATOM 5430 C CA . THR A 1 768 ? -48.947 -4.035 42.294 1.00 41.47 768 THR A CA 1
ATOM 5431 C C . THR A 1 768 ? -48.043 -5.098 41.666 1.00 41.47 768 THR A C 1
ATOM 5433 O O . THR A 1 768 ? -47.567 -4.911 40.554 1.00 41.47 768 THR A O 1
ATOM 5436 N N . VAL A 1 769 ? -47.793 -6.205 42.377 1.00 41.72 769 VAL A N 1
ATOM 5437 C CA . VAL A 1 769 ? -47.202 -7.425 41.797 1.00 41.72 769 VAL A CA 1
ATOM 5438 C C . VAL A 1 769 ? -48.343 -8.253 41.236 1.00 41.72 769 VAL A C 1
ATOM 5440 O O . VAL A 1 769 ? -49.169 -8.712 42.025 1.00 41.72 769 VAL A O 1
ATOM 5443 N N . ASP A 1 770 ? -48.396 -8.441 39.919 1.00 41.66 770 ASP A N 1
ATOM 5444 C CA . ASP A 1 770 ? -49.455 -9.265 39.330 1.00 41.66 770 ASP A CA 1
ATOM 5445 C C . ASP A 1 770 ? -49.224 -10.772 39.510 1.00 41.66 770 ASP A C 1
ATOM 5447 O O . ASP A 1 770 ? -50.214 -11.483 39.527 1.00 41.66 770 ASP A O 1
ATOM 5451 N N . ASP A 1 771 ? -47.990 -11.254 39.739 1.00 42.03 771 ASP A N 1
ATOM 5452 C CA . ASP A 1 771 ? -47.678 -12.542 40.398 1.00 42.03 771 ASP A CA 1
ATOM 5453 C C . ASP A 1 771 ? -46.152 -12.816 40.403 1.00 42.03 771 ASP A C 1
ATOM 5455 O O . ASP A 1 771 ? -45.453 -12.485 39.449 1.00 42.03 771 ASP A O 1
ATOM 5459 N N . VAL A 1 772 ? -45.619 -13.463 41.453 1.00 40.22 772 VAL A N 1
ATOM 5460 C CA . VAL A 1 772 ? -44.284 -14.109 41.426 1.00 40.22 772 VAL A CA 1
ATOM 5461 C C . VAL A 1 772 ? -44.509 -15.595 41.159 1.00 40.22 772 VAL A C 1
ATOM 5463 O O . VAL A 1 772 ? -44.736 -16.371 42.090 1.00 40.22 772 VAL A O 1
ATOM 5466 N N . PHE A 1 773 ? -44.496 -16.006 39.892 1.00 41.88 773 PHE A N 1
ATOM 5467 C CA . PHE A 1 773 ? -44.614 -17.423 39.548 1.00 41.88 773 PHE A CA 1
ATOM 5468 C C . PHE A 1 773 ? -43.247 -18.120 39.560 1.00 41.88 773 PHE A C 1
ATOM 5470 O O . PHE A 1 773 ? -42.311 -17.630 38.933 1.00 41.88 773 PHE A O 1
ATOM 5477 N N . PRO A 1 774 ? -43.134 -19.326 40.148 1.00 39.44 774 PRO A N 1
ATOM 5478 C CA . PRO A 1 774 ? -42.134 -20.297 39.726 1.00 39.44 774 PRO A CA 1
ATOM 5479 C C . PRO A 1 774 ? -42.568 -20.853 38.358 1.00 39.44 774 PRO A C 1
ATOM 5481 O O . PRO A 1 774 ? -43.198 -21.907 38.269 1.00 39.44 774 PRO A O 1
ATOM 5484 N N . GLY A 1 775 ? -42.331 -20.095 37.290 1.00 42.97 775 GLY A N 1
ATOM 5485 C CA . GLY A 1 775 ? -42.718 -20.443 35.924 1.00 42.97 775 GLY A CA 1
ATOM 5486 C C . GLY A 1 775 ? -41.644 -20.020 34.929 1.00 42.97 775 GLY A C 1
ATOM 5487 O O . GLY A 1 775 ? -40.984 -19.004 35.128 1.00 42.97 775 GLY A O 1
ATOM 5488 N N . ARG A 1 776 ? -41.464 -20.808 33.862 1.00 44.28 776 ARG A N 1
ATOM 5489 C CA . ARG A 1 776 ? -40.496 -20.498 32.801 1.00 44.28 776 ARG A CA 1
ATOM 5490 C C . ARG A 1 776 ? -40.903 -19.212 32.084 1.00 44.28 776 ARG A C 1
ATOM 5492 O O . ARG A 1 776 ? -42.075 -19.050 31.744 1.00 44.28 776 ARG A O 1
ATOM 5499 N N . CYS A 1 777 ? -39.923 -18.363 31.774 1.00 43.81 777 CYS A N 1
ATOM 5500 C CA . CYS A 1 777 ? -40.106 -17.201 30.907 1.00 43.81 777 CYS A CA 1
ATOM 5501 C C . CYS A 1 777 ? -40.940 -17.551 29.660 1.00 43.81 777 CYS A C 1
ATOM 5503 O O . CYS A 1 777 ? -40.575 -18.447 28.895 1.00 43.81 777 CYS A O 1
ATOM 5505 N N . GLY A 1 778 ? -42.060 -16.850 2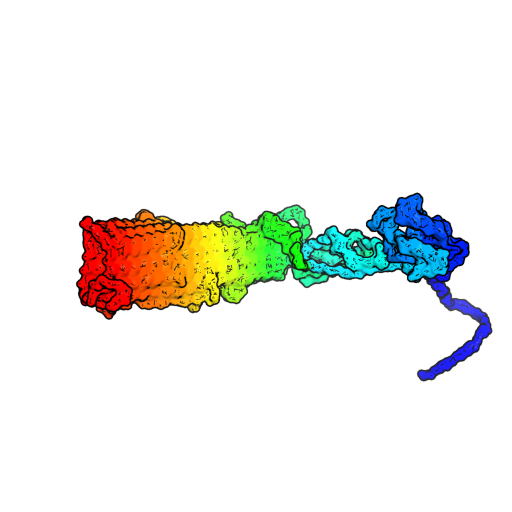9.451 1.00 39.09 778 GLY A N 1
ATOM 5506 C CA . GLY A 1 778 ? -42.901 -17.006 28.257 1.00 39.09 778 GLY A CA 1
ATOM 5507 C C . GLY A 1 778 ? -44.052 -18.017 28.347 1.00 39.09 778 GLY A C 1
ATOM 5508 O O . GLY A 1 778 ? -44.696 -18.273 27.328 1.00 39.09 778 GLY A O 1
ATOM 5509 N N . THR A 1 779 ? -44.362 -18.573 29.522 1.00 31.94 779 THR A N 1
ATOM 5510 C CA . THR A 1 779 ? -45.665 -19.226 29.751 1.00 31.94 779 THR A CA 1
ATOM 5511 C C . THR A 1 779 ? -46.605 -18.274 30.501 1.00 31.94 779 THR A C 1
ATOM 5513 O O . THR A 1 779 ? -46.197 -17.793 31.557 1.00 31.94 779 THR A O 1
ATOM 5516 N N . PRO A 1 780 ? -47.797 -17.963 29.950 1.00 30.88 780 PRO A N 1
ATOM 5517 C CA . PRO A 1 780 ? -48.749 -17.030 30.553 1.00 30.88 780 PRO A CA 1
ATOM 5518 C C . PRO A 1 780 ? -49.327 -17.521 31.878 1.00 30.88 780 PRO A C 1
ATOM 5520 O O . PRO A 1 780 ? -49.389 -18.760 32.080 1.00 30.88 780 PRO A O 1
#

Mean predicted aligned error: 14.17 Å

Secondary structure (DSSP, 8-state):
-----------------------------SS-SSS-GGG-TTTTS--TT-----BBTBSS--SS-TTT-TT--SSSSSB-HHHHHHHHHHHTT-SS-SPTT-GGGS-SSS------SS-SSS-TTS-HHHHHHHHHHHTT---SS-STT-GGGS--PPPB---EEEEEEETS-EEE--GGGSGGGG-B-TT-PPPEEEEE-SB-TTS-EEEE-TTS-EEEEPPTT--SEEEEEEEEEE-SS-EEEEEEEEEEEEEEEEE---TT----S-SSSS-BSSHHHHHHH--TT-EEEE-SSEE-S-EEPPTT-EEEEGGG-EEE-SSSS-EEEE---PPPEE--SSEEEEE--TT-EEEEEEEE-TTSTTEEEEEESS--S-EEEEEEEEEEBS-SEEEE-S-TTT-EEEEEESEEEEES-SS-SEEEES-EEEEEE--EEEE--SS-SEEEES-EEEEEEESEEEES-SS-SEEEES--BSSSPEEEEEES-EEE----SSS--SEEEE--TT---EEEEEEES-EEE--TT--S---SEEEEE-TT-EEEEEEES-EEES-SS-SEEEEEES-EEEEEEEES-EEEES-SS-SEEEEEETT-EEEEEEESEEEE--SSPBS-SEEEEE-TT-EEEEEEES-EEESB-SSSS--SEEEEESS-EEEEEES-EEES-SS-SEEEEEETT-EEEEEEES-EEE---TTSEEEEEEEE-SSS--EEEEEEES-EEE-SSEEEEEEE-SS-EEEEEE-----TTS--EEEEESS---------TT--

pLDDT: mean 83.69, std 16.63, range [27.34, 98.75]